Protein 3WGC (pdb70)

CATH classification: 3.40.640.10 (+1 more: 3.90.1150.10)

Sequence (1310 aa):
RYIDLRSDTVTQPTDAMRQCMLHAEVGDDVYGEDPGVNALEAYGADLLGKEAALFVPSGTMSNLLAVMSHCQRGEGAVLGSAAHIYRYEAQGSAVLGSVALQPVPMQADGSLALADVRAAIAPDDVYFTPTRLVCLENTHNGKVLPLPYLREMRELVDEHGLQLHLDGARLFNAVVASGHTVRELVAPFDSVSICCLSKGLGAPVGSLLVGSHAFIARARRLRKMVGGGMRQAGILAQAGLFALQQHVVRLADDHRRARQLAEGLAALLAQVQTNMVFLQAPLLAFMKARGILFSGELRLVTHLQIHDDDIEEVIDAFTEYLRYIDLRSDTVTQPTDAMRQCMLHAEVGDDVYGEDPGVNALEAYGADLLGKEAALFVPSGTMSNLLAVMSHCQRGEGAVLGSAAHIYRYEAQGSAVLGSVALQPVPMQADGSLALADVRAAIAPDDVYFTPTRLVCLENTHNGKVLPLPYLREMRELVDEHGLQLHLDGARLFNAVVASGHTVRELVAPFDSVSICCLSKGLGAPVGSLLVGSHAFIARARRLRKMVGGGMRQAGILAQAGLFALQQHVVRLADDHRRARQLAEGLAALPGIRLDLAQVQTNMVFLQLTSGERAPLLAFMKARGILFSGELRLVTHLQIHDDDIEEVIDAFTEYLRYIDLRSDTVTQPTDAMRQCMLHAEVGDDVYGEDPGVNALEAYGADLLGKEAALFVPSGTMSNLLAVMSHCQRGEGAVLGSAAHIYRYEAQGSAVLGSVALQPVPMQADGSLALADVRAAIAPDDVYFTPTRLVCLENTHNGKVLPLPYLREMRELVDEHGLQLHLDGARLFNAVVASGHTVRELVAPFDSVSICCLSKGLGAPVGSLLVGSHAFIARARRLRKMVGGGMRQAGILAQAGLFALQQHVVRLADDHRRARQLAEGLAGIRLDLAQVQTNMVFLQLRAPLLAFMKARGILFSELRLVTHLQIHDDDIEEVIDAFTEYLRYIDLRSDTVTQPTDAMRQCMLHAEVGDDVYGEDPGVNALEAYGADLLGKEAALFVPSGTMSNLLAVMSHCQRGEGAVLGSAAHIYRYEAQGSAVLGSVALQPVPMQADGSLALADVRAAIAPDDVYFTPTRLVCLENTHNGKVLPLPYLREMRELVDEHGLQLHLDGARLFNAVVASGHTVRELVAPFDSVSICCLSKGLGAPVGSLLVGSHAFIARARRLRKMVGGGMRQAGILAQAGLFALQQHVVRLADDHRRARQLAEGLAALPGIRLDLAQVQTNMVFLQLTERAPLLAFMKARGILFSGELRLVTHLQIHDDDIEEVIDAFTEYL

Nearest PDB structures (foldseek):
  3wgc-assembly1_D  TM=1.003E+00  e=8.004E-73  Aeromonas jandaei
  3wgc-assembly1_B  TM=1.002E+00  e=1.093E-71  Aeromonas jandaei
  3wgc-assembly1_C  TM=9.998E-01  e=1.261E-68  Aeromonas jandaei
  3wgc-assembly1_A  TM=9.960E-01  e=2.497E-66  Aeromonas jandaei
  4lnj-assembly1_A  TM=9.719E-01  e=1.503E-44  Escherichia coli WV_060327

Solvent-accessible surface area: 43559 Å² total; per-residue (Å²): 149,139,15,20,0,34,4,0,2,19,0,66,9,43,116,56,0,32,82,38,8,32,136,3,57,10,8,3,4,22,90,38,75,0,61,1,1,63,39,0,17,66,71,0,6,95,44,3,43,43,104,17,4,0,5,0,1,9,14,12,0,0,3,2,0,0,0,4,8,14,0,69,15,6,32,3,0,0,0,0,45,20,6,69,3,25,117,103,9,33,13,2,4,2,2,0,0,3,0,9,6,29,24,9,82,37,90,87,54,0,8,0,29,57,74,44,0,111,89,24,20,19,81,104,69,90,50,77,24,16,1,77,0,0,3,4,17,0,6,6,50,0,33,23,2,55,36,107,32,0,52,73,0,43,111,5,0,78,114,69,57,11,61,0,0,0,7,1,23,30,0,12,6,0,21,44,44,46,68,68,78,19,122,79,2,0,70,13,4,40,0,0,3,0,5,0,6,28,4,6,0,0,0,0,1,0,0,0,0,0,46,114,62,6,4,56,109,0,52,47,15,6,34,3,0,0,1,9,6,42,0,2,0,3,0,0,33,0,0,23,38,0,8,93,106,16,29,128,51,1,44,58,0,20,91,33,0,35,77,0,24,123,25,35,96,63,138,119,92,39,30,68,1,1,2,2,54,42,137,99,103,32,80,65,61,0,46,89,41,16,3,38,14,59,130,104,50,54,0,0,0,2,26,67,2,92,74,103,24,5,102,88,0,14,81,6,28,56,128,90,156,152,128,18,18,0,37,3,0,4,17,0,65,10,42,118,56,0,34,87,34,8,31,132,4,125,6,9,4,5,18,90,39,80,0,61,2,0,59,42,0,15,66,74,0,6,92,44,2,39,40,105,16,5,0,1,0,1,11,13,12,0,0,4,5,0,0,0,3,7,18,1,59,16,5,24,2,0,0,0,1,46,30,5,70,4,27,119,96,8,30,13,2,3,1,1,0,0,4,0,8,6,28,26,8,87,30,79,60,46,0,5,0,31,35,67,50,0,125,92,24,26,20,78,95,58,96,56,73,23,7,2,84,0,0,2,4,17,4,7,7,63,1,21,26,4,51,12,86,24,3,129,88,0,50,128,8,0,87,82,79,62,11,68,0,0,0,6,0,21,34,0,10,5,0,20,43,46,47,68,65,87,16,120,73,3,0,70,18,5,41,0,0,2,0,9,0,8,28,4,6,0,0,0,0,1,0,0,0,0,0,46,112,64,6,5,60,102,0,51,44,14,4,34,3,0,0,0,6,4,48,0,0,0,3,0,0,42,0,0,18,34,0,8,94,102,16,29,129,52,1,45,51,0,21,96,31,0,124,42,0,0,83,18,0,40,82,30,112,24,20,47,31,79,86,68,53,19,74,2,1,2,0,55,4,50,24,74,108,44,66,40,70,69,0,50,65,43,0,121,86,100,18,2,26,12,61,131,64,7,56,0,0,0,3,21,69,2,96,80,99,23,3,95,87,0,23,90,6,0,73,112,65,90,147,132,24,22,0,31,4,0,3,14,0,64,10,45,101,57,0,39,65,40,9,32,141,2,58,9,9,3,3,21,91,37,72,0,66,1,0,63,41,0,16,67,73,0,6,96,46,2,41,44,102,19,5,0,1,0,1,10,13,13,0,0,4,4,0,0,0,4,6,16,0,58,19,5,27,3,0,0,0,1,46,22,6,70,2,28,103,97,8,25,15,2,4,1,1,0,0,4,0,8,6,29,25,8,83,32,86,61,51,0,11,0,34,47,70,48,0,112,88,25,20,21,81,110,70,89,53,72,24,14,1,79,0,0,3,5,17,2,6,5,44,0,19,27,7,45,30,101,26,4,135,88,0,49,122,6,0,81,118,69,54,10,60,0,0,0,6,1,21,34,0,12,5,0,21,44,44,47,67,85,86,18,123,35,4,0,60,8,4,42,0,0,0,0,5,0,7,28,4,6,0,0,0,0,1,0,0,0,0,0,46,112,58,7,6,59,101,0,56,45,16,4,32,2,0,0,0,8,2,40,1,1,0,5,0,0,39,0,0,19,34,0,9,98,104,14,27,128,54,1,46,67,0,21,56,43,0,146,76,0,0,74,40,12,80,84,23,65,33,77,87,71,66,19,72,1,0,2,0,58,4,118,110,87,72,90,0,65,63,59,0,113,89,115,12,5,24,14,72,102,18,55,0,0,0,3,24,63,2,102,85,118,31,0,46,36,0,36,86,0,11,97,107,68,125,147,134,16,20,1,40,4,0,1,13,0,64,11,49,76,56,0,39,82,38,8,34,134,4,128,8,8,2,4,18,90,38,76,0,64,2,1,60,40,0,14,68,72,0,7,92,44,2,37,40,105,18,4,0,1,0,1,11,13,12,0,0,3,4,0,0,0,4,7,20,0,78,13,4,22,2,0,0,0,0,48,28,5,68,3,30,128,103,10,30,14,2,5,2,2,1,0,3,0,8,6,29,25,9,75,27,86,59,48,0,14,0,38,45,69,50,0,123,91,28,24,20,81,93,42,73,55,83,24,7,3,86,0,0,3,3,17,2,8,6,56,0,26,28,5,48,41,102,25,2,60,91,0,51,125,7,0,90,83,75,60,10,70,0,0,0,7,1,20,35,0,10,5,0,23,43,44,44,68,70,87,15,115,77,6,0,70,19,5,42,0,0,1,0,7,0,10,30,4,5,0,0,0,0,1,0,0,0,0,0,47,115,63,7,5,58,96,0,50,48,16,3,33,1,0,0,0,7,4,46,0,1,0,3,0,0,45,0,0,16,36,0,8,98,106,16,28,127,50,1,46,53,1,19,77,28,0,113,77,0,0,80,19,0,38,80,27,114,30,23,51,31,73,88,70,54,16,79,1,0,2,0,52,4,50,43,142,96,43,72,71,0,54,65,43,0,128,87,103,14,2,25,13,61,132,60,7,53,0,0,0,2,25,64,1,107,90,77,28,10,52,91,0,40,92,6,0,70,106,65,90

Secondary structure (DSSP, 8-state):
--EE-S-GGGPPPPHHHHHHHHT-----GGGT--HHHHHHHHHHHHHTT-SEEEEES-HHHHHHHHHHHH--TT-EEEEETTSHHHHSSTTHHHHTT--EEEEE-B-TTSPBPHHHHHHHPPPS-SS-PPEEEEEEESSBTTBPPPHHHHHHHHHHHHHTT-EEEEEETTHHHHHHHHT--HHHHHTT-SEEEEESSSTT--SS-EEEEE-HHHHHHHHHHHHHHT---SSTHHHHHHHHHHHHHSSTTHHHHHHHHHHHHHH-----TT-SSSEEEE--HHHHHHHHTTEE----EEEE--TT--HHHHHHHHHHHHHH-/--EE-S-GGGPPPPHHHHHHHHT-----GGGT--HHHHHHHHHHHHHTT-SEEEEES-HHHHHHHHHHHH--TT-EEEEETTSHHHHSSTTHHHHTT--EEEEE-B-TTS-B-HHHHHHHPPPS-SSSPPEEEEEEESSBTTBPPPHHHHHHHHHHHHHTT-EEEEEETTHHHHHHHH---HHHHHTT-SEEEEESSSTT--SS-EEEEE-HHHHHHHHHHHHHHT---SSTHHHHHHHHHHHHHSSTTHHHHHHHHHHHHHHHTTSTTEEE-GGG-SSSEEEEEESSS-HHHHHHHHHTTTEE----EEEE--TT--HHHHHHHHHHHHHH-/--EE-S-GGGPPPPHHHHHHHHT-----GGGT--HHHHHHHHHHHHHTT-SEEEEES-HHHHHHHHHHHH--TT-EEEEETTSHHHHSSTTHHHHTT--EEEEE-B-TTS-B-HHHHHHHPPPS-SS-PPEEEEEEESSBTTBPPPHHHHHHHHHHHHHTT-EEEEEETTHHHHHHHH---HHHHHTT-SEEEEESSSTT--SS-EEEEE-HHHHHHHHHHHHHHT---SSTHHHHHHHHHHHHHSSTTHHHHHHHHHHHHHHT---B--GGG-SSSEEEEB--HHHHHHHHHTTEE---EEEE--TT--HHHHHHHHHHHHHH-/--EE-S-GGGPPPPHHHHHHHHT-----GGGT--HHHHHHHHHHHHHTT-SEEEEES-HHHHHHHHHHHH--TT-EEEEETTSHHHHSSTTHHHHTT--EEEEE-B-TTS-B-HHHHHHHPPPS-SS-PPEEEEEEESSBTTBPPPHHHHHHHHHHHHHTT-EEEEEETTHHHHHHHH---HHHHHTT-SEEEEESSSTT--SS-EEEEE-HHHHHHHHHHHHHHT---SSTHHHHHHHHHHHHHSSTTHHHHHHHHHHHHHHHTTSTTEEE-GGG-SSSEEEEEE--HHHHHHHHHTTTEE----EEEE--TT--HHHHHHHHHHHHHH-

Foldseek 3Di:
DFQAQAFLLPFAQDPVLLVLLVPFAWWFCVVPPGPLQVVLFVCVQVQQVAATKDWFFDLLLLVLLQVLLQAAAQAEEEEACLDCCNPPNPVCNCVVRNYHYQHAHADPLQDGDLVRVLVRFDAVDPPHRTHAYYEGEAPRLQHGDDLVSLLVVLVSCVVRPHFYEYAPCPVLQNCLLVVHRSNSNCVSHQKYKYHLSGQLRQNGTIMIYHYPSSVVSSVVVCVVVPRRGTTCSSSSSSSVCSVVPRSNCQVVLLVLQQVLQVLLPPPHNRSRGNKDKDCVVLQVLQVVLSYHHAPITIGGGHPPRDNVNSVSVSVSSVVVD/DFAAQAFLLPFAFDPVLVVLLVPFAWWFCLVPPGPLQVVLFVVVQVQQVAATKDWFFFLLLLVLLLLLLQAAALAEEEEACLDCCNPPSPVCCCVVRNYHYFHFHADLQFDGDLVRVVVRFDAVDPPHRGHAYYETEARRLLHGRDLVSLVVVLVSCVVRVHAYEYAPCPVLQNCQLVVHGSNSRCVSHQKYKYHLSGQLRQNGTIMIYHYPSSVVSSVVVCVVVPRRGTTCSSSSSSSVCSVVPRSNCQVVLLVLQLVLQVLQVVDAQKDFDSVSSRGNKTWIAGVDDDDVVLQVQQVVVSYHHANITMGGGHPPQDNVNSVVVSVSSVVVD/DFAAQAFLLPFAFDPVLLVLLVPQAWWFCVVPPGPLQVVLFVCVQVQQVAATKDWFFDLLLLVLLLLLLQDAAQAEEEEACLDCCNPPNPVCCCVVRNYHYQHAHADLLFDGPLVRVLVRFDAVDPPHRGHAYYETEARRLLHGRDLVRLVVVLVSCVVRPHFYEYAPCVVLQNCQLVVHGSNSVCVSHQKYKYHLSGQLRQNGTIMIYHHPSSVVSSVVVCVVVPGRGTTCSSSSSSSSCSVVPRSNCQVVLLVLQLVLQVLQVVKDFDSVRSRGNKTQIDNVVVLQVLCVVVSYDHEVGMGGGHPPRDPVNSVVVSVSSVVVD/DFAAQAFLLPFAFDPVLLVLLVPFAWWFCVVPPGPLQVVLFVVVQVQQVAAT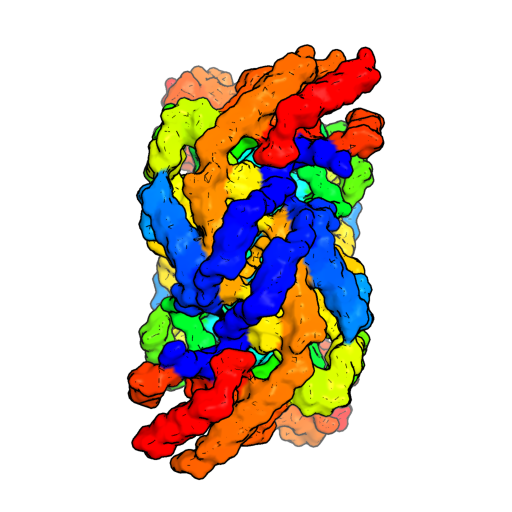KDWFQALLLLVLLQVLLQDAAQAEEEAACLDCCNPPNPVCCCVVRNYHYFHFHADLLFDGPLVRVVVRFWAVDPPHRGHAEYETEARRLLHGRDLVSLVVVLVSCVVRVHAYEYAPQPVLQNCLLVVHGSNSVCVSHQKYKYHLSGQLRQNGTIMIYHYPSSVVSSVVVCVVVPGRGTTCSSSSSSSVCSVVPRRNCQVVLLVLQLVLQVLQVVDPQKDFDSVSRRGNKTWIDGCDDVVLQVQQVVVSYHHAVITMGGGHPPQDNVNSVVVSVSSVVVD

Structure (mmCIF, N/CA/C/O backbone):
data_3WGC
#
_entry.id   3WGC
#
_cell.length_a   78.780
_cell.length_b   93.360
_cell.length_c   94.020
_cell.angle_alpha   90.00
_cell.angle_beta   113.92
_cell.angle_gamma   90.00
#
_symmetry.space_group_name_H-M   'P 1 21 1'
#
loop_
_entity.id
_entity.type
_entity.pdbx_description
1 polymer 'L-allo-threonine aldolase'
2 non-polymer N-GLYCINE-[3-HYDROXY-2-METHYL-5-PHOSPHONOOXYMETHYL-PYRIDIN-4-YL-METHANE]
3 water water
#
loop_
_atom_site.group_PDB
_atom_site.id
_atom_site.type_symbol
_atom_site.label_atom_id
_atom_site.label_alt_id
_atom_site.label_comp_id
_atom_site.label_asym_id
_atom_site.label_entity_id
_atom_site.label_seq_id
_atom_site.pdbx_PDB_ins_code
_atom_site.Cartn_x
_atom_site.Cartn_y
_atom_site.Cartn_z
_atom_site.occupancy
_atom_site.B_iso_or_equiv
_atom_site.auth_seq_id
_atom_site.auth_comp_id
_atom_site.auth_asym_id
_atom_site.auth_atom_id
_atom_site.pdbx_PDB_model_num
ATOM 1 N N . ARG A 1 5 ? 19.627 18.864 -6.284 1.00 46.00 2 ARG A N 1
ATOM 2 C CA . ARG A 1 5 ? 20.227 20.182 -6.112 1.00 52.13 2 ARG A CA 1
ATOM 3 C C . ARG A 1 5 ? 20.984 20.280 -4.789 1.00 50.43 2 ARG A C 1
ATOM 4 O O . ARG A 1 5 ? 21.805 21.176 -4.597 1.00 58.81 2 ARG A O 1
ATOM 6 N N . TYR A 1 6 ? 20.700 19.354 -3.879 1.00 44.53 3 TYR A N 1
ATOM 7 C CA . TYR A 1 6 ? 21.420 19.260 -2.614 1.00 42.42 3 TYR A CA 1
ATOM 8 C C . TYR A 1 6 ? 22.096 17.902 -2.475 1.00 37.75 3 TYR A C 1
ATOM 9 O O . TYR A 1 6 ? 21.567 16.887 -2.928 1.00 33.54 3 TYR A O 1
ATOM 18 N N . ILE A 1 7 ? 23.273 17.890 -1.863 1.00 32.97 4 ILE A N 1
ATOM 19 C CA . ILE A 1 7 ? 23.915 16.643 -1.472 1.00 33.50 4 ILE A CA 1
ATOM 20 C C . ILE A 1 7 ? 23.539 16.341 -0.022 1.00 36.67 4 ILE A C 1
ATOM 21 O O . ILE A 1 7 ? 24.116 16.909 0.908 1.00 36.25 4 ILE A O 1
ATOM 26 N N . ASP A 1 8 ? 22.572 15.446 0.166 1.00 31.19 5 ASP A N 1
ATOM 27 C CA . ASP A 1 8 ? 21.967 15.228 1.481 1.00 28.53 5 ASP A CA 1
ATOM 28 C C . ASP A 1 8 ? 22.580 14.033 2.211 1.00 27.82 5 ASP A C 1
ATOM 29 O O . ASP A 1 8 ? 22.219 12.883 1.957 1.00 25.37 5 ASP A O 1
ATOM 34 N N . LEU A 1 9 ? 23.496 14.316 3.130 1.00 26.22 6 LEU A N 1
ATOM 35 C CA . LEU A 1 9 ? 24.157 13.274 3.906 1.00 25.43 6 LEU A CA 1
ATOM 36 C C . LEU A 1 9 ? 23.631 13.248 5.342 1.00 31.04 6 LEU A C 1
ATOM 37 O O . LEU A 1 9 ? 24.264 12.685 6.238 1.00 30.78 6 LEU A O 1
ATOM 42 N N . ARG A 1 10 ? 22.473 13.866 5.554 1.00 25.14 7 ARG A N 1
ATOM 43 C CA . ARG A 1 10 ? 21.874 13.944 6.880 1.00 29.72 7 ARG A CA 1
ATOM 44 C C . ARG A 1 10 ? 21.478 12.565 7.394 1.00 27.67 7 ARG A C 1
ATOM 45 O O . ARG A 1 10 ? 21.725 12.229 8.552 1.00 28.94 7 ARG A O 1
ATOM 53 N N . SER A 1 11 ? 20.871 11.769 6.521 1.00 30.31 8 SER A N 1
ATOM 54 C CA . SER A 1 11 ? 20.398 10.442 6.892 1.00 28.76 8 SER A CA 1
ATOM 55 C C . SER A 1 11 ? 20.044 9.649 5.639 1.00 23.87 8 SER A C 1
ATOM 56 O O . SER A 1 11 ? 19.830 10.227 4.575 1.00 21.95 8 SER A O 1
ATOM 59 N N . ASP A 1 12 ? 19.969 8.329 5.765 1.00 23.98 9 ASP A N 1
ATOM 60 C CA . ASP A 1 12 ? 19.535 7.500 4.647 1.00 22.31 9 ASP A CA 1
ATOM 61 C C . ASP A 1 12 ? 18.011 7.460 4.572 1.00 24.75 9 ASP A C 1
ATOM 62 O O . ASP A 1 12 ? 17.441 6.761 3.738 1.00 21.05 9 ASP A O 1
ATOM 67 N N . THR A 1 13 ? 17.358 8.229 5.440 1.00 24.59 10 THR A N 1
ATOM 68 C CA . THR A 1 13 ? 15.902 8.326 5.444 1.00 28.94 10 THR A CA 1
ATOM 69 C C . THR A 1 13 ? 15.386 9.239 4.333 1.00 23.70 10 THR A C 1
ATOM 70 O O . THR A 1 13 ? 14.197 9.228 4.019 1.00 29.97 10 THR A O 1
ATOM 74 N N . VAL A 1 14 ? 16.275 10.036 3.748 1.00 19.89 11 VAL A N 1
ATOM 75 C CA . VAL A 1 14 ? 15.874 10.987 2.714 1.00 24.14 11 VAL A CA 1
ATOM 76 C C . VAL A 1 14 ? 15.821 10.324 1.343 1.00 26.00 11 VAL A C 1
ATOM 77 O O . VAL A 1 14 ? 15.603 10.991 0.331 1.00 27.41 11 VAL A O 1
ATOM 81 N N . THR A 1 15 ? 16.028 9.011 1.321 1.00 19.20 12 THR A N 1
ATOM 82 C CA . THR A 1 15 ? 15.960 8.241 0.090 1.00 19.95 12 THR A CA 1
ATOM 83 C C . THR A 1 15 ? 14.600 8.420 -0.567 1.00 28.47 12 THR A C 1
ATOM 84 O O . THR A 1 15 ? 13.566 8.381 0.102 1.00 23.06 12 THR A O 1
ATOM 88 N N . GLN A 1 16 ? 14.611 8.652 -1.877 1.00 25.46 13 GLN A N 1
ATOM 89 C CA . GLN A 1 16 ? 13.375 8.816 -2.625 1.00 22.74 13 GLN A CA 1
ATOM 90 C C . GLN A 1 16 ? 13.024 7.509 -3.321 1.00 22.80 13 GLN A C 1
ATOM 91 O O . GLN A 1 16 ? 13.903 6.691 -3.595 1.00 22.21 13 GLN A O 1
ATOM 97 N N . PRO A 1 17 ? 11.728 7.285 -3.574 1.00 20.87 14 PRO A N 1
ATOM 98 C CA . PRO A 1 17 ? 11.343 6.077 -4.307 1.00 20.24 14 PRO A CA 1
ATOM 99 C C . PRO A 1 17 ? 11.790 6.161 -5.762 1.00 27.35 14 PRO A C 1
ATOM 100 O O . PRO A 1 17 ? 11.540 7.175 -6.419 1.00 23.90 14 PRO A O 1
ATOM 104 N N . THR A 1 18 ? 12.431 5.111 -6.265 1.00 24.91 15 THR A N 1
ATOM 105 C CA . THR A 1 18 ? 12.843 5.093 -7.659 1.00 22.84 15 THR A CA 1
ATOM 106 C C . THR A 1 18 ? 11.619 5.032 -8.560 1.00 22.55 15 THR A C 1
ATOM 107 O O . THR A 1 18 ? 10.527 4.671 -8.115 1.00 24.10 15 THR A O 1
ATOM 111 N N . ASP A 1 19 ? 11.803 5.396 -9.824 1.00 23.80 16 ASP A N 1
ATOM 112 C CA . ASP A 1 19 ? 10.722 5.344 -10.798 1.00 21.66 16 ASP A CA 1
ATOM 113 C C . ASP A 1 19 ? 10.203 3.919 -10.936 1.00 20.44 16 ASP A C 1
ATOM 114 O O . ASP A 1 19 ? 9.000 3.695 -11.043 1.00 26.33 16 ASP A O 1
ATOM 119 N N . ALA A 1 20 ? 11.118 2.958 -10.923 1.00 20.79 17 ALA A N 1
ATOM 120 C CA . ALA A 1 20 ? 10.738 1.552 -10.975 1.00 25.94 17 ALA A CA 1
ATOM 121 C C . ALA A 1 20 ? 9.876 1.193 -9.764 1.00 29.58 17 ALA A C 1
ATOM 122 O O . ALA A 1 20 ? 8.860 0.508 -9.898 1.00 28.93 17 ALA A O 1
ATOM 124 N N . MET A 1 21 ? 10.270 1.694 -8.594 1.00 24.05 18 MET A N 1
ATOM 125 C CA . MET A 1 21 ? 9.516 1.478 -7.359 1.00 24.02 18 MET A CA 1
ATOM 126 C C . MET A 1 21 ? 8.139 2.136 -7.443 1.00 24.38 18 MET A C 1
ATOM 127 O O . MET A 1 21 ? 7.144 1.567 -6.989 1.00 21.92 18 MET A O 1
ATOM 132 N N . ARG A 1 22 ? 8.088 3.339 -8.010 1.00 20.42 19 ARG A N 1
ATOM 133 C CA . ARG A 1 22 ? 6.817 4.027 -8.221 1.00 23.31 19 ARG A CA 1
ATOM 134 C C . ARG A 1 22 ? 5.891 3.201 -9.114 1.00 29.08 19 ARG A C 1
ATOM 135 O O . ARG A 1 22 ? 4.688 3.130 -8.866 1.00 32.27 19 ARG A O 1
ATOM 143 N N . GLN A 1 23 ? 6.452 2.584 -10.153 1.00 23.23 20 GLN A N 1
ATOM 144 C CA . GLN A 1 23 ? 5.670 1.717 -11.033 1.00 25.91 20 GLN A CA 1
ATOM 145 C C . GLN A 1 23 ? 5.084 0.542 -10.267 1.00 26.55 20 GLN A C 1
ATOM 146 O O . GLN A 1 23 ? 3.924 0.174 -10.464 1.00 27.46 20 GLN A O 1
ATOM 152 N N . CYS A 1 24 ? 5.889 -0.028 -9.377 1.00 25.70 21 CYS A N 1
ATOM 153 C CA . CYS A 1 24 ? 5.453 -1.145 -8.548 1.00 25.15 21 CYS A CA 1
ATOM 154 C C . CYS A 1 24 ? 4.303 -0.708 -7.637 1.00 30.90 21 CYS A C 1
ATOM 155 O O . CYS A 1 24 ? 3.362 -1.466 -7.402 1.00 29.18 21 CYS A O 1
ATOM 158 N N . MET A 1 25 ? 4.384 0.523 -7.136 1.00 26.30 22 MET A N 1
ATOM 159 C CA . MET A 1 25 ? 3.328 1.088 -6.301 1.00 27.99 22 MET A CA 1
ATOM 160 C C . MET A 1 25 ? 2.055 1.332 -7.105 1.00 25.08 22 MET A C 1
ATOM 161 O O . MET A 1 25 ? 0.945 1.095 -6.624 1.00 27.72 22 MET A O 1
ATOM 166 N N . LEU A 1 26 ? 2.228 1.816 -8.329 1.00 26.77 23 LEU A N 1
ATOM 167 C CA . LEU A 1 26 ? 1.110 2.106 -9.217 1.00 26.68 23 LEU A CA 1
ATOM 168 C C . LEU A 1 26 ? 0.231 0.879 -9.456 1.00 24.97 23 LEU A C 1
ATOM 169 O O . LEU A 1 26 ? -0.995 0.981 -9.499 1.00 20.37 23 LEU A O 1
ATOM 174 N N . HIS A 1 27 ? 0.869 -0.280 -9.592 1.00 28.56 24 HIS A N 1
ATOM 175 C CA . HIS A 1 27 ? 0.173 -1.515 -9.948 1.00 27.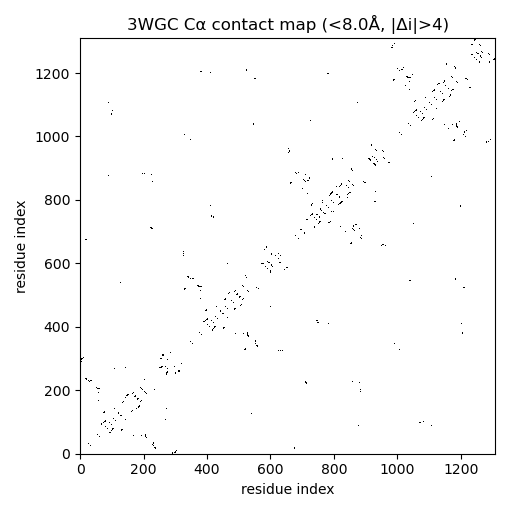78 24 HIS A CA 1
ATOM 176 C C . HIS A 1 27 ? -0.086 -2.424 -8.753 1.00 31.41 24 HIS A C 1
ATOM 177 O O . HIS A 1 27 ? -0.476 -3.579 -8.922 1.00 29.80 24 HIS A O 1
ATOM 184 N N . ALA A 1 28 ? 0.144 -1.906 -7.550 1.00 29.51 25 ALA A N 1
ATOM 185 C CA . ALA A 1 28 ? -0.056 -2.677 -6.330 1.00 23.84 25 ALA A CA 1
ATOM 186 C C . ALA A 1 28 ? -1.529 -2.980 -6.077 1.00 25.73 25 ALA A C 1
ATOM 187 O O . ALA A 1 28 ? -2.375 -2.089 -6.137 1.00 27.81 25 ALA A O 1
ATOM 189 N N . GLU A 1 29 ? -1.831 -4.246 -5.807 1.00 27.03 26 GLU A N 1
ATOM 190 C CA . GLU A 1 29 ? -3.177 -4.640 -5.412 1.00 28.73 26 GLU A CA 1
ATOM 191 C C . GLU A 1 29 ? -3.364 -4.381 -3.920 1.00 30.50 26 GLU A C 1
ATOM 192 O O . GLU A 1 29 ? -2.502 -4.724 -3.109 1.00 25.48 26 GLU A O 1
ATOM 194 N N . VAL A 1 30 ? -4.491 -3.775 -3.561 1.00 31.43 27 VAL A N 1
ATOM 195 C CA . VAL A 1 30 ? -4.733 -3.383 -2.176 1.00 29.69 27 VAL A CA 1
ATOM 196 C C . VAL A 1 30 ? -6.075 -3.876 -1.649 1.00 28.40 27 VAL A C 1
ATOM 197 O O . VAL A 1 30 ? -6.910 -4.384 -2.400 1.00 28.77 27 VAL A O 1
ATOM 201 N N . GLY A 1 31 ? -6.256 -3.732 -0.341 1.00 26.81 28 GLY A N 1
ATOM 202 C CA . GLY A 1 31 ? -7.494 -4.080 0.328 1.00 25.03 28 GLY A CA 1
ATOM 203 C C . GLY A 1 31 ? -7.480 -3.454 1.706 1.00 29.85 28 GLY A C 1
ATOM 204 O O . GLY A 1 31 ? -6.597 -2.649 2.012 1.00 26.89 28 GLY A O 1
ATOM 205 N N . ASP A 1 32 ? -8.449 -3.813 2.541 1.00 28.28 29 ASP A N 1
ATOM 206 C CA . ASP A 1 32 ? -8.489 -3.307 3.909 1.00 27.66 29 ASP A CA 1
ATOM 207 C C . ASP A 1 32 ? -7.620 -4.181 4.814 1.00 26.46 29 ASP A C 1
ATOM 208 O O . ASP A 1 32 ? -7.995 -5.304 5.160 1.00 24.65 29 ASP A O 1
ATOM 213 N N . ASP A 1 33 ? -6.468 -3.649 5.208 1.00 24.11 30 ASP A N 1
ATOM 214 C CA . ASP A 1 33 ? -5.508 -4.400 6.009 1.00 27.86 30 ASP A CA 1
ATOM 215 C C . ASP A 1 33 ? -6.038 -4.763 7.397 1.00 27.18 30 ASP A C 1
ATOM 216 O O . ASP A 1 33 ? -5.639 -5.774 7.974 1.00 32.18 30 ASP A O 1
ATOM 221 N N . VAL A 1 34 ? -6.929 -3.938 7.934 1.00 23.68 31 VAL A N 1
ATOM 222 C CA . VAL A 1 34 ? -7.563 -4.241 9.214 1.00 34.72 31 VAL A CA 1
ATOM 223 C C . VAL A 1 34 ? -8.351 -5.547 9.131 1.00 28.54 31 VAL A C 1
ATOM 224 O O . VAL A 1 34 ? -8.392 -6.320 10.087 1.00 24.42 31 VAL A O 1
ATOM 228 N N . TYR A 1 35 ? -8.962 -5.802 7.979 1.00 34.77 32 TYR A N 1
ATOM 229 C CA . TYR A 1 35 ? -9.634 -7.077 7.759 1.00 29.68 32 TYR A CA 1
ATOM 230 C C . TYR A 1 35 ? -8.638 -8.121 7.256 1.00 31.48 32 TYR A C 1
ATOM 231 O O . TYR A 1 35 ? -9.001 -9.271 7.013 1.00 33.17 32 TYR A O 1
ATOM 240 N N . GLY A 1 36 ? -7.379 -7.713 7.115 1.00 29.98 33 GLY A N 1
ATOM 241 C CA . GLY A 1 36 ? -6.332 -8.595 6.630 1.00 25.63 33 GLY A CA 1
ATOM 242 C C . GLY A 1 36 ? -6.491 -8.951 5.163 1.00 30.91 33 GLY A C 1
ATOM 243 O O . GLY A 1 36 ? -6.036 -10.004 4.714 1.00 33.38 33 GLY A O 1
ATOM 244 N N . GLU A 1 37 ? -7.119 -8.058 4.408 1.00 28.40 34 GLU A N 1
ATOM 245 C CA . GLU A 1 37 ? -7.497 -8.350 3.031 1.00 20.25 34 GLU A CA 1
ATOM 246 C C . GLU A 1 37 ? -6.676 -7.562 2.019 1.00 25.28 34 GLU A C 1
ATOM 247 O O . GLU A 1 37 ? -7.042 -7.475 0.844 1.00 30.28 34 GLU A O 1
ATOM 253 N N . ASP A 1 38 ? -5.563 -6.995 2.472 1.00 21.41 35 ASP A N 1
ATOM 254 C CA . ASP A 1 38 ? -4.664 -6.293 1.570 1.00 24.48 35 ASP A CA 1
ATOM 255 C C . ASP A 1 38 ? -3.576 -7.253 1.100 1.00 23.30 35 ASP A C 1
ATOM 256 O O . ASP A 1 38 ? -2.694 -7.623 1.872 1.00 24.84 35 ASP A O 1
ATOM 261 N N . PRO A 1 39 ? -3.635 -7.650 -0.180 1.00 23.35 36 PRO A N 1
ATOM 262 C CA . PRO A 1 39 ? -2.703 -8.629 -0.756 1.00 21.33 36 PRO A CA 1
ATOM 263 C C . PRO A 1 39 ? -1.268 -8.117 -0.777 1.00 21.45 36 PRO A C 1
ATOM 264 O O . PRO A 1 39 ? -0.331 -8.912 -0.703 1.00 20.88 36 PRO A O 1
ATOM 268 N N . GLY A 1 40 ? -1.104 -6.802 -0.880 1.00 20.76 37 GLY A N 1
ATOM 269 C CA . GLY A 1 40 ? 0.215 -6.199 -0.886 1.00 21.64 37 GLY A CA 1
ATOM 270 C C . GLY A 1 40 ? 0.888 -6.303 0.471 1.00 25.78 37 GLY A C 1
ATOM 271 O O . GLY A 1 40 ? 2.069 -6.638 0.560 1.00 26.46 37 GLY A O 1
ATOM 272 N N . VAL A 1 41 ? 0.134 -6.019 1.531 1.00 22.09 38 VAL A N 1
ATOM 273 C CA . VAL A 1 41 ? 0.659 -6.124 2.888 1.00 21.33 38 VAL A CA 1
ATOM 274 C C . VAL A 1 41 ? 0.925 -7.580 3.246 1.00 22.82 38 VAL A C 1
ATOM 275 O O . VAL A 1 41 ? 1.971 -7.908 3.810 1.00 21.53 38 VAL A O 1
ATOM 279 N N . ASN A 1 42 ? -0.025 -8.449 2.915 1.00 19.74 39 ASN A N 1
ATOM 280 C CA . ASN A 1 42 ? 0.123 -9.872 3.187 1.00 20.00 39 ASN A CA 1
ATOM 281 C C . ASN A 1 42 ? 1.357 -10.457 2.512 1.00 23.39 39 ASN A C 1
ATOM 282 O O . ASN A 1 42 ? 2.065 -11.276 3.099 1.00 25.36 39 ASN A O 1
ATOM 287 N N . ALA A 1 43 ? 1.616 -10.025 1.282 1.00 20.68 40 ALA A N 1
ATOM 288 C CA . ALA A 1 43 ? 2.771 -10.509 0.534 1.00 24.83 40 ALA A CA 1
ATOM 289 C C . ALA A 1 43 ? 4.066 -10.070 1.202 1.00 24.76 40 ALA A C 1
ATOM 290 O O . ALA A 1 43 ? 4.974 -10.877 1.405 1.00 26.35 40 ALA A O 1
ATOM 292 N N . LEU A 1 44 ? 4.142 -8.790 1.547 1.00 21.51 41 LEU A N 1
ATOM 293 C CA . LEU A 1 44 ? 5.317 -8.257 2.222 1.00 24.64 41 LEU A CA 1
ATOM 294 C C . LEU A 1 44 ? 5.566 -8.989 3.538 1.00 22.21 41 LEU A C 1
ATOM 295 O O . LEU A 1 44 ? 6.693 -9.387 3.834 1.00 24.35 41 LEU A O 1
ATOM 300 N N . GLU A 1 45 ? 4.506 -9.185 4.315 1.00 18.16 42 GLU A N 1
ATOM 301 C CA . GLU A 1 45 ? 4.625 -9.851 5.607 1.00 24.49 42 GLU A CA 1
ATOM 302 C C . GLU A 1 45 ? 5.033 -11.312 5.455 1.00 23.67 42 GLU A C 1
ATOM 303 O O . GLU A 1 45 ? 5.868 -11.807 6.211 1.00 27.82 42 GLU A O 1
ATOM 309 N N . ALA A 1 46 ? 4.450 -11.996 4.477 1.00 20.46 43 ALA A N 1
ATOM 310 C CA . ALA A 1 46 ? 4.801 -13.387 4.212 1.00 20.40 43 ALA A CA 1
ATOM 311 C C . ALA A 1 46 ? 6.258 -13.517 3.774 1.00 26.51 43 ALA A C 1
ATOM 312 O O . ALA A 1 46 ? 7.001 -14.346 4.301 1.00 29.26 43 ALA A O 1
ATOM 314 N N . TYR A 1 47 ? 6.670 -12.669 2.835 1.00 27.20 44 TYR A N 1
ATOM 315 C CA . TYR A 1 47 ? 8.040 -12.683 2.327 1.00 24.57 44 TYR A CA 1
ATOM 316 C C . TYR A 1 47 ? 9.045 -12.326 3.421 1.00 28.28 44 TYR A C 1
ATOM 317 O O . TYR A 1 47 ? 10.106 -12.945 3.527 1.00 26.51 44 TYR A O 1
ATOM 326 N N . GLY A 1 48 ? 8.706 -11.324 4.228 1.00 27.97 45 GLY A N 1
ATOM 327 C CA . GLY A 1 48 ? 9.583 -10.857 5.287 1.00 26.07 45 GLY A CA 1
ATOM 328 C C . GLY A 1 48 ? 9.810 -11.897 6.368 1.00 25.05 45 GLY A C 1
ATOM 329 O O . GLY A 1 48 ? 10.941 -12.116 6.803 1.00 25.75 45 GLY A O 1
ATOM 330 N N . ALA A 1 49 ? 8.730 -12.537 6.804 1.00 26.64 46 ALA A N 1
ATOM 331 C CA . ALA A 1 49 ? 8.823 -13.586 7.810 1.00 24.71 46 ALA A CA 1
ATOM 332 C C . ALA A 1 49 ? 9.694 -14.731 7.309 1.00 27.61 46 ALA A C 1
ATOM 333 O O . ALA A 1 49 ? 10.550 -15.238 8.035 1.00 28.18 46 ALA A O 1
ATOM 335 N N . ASP A 1 50 ? 9.489 -15.113 6.053 1.00 27.87 47 ASP A N 1
ATOM 336 C CA . ASP A 1 50 ? 10.235 -16.214 5.458 1.00 28.46 47 ASP A CA 1
ATOM 337 C C . ASP A 1 50 ? 11.693 -15.846 5.242 1.00 30.94 47 ASP A C 1
ATOM 338 O O . ASP A 1 50 ? 12.587 -16.667 5.448 1.00 38.37 47 ASP A O 1
ATOM 343 N N . LEU A 1 51 ? 11.923 -14.608 4.824 1.00 24.31 48 LEU A N 1
ATOM 344 C CA . LEU A 1 51 ? 13.270 -14.113 4.597 1.00 24.92 48 LEU A CA 1
ATOM 345 C C . LEU A 1 51 ? 14.121 -14.201 5.861 1.00 24.82 48 LEU A C 1
ATOM 346 O O . LEU A 1 51 ? 15.308 -14.513 5.800 1.00 31.87 48 LEU A O 1
ATOM 351 N N . LEU A 1 52 ? 13.503 -13.940 7.008 1.00 26.31 49 LEU A N 1
ATOM 352 C CA . LEU A 1 52 ? 14.218 -13.941 8.281 1.00 27.04 49 LEU A CA 1
ATOM 353 C C . LEU A 1 52 ? 14.046 -15.254 9.031 1.00 31.86 49 LEU A C 1
ATOM 354 O O . LEU A 1 52 ? 14.593 -15.430 10.119 1.00 29.52 49 LEU A O 1
ATOM 359 N N . GLY A 1 53 ? 13.291 -16.175 8.442 1.00 31.31 50 GLY A N 1
ATOM 360 C CA . GLY A 1 53 ? 13.080 -17.477 9.042 1.00 25.59 50 GLY A CA 1
ATOM 361 C C . GLY A 1 53 ? 12.252 -17.419 10.315 1.00 26.28 50 GLY A C 1
ATOM 362 O O . GLY A 1 53 ? 12.500 -18.165 11.260 1.00 28.62 50 GLY A O 1
ATOM 363 N N . LYS A 1 54 ? 11.273 -16.521 10.349 1.00 28.35 51 LYS A N 1
ATOM 364 C CA . LYS A 1 54 ? 10.364 -16.432 11.485 1.00 26.40 51 LYS A CA 1
ATOM 365 C C . LYS A 1 54 ? 8.945 -16.778 11.042 1.00 21.61 51 LYS A C 1
ATOM 366 O O . LYS A 1 54 ? 8.686 -16.961 9.855 1.00 27.56 51 LYS A O 1
ATOM 372 N N . GLU A 1 55 ? 8.032 -16.865 12.003 1.00 24.82 52 GLU A N 1
ATOM 373 C CA . GLU A 1 55 ? 6.673 -17.318 11.733 1.00 24.06 52 GLU A CA 1
ATOM 374 C C . GLU A 1 55 ? 5.774 -16.246 11.117 1.00 25.53 52 GLU A C 1
ATOM 375 O O . GLU A 1 55 ? 4.980 -16.538 10.223 1.00 29.53 52 GLU A O 1
ATOM 381 N N . ALA A 1 56 ? 5.897 -15.008 11.585 1.00 24.64 53 ALA A N 1
ATOM 382 C CA . ALA A 1 56 ? 4.965 -13.962 11.173 1.00 23.67 53 ALA A CA 1
ATOM 383 C C . ALA A 1 56 ? 5.606 -12.581 11.090 1.00 27.13 53 ALA A C 1
ATOM 384 O O . ALA A 1 56 ? 6.670 -12.337 11.661 1.00 24.80 53 ALA A O 1
ATOM 386 N N . ALA A 1 57 ? 4.943 -11.676 10.378 1.00 25.26 54 ALA A N 1
ATOM 387 C CA . ALA A 1 57 ? 5.441 -10.314 10.234 1.00 24.84 54 ALA A CA 1
ATOM 388 C C . ALA A 1 57 ? 4.307 -9.299 10.280 1.00 18.50 54 ALA A C 1
ATOM 389 O O . ALA A 1 57 ? 3.153 -9.623 10.007 1.00 23.60 54 ALA A O 1
ATOM 391 N N . LEU A 1 58 ? 4.649 -8.066 10.632 1.00 22.57 55 LEU A N 1
ATOM 392 C CA . LEU A 1 58 ? 3.660 -7.008 10.782 1.00 20.42 55 LEU A CA 1
ATOM 393 C C . LEU A 1 58 ? 4.190 -5.705 10.208 1.00 15.00 55 LEU A C 1
ATOM 394 O O . LEU A 1 58 ? 5.245 -5.226 10.617 1.00 17.48 55 LEU A O 1
ATOM 399 N N . PHE A 1 59 ? 3.450 -5.133 9.264 1.00 16.28 56 PHE A N 1
ATOM 400 C CA . PHE A 1 59 ? 3.847 -3.886 8.620 1.00 17.41 56 PHE A CA 1
ATOM 401 C C . PHE A 1 59 ? 3.371 -2.673 9.416 1.00 17.43 56 PHE A C 1
ATOM 402 O O . PHE A 1 59 ? 2.199 -2.583 9.785 1.00 20.47 56 PHE A O 1
ATOM 410 N N . VAL A 1 60 ? 4.288 -1.747 9.679 1.00 15.91 57 VAL A N 1
ATOM 411 C CA . VAL A 1 60 ? 3.993 -0.557 10.472 1.00 19.77 57 VAL A CA 1
ATOM 412 C C . VAL A 1 60 ? 4.527 0.694 9.771 1.00 18.91 57 VAL A C 1
ATOM 413 O O . VAL A 1 60 ? 5.478 0.606 9.002 1.00 15.73 57 VAL A O 1
ATOM 417 N N . PRO A 1 61 ? 3.914 1.863 10.036 1.00 18.67 58 PRO A N 1
ATOM 418 C CA . PRO A 1 61 ? 4.309 3.131 9.402 1.00 18.78 58 PRO A CA 1
ATOM 419 C C . PRO A 1 61 ? 5.720 3.642 9.738 1.00 21.89 58 PRO A C 1
ATOM 420 O O . PRO A 1 61 ? 6.236 4.468 8.984 1.00 22.78 58 PRO A O 1
ATOM 424 N N . SER A 1 62 ? 6.329 3.190 10.832 1.00 20.53 59 SER A N 1
ATOM 425 C CA . SER A 1 62 ? 7.669 3.664 11.184 1.00 15.14 59 SER A CA 1
ATOM 426 C C . SER A 1 62 ? 8.452 2.642 12.002 1.00 19.22 59 SER A C 1
ATOM 427 O O . SER A 1 62 ? 7.875 1.733 12.596 1.00 19.13 59 SER A O 1
ATOM 430 N N . GLY A 1 63 ? 9.770 2.815 12.039 1.00 22.68 60 GLY A N 1
ATOM 431 C CA . GLY A 1 63 ? 10.644 1.968 12.831 1.00 16.35 60 GLY A CA 1
ATOM 432 C C . GLY A 1 63 ? 10.452 2.204 14.315 1.00 23.57 60 GLY A C 1
ATOM 433 O O . GLY A 1 63 ? 10.651 1.309 15.139 1.00 23.68 60 GLY A O 1
ATOM 434 N N . THR A 1 64 ? 10.081 3.431 14.656 1.00 20.50 61 THR A N 1
ATOM 435 C CA . THR A 1 64 ? 9.782 3.779 16.030 1.00 26.80 61 THR A CA 1
ATOM 436 C C . THR A 1 64 ? 8.623 2.937 16.541 1.00 22.46 61 THR A C 1
ATOM 437 O O . THR A 1 64 ? 8.690 2.382 17.634 1.00 23.62 61 THR A O 1
ATOM 441 N N . MET A 1 65 ? 7.573 2.820 15.733 1.00 25.38 62 MET A N 1
ATOM 442 C CA . MET A 1 65 ? 6.412 2.030 16.125 1.00 25.61 62 MET A CA 1
ATOM 443 C C . MET A 1 65 ? 6.726 0.539 16.157 1.00 24.87 62 MET A C 1
ATOM 444 O O . MET A 1 65 ? 6.223 -0.185 17.012 1.00 23.87 62 MET A O 1
ATOM 449 N N . SER A 1 66 ? 7.558 0.085 15.227 1.00 22.69 63 SER A N 1
ATOM 450 C CA . SER A 1 66 ? 7.962 -1.313 15.195 1.00 20.46 63 SER A CA 1
ATOM 451 C C . SER A 1 66 ? 8.627 -1.719 16.507 1.00 21.07 63 SER A C 1
ATOM 452 O O . SER A 1 66 ? 8.276 -2.739 17.096 1.00 20.04 63 SER A O 1
ATOM 455 N N . ASN A 1 67 ? 9.574 -0.905 16.967 1.00 22.20 64 ASN A N 1
ATOM 456 C CA . ASN A 1 67 ? 10.248 -1.162 18.235 1.00 22.04 64 ASN A CA 1
ATOM 457 C C . ASN A 1 67 ? 9.310 -0.959 19.413 1.00 20.22 64 ASN A C 1
ATOM 458 O O . ASN A 1 67 ? 9.272 -1.779 20.322 1.00 22.95 64 ASN A O 1
ATOM 463 N N . LEU A 1 68 ? 8.542 0.124 19.372 1.00 19.95 65 LEU A N 1
ATOM 464 C CA . LEU A 1 68 ? 7.568 0.436 20.412 1.00 21.80 65 LEU A CA 1
ATOM 465 C C . LEU A 1 68 ? 6.628 -0.742 20.634 1.00 22.88 65 LEU A C 1
ATOM 466 O O . LEU A 1 68 ? 6.390 -1.158 21.771 1.00 19.34 65 LEU A O 1
ATOM 471 N N . LEU A 1 69 ? 6.102 -1.278 19.537 1.00 19.76 66 LEU A N 1
ATOM 472 C CA . LEU A 1 69 ? 5.230 -2.443 19.594 1.00 22.96 66 LEU A CA 1
ATOM 473 C C . LEU A 1 69 ? 5.984 -3.681 20.080 1.00 23.66 66 LEU A C 1
ATOM 474 O O . LEU A 1 69 ? 5.425 -4.520 20.784 1.00 20.81 66 LEU A O 1
ATOM 479 N N . ALA A 1 70 ? 7.254 -3.788 19.701 1.00 19.00 67 ALA A N 1
ATOM 480 C CA . ALA A 1 70 ? 8.057 -4.955 20.045 1.00 16.59 67 ALA A CA 1
ATOM 481 C C . ALA A 1 70 ? 8.273 -5.109 21.553 1.00 23.70 67 ALA A C 1
ATOM 482 O O . ALA A 1 70 ? 8.031 -6.182 22.110 1.00 19.58 67 ALA A O 1
ATOM 484 N N . VAL A 1 71 ? 8.734 -4.052 22.216 1.00 17.71 68 VAL A N 1
ATOM 485 C CA . VAL A 1 71 ? 9.024 -4.168 23.640 1.00 26.41 68 VAL A CA 1
ATOM 486 C C . VAL A 1 71 ? 7.721 -4.295 24.432 1.00 23.73 68 VAL A C 1
ATOM 487 O O . VAL A 1 71 ? 7.685 -4.987 25.445 1.00 21.50 68 VAL A O 1
ATOM 491 N N . MET A 1 72 ? 6.653 -3.651 23.965 1.00 23.49 69 MET A N 1
ATOM 492 C CA . MET A 1 72 ? 5.369 -3.737 24.655 1.00 19.92 69 MET A CA 1
ATOM 493 C C . MET A 1 72 ? 4.755 -5.123 24.500 1.00 21.88 69 MET A C 1
ATOM 494 O O . MET A 1 72 ? 3.966 -5.554 25.337 1.00 22.98 69 MET A O 1
ATOM 499 N N . SER A 1 73 ? 5.123 -5.820 23.429 1.00 20.25 70 SER A N 1
ATOM 500 C CA . SER A 1 73 ? 4.653 -7.181 23.218 1.00 19.51 70 SER A CA 1
ATOM 501 C C . SER A 1 73 ? 5.503 -8.162 24.020 1.00 22.19 70 SER A C 1
ATOM 502 O O . SER A 1 73 ? 5.060 -9.265 24.335 1.00 25.04 70 SER A O 1
ATOM 505 N N . HIS A 1 74 ? 6.729 -7.755 24.337 1.00 19.76 71 HIS A N 1
ATOM 506 C CA . HIS A 1 74 ? 7.617 -8.548 25.179 1.00 20.60 71 HIS A CA 1
ATOM 507 C C . HIS A 1 74 ? 7.477 -8.208 26.659 1.00 23.74 71 HIS A C 1
ATOM 508 O O . HIS A 1 74 ? 7.563 -9.083 27.517 1.00 18.41 71 HIS A O 1
ATOM 515 N N . CYS A 1 75 ? 7.273 -6.927 26.947 1.00 22.46 72 CYS A N 1
ATOM 516 C CA . CYS A 1 75 ? 7.268 -6.434 28.317 1.00 21.69 72 CYS A CA 1
ATOM 517 C C . CYS A 1 75 ? 5.932 -5.823 28.674 1.00 26.22 72 CYS A C 1
ATOM 518 O O . CYS A 1 75 ? 5.460 -4.890 28.023 1.00 24.23 72 CYS A O 1
ATOM 521 N N . GLN A 1 76 ? 5.317 -6.367 29.711 1.00 20.12 73 GLN A N 1
ATOM 522 C CA . GLN A 1 76 ? 4.061 -5.837 30.186 1.00 24.50 73 GLN A CA 1
ATOM 523 C C . GLN A 1 76 ? 4.313 -4.731 31.215 1.00 21.14 73 GLN A C 1
ATOM 524 O O . GLN A 1 76 ? 5.466 -4.392 31.492 1.00 22.25 73 GLN A O 1
ATOM 530 N N . ARG A 1 77 ? 3.242 -4.162 31.762 1.00 15.84 74 ARG A N 1
ATOM 531 C CA . ARG A 1 77 ? 3.359 -3.089 32.750 1.00 21.19 74 ARG A CA 1
ATOM 532 C C . ARG A 1 77 ? 4.319 -3.436 33.890 1.00 22.64 74 ARG A C 1
ATOM 533 O O . ARG A 1 77 ? 4.175 -4.459 34.557 1.00 23.94 74 ARG A O 1
ATOM 541 N N . GLY A 1 78 ? 5.307 -2.571 34.093 1.00 21.76 75 GLY A N 1
ATOM 542 C CA . GLY A 1 78 ? 6.261 -2.726 35.174 1.00 24.31 75 GLY A CA 1
ATOM 543 C C . GLY A 1 78 ? 7.415 -3.656 34.847 1.00 24.86 75 GLY A C 1
ATOM 544 O O . GLY A 1 78 ? 8.414 -3.689 35.564 1.00 27.07 75 GLY A O 1
ATOM 545 N N . GLU A 1 79 ? 7.286 -4.419 33.767 1.00 22.69 76 GLU A N 1
ATOM 546 C CA . GLU A 1 79 ? 8.332 -5.360 33.388 1.00 19.84 76 GLU A CA 1
ATOM 547 C C . GLU A 1 79 ? 9.486 -4.657 32.677 1.00 21.11 76 GLU A C 1
ATOM 548 O O . GLU A 1 79 ? 9.315 -3.579 32.107 1.00 20.91 76 GLU A O 1
ATOM 554 N N . GLY A 1 80 ? 10.662 -5.274 32.723 1.00 19.68 77 GLY A N 1
ATOM 555 C CA . GLY A 1 80 ? 11.883 -4.620 32.299 1.00 22.83 77 GLY A CA 1
ATOM 556 C C . GLY A 1 80 ? 12.439 -5.025 30.950 1.00 26.05 77 GLY A C 1
ATOM 557 O O . GLY A 1 80 ? 12.344 -6.182 30.535 1.00 25.20 77 GLY A O 1
ATOM 558 N N . ALA A 1 81 ? 13.019 -4.047 30.261 1.00 18.26 78 ALA A N 1
ATOM 559 C CA . ALA A 1 81 ? 13.711 -4.284 29.004 1.00 22.17 78 ALA A CA 1
ATOM 560 C C . ALA A 1 81 ? 15.114 -3.689 29.062 1.00 27.85 78 ALA A C 1
ATOM 561 O O . ALA A 1 81 ? 15.275 -2.477 29.212 1.00 25.55 78 ALA A O 1
ATOM 563 N N . VAL A 1 82 ? 16.127 -4.543 28.966 1.00 25.13 79 VAL A N 1
ATOM 564 C CA . VAL A 1 82 ? 17.509 -4.077 28.983 1.00 19.70 79 VAL A CA 1
ATOM 565 C C . VAL A 1 82 ? 18.000 -3.746 27.577 1.00 21.70 79 VAL A C 1
ATOM 566 O O . VAL A 1 82 ? 17.825 -4.530 26.650 1.00 26.18 79 VAL A O 1
ATOM 570 N N . LEU A 1 83 ? 18.588 -2.564 27.421 1.00 25.49 80 LEU A N 1
ATOM 571 C CA . LEU A 1 83 ? 19.092 -2.102 26.126 1.00 25.63 80 LEU A CA 1
ATOM 572 C C . LEU A 1 83 ? 20.280 -1.163 26.315 1.00 26.25 80 LEU A C 1
ATOM 573 O O . LEU A 1 83 ? 20.634 -0.817 27.442 1.00 24.94 80 LEU A O 1
ATOM 578 N N . GLY A 1 84 ? 20.895 -0.755 25.211 1.00 18.69 81 GLY A N 1
ATOM 579 C CA . GLY A 1 84 ? 21.983 0.202 25.267 1.00 20.19 81 GLY A CA 1
ATOM 580 C C . GLY A 1 84 ? 21.529 1.626 25.528 1.00 21.78 81 GLY A C 1
ATOM 581 O O . GLY A 1 84 ? 20.452 2.034 25.101 1.00 19.37 81 GLY A O 1
ATOM 582 N N . SER A 1 85 ? 22.352 2.381 26.250 1.00 26.10 82 SER A N 1
ATOM 583 C CA . SER A 1 85 ? 22.044 3.774 26.562 1.00 31.01 82 SER A CA 1
ATOM 584 C C . SER A 1 85 ? 22.094 4.637 25.307 1.00 24.38 82 SER A C 1
ATOM 585 O O . SER A 1 85 ? 21.503 5.713 25.257 1.00 29.31 82 SER A O 1
ATOM 588 N N . ALA A 1 86 ? 22.805 4.157 24.295 1.00 30.40 83 ALA A N 1
ATOM 589 C CA . ALA A 1 86 ? 22.891 4.853 23.020 1.00 28.55 83 ALA A CA 1
ATOM 590 C C . ALA A 1 86 ? 21.961 4.216 21.991 1.00 23.37 83 ALA A C 1
ATOM 591 O O . ALA A 1 86 ? 21.960 4.601 20.822 1.00 28.80 83 ALA A O 1
ATOM 593 N N . ALA A 1 87 ? 21.171 3.240 22.427 1.00 21.37 84 ALA A N 1
ATOM 594 C CA . ALA A 1 87 ? 20.237 2.571 21.526 1.00 24.33 84 ALA A CA 1
ATOM 595 C C . ALA A 1 87 ? 19.119 3.525 21.142 1.00 25.07 84 ALA A C 1
ATOM 596 O O . ALA A 1 87 ? 18.722 4.380 21.935 1.00 24.47 84 ALA A O 1
ATOM 598 N N . HIS A 1 88 ? 18.603 3.364 19.928 1.00 22.36 85 HIS A N 1
ATOM 599 C CA . HIS A 1 88 ? 17.583 4.268 19.411 1.00 26.65 85 HIS A CA 1
ATOM 600 C C . HIS A 1 88 ? 16.297 4.229 20.238 1.00 25.31 85 HIS A C 1
ATOM 601 O O . HIS A 1 88 ? 15.672 5.267 20.481 1.00 19.30 85 HIS A O 1
ATOM 608 N N . ILE A 1 89 ? 15.924 3.029 20.676 1.00 16.95 86 ILE A N 1
ATOM 609 C CA . ILE A 1 89 ? 14.722 2.820 21.477 1.00 22.93 86 ILE A CA 1
ATOM 610 C C . ILE A 1 89 ? 14.769 3.639 22.761 1.00 23.90 86 ILE A C 1
ATOM 611 O O . ILE A 1 89 ? 13.746 4.129 23.241 1.00 23.09 86 ILE A O 1
ATOM 616 N N . TYR A 1 90 ? 15.969 3.799 23.305 1.00 22.95 87 TYR A N 1
ATOM 617 C CA . TYR A 1 90 ? 16.138 4.560 24.531 1.00 25.56 87 TYR A CA 1
ATOM 618 C C . TYR A 1 90 ? 16.317 6.054 24.297 1.00 24.30 87 TYR A C 1
ATOM 619 O O . TYR A 1 90 ? 15.648 6.869 24.927 1.00 32.53 87 TYR A O 1
ATOM 628 N N . ARG A 1 91 ? 17.220 6.411 23.393 1.00 25.81 88 ARG A N 1
ATOM 629 C CA . ARG A 1 91 ? 17.633 7.802 23.262 1.00 26.92 88 ARG A CA 1
ATOM 630 C C . ARG A 1 91 ? 16.783 8.607 22.273 1.00 25.74 88 ARG A C 1
ATOM 631 O O . ARG A 1 91 ? 16.630 9.819 22.433 1.00 26.95 88 ARG A O 1
ATOM 639 N N . TYR A 1 92 ? 16.239 7.953 21.251 1.00 25.22 89 TYR A N 1
ATOM 640 C CA . TYR A 1 92 ? 15.608 8.694 20.160 1.00 21.84 89 TYR A CA 1
ATOM 641 C C . TYR A 1 92 ? 14.164 8.299 19.840 1.00 20.42 89 TYR A C 1
ATOM 642 O O . TYR A 1 92 ? 13.673 8.578 18.748 1.00 22.95 89 TYR A O 1
ATOM 651 N N . GLU A 1 93 ? 13.478 7.664 20.783 1.00 25.80 90 GLU A N 1
ATOM 652 C CA . GLU A 1 93 ? 12.070 7.328 20.576 1.00 23.26 90 GLU A CA 1
ATOM 653 C C . GLU A 1 93 ? 11.198 7.843 21.722 1.00 18.90 90 GLU A C 1
ATOM 654 O O . GLU A 1 93 ? 10.160 7.260 22.043 1.00 23.83 90 GLU A O 1
ATOM 660 N N . ALA A 1 94 ? 11.641 8.942 22.329 1.00 17.92 91 ALA A N 1
ATOM 661 C CA . ALA A 1 94 ? 10.894 9.638 23.379 1.00 20.36 91 ALA A CA 1
ATOM 662 C C . ALA A 1 94 ? 10.524 8.739 24.559 1.00 15.36 91 ALA A C 1
ATOM 663 O O . ALA A 1 94 ? 9.598 9.051 25.308 1.00 21.90 91 ALA A O 1
ATOM 665 N N . GLN A 1 95 ? 11.251 7.634 24.717 1.00 15.32 92 GLN A N 1
ATOM 666 C CA . GLN A 1 95 ? 10.964 6.627 25.744 1.00 16.23 92 GLN A CA 1
ATOM 667 C C . GLN A 1 95 ? 9.500 6.204 25.756 1.00 18.05 92 GLN A C 1
ATOM 668 O O . GLN A 1 95 ? 8.910 6.011 26.821 1.00 19.35 92 GLN A O 1
ATOM 674 N N . GLY A 1 96 ? 8.926 6.049 24.566 1.00 17.15 93 GLY A N 1
ATOM 675 C CA . GLY A 1 96 ? 7.534 5.664 24.421 1.00 17.35 93 GLY A CA 1
ATOM 676 C C . GLY A 1 96 ? 7.212 4.351 25.103 1.00 21.02 93 GLY A C 1
ATOM 677 O O . GLY A 1 96 ? 6.101 4.148 25.590 1.00 23.61 93 GLY A O 1
ATOM 678 N N . SER A 1 97 ? 8.192 3.456 25.136 1.00 19.18 94 SER A N 1
ATOM 679 C CA . SER A 1 97 ? 8.029 2.172 25.799 1.00 22.51 94 SER A CA 1
ATOM 680 C C . SER A 1 97 ? 7.648 2.343 27.265 1.00 25.05 94 SER A C 1
ATOM 681 O O . SER A 1 97 ? 6.851 1.573 27.797 1.00 22.84 94 SER A O 1
ATOM 684 N N . ALA A 1 98 ? 8.202 3.370 27.902 1.00 21.88 95 ALA A N 1
ATOM 685 C CA . ALA A 1 98 ? 7.929 3.642 29.309 1.00 20.68 95 ALA A CA 1
ATOM 686 C C . ALA A 1 98 ? 6.697 4.522 29.481 1.00 23.57 95 ALA A C 1
ATOM 687 O O . ALA A 1 98 ? 5.777 4.180 30.221 1.00 23.09 95 ALA A O 1
ATOM 689 N N . VAL A 1 99 ? 6.693 5.656 28.788 1.00 23.85 96 VAL A N 1
ATOM 690 C CA . VAL A 1 99 ? 5.615 6.633 28.887 1.00 19.83 96 VAL A CA 1
ATOM 691 C C . VAL A 1 99 ? 4.271 6.034 28.468 1.00 21.04 96 VAL A C 1
ATOM 692 O O . VAL A 1 99 ? 3.280 6.156 29.184 1.00 18.64 96 VAL A O 1
ATOM 696 N N . LEU A 1 100 ? 4.247 5.370 27.316 1.00 23.06 97 LEU A N 1
ATOM 697 C CA . LEU A 1 100 ? 3.011 4.790 26.800 1.00 23.16 97 LEU A CA 1
ATOM 698 C C . LEU A 1 100 ? 2.774 3.357 27.287 1.00 19.27 97 LEU A C 1
ATOM 699 O O . LEU A 1 100 ? 1.648 2.993 27.625 1.00 16.50 97 LEU A O 1
ATOM 704 N N . GLY A 1 101 ? 3.832 2.552 27.325 1.00 19.15 98 GLY A N 1
ATOM 705 C CA . GLY A 1 101 ? 3.696 1.129 27.595 1.00 17.76 98 GLY A CA 1
ATOM 706 C C . GLY A 1 101 ? 3.959 0.692 29.028 1.00 20.67 98 GLY A C 1
ATOM 707 O O . GLY A 1 101 ? 3.805 -0.485 29.355 1.00 23.23 98 GLY A O 1
ATOM 708 N N . SER A 1 102 ? 4.360 1.637 29.876 1.00 16.04 99 SER A N 1
ATOM 709 C CA . SER A 1 102 ? 4.670 1.378 31.284 1.00 19.98 99 SER A CA 1
ATOM 710 C C . SER A 1 102 ? 5.762 0.322 31.448 1.00 20.67 99 SER A C 1
ATOM 711 O O . SER A 1 102 ? 5.829 -0.371 32.468 1.00 18.22 99 SER A O 1
ATOM 714 N N . VAL A 1 103 ? 6.628 0.228 30.445 1.00 15.90 100 VAL A N 1
ATOM 715 C CA . VAL A 1 103 ? 7.754 -0.692 30.478 1.00 17.90 100 VAL A CA 1
ATOM 716 C C . VAL A 1 103 ? 8.961 -0.022 31.123 1.00 19.43 100 VAL A C 1
ATOM 717 O O . VAL A 1 103 ? 9.276 1.128 30.829 1.00 22.97 100 VAL A O 1
ATOM 721 N N . ALA A 1 104 ? 9.629 -0.748 32.010 1.00 17.67 101 ALA A N 1
ATOM 722 C CA . ALA A 1 104 ? 10.826 -0.240 32.661 1.00 25.00 101 ALA A CA 1
ATOM 723 C C . ALA A 1 104 ? 12.048 -0.408 31.767 1.00 21.96 101 ALA A C 1
ATOM 724 O O . ALA A 1 104 ? 12.583 -1.508 31.631 1.00 21.76 101 ALA A O 1
ATOM 726 N N . LEU A 1 105 ? 12.482 0.687 31.157 1.00 19.36 102 LEU A N 1
ATOM 727 C CA . LEU A 1 105 ? 13.685 0.673 30.342 1.00 18.44 102 LEU A CA 1
ATOM 728 C C . LEU A 1 105 ? 14.912 0.583 31.235 1.00 20.18 102 LEU A C 1
ATOM 729 O O . LEU A 1 105 ? 15.037 1.332 32.204 1.00 22.28 102 LEU A O 1
ATOM 734 N N . GLN A 1 106 ? 15.813 -0.338 30.905 1.00 20.11 103 GLN A N 1
ATOM 735 C CA . GLN A 1 106 ? 17.013 -0.569 31.704 1.00 20.54 103 GLN A CA 1
ATOM 736 C C . GLN A 1 106 ? 18.275 -0.398 30.866 1.00 18.18 103 GLN A C 1
ATOM 737 O O . GLN A 1 106 ? 18.877 -1.380 30.438 1.00 22.61 103 GLN A O 1
ATOM 743 N N . PRO A 1 107 ? 18.678 0.856 30.628 1.00 17.59 104 PRO A N 1
ATOM 744 C CA . PRO A 1 107 ? 19.859 1.143 29.808 1.00 26.49 104 PRO A CA 1
ATOM 745 C C . PRO A 1 107 ? 21.160 0.664 30.441 1.00 22.37 104 PRO A C 1
ATOM 746 O O . PRO A 1 107 ? 21.358 0.814 31.644 1.00 30.91 104 PRO A O 1
ATOM 750 N N . VAL A 1 108 ? 22.044 0.112 29.619 1.00 24.59 105 VAL A N 1
ATOM 751 C CA . VAL A 1 108 ? 23.369 -0.288 30.067 1.00 26.59 105 VAL A CA 1
ATOM 752 C C . VAL A 1 108 ? 24.414 0.350 29.152 1.00 29.65 105 VAL A C 1
ATOM 753 O O . VAL A 1 108 ? 24.090 0.751 28.031 1.00 28.22 105 VAL A O 1
ATOM 757 N N . PRO A 1 109 ? 25.661 0.482 29.638 1.00 32.51 106 PRO A N 1
ATOM 758 C CA . PRO A 1 109 ? 26.737 1.079 28.837 1.00 31.53 106 PRO A CA 1
ATOM 759 C C . PRO A 1 109 ? 26.977 0.331 27.531 1.00 29.82 106 PRO A C 1
ATOM 760 O O . PRO A 1 109 ? 26.960 -0.898 27.497 1.00 29.84 106 PRO A O 1
ATOM 764 N N . MET A 1 110 ? 27.184 1.088 26.462 1.00 27.12 107 MET A N 1
ATOM 765 C CA . MET A 1 110 ? 27.414 0.523 25.141 1.00 38.57 107 MET A CA 1
ATOM 766 C C . MET A 1 110 ? 28.900 0.544 24.801 1.00 38.61 107 MET A C 1
ATOM 767 O O . MET A 1 110 ? 29.584 1.543 25.024 1.00 44.90 107 MET A O 1
ATOM 772 N N . GLN A 1 111 ? 29.396 -0.569 24.268 1.00 35.38 108 GLN A N 1
ATOM 773 C CA . GLN A 1 111 ? 30.807 -0.700 23.930 1.00 36.43 108 GLN A CA 1
ATOM 774 C C . GLN A 1 111 ? 31.098 -0.048 22.585 1.00 38.49 108 GLN A C 1
ATOM 775 O O . GLN A 1 111 ? 30.194 0.483 21.935 1.00 37.76 108 GLN A O 1
ATOM 781 N N . ALA A 1 112 ? 32.361 -0.102 22.173 1.00 38.35 109 ALA A N 1
ATOM 782 C CA . ALA A 1 112 ? 32.805 0.545 20.944 1.00 38.67 109 ALA A CA 1
ATOM 783 C C . ALA A 1 112 ? 32.110 -0.044 19.718 1.00 38.46 109 ALA A C 1
ATOM 784 O O . ALA A 1 112 ? 31.592 0.694 18.884 1.00 42.04 109 ALA A O 1
ATOM 786 N N . ASP A 1 113 ? 32.085 -1.371 19.621 1.00 28.53 110 ASP A N 1
ATOM 787 C CA . ASP A 1 113 ? 31.487 -2.045 18.470 1.00 30.55 110 ASP A CA 1
ATOM 788 C C . ASP A 1 113 ? 29.958 -2.038 18.488 1.00 34.80 110 ASP A C 1
ATOM 789 O O . ASP A 1 113 ? 29.324 -2.663 17.639 1.00 37.93 110 ASP A O 1
ATOM 794 N N . GLY A 1 114 ? 29.371 -1.335 19.451 1.00 36.62 111 GLY A N 1
ATOM 795 C CA . GLY A 1 114 ? 27.925 -1.224 19.545 1.00 31.05 111 GLY A CA 1
ATOM 796 C C . GLY A 1 114 ? 27.292 -2.323 20.382 1.00 34.94 111 GLY A C 1
ATOM 797 O O . GLY A 1 114 ? 26.071 -2.388 20.525 1.00 39.48 111 GLY A O 1
ATOM 798 N N . SER A 1 115 ? 28.134 -3.187 20.939 1.00 36.56 112 SER A N 1
ATOM 799 C CA . SER A 1 115 ? 27.689 -4.319 21.748 1.00 34.72 112 SER A CA 1
ATOM 800 C C . SER A 1 115 ? 27.430 -3.917 23.198 1.00 33.28 112 SER A C 1
ATOM 801 O O . SER A 1 115 ? 27.927 -2.893 23.667 1.00 27.41 112 SER A O 1
ATOM 804 N N . LEU A 1 116 ? 26.631 -4.718 23.897 1.00 31.38 113 LEU A N 1
ATOM 805 C CA . LEU A 1 116 ? 26.417 -4.514 25.325 1.00 32.76 113 LEU A CA 1
ATOM 806 C C . LEU A 1 116 ? 27.216 -5.550 26.105 1.00 31.14 113 LEU A C 1
ATOM 807 O O . LEU A 1 116 ? 27.086 -6.751 25.868 1.00 32.52 113 LEU A O 1
ATOM 812 N N . ALA A 1 117 ? 28.034 -5.075 27.040 1.00 34.46 114 ALA A N 1
ATOM 813 C CA . ALA A 1 117 ? 28.875 -5.947 27.852 1.00 31.70 114 ALA A CA 1
ATOM 814 C C . ALA A 1 117 ? 28.033 -6.975 28.602 1.00 33.26 114 ALA A C 1
ATOM 815 O O . ALA A 1 117 ? 27.077 -6.625 29.293 1.00 38.84 114 ALA A O 1
ATOM 817 N N . LEU A 1 118 ? 28.397 -8.243 28.440 1.00 28.62 115 LEU A N 1
ATOM 818 C CA . LEU A 1 118 ? 27.662 -9.364 29.016 1.00 29.37 115 LEU A CA 1
ATOM 819 C C . LEU A 1 118 ? 27.486 -9.231 30.527 1.00 36.88 115 LEU A C 1
ATOM 820 O O . LEU A 1 118 ? 26.444 -9.588 31.078 1.00 36.09 115 LEU A O 1
ATOM 825 N N . ALA A 1 119 ? 28.515 -8.715 31.190 1.00 33.30 116 ALA A N 1
ATOM 826 C CA . ALA A 1 119 ? 28.468 -8.492 32.629 1.00 33.03 116 ALA A CA 1
ATOM 827 C C . ALA A 1 119 ? 27.435 -7.427 32.988 1.00 40.49 116 ALA A C 1
ATOM 828 O O . ALA A 1 119 ? 26.732 -7.547 33.994 1.00 44.11 116 ALA A O 1
ATOM 830 N N . ASP A 1 120 ? 27.350 -6.386 32.163 1.00 40.93 117 ASP A N 1
ATOM 831 C CA . ASP A 1 120 ? 26.395 -5.303 32.390 1.00 36.35 117 ASP A CA 1
ATOM 832 C C . ASP A 1 120 ? 24.958 -5.785 32.254 1.00 32.66 117 ASP A C 1
ATOM 833 O O . ASP A 1 120 ? 24.098 -5.431 33.059 1.00 30.83 117 ASP A O 1
ATOM 838 N N . VAL A 1 121 ? 24.706 -6.596 31.234 1.00 33.08 118 VAL A N 1
ATOM 839 C CA . VAL A 1 121 ? 23.371 -7.124 30.999 1.00 30.03 118 VAL A CA 1
ATOM 840 C C . VAL A 1 121 ? 22.979 -8.091 32.111 1.00 33.23 118 VAL A C 1
ATOM 841 O O . VAL A 1 121 ? 21.856 -8.038 32.608 1.00 34.09 118 VAL A O 1
ATOM 845 N N . ARG A 1 122 ? 23.906 -8.958 32.513 1.00 32.85 119 ARG A N 1
ATOM 846 C CA . ARG A 1 122 ? 23.646 -9.905 33.596 1.00 33.34 119 ARG A CA 1
ATOM 847 C C . ARG A 1 122 ? 23.334 -9.174 34.902 1.00 38.52 119 ARG A C 1
ATOM 848 O O . ARG A 1 122 ? 22.451 -9.575 35.661 1.00 33.94 119 ARG A O 1
ATOM 856 N N . ALA A 1 123 ? 24.061 -8.089 35.148 1.00 38.40 120 ALA A N 1
ATOM 857 C CA . ALA A 1 123 ? 23.880 -7.300 36.359 1.00 28.14 120 ALA A CA 1
ATOM 858 C C . ALA A 1 123 ? 22.586 -6.490 36.331 1.00 32.87 120 ALA A C 1
ATOM 859 O O . ALA A 1 123 ? 22.033 -6.153 37.379 1.00 27.70 120 ALA A O 1
ATOM 861 N N . ALA A 1 124 ? 22.115 -6.168 35.130 1.00 31.74 121 ALA A N 1
ATOM 862 C CA . ALA A 1 124 ? 20.924 -5.339 34.971 1.00 31.62 121 ALA A CA 1
ATOM 863 C C . ALA A 1 124 ? 19.640 -6.144 35.121 1.00 31.75 121 ALA A C 1
ATOM 864 O O . ALA A 1 124 ? 18.613 -5.611 35.536 1.00 32.09 121 ALA A O 1
ATOM 866 N N . ILE A 1 125 ? 19.698 -7.424 34.767 1.00 32.42 122 ILE A N 1
ATOM 867 C CA . ILE A 1 125 ? 18.506 -8.262 34.771 1.00 31.59 122 ILE A CA 1
ATOM 868 C C . ILE A 1 125 ? 17.962 -8.438 36.187 1.00 31.48 122 ILE A C 1
ATOM 869 O O . ILE A 1 125 ? 18.645 -8.952 37.072 1.00 33.27 122 ILE A O 1
ATOM 874 N N . ALA A 1 126 ? 16.726 -7.994 36.388 1.00 31.21 123 ALA A N 1
ATOM 875 C CA . ALA A 1 126 ? 16.039 -8.168 37.659 1.00 39.10 123 ALA A CA 1
ATOM 876 C C . ALA A 1 126 ? 15.178 -9.420 37.613 1.00 37.23 123 ALA A C 1
ATOM 877 O O . ALA A 1 126 ? 14.439 -9.633 36.654 1.00 31.49 123 ALA A O 1
ATOM 879 N N . PRO A 1 127 ? 15.277 -10.257 38.655 1.00 41.84 124 PRO A N 1
ATOM 880 C CA . PRO A 1 127 ? 14.525 -11.513 38.716 1.00 41.11 124 PRO A CA 1
ATOM 881 C C . PRO A 1 127 ? 13.052 -11.302 39.051 1.00 42.03 124 PRO A C 1
ATOM 882 O O . PRO A 1 127 ? 12.663 -10.220 39.494 1.00 42.92 124 PRO A O 1
ATOM 886 N N . ASP A 1 128 ? 12.242 -12.330 38.824 1.00 49.02 125 ASP A N 1
ATOM 887 C CA . ASP A 1 128 ? 10.851 -12.311 39.251 1.00 46.44 125 ASP A CA 1
ATOM 888 C C . ASP A 1 128 ? 10.814 -12.575 40.751 1.00 51.13 125 ASP A C 1
ATOM 889 O O . ASP A 1 128 ? 10.868 -13.725 41.188 1.00 60.02 125 ASP A O 1
ATOM 894 N N . ASP A 1 129 ? 10.722 -11.511 41.538 1.00 48.63 126 ASP A N 1
ATOM 895 C CA . ASP A 1 129 ? 10.883 -11.632 42.979 1.00 48.08 126 ASP A CA 1
ATOM 896 C C . ASP A 1 129 ? 9.703 -11.017 43.725 1.00 46.52 126 ASP A C 1
ATOM 897 O O . ASP A 1 129 ? 8.732 -10.571 43.111 1.00 38.39 126 ASP A O 1
ATOM 902 N N . VAL A 1 130 ? 9.795 -10.999 45.051 1.00 48.93 127 VAL A N 1
ATOM 903 C CA . VAL A 1 130 ? 8.719 -10.495 45.898 1.00 47.03 127 VAL A CA 1
ATOM 904 C C . VAL A 1 130 ? 8.455 -9.005 45.673 1.00 44.71 127 VAL A C 1
ATOM 905 O O . VAL A 1 130 ? 7.303 -8.565 45.672 1.00 41.14 127 VAL A O 1
ATOM 909 N N . TYR A 1 131 ? 9.515 -8.237 45.445 1.00 46.03 128 TYR A N 1
ATOM 910 C CA . TYR A 1 131 ? 9.374 -6.800 45.227 1.00 47.30 128 TYR A CA 1
ATOM 911 C C . TYR A 1 131 ? 9.906 -6.374 43.858 1.00 46.24 128 TYR A C 1
ATOM 912 O O . TYR A 1 131 ? 9.808 -5.204 43.486 1.00 46.36 128 TYR A O 1
ATOM 921 N N . PHE A 1 132 ? 10.455 -7.326 43.109 1.00 45.81 129 PHE A N 1
ATOM 922 C CA . PHE A 1 132 ? 10.982 -7.042 41.774 1.00 45.97 129 PHE A CA 1
ATOM 923 C C . PHE A 1 132 ? 10.146 -7.621 40.643 1.00 40.87 129 PHE A C 1
ATOM 924 O O . PHE A 1 132 ? 9.965 -8.834 40.539 1.00 41.84 129 PHE A O 1
ATOM 932 N N . THR A 1 133 ? 9.641 -6.735 39.794 1.00 44.16 130 THR A N 1
ATOM 933 C CA . THR A 1 133 ? 8.996 -7.150 38.561 1.00 38.89 130 THR A CA 1
ATOM 934 C C . THR A 1 133 ? 10.116 -7.491 37.584 1.00 33.50 130 THR A C 1
ATOM 935 O O . THR A 1 133 ? 10.999 -6.670 37.336 1.00 29.58 130 THR A O 1
ATOM 939 N N . PRO A 1 134 ? 10.099 -8.718 37.047 1.00 31.97 131 PRO A N 1
ATOM 940 C CA . PRO A 1 134 ? 11.257 -9.248 36.319 1.00 30.35 131 PRO A CA 1
ATOM 941 C C . PRO A 1 134 ? 11.592 -8.496 35.034 1.00 31.46 131 PRO A C 1
ATOM 942 O O . PRO A 1 134 ? 10.711 -7.923 34.389 1.00 25.33 131 PRO A O 1
ATOM 946 N N . THR A 1 135 ? 12.877 -8.473 34.697 1.00 29.01 132 THR A N 1
ATOM 947 C CA . THR A 1 135 ? 13.300 -8.107 33.356 1.00 25.13 132 THR A CA 1
ATOM 948 C C . THR A 1 135 ? 12.744 -9.173 32.423 1.00 27.06 132 THR A C 1
ATOM 949 O O . THR A 1 135 ? 12.715 -10.349 32.779 1.00 29.00 132 THR A O 1
ATOM 953 N N . ARG A 1 136 ? 12.288 -8.776 31.241 1.00 27.85 133 ARG A N 1
ATOM 954 C CA . ARG A 1 136 ? 11.681 -9.737 30.333 1.00 27.57 133 ARG A CA 1
ATOM 955 C C . ARG A 1 136 ? 12.385 -9.729 28.983 1.00 25.13 133 ARG A C 1
ATOM 956 O O . ARG A 1 136 ? 12.285 -10.683 28.213 1.00 33.00 133 ARG A O 1
ATOM 964 N N . LEU A 1 137 ? 13.099 -8.645 28.701 1.00 25.62 134 LEU A N 1
ATOM 965 C CA . LEU A 1 137 ? 13.641 -8.416 27.368 1.00 21.82 134 LEU A CA 1
ATOM 966 C C . LEU A 1 137 ? 15.046 -7.823 27.366 1.00 24.16 134 LEU A C 1
ATOM 967 O O . LEU A 1 137 ? 15.394 -7.012 28.227 1.00 23.06 134 LEU A O 1
ATOM 972 N N . VAL A 1 138 ? 15.844 -8.238 26.386 1.00 28.04 135 VAL A N 1
ATOM 973 C CA . VAL A 1 138 ? 17.108 -7.581 26.072 1.00 23.69 135 VAL A CA 1
ATOM 974 C C . VAL A 1 138 ? 17.091 -7.115 24.612 1.00 22.57 135 VAL A C 1
ATOM 975 O O . VAL A 1 138 ? 16.731 -7.873 23.715 1.00 23.18 135 VAL A O 1
ATOM 979 N N . CYS A 1 139 ? 17.470 -5.863 24.379 1.00 22.60 136 CYS A N 1
ATOM 980 C CA . CYS A 1 139 ? 17.459 -5.298 23.035 1.00 17.52 136 CYS A CA 1
ATOM 981 C C . CYS A 1 139 ? 18.862 -5.028 22.511 1.00 23.76 136 CYS A C 1
ATOM 982 O O . CYS A 1 139 ? 19.720 -4.520 23.231 1.00 22.04 136 CYS A O 1
ATOM 985 N N . LEU A 1 140 ? 19.087 -5.375 21.249 1.00 23.44 137 LEU A N 1
ATOM 986 C CA . LEU A 1 140 ? 20.348 -5.067 20.588 1.00 23.50 137 LEU A CA 1
ATOM 987 C C . LEU A 1 140 ? 20.083 -4.253 19.331 1.00 22.21 137 LEU A C 1
ATOM 988 O O . LEU A 1 140 ? 18.938 -4.108 18.901 1.00 21.68 137 LEU A O 1
ATOM 993 N N . GLU A 1 141 ? 21.149 -3.729 18.738 1.00 24.04 138 GLU A N 1
ATOM 994 C CA . GLU A 1 141 ? 21.012 -2.839 17.594 1.00 25.78 138 GLU A CA 1
ATOM 995 C C . GLU A 1 141 ? 22.068 -3.176 16.547 1.00 23.96 138 GLU A C 1
ATOM 996 O O . GLU A 1 141 ? 23.268 -3.113 16.815 1.00 29.43 138 GLU A O 1
ATOM 1002 N N . ASN A 1 142 ? 21.614 -3.536 15.352 1.00 26.94 139 ASN A N 1
ATOM 1003 C CA . ASN A 1 142 ? 22.521 -3.914 14.276 1.00 26.12 139 ASN A CA 1
ATOM 1004 C C . ASN A 1 142 ? 21.956 -3.442 12.944 1.00 19.47 139 ASN A C 1
ATOM 1005 O O . ASN A 1 142 ? 20.951 -3.970 12.472 1.00 22.70 139 ASN A O 1
ATOM 1010 N N . THR A 1 143 ? 22.588 -2.441 12.341 1.00 21.46 140 THR A N 1
ATOM 1011 C CA . THR A 1 143 ? 23.799 -1.833 12.876 1.00 24.00 140 THR A CA 1
ATOM 1012 C C . THR A 1 143 ? 23.508 -0.782 13.943 1.00 27.26 140 THR A C 1
ATOM 1013 O O . THR A 1 143 ? 22.370 -0.339 14.109 1.00 25.64 140 THR A O 1
ATOM 1017 N N . HIS A 1 144 ? 24.555 -0.396 14.662 1.00 23.09 141 HIS A N 1
ATOM 1018 C CA . HIS A 1 144 ? 24.483 0.691 15.624 1.00 20.82 141 HIS A CA 1
ATOM 1019 C C . HIS A 1 144 ? 25.450 1.789 15.217 1.00 23.99 141 HIS A C 1
ATOM 1020 O O . HIS A 1 144 ? 26.664 1.597 15.286 1.00 28.71 141 HIS A O 1
ATOM 1027 N N . ASN A 1 145 ? 24.913 2.933 14.800 1.00 22.26 142 ASN A N 1
ATOM 1028 C CA . ASN A 1 145 ? 25.726 4.010 14.238 1.00 23.80 142 ASN A CA 1
ATOM 1029 C C . ASN A 1 145 ? 26.641 3.505 13.124 1.00 25.99 142 ASN A C 1
ATOM 1030 O O . ASN A 1 145 ? 27.801 3.899 13.031 1.00 25.99 142 ASN A O 1
ATOM 1035 N N . GLY A 1 146 ? 26.107 2.615 12.294 1.00 24.90 143 GLY A N 1
ATOM 1036 C CA . GLY A 1 146 ? 26.834 2.087 11.159 1.00 28.91 143 GLY A CA 1
ATOM 1037 C C . GLY A 1 146 ? 27.828 0.986 11.481 1.00 35.53 143 GLY A C 1
ATOM 1038 O O . GLY A 1 146 ? 28.480 0.460 10.577 1.00 28.61 143 GLY A O 1
ATOM 1039 N N . LYS A 1 147 ? 27.943 0.617 12.754 1.00 25.63 144 LYS A N 1
ATOM 1040 C CA . LYS A 1 147 ? 28.892 -0.425 13.134 1.00 22.86 144 LYS A CA 1
ATOM 1041 C C . LYS A 1 147 ? 28.214 -1.787 13.190 1.00 25.52 144 LYS A C 1
ATOM 1042 O O . LYS A 1 147 ? 27.071 -1.909 13.626 1.00 27.03 144 LYS A O 1
ATOM 1048 N N . VAL A 1 148 ? 28.930 -2.811 12.744 1.00 28.59 145 VAL A N 1
ATOM 1049 C CA . VAL A 1 148 ? 28.374 -4.152 12.673 1.00 27.04 145 VAL A CA 1
ATOM 1050 C C . VAL A 1 148 ? 28.648 -4.934 13.948 1.00 24.85 145 VAL A C 1
ATOM 1051 O O . VAL A 1 148 ? 29.783 -4.991 14.420 1.00 24.71 145 VAL A O 1
ATOM 1055 N N . LEU A 1 149 ? 27.595 -5.512 14.515 1.00 27.09 146 LEU A N 1
ATOM 1056 C CA . LEU A 1 149 ? 27.725 -6.391 15.671 1.00 29.67 146 LEU A CA 1
ATOM 1057 C C . LEU A 1 149 ? 28.307 -7.742 15.273 1.00 28.00 146 LEU A C 1
ATOM 1058 O O . LEU A 1 149 ? 27.801 -8.388 14.354 1.00 36.34 146 LEU A O 1
ATOM 1063 N N . PRO A 1 150 ? 29.388 -8.161 15.945 1.00 27.57 147 PRO A N 1
ATOM 1064 C CA . PRO A 1 150 ? 30.015 -9.460 15.672 1.00 31.31 147 PRO A CA 1
ATOM 1065 C C . PRO A 1 150 ? 29.072 -10.615 16.006 1.00 28.38 147 PRO A C 1
ATOM 1066 O O . PRO A 1 150 ? 28.487 -10.638 17.086 1.00 32.41 147 PRO A O 1
ATOM 1070 N N . LEU A 1 151 ? 28.932 -11.559 15.082 1.00 34.45 148 LEU A N 1
ATOM 1071 C CA . LEU A 1 151 ? 28.000 -12.676 15.244 1.00 34.39 148 LEU A CA 1
ATOM 1072 C C . LEU A 1 151 ? 28.275 -13.602 16.445 1.00 33.40 148 LEU A C 1
ATOM 1073 O O . LEU A 1 151 ? 27.323 -14.053 17.090 1.00 29.47 148 LEU A O 1
ATOM 1078 N N . PRO A 1 152 ? 29.557 -13.906 16.748 1.00 33.90 149 PRO A N 1
ATOM 1079 C CA . PRO A 1 152 ? 29.759 -14.718 17.957 1.00 33.27 149 PRO A CA 1
ATOM 1080 C C . PRO A 1 152 ? 29.195 -14.042 19.203 1.00 30.69 149 PRO A C 1
ATOM 1081 O O . PRO A 1 152 ? 28.674 -14.721 20.088 1.00 28.84 149 PRO A O 1
ATOM 1085 N N . TYR A 1 153 ? 29.299 -12.719 19.263 1.00 29.92 150 TYR A N 1
ATOM 1086 C CA . TYR A 1 153 ? 28.698 -11.963 20.352 1.00 28.84 150 TYR A CA 1
ATOM 1087 C C . TYR A 1 153 ? 27.177 -12.153 20.364 1.00 30.22 150 TYR A C 1
ATOM 1088 O O . TYR A 1 153 ? 26.575 -12.325 21.422 1.00 29.49 150 TYR A O 1
ATOM 1097 N N . LEU A 1 154 ? 26.563 -12.109 19.183 1.00 31.92 151 LEU A N 1
ATOM 1098 C CA . LEU A 1 154 ? 25.114 -12.267 19.052 1.00 31.89 151 LEU A CA 1
ATOM 1099 C C . LEU A 1 154 ? 24.626 -13.610 19.589 1.00 34.87 151 LEU A C 1
ATOM 1100 O O . LEU A 1 154 ? 23.680 -13.667 20.376 1.00 36.41 151 LEU A O 1
ATOM 1105 N N . ARG A 1 155 ? 25.280 -14.686 19.158 1.00 30.62 152 ARG A N 1
ATOM 1106 C CA . ARG A 1 155 ? 24.970 -16.030 19.638 1.00 35.86 152 ARG A CA 1
ATOM 1107 C C . ARG A 1 155 ? 25.171 -16.109 21.148 1.00 30.90 152 ARG A C 1
ATOM 1108 O O . ARG A 1 155 ? 24.419 -16.773 21.859 1.00 30.63 152 ARG A O 1
ATOM 1110 N N . GLU A 1 156 ? 26.196 -15.413 21.622 1.00 29.64 153 GLU A N 1
ATOM 1111 C CA . GLU A 1 156 ? 26.537 -15.388 23.036 1.00 31.42 153 GLU A CA 1
ATOM 1112 C C . GLU A 1 156 ? 25.491 -14.649 23.870 1.00 35.75 153 GLU A C 1
ATOM 1113 O O . GLU A 1 156 ? 25.172 -15.061 24.988 1.00 31.28 153 GLU A O 1
ATOM 1119 N N . MET A 1 157 ? 24.962 -13.554 23.329 1.00 33.85 154 MET A N 1
ATOM 1120 C CA . MET A 1 157 ? 23.922 -12.801 24.019 1.00 30.19 154 MET A CA 1
ATOM 1121 C C . MET A 1 157 ? 22.652 -13.647 24.102 1.00 27.45 154 MET A C 1
ATOM 1122 O O . MET A 1 157 ? 21.922 -13.583 25.089 1.00 27.79 154 MET A O 1
ATOM 1127 N N . ARG A 1 158 ? 22.397 -14.433 23.057 1.00 29.75 155 ARG A N 1
ATOM 1128 C CA . ARG A 1 158 ? 21.279 -15.376 23.049 1.00 28.04 155 ARG A CA 1
ATOM 1129 C C . ARG A 1 158 ? 21.377 -16.356 24.207 1.00 29.89 155 ARG A C 1
ATOM 1130 O O . ARG A 1 158 ? 20.385 -16.666 24.864 1.00 31.07 155 ARG A O 1
ATOM 1138 N N . GLU A 1 159 ? 22.589 -16.837 24.446 1.00 26.82 156 GLU A N 1
ATOM 1139 C CA . GLU A 1 159 ? 22.861 -17.741 25.549 1.00 28.66 156 GLU A CA 1
ATOM 1140 C C . GLU A 1 159 ? 22.543 -17.085 26.887 1.00 30.91 156 GLU A C 1
ATOM 1141 O O . GLU A 1 159 ? 21.979 -17.718 27.779 1.00 27.94 156 GLU A O 1
ATOM 1147 N N . LEU A 1 160 ? 22.908 -15.815 27.023 1.00 28.26 157 LEU A N 1
ATOM 1148 C CA . LEU A 1 160 ? 22.662 -15.083 28.258 1.00 26.92 157 LEU A CA 1
ATOM 1149 C C . LEU A 1 160 ? 21.173 -14.879 28.532 1.00 29.72 157 LEU A C 1
ATOM 1150 O O . LEU A 1 160 ? 20.724 -15.029 29.668 1.00 28.78 157 LEU A O 1
ATOM 1155 N N . VAL A 1 161 ? 20.407 -14.545 27.498 1.00 31.53 158 VAL A N 1
ATOM 1156 C CA . VAL A 1 161 ? 18.986 -14.273 27.689 1.00 33.90 158 VAL A CA 1
ATOM 1157 C C . VAL A 1 161 ? 18.233 -15.579 27.941 1.00 27.66 158 VAL A C 1
ATOM 1158 O O . VAL A 1 161 ? 17.259 -15.604 28.694 1.00 25.76 158 VAL A O 1
ATOM 1162 N N . ASP A 1 162 ? 18.702 -16.661 27.325 1.00 26.35 159 ASP A N 1
ATOM 1163 C CA . ASP A 1 162 ? 18.126 -17.985 27.537 1.00 27.99 159 ASP A CA 1
ATOM 1164 C C . ASP A 1 162 ? 18.366 -18.446 28.967 1.00 30.15 159 ASP A C 1
ATOM 1165 O O . ASP A 1 162 ? 17.527 -19.115 29.568 1.00 28.74 159 ASP A O 1
ATOM 1170 N N . GLU A 1 163 ? 19.524 -18.078 29.501 1.00 28.92 160 GLU A N 1
ATOM 1171 C CA . GLU A 1 163 ? 19.911 -18.438 30.855 1.00 30.35 160 GLU A CA 1
ATOM 1172 C C . GLU A 1 163 ? 18.903 -17.910 31.870 1.00 33.28 160 GLU A C 1
ATOM 1173 O O . GLU A 1 163 ? 18.708 -18.501 32.932 1.00 35.15 160 GLU A O 1
ATOM 1179 N N . HIS A 1 164 ? 18.263 -16.795 31.533 1.00 32.67 161 HIS A N 1
ATOM 1180 C CA . HIS A 1 164 ? 17.296 -16.165 32.422 1.00 32.36 161 HIS A CA 1
ATOM 1181 C C . HIS A 1 164 ? 15.878 -16.295 31.872 1.00 28.53 161 HIS A C 1
ATOM 1182 O O . HIS A 1 164 ? 14.943 -15.693 32.396 1.00 32.09 161 HIS A O 1
ATOM 1189 N N . GLY A 1 165 ? 15.731 -17.082 30.811 1.00 26.00 162 GLY A N 1
ATOM 1190 C CA . GLY A 1 165 ? 14.438 -17.335 30.200 1.00 28.31 162 GLY A CA 1
ATOM 1191 C C . GLY A 1 165 ? 13.812 -16.092 29.593 1.00 31.38 162 GLY A C 1
ATOM 1192 O O . GLY A 1 165 ? 12.591 -15.988 29.489 1.00 35.57 162 GLY A O 1
ATOM 1193 N N . LEU A 1 166 ? 14.655 -15.164 29.156 1.00 28.76 163 LEU A N 1
ATOM 1194 C CA . LEU A 1 166 ? 14.185 -13.895 28.610 1.00 26.77 163 LEU A CA 1
ATOM 1195 C C . LEU A 1 166 ? 14.008 -13.950 27.100 1.00 31.16 163 LEU A C 1
ATOM 1196 O O . LEU A 1 166 ? 14.284 -14.969 26.466 1.00 34.25 163 LEU A O 1
ATOM 1201 N N . GLN A 1 167 ? 13.548 -12.840 26.530 1.00 34.35 164 GLN A N 1
ATOM 1202 C CA . GLN A 1 167 ? 13.429 -12.703 25.084 1.00 23.79 164 GLN A CA 1
ATOM 1203 C C . GLN A 1 167 ? 14.549 -11.817 24.550 1.00 24.62 164 GLN A C 1
ATOM 1204 O O . GLN A 1 167 ? 15.161 -11.055 25.298 1.00 24.02 164 GLN A O 1
ATOM 1210 N N . LEU A 1 168 ? 14.804 -11.907 23.251 1.00 23.08 165 LEU A N 1
ATOM 1211 C CA . LEU A 1 168 ? 15.845 -11.106 22.622 1.00 22.97 165 LEU A CA 1
ATOM 1212 C C . LEU A 1 168 ? 15.297 -10.409 21.385 1.00 25.58 165 LEU A C 1
ATOM 1213 O O . LEU A 1 168 ? 14.808 -11.059 20.457 1.00 26.03 165 LEU A O 1
ATOM 1218 N N . HIS A 1 169 ? 15.378 -9.083 21.376 1.00 21.11 166 HIS A N 1
ATOM 1219 C CA . HIS A 1 169 ? 14.863 -8.301 20.257 1.00 22.08 166 HIS A CA 1
ATOM 1220 C C . HIS A 1 169 ? 15.968 -7.548 19.529 1.00 20.43 166 HIS A C 1
ATOM 1221 O O . HIS A 1 169 ? 16.857 -6.961 20.152 1.00 19.23 166 HIS A O 1
ATOM 1228 N N . LEU A 1 170 ? 15.900 -7.559 18.203 1.00 22.93 167 LEU A N 1
ATOM 1229 C CA . LEU A 1 170 ? 16.871 -6.847 17.384 1.00 22.55 167 LEU A CA 1
ATOM 1230 C C . LEU A 1 170 ? 16.271 -5.615 16.726 1.00 19.46 167 LEU A C 1
ATOM 1231 O O . LEU A 1 170 ? 15.287 -5.709 15.991 1.00 20.18 167 LEU A O 1
ATOM 1236 N N . ASP A 1 171 ? 16.863 -4.459 17.000 1.00 20.62 168 ASP A N 1
ATOM 1237 C CA . ASP A 1 171 ? 16.576 -3.272 16.208 1.00 23.94 168 ASP A CA 1
ATOM 1238 C C . ASP A 1 171 ? 17.433 -3.345 14.947 1.00 20.77 168 ASP A C 1
ATOM 1239 O O . ASP A 1 171 ? 18.569 -2.870 14.930 1.00 20.51 168 ASP A O 1
ATOM 1244 N N . GLY A 1 172 ? 16.896 -3.963 13.901 1.00 22.61 169 GLY A N 1
ATOM 1245 C CA . GLY A 1 172 ? 17.639 -4.123 12.665 1.00 25.85 169 GLY A CA 1
ATOM 1246 C C . GLY A 1 172 ? 17.206 -3.123 11.610 1.00 20.87 169 GLY A C 1
ATOM 1247 O O . GLY A 1 172 ? 17.041 -3.470 10.441 1.00 23.31 169 GLY A O 1
ATOM 1248 N N . ALA A 1 173 ? 17.030 -1.876 12.035 1.00 23.90 170 ALA A N 1
ATOM 1249 C CA . ALA A 1 173 ? 16.688 -0.781 11.136 1.00 26.64 170 ALA A CA 1
ATOM 1250 C C . ALA A 1 173 ? 17.664 -0.735 9.968 1.00 22.89 170 ALA A C 1
ATOM 1251 O O . ALA A 1 173 ? 17.298 -0.387 8.847 1.00 21.88 170 ALA A O 1
ATOM 1253 N N . ARG A 1 174 ? 18.912 -1.089 10.255 1.00 22.09 171 ARG A N 1
ATOM 1254 C CA . ARG A 1 174 ? 19.954 -1.168 9.246 1.00 20.33 171 ARG A CA 1
ATOM 1255 C C . ARG A 1 174 ? 20.590 -2.557 9.241 1.00 21.31 171 ARG A C 1
ATOM 1256 O O . ARG A 1 174 ? 21.811 -2.698 9.164 1.00 25.65 171 ARG A O 1
ATOM 1264 N N . LEU A 1 175 ? 19.746 -3.580 9.345 1.00 16.12 172 LEU A N 1
ATOM 1265 C CA . LEU A 1 175 ? 20.199 -4.966 9.361 1.00 18.01 172 LEU A CA 1
ATOM 1266 C C . LEU A 1 175 ? 20.900 -5.382 8.066 1.00 27.04 172 LEU A C 1
ATOM 1267 O O . LEU A 1 175 ? 21.937 -6.048 8.091 1.00 25.82 172 LEU A O 1
ATOM 1272 N N . PHE A 1 176 ? 20.338 -4.973 6.934 1.00 19.06 173 PHE A N 1
ATOM 1273 C CA . PHE A 1 176 ? 20.841 -5.413 5.638 1.00 22.23 173 PHE A CA 1
ATOM 1274 C C . PHE A 1 176 ? 22.163 -4.741 5.293 1.00 26.31 173 PHE A C 1
ATOM 1275 O O . PHE A 1 176 ? 22.941 -5.267 4.495 1.00 25.31 173 PHE A O 1
ATOM 1283 N N . ASN A 1 177 ? 22.430 -3.597 5.916 1.00 24.65 174 ASN A N 1
ATOM 1284 C CA . ASN A 1 177 ? 23.750 -2.992 5.821 1.00 22.93 174 ASN A CA 1
ATOM 1285 C C . ASN A 1 177 ? 24.776 -3.894 6.501 1.00 30.11 174 ASN A C 1
ATOM 1286 O O . ASN A 1 177 ? 25.883 -4.075 5.999 1.00 27.14 174 ASN A O 1
ATOM 1291 N N . ALA A 1 178 ? 24.394 -4.462 7.644 1.00 27.10 175 ALA A N 1
ATOM 1292 C CA . ALA A 1 178 ? 25.260 -5.378 8.379 1.00 26.19 175 ALA A CA 1
ATOM 1293 C C . ALA A 1 178 ? 25.419 -6.693 7.626 1.00 25.57 175 ALA A C 1
ATOM 1294 O O . ALA A 1 178 ? 26.480 -7.311 7.659 1.00 29.72 175 ALA A O 1
ATOM 1296 N N . VAL A 1 179 ? 24.357 -7.113 6.949 1.00 21.94 176 VAL A N 1
ATOM 1297 C CA . VAL A 1 179 ? 24.390 -8.327 6.146 1.00 26.07 176 VAL A CA 1
ATOM 1298 C C . VAL A 1 179 ? 25.414 -8.199 5.025 1.00 29.41 176 VAL A C 1
ATOM 1299 O O . VAL A 1 179 ? 26.327 -9.017 4.912 1.00 31.36 176 VAL A O 1
ATOM 1303 N N . VAL A 1 180 ? 25.258 -7.159 4.209 1.00 28.70 177 VAL A N 1
ATOM 1304 C CA . VAL A 1 180 ? 26.140 -6.917 3.071 1.00 26.93 177 VAL A CA 1
ATOM 1305 C C . VAL A 1 180 ? 27.587 -6.702 3.504 1.00 28.51 177 VAL A C 1
ATOM 1306 O O . VAL A 1 180 ? 28.512 -7.228 2.885 1.00 33.14 177 VAL A O 1
ATOM 1310 N N . ALA A 1 181 ? 27.780 -5.950 4.582 1.00 29.02 178 ALA A N 1
ATOM 1311 C CA . ALA A 1 181 ? 29.124 -5.595 5.026 1.00 30.61 178 ALA A CA 1
ATOM 1312 C C . ALA A 1 181 ? 29.869 -6.777 5.655 1.00 34.94 178 ALA A C 1
ATOM 1313 O O . ALA A 1 181 ? 31.072 -6.940 5.440 1.00 35.66 178 ALA A O 1
ATOM 1315 N N . SER A 1 182 ? 29.160 -7.599 6.424 1.00 28.43 179 SER A N 1
ATOM 1316 C CA . SER A 1 182 ? 29.804 -8.680 7.171 1.00 30.23 179 SER A CA 1
ATOM 1317 C C . SER A 1 182 ? 29.994 -9.948 6.343 1.00 31.11 179 SER A C 1
ATOM 1318 O O . SER A 1 182 ? 30.932 -10.708 6.575 1.00 39.33 179 SER A O 1
ATOM 1321 N N . GLY A 1 183 ? 29.106 -10.181 5.385 1.00 32.65 180 GLY A N 1
ATOM 1322 C CA . GLY A 1 183 ? 29.197 -11.371 4.560 1.00 28.51 180 GLY A CA 1
ATOM 1323 C C . GLY A 1 183 ? 28.433 -12.556 5.119 1.00 32.46 180 GLY A C 1
ATOM 1324 O O . GLY A 1 183 ? 28.566 -13.677 4.627 1.00 36.16 180 GLY A O 1
ATOM 1325 N N . HIS A 1 184 ? 27.632 -12.308 6.151 1.00 35.04 181 HIS A N 1
ATOM 1326 C CA . HIS A 1 184 ? 26.758 -13.335 6.709 1.00 33.53 181 HIS A CA 1
ATOM 1327 C C . HIS A 1 184 ? 25.359 -13.176 6.139 1.00 28.06 181 HIS A C 1
ATOM 1328 O O . HIS A 1 184 ? 24.938 -12.068 5.825 1.00 31.83 181 HIS A O 1
ATOM 1335 N N . THR A 1 185 ? 24.647 -14.285 5.981 1.00 30.80 182 THR A N 1
ATOM 1336 C CA . THR A 1 185 ? 23.284 -14.231 5.475 1.00 31.75 182 THR A CA 1
ATOM 1337 C C . THR A 1 185 ? 22.381 -13.545 6.496 1.00 33.87 182 THR A C 1
ATOM 1338 O O . THR A 1 185 ? 22.753 -13.389 7.659 1.00 32.08 182 THR A O 1
ATOM 1342 N N . VAL A 1 186 ? 21.194 -13.139 6.061 1.00 31.67 183 VAL A N 1
ATOM 1343 C CA . VAL A 1 186 ? 20.248 -12.501 6.962 1.00 31.80 183 VAL A CA 1
ATOM 1344 C C . VAL A 1 186 ? 19.787 -13.510 8.011 1.00 34.83 183 VAL A C 1
ATOM 1345 O O . VAL A 1 186 ? 19.528 -13.152 9.157 1.00 35.00 183 VAL A O 1
ATOM 1349 N N . ARG A 1 187 ? 19.727 -14.779 7.617 1.00 34.46 184 ARG A N 1
ATOM 1350 C CA . ARG A 1 187 ? 19.298 -15.851 8.505 1.00 29.53 184 ARG A CA 1
ATOM 1351 C C . ARG A 1 187 ? 20.245 -16.008 9.688 1.00 33.25 184 ARG A C 1
ATOM 1352 O O . ARG A 1 187 ? 19.805 -16.162 10.826 1.00 32.33 184 ARG A O 1
ATOM 1360 N N . GLU A 1 188 ? 21.545 -15.963 9.413 1.00 33.51 185 GLU A N 1
ATOM 1361 C CA . GLU A 1 188 ? 22.554 -16.143 10.451 1.00 27.83 185 GLU A CA 1
ATOM 1362 C C . GLU A 1 188 ? 22.549 -15.001 11.466 1.00 31.26 185 GLU A C 1
ATOM 1363 O O . GLU A 1 188 ? 22.817 -15.213 12.650 1.00 32.04 185 GLU A O 1
ATOM 1369 N N . LEU A 1 189 ? 22.240 -13.794 11.005 1.00 27.74 186 LEU A N 1
ATOM 1370 C CA . LEU A 1 189 ? 22.269 -12.623 11.876 1.00 30.16 186 LEU A CA 1
ATOM 1371 C C . LEU A 1 189 ? 20.982 -12.418 12.666 1.00 28.48 186 LEU A C 1
ATOM 1372 O O . LEU A 1 189 ? 20.975 -11.679 13.649 1.00 30.94 186 LEU A O 1
ATOM 1377 N N . VAL A 1 190 ? 19.900 -13.069 12.254 1.00 27.05 187 VAL A N 1
ATOM 1378 C CA . VAL A 1 190 ? 18.638 -12.920 12.971 1.00 28.03 187 VAL A CA 1
ATOM 1379 C C . VAL A 1 190 ? 18.259 -14.196 13.711 1.00 25.71 187 VAL A C 1
ATOM 1380 O O . VAL A 1 190 ? 17.273 -14.220 14.446 1.00 29.18 187 VAL A O 1
ATOM 1384 N N . ALA A 1 191 ? 19.046 -15.251 13.517 1.00 21.78 188 ALA A N 1
ATOM 1385 C CA . ALA A 1 191 ? 18.821 -16.523 14.205 1.00 25.50 188 ALA A CA 1
ATOM 1386 C C . ALA A 1 191 ? 18.846 -16.397 15.739 1.00 23.56 188 ALA A C 1
ATOM 1387 O O . ALA A 1 191 ? 18.015 -17.000 16.414 1.00 19.52 188 ALA A O 1
ATOM 1389 N N . PRO A 1 192 ? 19.801 -15.630 16.303 1.00 22.86 189 PRO A N 1
ATOM 1390 C CA . PRO A 1 192 ? 19.768 -15.533 17.768 1.00 28.02 189 PRO A CA 1
ATOM 1391 C C . PRO A 1 192 ? 18.619 -14.682 18.309 1.00 28.04 189 PRO A C 1
ATOM 1392 O O . PRO A 1 192 ? 18.429 -14.628 19.517 1.00 26.33 189 PRO A O 1
ATOM 1396 N N . PHE A 1 193 ? 17.879 -14.006 17.440 1.00 27.32 190 PHE A N 1
ATOM 1397 C CA . PHE A 1 193 ? 16.843 -13.098 17.916 1.00 24.47 190 PHE A CA 1
ATOM 1398 C C . PHE A 1 193 ? 15.446 -13.718 17.930 1.00 21.72 190 PHE A C 1
ATOM 1399 O O . PHE A 1 193 ? 15.105 -14.529 17.071 1.00 23.82 190 PHE A O 1
ATOM 1407 N N . ASP A 1 194 ? 14.652 -13.343 18.929 1.00 22.23 191 ASP A N 1
ATOM 1408 C CA . ASP A 1 194 ? 13.261 -13.776 19.014 1.00 26.59 191 ASP A CA 1
ATOM 1409 C C . ASP A 1 194 ? 12.374 -12.906 18.135 1.00 26.24 191 ASP A C 1
ATOM 1410 O O . ASP A 1 194 ? 11.375 -13.373 17.586 1.00 24.68 191 ASP A O 1
ATOM 1415 N N . SER A 1 195 ? 12.742 -11.635 18.016 1.00 20.89 192 SER A N 1
ATOM 1416 C CA . SER A 1 195 ? 11.985 -10.694 17.207 1.00 22.95 192 SER A CA 1
ATOM 1417 C C . SER A 1 195 ? 12.912 -9.689 16.535 1.00 20.95 192 SER A C 1
ATOM 1418 O O . SER A 1 195 ? 13.948 -9.318 17.090 1.00 21.89 192 SER A O 1
ATOM 1421 N N . VAL A 1 196 ? 12.535 -9.252 15.337 1.00 18.38 193 VAL A N 1
ATOM 1422 C CA . VAL A 1 196 ? 13.356 -8.325 14.563 1.00 21.65 193 VAL A CA 1
ATOM 1423 C C . VAL A 1 196 ? 12.534 -7.205 13.935 1.00 17.52 193 VAL A C 1
ATOM 1424 O O . VAL A 1 196 ? 11.508 -7.452 13.306 1.00 19.24 193 VAL A O 1
ATOM 1428 N N . SER A 1 197 ? 12.995 -5.973 14.123 1.00 19.88 194 SER A N 1
ATOM 1429 C CA . SER A 1 197 ? 12.463 -4.819 13.409 1.00 20.30 194 SER A CA 1
ATOM 1430 C C . SER A 1 197 ? 13.402 -4.443 12.275 1.00 23.97 194 SER A C 1
ATOM 1431 O O . SER A 1 197 ? 14.571 -4.155 12.513 1.00 23.86 194 SER A O 1
ATOM 1434 N N . ILE A 1 198 ? 12.906 -4.454 11.044 1.00 21.83 195 ILE A N 1
ATOM 1435 C CA . ILE A 1 198 ? 13.706 -3.980 9.922 1.00 23.74 195 ILE A CA 1
ATOM 1436 C C . ILE A 1 198 ? 13.052 -2.771 9.263 1.00 22.53 195 ILE A C 1
ATOM 1437 O O . ILE A 1 198 ? 11.860 -2.777 8.964 1.00 23.02 195 ILE A O 1
ATOM 1442 N N . CYS A 1 199 ? 13.844 -1.733 9.032 1.00 21.99 196 CYS A N 1
ATOM 1443 C CA A CYS A 1 199 ? 13.330 -0.526 8.406 0.53 26.04 196 CYS A CA 1
ATOM 1444 C CA C CYS A 1 199 ? 13.342 -0.516 8.409 0.47 26.04 196 CYS A CA 1
ATOM 1445 C C . CYS A 1 199 ? 13.426 -0.604 6.889 1.00 26.52 196 CYS A C 1
ATOM 1446 O O . CYS A 1 199 ? 14.462 -0.970 6.335 1.00 26.15 196 CYS A O 1
ATOM 1451 N N . LEU A 1 200 ? 12.328 -0.266 6.223 1.00 24.88 197 LEU A N 1
ATOM 1452 C CA . LEU A 1 200 ? 12.278 -0.279 4.770 1.00 24.34 197 LEU A CA 1
ATOM 1453 C C . LEU A 1 200 ? 12.475 1.131 4.228 1.00 25.90 197 LEU A C 1
ATOM 1454 O O . LEU A 1 200 ? 12.700 1.324 3.032 1.00 24.94 197 LEU A O 1
ATOM 1459 N N . SER A 1 201 ? 12.400 2.111 5.124 1.00 27.78 198 SER A N 1
ATOM 1460 C CA . SER A 1 201 ? 12.377 3.517 4.739 1.00 18.94 198 SER A CA 1
ATOM 1461 C C . SER A 1 201 ? 13.726 4.198 4.906 1.00 19.45 198 SER A C 1
ATOM 1462 O O . SER A 1 201 ? 13.801 5.418 5.050 1.00 26.64 198 SER A O 1
ATOM 1465 N N . LYS A 1 202 ? 14.795 3.416 4.915 1.00 19.89 199 LYS A N 1
ATOM 1466 C CA . LYS A 1 202 ? 16.122 4.008 4.927 1.00 24.39 199 LYS A CA 1
ATOM 1467 C C . LYS A 1 202 ? 16.885 3.639 3.668 1.00 22.93 199 LYS A C 1
ATOM 1468 O O . LYS A 1 202 ? 16.460 3.972 2.562 1.00 23.47 199 LYS A O 1
ATOM 1474 N N . GLY A 1 203 ? 18.005 2.946 3.843 1.00 24.42 200 GLY A N 1
ATOM 1475 C CA . GLY A 1 203 ? 18.844 2.536 2.733 1.00 24.98 200 GLY A CA 1
ATOM 1476 C C . GLY A 1 203 ? 18.125 1.774 1.638 1.00 21.59 200 GLY A C 1
ATOM 1477 O O . GLY A 1 203 ? 18.476 1.900 0.469 1.00 20.52 200 GLY A O 1
ATOM 1478 N N . LEU A 1 204 ? 17.108 1.002 2.015 1.00 25.24 201 LEU A N 1
ATOM 1479 C CA . LEU A 1 204 ? 16.361 0.185 1.063 1.00 20.55 201 LEU A CA 1
ATOM 1480 C C . LEU A 1 204 ? 15.487 1.049 0.158 1.00 20.29 201 LEU A C 1
ATOM 1481 O O . LEU A 1 204 ? 15.062 0.611 -0.908 1.00 29.43 201 LEU A O 1
ATOM 1486 N N . GLY A 1 205 ? 15.211 2.275 0.589 1.00 21.25 202 GLY A N 1
ATOM 1487 C CA . GLY A 1 205 ? 14.605 3.264 -0.287 1.00 24.22 202 GLY A CA 1
ATOM 1488 C C . GLY A 1 205 ? 13.092 3.309 -0.407 1.00 21.79 202 GLY A C 1
ATOM 1489 O O . GLY A 1 205 ? 12.561 4.149 -1.131 1.00 23.33 202 GLY A O 1
ATOM 1490 N N . ALA A 1 206 ? 12.389 2.420 0.286 1.00 20.02 203 ALA A N 1
ATOM 1491 C CA . ALA A 1 206 ? 10.934 2.503 0.320 1.00 16.55 203 ALA A CA 1
ATOM 1492 C C . ALA A 1 206 ? 10.535 3.786 1.053 1.00 23.21 203 ALA A C 1
ATOM 1493 O O . ALA A 1 206 ? 11.252 4.248 1.940 1.00 22.22 203 ALA A O 1
ATOM 1495 N N . PRO A 1 207 ? 9.397 4.381 0.673 1.00 22.82 204 PRO A N 1
ATOM 1496 C CA . PRO A 1 207 ? 9.036 5.690 1.233 1.00 23.05 204 PRO A CA 1
ATOM 1497 C C . PRO A 1 207 ? 8.526 5.651 2.676 1.00 27.46 204 PRO A C 1
ATOM 1498 O O . PRO A 1 207 ? 8.755 6.603 3.424 1.00 24.27 204 PRO A O 1
ATOM 1502 N N . VAL A 1 208 ? 7.845 4.577 3.064 1.00 26.16 205 VAL A N 1
ATOM 1503 C CA . VAL A 1 208 ? 7.226 4.522 4.383 1.00 19.35 205 VAL A CA 1
ATOM 1504 C C . VAL A 1 208 ? 7.304 3.135 5.010 1.00 23.85 205 VAL A C 1
ATOM 1505 O O . VAL A 1 208 ? 7.007 2.132 4.360 1.00 22.76 205 VAL A O 1
ATOM 1509 N N . GLY A 1 209 ? 7.721 3.083 6.272 1.00 21.09 206 GLY A N 1
ATOM 1510 C CA . GLY A 1 209 ? 7.450 1.919 7.095 1.00 20.20 206 GLY A CA 1
ATOM 1511 C C . GLY A 1 209 ? 8.536 0.918 7.440 1.00 19.82 206 GLY A C 1
ATOM 1512 O O . GLY A 1 209 ? 9.659 0.966 6.940 1.00 20.19 206 GLY A O 1
ATOM 1513 N N . SER A 1 210 ? 8.171 0.002 8.330 1.00 23.11 207 SER A N 1
ATOM 1514 C CA . SER A 1 210 ? 9.062 -1.048 8.793 1.00 21.31 207 SER A CA 1
ATOM 1515 C C . SER A 1 210 ? 8.312 -2.364 8.922 1.00 20.27 207 SER A C 1
ATOM 1516 O O . SER A 1 210 ? 7.086 -2.410 8.802 1.00 13.22 207 SER A O 1
ATOM 1519 N N . LEU A 1 211 ? 9.058 -3.429 9.190 1.00 20.72 208 LEU A N 1
ATOM 1520 C CA . LEU A 1 211 ? 8.467 -4.736 9.420 1.00 20.00 208 LEU A CA 1
ATOM 1521 C C . LEU A 1 211 ? 8.908 -5.285 10.763 1.00 24.05 208 LEU A C 1
ATOM 1522 O O . LEU A 1 211 ? 10.102 -5.349 11.055 1.00 23.32 208 LEU A O 1
ATOM 1527 N N . LEU A 1 212 ? 7.940 -5.697 11.572 1.00 27.06 209 LEU A N 1
ATOM 1528 C CA . LEU A 1 212 ? 8.236 -6.359 12.832 1.00 21.78 209 LEU A CA 1
ATOM 1529 C C . LEU A 1 212 ? 8.043 -7.851 12.618 1.00 24.96 209 LEU A C 1
ATOM 1530 O O . LEU A 1 212 ? 6.981 -8.292 12.178 1.00 21.30 209 LEU A O 1
ATOM 1535 N N . VAL A 1 213 ? 9.084 -8.626 12.893 1.00 26.88 210 VAL A N 1
ATOM 1536 C CA . VAL A 1 213 ? 9.058 -10.050 12.594 1.00 23.35 210 VAL A CA 1
ATOM 1537 C C . VAL A 1 213 ? 9.293 -10.869 13.854 1.00 22.45 210 VAL A C 1
ATOM 1538 O O . VAL A 1 213 ? 10.131 -10.519 14.680 1.00 20.83 210 VAL A O 1
ATOM 1542 N N . GLY A 1 214 ? 8.552 -11.963 13.991 1.00 26.63 211 GLY A N 1
ATOM 1543 C CA . GLY A 1 214 ? 8.693 -12.845 15.132 1.00 24.18 211 GLY A CA 1
ATOM 1544 C C . GLY A 1 214 ? 7.721 -14.007 15.087 1.00 23.87 211 GLY A C 1
ATOM 1545 O O . GLY A 1 214 ? 7.232 -14.381 14.020 1.00 25.17 211 GLY A O 1
ATOM 1546 N N . SER A 1 215 ? 7.429 -14.575 16.252 1.00 21.69 212 SER A N 1
ATOM 1547 C CA . SER A 1 215 ? 6.522 -15.713 16.330 1.00 26.00 212 SER A CA 1
ATOM 1548 C C . SER A 1 215 ? 5.086 -15.279 16.064 1.00 23.92 212 SER A C 1
ATOM 1549 O O . SER A 1 215 ? 4.776 -14.087 16.093 1.00 26.66 212 SER A O 1
ATOM 1552 N N . HIS A 1 216 ? 4.215 -16.246 15.793 1.00 24.51 213 HIS A N 1
ATOM 1553 C CA . HIS A 1 216 ? 2.804 -15.954 15.566 1.00 25.46 213 HIS A CA 1
ATOM 1554 C C . HIS A 1 216 ? 2.186 -15.261 16.772 1.00 25.55 213 HIS A C 1
ATOM 1555 O O . HIS A 1 216 ? 1.512 -14.241 16.632 1.00 23.76 213 HIS A O 1
ATOM 1562 N N . ALA A 1 217 ? 2.434 -15.821 17.954 1.00 24.77 214 ALA A N 1
ATOM 1563 C CA . ALA A 1 217 ? 1.885 -15.296 19.200 1.00 25.53 214 ALA A CA 1
ATOM 1564 C C . ALA A 1 217 ? 2.381 -13.883 19.488 1.00 20.90 214 ALA A C 1
ATOM 1565 O O . ALA A 1 217 ? 1.604 -13.022 19.902 1.00 18.39 214 ALA A O 1
ATOM 1567 N N . PHE A 1 218 ? 3.677 -13.661 19.287 1.00 20.51 215 PHE A N 1
ATOM 1568 C CA . PHE A 1 218 ? 4.282 -12.349 19.504 1.00 24.06 215 PHE A CA 1
ATOM 1569 C C . PHE A 1 218 ? 3.675 -11.297 18.581 1.00 26.03 215 PHE A C 1
ATOM 1570 O O . PHE A 1 218 ? 3.329 -10.195 19.014 1.00 24.57 215 PHE A O 1
ATOM 1578 N N . ILE A 1 219 ? 3.555 -11.645 17.304 1.00 22.13 216 ILE A N 1
ATOM 1579 C CA . ILE A 1 219 ? 3.021 -10.728 16.309 1.00 24.55 216 ILE A CA 1
ATOM 1580 C C . ILE A 1 219 ? 1.538 -10.494 16.568 1.00 22.94 216 ILE A C 1
ATOM 1581 O O . ILE A 1 219 ? 1.028 -9.392 16.359 1.00 22.76 216 ILE A O 1
ATOM 1586 N N . ALA A 1 220 ? 0.858 -11.530 17.049 1.00 18.21 217 ALA A N 1
ATOM 1587 C CA . ALA A 1 220 ? -0.552 -11.418 17.406 1.00 23.60 217 ALA A CA 1
ATOM 1588 C C . ALA A 1 220 ? -0.746 -10.344 18.470 1.00 23.62 217 ALA A C 1
ATOM 1589 O O . ALA A 1 220 ? -1.696 -9.564 18.405 1.00 23.15 217 ALA A O 1
ATOM 1591 N N . ARG A 1 221 ? 0.160 -10.305 19.444 1.00 17.40 218 ARG A N 1
ATOM 1592 C CA . ARG A 1 221 ? 0.119 -9.271 20.474 1.00 25.75 218 ARG A CA 1
ATOM 1593 C C . ARG A 1 221 ? 0.463 -7.912 19.874 1.00 24.51 218 ARG A C 1
ATOM 1594 O O . ARG A 1 221 ? -0.184 -6.906 20.178 1.00 22.24 218 ARG A O 1
ATOM 1602 N N . ALA A 1 222 ? 1.478 -7.895 19.014 1.00 27.60 219 ALA A N 1
ATOM 1603 C CA . ALA A 1 222 ? 1.924 -6.666 18.360 1.00 24.49 219 ALA A CA 1
ATOM 1604 C C . ALA A 1 222 ? 0.841 -6.090 17.450 1.00 23.25 219 ALA A C 1
ATOM 1605 O O . ALA A 1 222 ? 0.675 -4.874 17.363 1.00 23.82 219 ALA A O 1
ATOM 1607 N N . ARG A 1 223 ? 0.100 -6.971 16.786 1.00 17.08 220 ARG A N 1
ATOM 1608 C CA . ARG A 1 223 ? -0.967 -6.554 15.886 1.00 18.89 220 ARG A CA 1
ATOM 1609 C C . ARG A 1 223 ? -2.107 -5.909 16.671 1.00 22.71 220 ARG A C 1
ATOM 1610 O O . ARG A 1 223 ? -2.730 -4.955 16.206 1.00 28.94 220 ARG A O 1
ATOM 1618 N N . ARG A 1 224 ? -2.363 -6.421 17.871 1.00 23.22 221 ARG A N 1
ATOM 1619 C CA . ARG A 1 224 ? -3.406 -5.863 18.723 1.00 25.04 221 ARG A CA 1
ATOM 1620 C C . ARG A 1 224 ? -3.013 -4.480 19.229 1.00 22.79 221 ARG A C 1
ATOM 1621 O O . ARG A 1 224 ? -3.823 -3.556 19.246 1.00 23.87 221 ARG A O 1
ATOM 1629 N N . LEU A 1 225 ? -1.753 -4.345 19.625 1.00 24.78 222 LEU A N 1
ATOM 1630 C CA . LEU A 1 225 ? -1.242 -3.079 20.129 1.00 21.48 222 LEU A CA 1
ATOM 1631 C C . LEU A 1 225 ? -1.099 -2.046 19.009 1.00 26.44 222 LEU A C 1
ATOM 1632 O O . LEU A 1 225 ? -1.196 -0.840 19.256 1.00 19.48 222 LEU A O 1
ATOM 1637 N N . ARG A 1 226 ? -0.881 -2.519 17.781 1.00 25.40 223 ARG A N 1
ATOM 1638 C CA . ARG A 1 226 ? -0.760 -1.624 16.632 1.00 22.42 223 ARG A CA 1
ATOM 1639 C C . ARG A 1 226 ? -2.054 -0.850 16.430 1.00 24.97 223 ARG A C 1
ATOM 1640 O O . ARG A 1 226 ? -2.035 0.340 16.110 1.00 25.85 223 ARG A O 1
ATOM 1648 N N . LYS A 1 227 ? -3.174 -1.535 16.636 1.00 22.23 224 LYS A N 1
ATOM 1649 C CA . LYS A 1 227 ? -4.487 -0.921 16.518 1.00 19.97 224 LYS A CA 1
ATOM 1650 C C . LYS A 1 227 ? -4.646 0.203 17.540 1.00 26.97 224 LYS A C 1
ATOM 1651 O O . LYS A 1 227 ? -5.156 1.276 17.217 1.00 26.64 224 LYS A O 1
ATOM 1657 N N . MET A 1 228 ? -4.193 -0.052 18.767 1.00 27.00 225 MET A N 1
ATOM 1658 C CA . MET A 1 228 ? -4.317 0.902 19.869 1.00 20.57 225 MET A CA 1
ATOM 1659 C C . MET A 1 228 ? -3.464 2.157 19.675 1.00 18.46 225 MET A C 1
ATOM 1660 O O . MET A 1 228 ? -3.906 3.264 19.977 1.00 19.98 225 MET A O 1
ATOM 1665 N N . VAL A 1 229 ? -2.244 1.984 19.176 1.00 20.12 226 VAL A N 1
ATOM 1666 C CA . VAL A 1 229 ? -1.331 3.112 18.996 1.00 16.07 226 VAL A CA 1
ATOM 1667 C C . VAL A 1 229 ? -1.654 3.914 17.740 1.00 19.72 226 VAL A C 1
ATOM 1668 O O . VAL A 1 229 ? -1.144 5.015 17.557 1.00 19.47 226 VAL A O 1
ATOM 1672 N N . GLY A 1 230 ? -2.497 3.358 16.874 1.00 22.22 227 GLY A N 1
ATOM 1673 C CA . GLY A 1 230 ? -2.946 4.068 15.690 1.00 20.93 227 GLY A CA 1
ATOM 1674 C C . GLY A 1 230 ? -2.250 3.644 14.409 1.00 25.25 227 GLY A C 1
ATOM 1675 O O . GLY A 1 230 ? -2.289 4.364 13.409 1.00 17.76 227 GLY A O 1
ATOM 1676 N N . GLY A 1 231 ? -1.615 2.475 14.437 1.00 20.67 228 GLY A N 1
ATOM 1677 C CA . GLY A 1 231 ? -0.887 1.969 13.288 1.00 17.83 228 GLY A CA 1
ATOM 1678 C C . GLY A 1 231 ? -1.717 1.143 12.320 1.00 23.16 228 GLY A C 1
ATOM 1679 O O . GLY A 1 231 ? -1.197 0.647 11.321 1.00 24.65 228 GLY A O 1
ATOM 1680 N N . GLY A 1 232 ? -3.008 0.998 12.605 1.00 23.85 229 GLY A N 1
ATOM 1681 C CA . GLY A 1 232 ? -3.886 0.181 11.784 1.00 22.24 229 GLY A CA 1
ATOM 1682 C C . GLY A 1 232 ? -4.383 0.888 10.535 1.00 25.37 229 GLY A C 1
ATOM 1683 O O . GLY A 1 232 ? -5.372 1.623 10.575 1.00 25.08 229 GLY A O 1
ATOM 1684 N N . MET A 1 233 ? -3.696 0.647 9.422 1.00 24.24 230 MET A N 1
ATOM 1685 C CA . MET A 1 233 ? -4.000 1.295 8.150 1.00 22.59 230 MET A CA 1
ATOM 1686 C C . MET A 1 233 ? -4.964 0.482 7.288 1.00 24.19 230 MET A C 1
ATOM 1687 O O . MET A 1 233 ? -5.239 -0.683 7.568 1.00 22.95 230 MET A O 1
ATOM 1692 N N . ARG A 1 234 ? -5.455 1.106 6.224 1.00 20.46 231 ARG A N 1
ATOM 1693 C CA . ARG A 1 234 ? -6.400 0.467 5.313 1.00 24.90 231 ARG A CA 1
ATOM 1694 C C . ARG A 1 234 ? -5.694 -0.145 4.103 1.00 28.16 231 ARG A C 1
ATOM 1695 O O . ARG A 1 234 ? -5.193 -1.268 4.170 1.00 26.05 231 ARG A O 1
ATOM 1703 N N . GLN A 1 235 ? -5.660 0.591 2.995 1.00 25.92 232 GLN A N 1
ATOM 1704 C CA . GLN A 1 235 ? -5.036 0.092 1.773 1.00 22.16 232 GLN A CA 1
ATOM 1705 C C . GLN A 1 235 ? -3.550 0.425 1.739 1.00 19.48 232 GLN A C 1
ATOM 1706 O O . GLN A 1 235 ? -3.096 1.224 0.922 1.00 23.72 232 GLN A O 1
ATOM 1712 N N . ALA A 1 236 ? -2.793 -0.196 2.637 1.00 25.34 233 ALA A N 1
ATOM 1713 C CA . ALA A 1 236 ? -1.367 0.084 2.761 1.00 24.09 233 ALA A CA 1
ATOM 1714 C C . ALA A 1 236 ? -0.534 -0.754 1.797 1.00 20.57 233 ALA A C 1
ATOM 1715 O O . ALA A 1 236 ? 0.696 -0.687 1.805 1.00 20.77 233 ALA A O 1
ATOM 1717 N N . GLY A 1 237 ? -1.206 -1.550 0.972 1.00 20.37 234 GLY A N 1
ATOM 1718 C CA . GLY A 1 237 ? -0.521 -2.402 0.017 1.00 26.26 234 GLY A CA 1
ATOM 1719 C C . GLY A 1 237 ? 0.359 -1.643 -0.955 1.00 21.21 234 GLY A C 1
ATOM 1720 O O . GLY A 1 237 ? 1.352 -2.171 -1.448 1.00 22.42 234 GLY A O 1
ATOM 1721 N N . ILE A 1 238 ? -0.005 -0.396 -1.227 1.00 18.47 235 ILE A N 1
ATOM 1722 C CA . ILE A 1 238 ? 0.802 0.458 -2.082 1.00 23.10 235 ILE A CA 1
ATOM 1723 C C . ILE A 1 238 ? 2.141 0.728 -1.408 1.00 23.74 235 ILE A C 1
ATOM 1724 O O . ILE A 1 238 ? 3.197 0.659 -2.040 1.00 30.74 235 ILE A O 1
ATOM 1729 N N . LEU A 1 239 ? 2.093 1.007 -0.112 1.00 22.34 236 LEU A N 1
ATOM 1730 C CA . LEU A 1 239 ? 3.309 1.181 0.667 1.00 20.23 236 LEU A CA 1
ATOM 1731 C C . LEU A 1 239 ? 4.065 -0.134 0.804 1.00 23.02 236 LEU A C 1
ATOM 1732 O O . LEU A 1 239 ? 5.276 -0.193 0.591 1.00 22.74 236 LEU A O 1
ATOM 1737 N N . ALA A 1 240 ? 3.328 -1.191 1.135 1.00 19.97 237 ALA A N 1
ATOM 1738 C CA . ALA A 1 240 ? 3.912 -2.504 1.390 1.00 24.77 237 ALA A CA 1
ATOM 1739 C C . ALA A 1 240 ? 4.625 -3.072 0.172 1.00 27.57 237 ALA A C 1
ATOM 1740 O O . ALA A 1 240 ? 5.681 -3.701 0.293 1.00 21.99 237 ALA A O 1
ATOM 1742 N N . GLN A 1 241 ? 4.041 -2.851 -1.000 1.00 24.91 238 GLN A N 1
ATOM 1743 C CA . GLN A 1 241 ? 4.603 -3.374 -2.233 1.00 27.99 238 GLN A CA 1
ATOM 1744 C C . GLN A 1 241 ? 5.946 -2.703 -2.512 1.00 24.40 238 GLN A C 1
ATOM 1745 O O . GLN A 1 241 ? 6.880 -3.341 -2.993 1.00 23.05 238 GLN A O 1
ATOM 1751 N N . ALA A 1 242 ? 6.043 -1.422 -2.171 1.00 22.72 239 ALA A N 1
ATOM 1752 C CA . ALA A 1 242 ? 7.301 -0.689 -2.277 1.00 21.65 239 ALA A CA 1
ATOM 1753 C C . ALA A 1 242 ? 8.341 -1.295 -1.345 1.00 26.22 239 ALA A C 1
ATOM 1754 O O . ALA A 1 242 ? 9.520 -1.368 -1.684 1.00 28.97 239 ALA A O 1
ATOM 1756 N N . GLY A 1 243 ? 7.902 -1.707 -0.159 1.00 22.23 240 GLY A N 1
ATOM 1757 C CA . GLY A 1 243 ? 8.785 -2.357 0.790 1.00 26.00 240 GLY A CA 1
ATOM 1758 C C . GLY A 1 243 ? 9.252 -3.704 0.266 1.00 28.45 240 GLY A C 1
ATOM 1759 O O . GLY A 1 243 ? 10.402 -4.102 0.468 1.00 23.16 240 GLY A O 1
ATOM 1760 N N . LEU A 1 244 ? 8.351 -4.408 -0.411 1.00 25.78 241 LEU A N 1
ATOM 1761 C CA . LEU A 1 244 ? 8.679 -5.684 -1.032 1.00 23.75 241 LEU A CA 1
ATOM 1762 C C . LEU A 1 244 ? 9.694 -5.501 -2.154 1.00 31.29 241 LEU A C 1
ATOM 1763 O O . LEU A 1 244 ? 10.649 -6.272 -2.270 1.00 32.27 241 LEU A O 1
ATOM 1768 N N . PHE A 1 245 ? 9.480 -4.475 -2.976 1.00 27.15 242 PHE A N 1
ATOM 1769 C CA . PHE A 1 245 ? 10.405 -4.137 -4.054 1.00 26.33 242 PHE A CA 1
ATOM 1770 C C . PHE A 1 245 ? 11.796 -3.849 -3.499 1.00 26.94 242 PHE A C 1
ATOM 1771 O O . PHE A 1 245 ? 12.798 -4.348 -4.013 1.00 29.73 242 PHE A O 1
ATOM 1779 N N . ALA A 1 246 ? 11.840 -3.052 -2.436 1.00 21.81 243 ALA A N 1
ATOM 1780 C CA . ALA A 1 246 ? 13.093 -2.639 -1.816 1.00 20.79 243 ALA A CA 1
ATOM 1781 C C . ALA A 1 246 ? 13.897 -3.833 -1.312 1.00 25.01 243 ALA A C 1
ATOM 1782 O O . ALA A 1 246 ? 15.113 -3.896 -1.488 1.00 24.90 243 ALA A O 1
ATOM 1784 N N . LEU A 1 247 ? 13.211 -4.774 -0.675 1.00 27.37 244 LEU A N 1
ATOM 1785 C CA . LEU A 1 247 ? 13.860 -5.961 -0.134 1.00 29.46 244 LEU A CA 1
ATOM 1786 C C . LEU A 1 247 ? 14.407 -6.854 -1.248 1.00 33.08 244 LEU A C 1
ATOM 1787 O O . LEU A 1 247 ? 15.452 -7.487 -1.092 1.00 31.89 244 LEU A O 1
ATOM 1792 N N . GLN A 1 248 ? 13.700 -6.890 -2.375 1.00 37.13 245 GLN A N 1
ATOM 1793 C CA . GLN A 1 248 ? 14.071 -7.755 -3.493 1.00 30.39 245 GLN A CA 1
ATOM 1794 C C . GLN A 1 248 ? 15.094 -7.134 -4.445 1.00 33.38 245 GLN A C 1
ATOM 1795 O O . GLN A 1 248 ? 15.812 -7.853 -5.138 1.00 40.20 245 GLN A O 1
ATOM 1801 N N . GLN A 1 249 ? 15.155 -5.807 -4.496 1.00 30.62 246 GLN A N 1
ATOM 1802 C CA . GLN A 1 249 ? 15.965 -5.146 -5.517 1.00 28.85 246 GLN A CA 1
ATOM 1803 C C . GLN A 1 249 ? 17.049 -4.208 -4.977 1.00 25.87 246 GLN A C 1
ATOM 1804 O O . GLN A 1 249 ? 17.973 -3.849 -5.706 1.00 34.19 246 GLN A O 1
ATOM 1810 N N . HIS A 1 250 ? 16.952 -3.808 -3.714 1.00 27.95 247 HIS A N 1
ATOM 1811 C CA . HIS A 1 250 ? 17.819 -2.741 -3.213 1.00 27.06 247 HIS A CA 1
ATOM 1812 C C . HIS A 1 250 ? 18.788 -3.167 -2.113 1.00 23.69 247 HIS A C 1
ATOM 1813 O O . HIS A 1 250 ? 19.454 -2.324 -1.518 1.00 22.56 247 HIS A O 1
ATOM 1820 N N . VAL A 1 251 ? 18.909 -4.468 -1.876 1.00 23.69 248 VAL A N 1
ATOM 1821 C CA . VAL A 1 251 ? 19.805 -4.954 -0.831 1.00 25.04 248 VAL A CA 1
ATOM 1822 C C . VAL A 1 251 ? 21.250 -5.011 -1.310 1.00 26.61 248 VAL A C 1
ATOM 1823 O O . VAL A 1 251 ? 22.153 -4.517 -0.636 1.00 25.45 248 VAL A O 1
ATOM 1827 N N . VAL A 1 252 ? 21.464 -5.606 -2.477 1.00 30.56 249 VAL A N 1
ATOM 1828 C CA . VAL A 1 252 ? 22.812 -5.788 -2.998 1.00 25.90 249 VAL A CA 1
ATOM 1829 C C . VAL A 1 252 ? 23.539 -4.458 -3.183 1.00 26.79 249 VAL A C 1
ATOM 1830 O O . VAL A 1 252 ? 24.702 -4.318 -2.798 1.00 23.96 249 VAL A O 1
ATOM 1834 N N . ARG A 1 253 ? 22.836 -3.465 -3.718 1.00 24.91 250 ARG A N 1
ATOM 1835 C CA . ARG A 1 253 ? 23.457 -2.184 -4.039 1.00 25.50 250 ARG A CA 1
ATOM 1836 C C . ARG A 1 253 ? 23.853 -1.364 -2.806 1.00 27.90 250 ARG A C 1
ATOM 1837 O O . ARG A 1 253 ? 24.468 -0.304 -2.939 1.00 29.55 250 ARG A O 1
ATOM 1845 N N . LEU A 1 254 ? 23.517 -1.852 -1.614 1.00 29.64 251 LEU A N 1
ATOM 1846 C CA . LEU A 1 254 ? 23.915 -1.178 -0.379 1.00 23.01 251 LEU A CA 1
ATOM 1847 C C . LEU A 1 254 ? 25.438 -1.148 -0.224 1.00 25.40 251 LEU A C 1
ATOM 1848 O O . LEU A 1 254 ? 25.985 -0.266 0.439 1.00 28.53 251 LEU A O 1
ATOM 1853 N N . ALA A 1 255 ? 26.115 -2.106 -0.851 1.00 25.58 252 ALA A N 1
ATOM 1854 C CA . ALA A 1 255 ? 27.575 -2.154 -0.856 1.00 22.90 252 ALA A CA 1
ATOM 1855 C C . ALA A 1 255 ? 28.177 -0.879 -1.450 1.00 30.23 252 ALA A C 1
ATOM 1856 O O . ALA A 1 255 ? 29.263 -0.453 -1.053 1.00 31.14 252 ALA A O 1
ATOM 1858 N N . ASP A 1 256 ? 27.476 -0.278 -2.409 1.00 24.64 253 ASP A N 1
ATOM 1859 C CA . ASP A 1 256 ? 27.941 0.965 -3.012 1.00 28.98 253 ASP A CA 1
ATOM 1860 C C . ASP A 1 256 ? 27.905 2.105 -1.995 1.00 27.16 253 ASP A C 1
ATOM 1861 O O . ASP A 1 256 ? 28.830 2.916 -1.929 1.00 26.46 253 ASP A O 1
ATOM 1866 N N . ASP A 1 257 ? 26.843 2.155 -1.196 1.00 25.74 254 ASP A N 1
ATOM 1867 C CA . ASP A 1 257 ? 26.748 3.144 -0.129 1.00 25.68 254 ASP A CA 1
ATOM 1868 C C . ASP A 1 257 ? 27.928 2.985 0.826 1.00 25.32 254 ASP A C 1
ATOM 1869 O O . ASP A 1 257 ? 28.498 3.972 1.287 1.00 21.13 254 ASP A O 1
ATOM 1874 N N . HIS A 1 258 ? 28.308 1.737 1.084 1.00 23.88 255 HIS A N 1
ATOM 1875 C CA . HIS A 1 258 ? 29.448 1.440 1.945 1.00 27.84 255 HIS A CA 1
ATOM 1876 C C . HIS A 1 258 ? 30.744 1.863 1.268 1.00 30.03 255 HIS A C 1
ATOM 1877 O O . HIS A 1 258 ? 31.648 2.400 1.907 1.00 26.58 255 HIS A O 1
ATOM 1884 N N . ARG A 1 259 ? 30.824 1.620 -0.034 1.00 30.92 256 ARG A N 1
ATOM 1885 C CA . ARG A 1 259 ? 31.996 2.009 -0.803 1.00 33.37 256 ARG A CA 1
ATOM 1886 C C . ARG A 1 259 ? 32.147 3.527 -0.832 1.00 32.33 256 ARG A C 1
ATOM 1887 O O . ARG A 1 259 ? 33.238 4.048 -0.606 1.00 35.17 256 ARG A O 1
ATOM 1895 N N . ARG A 1 260 ? 31.053 4.238 -1.078 1.00 25.38 257 ARG A N 1
ATOM 1896 C CA . ARG A 1 260 ? 31.106 5.694 -1.131 1.00 31.04 257 ARG A CA 1
ATOM 1897 C C . ARG A 1 260 ? 31.356 6.290 0.256 1.00 32.17 257 ARG A C 1
ATOM 1898 O O . ARG A 1 260 ? 32.007 7.326 0.385 1.00 32.02 257 ARG A O 1
ATOM 1906 N N . ALA A 1 261 ? 30.846 5.627 1.290 1.00 30.75 258 ALA A N 1
ATOM 1907 C CA . ALA A 1 261 ? 31.074 6.070 2.662 1.00 28.37 258 ALA A CA 1
ATOM 1908 C C . ALA A 1 261 ? 32.529 5.877 3.072 1.00 31.41 258 ALA A C 1
ATOM 1909 O O . ALA A 1 261 ? 33.127 6.754 3.695 1.00 29.71 258 ALA A O 1
ATOM 1911 N N . ARG A 1 262 ? 33.098 4.732 2.707 1.00 35.11 259 ARG A N 1
ATOM 1912 C CA . ARG A 1 262 ? 34.493 4.439 3.021 1.00 40.30 259 ARG A CA 1
ATOM 1913 C C . ARG A 1 262 ? 35.434 5.371 2.257 1.00 33.04 259 ARG A C 1
ATOM 1914 O O . ARG A 1 262 ? 36.418 5.859 2.807 1.00 31.71 259 ARG A O 1
ATOM 1916 N N . GLN A 1 263 ? 35.120 5.626 0.993 1.00 35.15 260 GLN A N 1
ATOM 1917 C CA . GLN A 1 263 ? 35.923 6.527 0.170 1.00 40.75 260 GLN A CA 1
ATOM 1918 C C . GLN A 1 263 ? 35.813 7.973 0.656 1.00 40.46 260 GLN A C 1
ATOM 1919 O O . GLN A 1 263 ? 36.736 8.772 0.478 1.00 39.15 260 GLN A O 1
ATOM 1925 N N . LEU A 1 264 ? 34.679 8.310 1.261 1.00 38.00 261 LEU A N 1
ATOM 1926 C CA . LEU A 1 264 ? 34.501 9.633 1.850 1.00 34.20 261 LEU A CA 1
ATOM 1927 C C . LEU A 1 264 ? 35.421 9.810 3.057 1.00 31.50 261 LEU A C 1
ATOM 1928 O O . LEU A 1 264 ? 36.080 10.840 3.197 1.00 36.51 261 LEU A O 1
ATOM 1933 N N . ALA A 1 265 ? 35.461 8.802 3.924 1.00 28.02 262 ALA A N 1
ATOM 1934 C CA . ALA A 1 265 ? 36.287 8.849 5.126 1.00 29.41 262 ALA A CA 1
ATOM 1935 C C . ALA A 1 265 ? 37.763 8.871 4.755 1.00 36.43 262 ALA A C 1
ATOM 1936 O O . ALA A 1 265 ? 38.564 9.575 5.373 1.00 33.02 262 ALA A O 1
ATOM 1938 N N . GLU A 1 266 ? 38.099 8.086 3.736 1.00 38.20 263 GLU A N 1
ATOM 1939 C CA . GLU A 1 266 ? 39.449 8.010 3.188 1.00 42.30 263 GLU A CA 1
ATOM 1940 C C . GLU A 1 266 ? 39.872 9.376 2.664 1.00 44.18 263 GLU A C 1
ATOM 1941 O O . GLU A 1 266 ? 41.005 9.813 2.869 1.00 46.15 263 GLU A O 1
ATOM 1947 N N . GLY A 1 267 ? 38.938 10.049 2.000 1.00 34.81 264 GLY A N 1
ATOM 1948 C CA . GLY A 1 267 ? 39.186 11.354 1.421 1.00 40.41 264 GLY A CA 1
ATOM 1949 C C . GLY A 1 267 ? 39.495 12.394 2.476 1.00 39.64 264 GLY A C 1
ATOM 1950 O O . GLY A 1 267 ? 40.298 13.300 2.255 1.00 44.32 264 GLY A O 1
ATOM 1951 N N . LEU A 1 268 ? 38.869 12.257 3.638 1.00 42.23 265 LEU A N 1
ATOM 1952 C CA . LEU A 1 268 ? 39.058 13.219 4.715 1.00 46.60 265 LEU A CA 1
ATOM 1953 C C . LEU A 1 268 ? 40.367 12.951 5.453 1.00 54.14 265 LEU A C 1
ATOM 1954 O O . LEU A 1 268 ? 40.398 12.832 6.678 1.00 48.79 265 LEU A O 1
ATOM 1959 N N . ALA A 1 269 ? 41.445 12.853 4.677 1.00 60.05 266 ALA A N 1
ATOM 1960 C CA . ALA A 1 269 ? 42.789 12.614 5.190 1.00 61.75 266 ALA A CA 1
ATOM 1961 C C . ALA A 1 269 ? 43.467 13.927 5.577 1.00 66.65 266 ALA A C 1
ATOM 1962 O O . ALA A 1 269 ? 44.629 13.942 5.984 1.00 70.66 266 ALA A O 1
ATOM 1964 N N . ALA A 1 270 ? 42.732 15.027 5.441 1.00 64.67 267 ALA A N 1
ATOM 1965 C CA . ALA A 1 270 ? 43.247 16.349 5.779 1.00 55.99 267 ALA A CA 1
ATOM 1966 C C . ALA A 1 270 ? 42.963 16.747 7.226 1.00 59.53 267 ALA A C 1
ATOM 1967 O O . ALA A 1 270 ? 42.069 16.193 7.865 1.00 66.46 267 ALA A O 1
ATOM 1969 N N . LEU A 1 271 ? 43.742 17.713 7.717 1.00 58.54 268 LEU A N 1
ATOM 1970 C CA . LEU A 1 271 ? 43.614 18.279 9.064 1.00 51.82 268 LEU A CA 1
ATOM 1971 C C . LEU A 1 271 ? 43.299 17.250 10.147 1.00 49.73 268 LEU A C 1
ATOM 1972 O O . LEU A 1 271 ? 43.515 17.501 11.333 1.00 54.77 268 LEU A O 1
ATOM 1974 N N . LEU A 1 278 ? 38.226 5.650 11.887 1.00 53.22 275 LEU A N 1
ATOM 1975 C CA . LEU A 1 278 ? 37.920 5.066 10.584 1.00 56.96 275 LEU A CA 1
ATOM 1976 C C . LEU A 1 278 ? 37.527 3.601 10.726 1.00 62.58 275 LEU A C 1
ATOM 1977 O O . LEU A 1 278 ? 37.016 2.987 9.789 1.00 58.53 275 LEU A O 1
ATOM 1979 N N . ALA A 1 279 ? 37.763 3.051 11.912 1.00 62.18 276 ALA A N 1
ATOM 1980 C CA . ALA A 1 279 ? 37.418 1.665 12.202 1.00 60.94 276 ALA A CA 1
ATOM 1981 C C . ALA A 1 279 ? 35.918 1.524 12.432 1.00 63.05 276 ALA A C 1
ATOM 1982 O O . ALA A 1 279 ? 35.384 0.414 12.455 1.00 64.67 276 ALA A O 1
ATOM 1984 N N . GLN A 1 280 ? 35.243 2.656 12.603 1.00 62.81 277 GLN A N 1
ATOM 1985 C CA . GLN A 1 280 ? 33.801 2.663 12.814 1.00 62.07 277 GLN A CA 1
ATOM 1986 C C . GLN A 1 280 ? 33.067 2.904 11.498 1.00 53.54 277 GLN A C 1
ATOM 1987 O O . GLN A 1 280 ? 31.836 2.975 11.465 1.00 51.95 277 GLN A O 1
ATOM 1989 N N . VAL A 1 281 ? 33.830 3.022 10.414 1.00 50.36 278 VAL A N 1
ATOM 1990 C CA . VAL A 1 281 ? 33.251 3.093 9.078 1.00 47.28 278 VAL A CA 1
ATOM 1991 C C . VAL A 1 281 ? 33.192 1.695 8.480 1.00 44.35 278 VAL A C 1
ATOM 1992 O O . VAL A 1 281 ? 34.111 1.257 7.789 1.00 42.93 278 VAL A O 1
ATOM 1996 N N . GLN A 1 282 ? 32.098 0.999 8.757 1.00 40.98 279 GLN A N 1
ATOM 1997 C CA . GLN A 1 282 ? 31.933 -0.375 8.314 1.00 35.68 279 GLN A CA 1
ATOM 1998 C C . GLN A 1 282 ? 30.775 -0.465 7.332 1.00 33.94 279 GLN A C 1
ATOM 1999 O O . GLN A 1 282 ? 30.669 -1.420 6.564 1.00 35.63 279 GLN A O 1
ATOM 2005 N N . THR A 1 283 ? 29.904 0.540 7.362 1.00 24.33 280 THR A N 1
ATOM 2006 C CA . THR A 1 283 ? 28.788 0.598 6.429 1.00 29.86 280 THR A CA 1
ATOM 2007 C C . THR A 1 283 ? 28.665 1.975 5.772 1.00 32.09 280 THR A C 1
ATOM 2008 O O . THR A 1 283 ? 29.613 2.462 5.151 1.00 28.06 280 THR A O 1
ATOM 2012 N N . ASN A 1 284 ? 27.499 2.599 5.911 1.00 24.94 281 ASN A N 1
ATOM 2013 C CA . ASN A 1 284 ? 27.221 3.851 5.216 1.00 26.58 281 ASN A CA 1
ATOM 2014 C C . ASN A 1 284 ? 27.275 5.094 6.102 1.00 31.22 281 ASN A C 1
ATOM 2015 O O . ASN A 1 284 ? 26.583 6.075 5.834 1.00 28.09 281 ASN A O 1
ATOM 2020 N N . MET A 1 285 ? 28.091 5.065 7.152 1.00 29.29 282 MET A N 1
ATOM 2021 C CA . MET A 1 285 ? 28.188 6.223 8.035 1.00 26.64 282 MET A CA 1
ATOM 2022 C C . MET A 1 285 ? 29.623 6.686 8.263 1.00 28.54 282 MET A C 1
ATOM 2023 O O . MET A 1 285 ? 30.543 5.875 8.370 1.00 24.58 282 MET A O 1
ATOM 2028 N N . VAL A 1 286 ? 29.796 8.004 8.337 1.00 28.08 283 VAL A N 1
ATOM 2029 C CA . VAL A 1 286 ? 31.086 8.607 8.649 1.00 27.38 283 VAL A CA 1
ATOM 2030 C C . VAL A 1 286 ? 30.931 9.603 9.797 1.00 35.99 283 VAL A C 1
ATOM 2031 O O . VAL A 1 286 ? 30.236 10.611 9.664 1.00 38.18 283 VAL A O 1
ATOM 2035 N N . PHE A 1 287 ? 31.563 9.302 10.928 1.00 30.64 284 PHE A N 1
ATOM 2036 C CA . PHE A 1 287 ? 31.527 10.170 12.103 1.00 35.64 284 PHE A CA 1
ATOM 2037 C C . PHE A 1 287 ? 32.800 10.995 12.275 1.00 40.05 284 PHE A C 1
ATOM 2038 O O . PHE A 1 287 ? 33.909 10.488 12.114 1.00 37.92 284 PHE A O 1
ATOM 2046 N N . LEU A 1 288 ? 32.627 12.270 12.612 1.00 41.82 285 LEU A N 1
ATOM 2047 C CA . LEU A 1 288 ? 33.730 13.224 12.652 1.00 37.23 285 LEU A CA 1
ATOM 2048 C C . LEU A 1 288 ? 33.608 14.121 13.876 1.00 43.37 285 LEU A C 1
ATOM 2049 O O . LEU A 1 288 ? 32.504 14.386 14.350 1.00 49.16 285 LEU A O 1
ATOM 2054 N N . GLN A 1 289 ? 34.744 14.596 14.376 1.00 43.61 286 GLN A N 1
ATOM 2055 C CA . GLN A 1 289 ? 34.754 15.527 15.501 1.00 42.66 286 GLN A CA 1
ATOM 2056 C C . GLN A 1 289 ? 35.744 16.667 15.283 1.00 46.53 286 GLN A C 1
ATOM 2057 O O . GLN A 1 289 ? 36.540 16.642 14.344 1.00 48.87 286 GLN A O 1
ATOM 2059 N N . ALA A 1 296 ? 28.820 24.614 13.948 1.00 70.81 293 ALA A N 1
ATOM 2060 C CA . ALA A 1 296 ? 27.853 25.509 13.317 1.00 65.37 293 ALA A CA 1
ATOM 2061 C C . ALA A 1 296 ? 28.447 26.357 12.180 1.00 62.61 293 ALA A C 1
ATOM 2062 O O . ALA A 1 296 ? 27.806 26.506 11.139 1.00 61.37 293 ALA A O 1
ATOM 2064 N N . PRO A 1 297 ? 29.656 26.932 12.368 1.00 66.69 294 PRO A N 1
ATOM 2065 C CA . PRO A 1 297 ? 30.231 27.649 11.220 1.00 62.75 294 PRO A CA 1
ATOM 2066 C C . PRO A 1 297 ? 30.537 26.707 10.059 1.00 61.82 294 PRO A C 1
ATOM 2067 O O . PRO A 1 297 ? 30.466 27.103 8.895 1.00 63.34 294 PRO A O 1
ATOM 2071 N N . LEU A 1 298 ? 30.868 25.463 10.391 1.00 58.92 295 LEU A N 1
ATOM 2072 C CA . LEU A 1 298 ? 31.146 24.439 9.395 1.00 60.77 295 LEU A CA 1
ATOM 2073 C C . LEU A 1 298 ? 29.895 24.146 8.575 1.00 56.76 295 LEU A C 1
ATOM 2074 O O . LEU A 1 298 ? 29.951 24.050 7.349 1.00 59.84 295 LEU A O 1
ATOM 2079 N N . LEU A 1 299 ? 28.768 24.008 9.267 1.00 56.30 296 LEU A N 1
ATOM 2080 C CA . LEU A 1 299 ? 27.491 23.717 8.626 1.00 55.71 296 LEU A CA 1
ATOM 2081 C C . LEU A 1 299 ? 27.102 24.811 7.635 1.00 53.30 296 LEU A C 1
ATOM 2082 O O . LEU A 1 299 ? 26.561 24.524 6.567 1.00 54.00 296 LEU A O 1
ATOM 2087 N N . ALA A 1 300 ? 27.380 26.061 7.993 1.00 53.91 297 ALA A N 1
ATOM 2088 C CA . ALA A 1 300 ? 27.048 27.192 7.132 1.00 56.74 297 ALA A CA 1
ATOM 2089 C C . ALA A 1 300 ? 27.792 27.145 5.799 1.00 49.79 297 ALA A C 1
ATOM 2090 O O . ALA A 1 300 ? 27.191 27.361 4.748 1.00 45.22 297 ALA A O 1
ATOM 2092 N N . PHE A 1 301 ? 29.093 26.871 5.844 1.00 55.94 298 PHE A N 1
ATOM 2093 C CA . PHE A 1 301 ? 29.884 26.726 4.623 1.00 58.71 298 PHE A CA 1
ATOM 2094 C C . PHE A 1 301 ? 29.387 25.572 3.760 1.00 52.05 298 PHE A C 1
ATOM 2095 O O . PHE A 1 301 ? 29.240 25.706 2.544 1.00 52.79 298 PHE A O 1
ATOM 2103 N N . MET A 1 302 ? 29.145 24.436 4.401 1.00 47.20 299 MET A N 1
ATOM 2104 C CA . MET A 1 302 ? 28.724 23.239 3.692 1.00 51.90 299 MET A CA 1
ATOM 2105 C C . MET A 1 302 ? 27.354 23.436 3.054 1.00 48.47 299 MET A C 1
ATOM 2106 O O . MET A 1 302 ? 27.156 23.093 1.889 1.00 45.75 299 MET A O 1
ATOM 2111 N N . LYS A 1 303 ? 26.419 24.000 3.815 1.00 49.48 300 LYS A N 1
ATOM 2112 C CA . LYS A 1 303 ? 25.088 24.308 3.298 1.00 47.56 300 LYS A CA 1
ATOM 2113 C C . LYS A 1 303 ? 25.195 25.217 2.081 1.00 50.55 300 LYS A C 1
ATOM 2114 O O . LYS A 1 303 ? 24.470 25.054 1.098 1.00 46.88 300 LYS A O 1
ATOM 2116 N N . ALA A 1 304 ? 26.123 26.166 2.156 1.00 47.49 301 ALA A N 1
ATOM 2117 C CA . ALA A 1 304 ? 26.356 27.112 1.075 1.00 49.07 301 ALA A CA 1
ATOM 2118 C C . ALA A 1 304 ? 26.886 26.412 -0.170 1.00 53.13 301 ALA A C 1
ATOM 2119 O O . ALA A 1 304 ? 26.782 26.935 -1.280 1.00 42.31 301 ALA A O 1
ATOM 2121 N N . ARG A 1 305 ? 27.437 25.218 0.018 1.00 50.01 302 ARG A N 1
ATOM 2122 C CA . ARG A 1 305 ? 27.963 24.441 -1.095 1.00 50.70 302 ARG A CA 1
ATOM 2123 C C . ARG A 1 305 ? 27.013 23.302 -1.449 1.00 50.01 302 ARG A C 1
ATOM 2124 O O . ARG A 1 305 ? 27.403 22.341 -2.111 1.00 52.39 302 ARG A O 1
ATOM 2126 N N . GLY A 1 306 ? 25.763 23.421 -1.008 1.00 49.69 303 GLY A N 1
ATOM 2127 C CA . GLY A 1 306 ? 24.753 22.420 -1.303 1.00 50.80 303 GLY A CA 1
ATOM 2128 C C . GLY A 1 306 ? 25.031 21.107 -0.600 1.00 44.10 303 GLY A C 1
ATOM 2129 O O . GLY A 1 306 ? 24.692 20.036 -1.102 1.00 44.90 303 GLY A O 1
ATOM 2130 N N . ILE A 1 307 ? 25.658 21.193 0.568 1.00 43.34 304 ILE A N 1
ATOM 2131 C CA . ILE A 1 307 ? 26.012 20.008 1.336 1.00 38.13 304 ILE A CA 1
ATOM 2132 C C . ILE A 1 307 ? 25.319 19.981 2.692 1.00 45.28 304 ILE A C 1
ATOM 2133 O O . ILE A 1 307 ? 25.479 20.893 3.505 1.00 43.70 304 ILE A O 1
ATOM 2138 N N . LEU A 1 308 ? 24.559 18.919 2.932 1.00 41.35 305 LEU A N 1
ATOM 2139 C CA . LEU A 1 308 ? 23.747 18.806 4.135 1.00 29.54 305 LEU A CA 1
ATOM 2140 C C . LEU A 1 308 ? 24.145 17.583 4.944 1.00 34.85 305 LEU A C 1
ATOM 2141 O O . LEU A 1 308 ? 24.196 16.475 4.411 1.00 33.00 305 LEU A O 1
ATOM 2146 N N . PHE A 1 309 ? 24.430 17.785 6.227 1.00 38.71 306 PHE A N 1
ATOM 2147 C CA . PHE A 1 309 ? 24.583 16.669 7.154 1.00 36.76 306 PHE A CA 1
ATOM 2148 C C . PHE A 1 309 ? 24.258 17.067 8.593 1.00 38.36 306 PHE A C 1
ATOM 2149 O O . PHE A 1 309 ? 23.823 18.188 8.856 1.00 37.59 306 PHE A O 1
ATOM 2157 N N . SER A 1 310 ? 24.482 16.138 9.518 1.00 38.65 307 SER A N 1
ATOM 2158 C CA . SER A 1 310 ? 24.111 16.326 10.916 1.00 43.04 307 SER A CA 1
ATOM 2159 C C . SER A 1 310 ? 25.288 16.079 11.856 1.00 42.48 307 SER A C 1
ATOM 2160 O O . SER A 1 310 ? 26.202 15.318 11.538 1.00 38.86 307 SER A O 1
ATOM 2163 N N . GLY A 1 313 ? 26.336 16.515 18.757 1.00 60.21 310 GLY A N 1
ATOM 2164 C CA . GLY A 1 313 ? 27.675 16.573 19.314 1.00 53.96 310 GLY A CA 1
ATOM 2165 C C . GLY A 1 313 ? 28.724 16.089 18.335 1.00 58.65 310 GLY A C 1
ATOM 2166 O O . GLY A 1 313 ? 29.692 16.794 18.048 1.00 56.51 310 GLY A O 1
ATOM 2167 N N . GLU A 1 314 ? 28.534 14.878 17.821 1.00 61.77 311 GLU A N 1
ATOM 2168 C CA . GLU A 1 314 ? 29.430 14.338 16.808 1.00 56.02 311 GLU A CA 1
ATOM 2169 C C . GLU A 1 314 ? 28.766 14.372 15.431 1.00 57.90 311 GLU A C 1
ATOM 2170 O O . GLU A 1 314 ? 27.611 13.973 15.273 1.00 54.51 311 GLU A O 1
ATOM 2176 N N . LEU A 1 315 ? 29.508 14.859 14.441 1.00 53.79 312 LEU A N 1
ATOM 2177 C CA . LEU A 1 315 ? 29.007 14.987 13.074 1.00 51.43 312 LEU A CA 1
ATOM 2178 C C . LEU A 1 315 ? 28.831 13.643 12.377 1.00 46.67 312 LEU A C 1
ATOM 2179 O O . LEU A 1 315 ? 29.739 12.813 12.366 1.00 44.83 312 LEU A O 1
ATOM 2184 N N . ARG A 1 316 ? 27.656 13.441 11.791 1.00 38.47 313 ARG A N 1
ATOM 2185 C CA . ARG A 1 316 ? 27.340 12.188 11.124 1.00 34.31 313 ARG A CA 1
ATOM 2186 C C . ARG A 1 316 ? 27.034 12.410 9.648 1.00 34.73 313 ARG A C 1
ATOM 2187 O O . ARG A 1 316 ? 26.166 13.207 9.291 1.00 36.95 313 ARG A O 1
ATOM 2195 N N . LEU A 1 317 ? 27.756 11.690 8.798 1.00 32.84 314 LEU A N 1
ATOM 2196 C CA . LEU A 1 317 ? 27.558 11.764 7.358 1.00 27.89 314 LEU A CA 1
ATOM 2197 C C . LEU A 1 317 ? 27.094 10.400 6.870 1.00 22.26 314 LEU A C 1
ATOM 2198 O O . LEU A 1 317 ? 27.748 9.390 7.118 1.00 27.20 314 LEU A O 1
ATOM 2203 N N . VAL A 1 318 ? 25.959 10.378 6.179 1.00 24.90 315 VAL A N 1
ATOM 2204 C CA . VAL A 1 318 ? 25.324 9.130 5.774 1.00 23.87 315 VAL A CA 1
ATOM 2205 C C . VAL A 1 318 ? 25.137 9.047 4.264 1.00 28.28 315 VAL A C 1
ATOM 2206 O O . VAL A 1 318 ? 24.571 9.952 3.651 1.00 26.84 315 VAL A O 1
ATOM 2210 N N . THR A 1 319 ? 25.608 7.956 3.669 1.00 27.13 316 THR A N 1
ATOM 2211 C CA . THR A 1 319 ? 25.490 7.756 2.229 1.00 25.82 316 THR A CA 1
ATOM 2212 C C . THR A 1 319 ? 24.272 6.891 1.904 1.00 32.29 316 THR A C 1
ATOM 2213 O O . THR A 1 319 ? 23.825 6.101 2.738 1.00 28.36 316 THR A O 1
ATOM 2217 N N . HIS A 1 320 ? 23.737 7.052 0.695 1.00 28.18 317 HIS A N 1
ATOM 2218 C CA . HIS A 1 320 ? 22.553 6.314 0.256 1.00 24.69 317 HIS A CA 1
ATOM 2219 C C . HIS A 1 320 ? 22.464 6.336 -1.273 1.00 28.65 317 HIS A C 1
ATOM 2220 O O . HIS A 1 320 ? 23.341 6.889 -1.931 1.00 32.76 317 HIS A O 1
ATOM 2227 N N . LEU A 1 321 ? 21.411 5.750 -1.839 1.00 24.33 318 LEU A N 1
ATOM 2228 C CA . LEU A 1 321 ? 21.359 5.547 -3.290 1.00 30.48 318 LEU A CA 1
ATOM 2229 C C . LEU A 1 321 ? 21.268 6.840 -4.099 1.00 34.23 318 LEU A C 1
ATOM 2230 O O . LEU A 1 321 ? 21.467 6.829 -5.314 1.00 33.17 318 LEU A O 1
ATOM 2235 N N . GLN A 1 322 ? 20.976 7.951 -3.434 1.00 32.21 319 GLN A N 1
ATOM 2236 C CA . GLN A 1 322 ? 20.944 9.234 -4.124 1.00 32.86 319 GLN A CA 1
ATOM 2237 C C . GLN A 1 322 ? 22.178 10.070 -3.816 1.00 34.30 319 GLN A C 1
ATOM 2238 O O . GLN A 1 322 ? 22.195 11.283 -4.026 1.00 38.13 319 GLN A O 1
ATOM 2244 N N . ILE A 1 323 ? 23.212 9.398 -3.322 1.00 32.39 320 ILE A N 1
ATOM 2245 C CA . ILE A 1 323 ? 24.546 9.971 -3.217 1.00 31.60 320 ILE A CA 1
ATOM 2246 C C . ILE A 1 323 ? 25.447 9.287 -4.245 1.00 32.90 320 ILE A C 1
ATOM 2247 O O . ILE A 1 323 ? 25.554 8.061 -4.257 1.00 36.86 320 ILE A O 1
ATOM 2252 N N . HIS A 1 324 ? 26.086 10.066 -5.111 1.00 31.66 321 HIS A N 1
ATOM 2253 C CA . HIS A 1 324 ? 26.929 9.490 -6.158 1.00 34.44 321 HIS A CA 1
ATOM 2254 C C . HIS A 1 324 ? 28.401 9.848 -5.981 1.00 29.77 321 HIS A C 1
ATOM 2255 O O . HIS A 1 324 ? 28.758 10.639 -5.109 1.00 33.03 321 HIS A O 1
ATOM 2262 N N . ASP A 1 325 ? 29.249 9.249 -6.813 1.00 26.12 322 ASP A N 1
ATOM 2263 C CA . ASP A 1 325 ? 30.696 9.409 -6.705 1.00 25.12 322 ASP A CA 1
ATOM 2264 C C . ASP A 1 325 ? 31.144 10.860 -6.791 1.00 31.08 322 ASP A C 1
ATOM 2265 O O . ASP A 1 325 ? 32.029 11.283 -6.046 1.00 34.86 322 ASP A O 1
ATOM 2270 N N . ASP A 1 326 ? 30.539 11.618 -7.700 1.00 27.28 323 ASP A N 1
ATOM 2271 C CA . ASP A 1 326 ? 30.904 13.016 -7.872 1.00 27.67 323 ASP A CA 1
ATOM 2272 C C . ASP A 1 326 ? 30.508 13.830 -6.642 1.00 31.64 323 ASP A C 1
ATOM 2273 O O . ASP A 1 326 ? 31.214 14.760 -6.254 1.00 31.47 323 ASP A O 1
ATOM 2278 N N . ASP A 1 327 ? 29.388 13.466 -6.023 1.00 33.89 324 ASP A N 1
ATOM 2279 C CA . ASP A 1 327 ? 28.971 14.097 -4.775 1.00 36.56 324 ASP A CA 1
ATOM 2280 C C . ASP A 1 327 ? 30.039 13.926 -3.703 1.00 38.19 324 ASP A C 1
ATOM 2281 O O . ASP A 1 327 ? 30.398 14.881 -3.017 1.00 35.00 324 ASP A O 1
ATOM 2286 N N . ILE A 1 328 ? 30.556 12.707 -3.576 1.00 32.92 325 ILE A N 1
ATOM 2287 C CA . ILE A 1 328 ? 31.570 12.414 -2.568 1.00 33.21 325 ILE A CA 1
ATOM 2288 C C . ILE A 1 328 ? 32.827 13.266 -2.698 1.00 35.42 325 ILE A C 1
ATOM 2289 O O . ILE A 1 328 ? 33.289 13.851 -1.720 1.00 38.00 325 ILE A O 1
ATOM 2294 N N . GLU A 1 329 ? 33.363 13.363 -3.906 1.00 38.56 326 GLU A N 1
ATOM 2295 C CA . GLU A 1 329 ? 34.568 14.148 -4.121 1.00 43.71 326 GLU A CA 1
ATOM 2296 C C . GLU A 1 329 ? 34.255 15.643 -3.986 1.00 41.81 326 GLU A C 1
ATOM 2297 O O . GLU A 1 329 ? 35.132 16.442 -3.656 1.00 39.70 326 GLU A O 1
ATOM 2303 N N . GLU A 1 330 ? 33.002 16.016 -4.239 1.00 36.98 327 GLU A N 1
ATOM 2304 C CA . GLU A 1 330 ? 32.582 17.406 -4.090 1.00 36.40 327 GLU A CA 1
ATOM 2305 C C . GLU A 1 330 ? 32.569 17.822 -2.617 1.00 39.57 327 GLU A C 1
ATOM 2306 O O . GLU A 1 330 ? 32.940 18.949 -2.280 1.00 45.56 327 GLU A O 1
ATOM 2312 N N . VAL A 1 331 ? 32.149 16.919 -1.735 1.00 41.51 328 VAL A N 1
ATOM 2313 C CA . VAL A 1 331 ? 32.109 17.252 -0.315 1.00 39.79 328 VAL A CA 1
ATOM 2314 C C . VAL A 1 331 ? 33.503 17.125 0.294 1.00 42.66 328 VAL A C 1
ATOM 2315 O O . VAL A 1 331 ? 33.809 17.771 1.296 1.00 42.33 328 VAL A O 1
ATOM 2319 N N . ILE A 1 332 ? 34.346 16.301 -0.322 1.00 40.19 329 ILE A N 1
ATOM 2320 C CA . ILE A 1 332 ? 35.749 16.206 0.065 1.00 39.81 329 ILE A CA 1
ATOM 2321 C C . ILE A 1 332 ? 36.455 17.512 -0.278 1.00 43.29 329 ILE A C 1
ATOM 2322 O O . ILE A 1 332 ? 37.259 18.021 0.502 1.00 45.25 329 ILE A O 1
ATOM 2327 N N . ASP A 1 333 ? 36.134 18.055 -1.449 1.00 45.06 330 ASP A N 1
ATOM 2328 C CA . ASP A 1 333 ? 36.682 19.333 -1.880 1.00 42.14 330 ASP A CA 1
ATOM 2329 C C . ASP A 1 333 ? 36.295 20.438 -0.910 1.00 43.15 330 ASP A C 1
ATOM 2330 O O . ASP A 1 333 ? 37.115 21.291 -0.574 1.00 49.68 330 ASP A O 1
ATOM 2335 N N . ALA A 1 334 ? 35.044 20.418 -0.462 1.00 44.89 331 ALA A N 1
ATOM 2336 C CA . ALA A 1 334 ? 34.550 21.423 0.473 1.00 43.11 331 ALA A CA 1
ATOM 2337 C C . ALA A 1 334 ? 35.303 21.357 1.795 1.00 46.91 331 ALA A C 1
ATOM 2338 O O . ALA A 1 334 ? 35.657 22.385 2.367 1.00 48.23 331 ALA A O 1
ATOM 2340 N N . PHE A 1 335 ? 35.545 20.143 2.278 1.00 44.09 332 PHE A N 1
ATOM 2341 C CA . PHE A 1 335 ? 36.292 19.962 3.516 1.00 44.79 332 PHE A CA 1
ATOM 2342 C C . PHE A 1 335 ? 37.738 20.438 3.388 1.00 46.76 332 PHE A C 1
ATOM 2343 O O . PHE A 1 335 ? 38.238 21.152 4.255 1.00 48.37 332 PHE A O 1
ATOM 2351 N N . THR A 1 336 ? 38.404 20.044 2.307 1.00 50.92 333 THR A N 1
ATOM 2352 C CA . THR A 1 336 ? 39.770 20.489 2.048 1.00 51.14 333 THR A CA 1
ATOM 2353 C C . THR A 1 336 ? 39.863 22.008 1.939 1.00 49.32 333 THR A C 1
ATOM 2354 O O . THR A 1 336 ? 40.704 22.640 2.577 1.00 51.07 333 THR A O 1
ATOM 2358 N N . GLU A 1 337 ? 38.977 22.580 1.129 1.00 51.77 334 GLU A N 1
ATOM 2359 C CA . GLU A 1 337 ? 38.916 24.021 0.905 1.00 54.59 334 GLU A CA 1
ATOM 2360 C C . GLU A 1 337 ? 38.638 24.763 2.215 1.00 52.30 334 GLU A C 1
ATOM 2361 O O . GLU A 1 337 ? 39.088 25.889 2.414 1.00 52.62 334 GLU A O 1
ATOM 2367 N N . TYR A 1 338 ? 37.866 24.130 3.091 1.00 49.55 335 TYR A N 1
ATOM 2368 C CA . TYR A 1 338 ? 37.549 24.685 4.402 1.00 53.29 335 TYR A CA 1
ATOM 2369 C C . TYR A 1 338 ? 38.748 24.597 5.348 1.00 51.20 335 TYR A C 1
ATOM 2370 O O . TYR A 1 338 ? 38.808 25.312 6.350 1.00 51.34 335 TYR A O 1
ATOM 2379 N N . LEU A 1 339 ? 39.685 23.708 5.019 1.00 55.82 336 LEU A N 1
ATOM 2380 C CA . LEU A 1 339 ? 40.841 23.394 5.863 1.00 53.20 336 LEU A CA 1
ATOM 2381 C C . LEU A 1 339 ? 40.364 22.828 7.196 1.00 51.94 336 LEU A C 1
ATOM 2382 O O . LEU A 1 339 ? 39.368 22.105 7.249 1.00 45.41 336 LEU A O 1
ATOM 2387 N N . ARG B 1 5 ? -16.014 21.150 71.095 1.00 48.26 2 ARG B N 1
ATOM 2388 C CA . ARG B 1 5 ? -16.405 19.939 70.383 1.00 40.91 2 ARG B CA 1
ATOM 2389 C C . ARG B 1 5 ? -17.426 20.225 69.283 1.00 39.65 2 ARG B C 1
ATOM 2390 O O . ARG B 1 5 ? -18.278 21.101 69.423 1.00 40.87 2 ARG B O 1
ATOM 2392 N N . TYR B 1 6 ? -17.337 19.461 68.198 1.00 36.23 3 TYR B N 1
ATOM 2393 C CA . TYR B 1 6 ? -18.265 19.567 67.074 1.00 32.10 3 TYR B CA 1
ATOM 2394 C C . TYR B 1 6 ? -19.071 18.279 66.913 1.00 27.39 3 TYR B C 1
ATOM 2395 O O . TYR B 1 6 ? -18.566 17.187 67.169 1.00 27.64 3 TYR B O 1
ATOM 2404 N N . ILE B 1 7 ? -20.321 18.409 66.482 1.00 24.16 4 ILE B N 1
ATOM 2405 C CA . ILE B 1 7 ? -21.113 17.243 66.117 1.00 20.51 4 ILE B CA 1
ATOM 2406 C C . ILE B 1 7 ? -20.879 16.985 64.634 1.00 27.87 4 ILE B C 1
ATOM 2407 O O . ILE B 1 7 ? -21.449 17.652 63.770 1.00 27.00 4 ILE B O 1
ATOM 2412 N N . ASP B 1 8 ? -20.007 16.020 64.358 1.00 25.46 5 ASP B N 1
ATOM 2413 C CA . ASP B 1 8 ? -19.500 15.791 63.013 1.00 21.04 5 ASP B CA 1
ATOM 2414 C C . ASP B 1 8 ? -20.216 14.643 62.306 1.00 26.87 5 ASP B C 1
ATOM 2415 O O . ASP B 1 8 ? -19.916 13.469 62.536 1.00 25.91 5 ASP B O 1
ATOM 2420 N N . LEU B 1 9 ? -21.161 14.996 61.440 1.00 22.15 6 LEU B N 1
ATOM 2421 C CA . LEU B 1 9 ? -21.909 14.015 60.670 1.00 23.58 6 LEU B CA 1
ATOM 2422 C C . LEU B 1 9 ? -21.460 14.007 59.207 1.00 29.05 6 LEU B C 1
ATOM 2423 O O . LEU B 1 9 ? -22.155 13.472 58.342 1.00 24.29 6 LEU B O 1
ATOM 2428 N N . ARG B 1 10 ? -20.292 14.589 58.944 1.00 23.42 7 ARG B N 1
ATOM 2429 C CA . ARG B 1 10 ? -19.748 14.668 57.589 1.00 23.44 7 ARG B CA 1
ATOM 2430 C C . ARG B 1 10 ? -19.415 13.291 57.024 1.00 26.56 7 ARG B C 1
ATOM 2431 O O . ARG B 1 10 ? -19.698 12.998 55.858 1.00 26.10 7 ARG B O 1
ATOM 2439 N N . SER B 1 11 ? -18.803 12.459 57.859 1.00 24.06 8 SER B N 1
ATOM 2440 C CA . SER B 1 11 ? -18.360 11.129 57.456 1.00 25.29 8 SER B CA 1
ATOM 2441 C C . SER B 1 11 ? -17.998 10.283 58.668 1.00 23.79 8 SER B C 1
ATOM 2442 O O . SER B 1 11 ? -17.738 10.812 59.749 1.00 22.82 8 SER B O 1
ATOM 2445 N N . ASP B 1 12 ? -17.968 8.968 58.484 1.00 18.28 9 ASP B N 1
ATOM 2446 C CA . ASP B 1 12 ? -17.526 8.079 59.549 1.00 19.64 9 ASP B CA 1
ATOM 2447 C C . ASP B 1 12 ? -16.000 7.952 59.552 1.00 25.36 9 ASP B C 1
ATOM 2448 O O . ASP B 1 12 ? -15.438 7.184 60.330 1.00 20.94 9 ASP B O 1
ATOM 2453 N N . THR B 1 13 ? -15.336 8.713 58.685 1.00 20.77 10 THR B N 1
ATOM 2454 C CA . THR B 1 13 ? -13.877 8.717 58.634 1.00 19.39 10 THR B CA 1
ATOM 2455 C C . THR B 1 13 ? -13.279 9.554 59.760 1.00 19.71 10 THR B C 1
ATOM 2456 O O . THR B 1 13 ? -12.092 9.438 60.065 1.00 21.74 10 THR B O 1
ATOM 2460 N N . VAL B 1 14 ? -14.102 10.391 60.385 1.00 19.43 11 VAL B N 1
ATOM 2461 C CA . VAL B 1 14 ? -13.622 11.277 61.443 1.00 18.45 11 VAL B CA 1
ATOM 2462 C C . VAL B 1 14 ? -13.605 10.558 62.782 1.00 21.81 11 VAL B C 1
ATOM 2463 O O . VAL B 1 14 ? -13.324 11.166 63.815 1.00 20.25 11 VAL B O 1
ATOM 2467 N N . THR B 1 15 ? -13.908 9.263 62.757 1.00 17.56 12 THR B N 1
ATOM 2468 C CA . THR B 1 15 ? -13.884 8.457 63.965 1.00 19.26 12 THR B CA 1
ATOM 2469 C C . THR B 1 15 ? -12.509 8.524 64.608 1.00 21.89 12 THR B C 1
ATOM 2470 O O . THR B 1 15 ? -11.489 8.382 63.938 1.00 21.83 12 THR B O 1
ATOM 2474 N N . GLN B 1 16 ? -12.497 8.752 65.916 1.00 23.20 13 GLN B N 1
ATOM 2475 C CA . GLN B 1 16 ? -11.262 8.845 66.677 1.00 20.80 13 GLN B CA 1
ATOM 2476 C C . GLN B 1 16 ? -10.971 7.537 67.401 1.00 20.57 13 GLN B C 1
ATOM 2477 O O . GLN B 1 16 ? -11.886 6.766 67.687 1.00 23.41 13 GLN B O 1
ATOM 2483 N N . PRO B 1 17 ? -9.688 7.267 67.678 1.00 18.91 14 PRO B N 1
ATOM 2484 C CA . PRO B 1 17 ? -9.360 6.050 68.424 1.00 19.17 14 PRO B CA 1
ATOM 2485 C C . PRO B 1 17 ? -9.842 6.129 69.870 1.00 20.77 14 PRO B C 1
ATOM 2486 O O . PRO B 1 17 ? -9.612 7.138 70.543 1.00 22.63 14 PRO B O 1
ATOM 2490 N N . THR B 1 18 ? -10.514 5.084 70.337 1.00 18.40 15 THR B N 1
ATOM 2491 C CA . THR B 1 18 ? -10.932 5.016 71.732 1.00 20.96 15 THR B CA 1
ATOM 2492 C C . THR B 1 18 ? -9.707 4.856 72.629 1.00 23.36 15 THR B C 1
ATOM 2493 O O . THR B 1 18 ? -8.625 4.502 72.152 1.00 23.44 15 THR B O 1
ATOM 2497 N N . ASP B 1 19 ? -9.870 5.141 73.919 1.00 22.00 16 ASP B N 1
ATOM 2498 C CA . ASP B 1 19 ? -8.778 4.965 74.874 1.00 27.85 16 ASP B CA 1
ATOM 2499 C C . ASP B 1 19 ? -8.332 3.509 74.888 1.00 22.77 16 ASP B C 1
ATOM 2500 O O . ASP B 1 19 ? -7.139 3.215 74.969 1.00 25.22 16 ASP B O 1
ATOM 2505 N N . ALA B 1 20 ? -9.300 2.602 74.800 1.00 17.91 17 ALA B N 1
ATOM 2506 C CA . ALA B 1 20 ? -9.005 1.176 74.757 1.00 24.70 17 ALA B CA 1
ATOM 2507 C C . ALA B 1 20 ? -8.141 0.842 73.547 1.00 25.89 17 ALA B C 1
ATOM 2508 O O . ALA B 1 20 ? -7.196 0.063 73.645 1.00 28.05 17 ALA B O 1
ATOM 2510 N N . MET B 1 21 ? -8.467 1.448 72.411 1.00 25.68 18 MET B N 1
ATOM 2511 C CA . MET B 1 21 ? -7.688 1.260 71.197 1.00 26.03 18 MET B CA 1
ATOM 2512 C C . MET B 1 21 ? -6.285 1.849 71.338 1.00 23.56 18 MET B C 1
ATOM 2513 O O . MET B 1 21 ? -5.302 1.214 70.956 1.00 22.19 18 MET B O 1
ATOM 2518 N N . ARG B 1 22 ? -6.197 3.049 71.908 1.00 24.72 19 ARG B N 1
ATOM 2519 C CA . ARG B 1 22 ? -4.904 3.691 72.151 1.00 29.44 19 ARG B CA 1
ATOM 2520 C C . ARG B 1 22 ? -4.025 2.840 73.070 1.00 31.89 19 ARG B C 1
ATOM 2521 O O . ARG B 1 22 ? -2.818 2.735 72.856 1.00 34.92 19 ARG B O 1
ATOM 2529 N N . GLN B 1 23 ? -4.631 2.249 74.097 1.00 25.00 20 GLN B N 1
ATOM 2530 C CA . GLN B 1 23 ? -3.914 1.338 74.987 1.00 24.97 20 GLN B CA 1
ATOM 2531 C C . GLN B 1 23 ? -3.382 0.135 74.219 1.00 25.56 20 GLN B C 1
ATOM 2532 O O . GLN B 1 23 ? -2.266 -0.330 74.458 1.00 27.81 20 GLN B O 1
ATOM 2538 N N . CYS B 1 24 ? -4.195 -0.369 73.300 1.00 27.22 21 CYS B N 1
ATOM 2539 C CA . CYS B 1 24 ? -3.808 -1.495 72.463 1.00 23.64 21 CYS B CA 1
ATOM 2540 C C . CYS B 1 24 ? -2.622 -1.125 71.568 1.00 28.26 21 CYS B C 1
ATOM 2541 O O . CYS B 1 24 ? -1.710 -1.926 71.372 1.00 27.17 21 CYS B O 1
ATOM 2544 N N . MET B 1 25 ? -2.626 0.104 71.055 1.00 28.28 22 MET B N 1
ATOM 2545 C CA . MET B 1 25 ? -1.537 0.592 70.209 1.00 30.30 22 MET B CA 1
ATOM 2546 C C . MET B 1 25 ? -0.232 0.753 70.983 1.00 29.88 22 MET B C 1
ATOM 2547 O O . MET B 1 25 ? 0.845 0.441 70.469 1.00 28.19 22 MET B O 1
ATOM 2552 N N . LEU B 1 26 ? -0.335 1.245 72.214 1.00 28.42 23 LEU B N 1
ATOM 2553 C CA . LEU B 1 26 ? 0.833 1.459 73.062 1.00 28.69 23 LEU B CA 1
ATOM 2554 C C . LEU B 1 26 ? 1.638 0.175 73.264 1.00 30.31 23 LEU B C 1
ATOM 2555 O O . LEU B 1 26 ? 2.869 0.199 73.242 1.00 29.84 23 LEU B O 1
ATOM 2560 N N . HIS B 1 27 ? 0.938 -0.946 73.424 1.00 26.96 24 HIS B N 1
ATOM 2561 C CA . HIS B 1 27 ? 1.588 -2.217 73.733 1.00 30.53 24 HIS B CA 1
ATOM 2562 C C . HIS B 1 27 ? 1.750 -3.106 72.507 1.00 32.91 24 HIS B C 1
ATOM 2563 O O . HIS B 1 27 ? 2.082 -4.284 72.629 1.00 35.03 24 HIS B O 1
ATOM 2570 N N . ALA B 1 28 ? 1.504 -2.543 71.329 1.00 30.14 25 ALA B N 1
ATOM 2571 C CA . ALA B 1 28 ? 1.640 -3.293 70.090 1.00 29.67 25 ALA B CA 1
ATOM 2572 C C . ALA B 1 28 ? 3.104 -3.635 69.831 1.00 28.91 25 ALA B C 1
ATOM 2573 O O . ALA B 1 28 ? 3.975 -2.766 69.904 1.00 31.17 25 ALA B O 1
ATOM 2575 N N . GLU B 1 29 ? 3.373 -4.906 69.551 1.00 29.83 26 GLU B N 1
ATOM 2576 C CA . GLU B 1 29 ? 4.712 -5.333 69.159 1.00 32.12 26 GLU B CA 1
ATOM 2577 C C . GLU B 1 29 ? 4.900 -5.080 67.668 1.00 27.17 26 GLU B C 1
ATOM 2578 O O . GLU B 1 29 ? 4.026 -5.408 66.865 1.00 24.49 26 GLU B O 1
ATOM 2584 N N . VAL B 1 30 ? 6.035 -4.499 67.295 1.00 26.59 27 VAL B N 1
ATOM 2585 C CA . VAL B 1 30 ? 6.253 -4.117 65.904 1.00 28.01 27 VAL B CA 1
ATOM 2586 C C . VAL B 1 30 ? 7.579 -4.623 65.344 1.00 25.56 27 VAL B C 1
ATOM 2587 O O . VAL B 1 30 ? 8.442 -5.099 66.081 1.00 21.40 27 VAL B O 1
ATOM 2591 N N . GLY B 1 31 ? 7.724 -4.500 64.028 1.00 26.13 28 GLY B N 1
ATOM 2592 C CA . GLY B 1 31 ? 8.939 -4.870 63.325 1.00 20.06 28 GLY B CA 1
ATOM 2593 C C . GLY B 1 31 ? 8.905 -4.261 61.938 1.00 23.29 28 GLY B C 1
ATOM 2594 O O . GLY B 1 31 ? 8.030 -3.451 61.644 1.00 24.95 28 GLY B O 1
ATOM 2595 N N . ASP B 1 32 ? 9.844 -4.652 61.081 1.00 26.55 29 ASP B N 1
ATOM 2596 C CA . ASP B 1 32 ? 9.885 -4.147 59.708 1.00 22.42 29 ASP B CA 1
ATOM 2597 C C . ASP B 1 32 ? 8.969 -4.961 58.797 1.00 19.89 29 ASP B C 1
ATOM 2598 O O . ASP B 1 32 ? 9.305 -6.080 58.409 1.00 21.31 29 ASP B O 1
ATOM 2603 N N . ASP B 1 33 ? 7.834 -4.373 58.425 1.00 18.66 30 ASP B N 1
ATOM 2604 C CA . ASP B 1 33 ? 6.825 -5.077 57.635 1.00 24.35 30 ASP B CA 1
ATOM 2605 C C . ASP B 1 33 ? 7.315 -5.448 56.236 1.00 23.95 30 ASP B C 1
ATOM 2606 O O . ASP B 1 33 ? 6.851 -6.423 55.644 1.00 24.49 30 ASP B O 1
ATOM 2611 N N . VAL B 1 34 ? 8.238 -4.654 55.707 1.00 17.33 31 VAL B N 1
ATOM 2612 C CA . VAL B 1 34 ? 8.861 -4.947 54.422 1.00 29.43 31 VAL B CA 1
ATOM 2613 C C . VAL B 1 34 ? 9.597 -6.283 54.450 1.00 24.34 31 VAL B C 1
ATOM 2614 O O . VAL B 1 34 ? 9.640 -7.002 53.453 1.00 23.41 31 VAL B O 1
ATOM 2618 N N . TYR B 1 35 ? 10.170 -6.609 55.603 1.00 24.65 32 TYR B N 1
ATOM 2619 C CA . TYR B 1 35 ? 10.809 -7.901 55.797 1.00 22.67 32 TYR B CA 1
ATOM 2620 C C . TYR B 1 35 ? 9.775 -8.939 56.223 1.00 24.28 32 TYR B C 1
ATOM 2621 O O . TYR B 1 35 ? 10.098 -10.107 56.425 1.00 22.08 32 TYR B O 1
ATOM 2630 N N . GLY B 1 36 ? 8.525 -8.502 56.342 1.00 25.78 33 GLY B N 1
ATOM 2631 C CA . GLY B 1 36 ? 7.440 -9.363 56.779 1.00 24.06 33 GLY B CA 1
ATOM 2632 C C . GLY B 1 36 ? 7.597 -9.740 58.241 1.00 21.62 33 GLY B C 1
ATOM 2633 O O . GLY B 1 36 ? 7.106 -10.781 58.682 1.00 20.89 33 GLY B O 1
ATOM 2634 N N . GLU B 1 37 ? 8.272 -8.878 58.998 1.00 20.78 34 GLU B N 1
ATOM 2635 C CA . GLU B 1 37 ? 8.654 -9.194 60.372 1.00 24.23 34 GLU B CA 1
ATOM 2636 C C . GLU B 1 37 ? 7.928 -8.352 61.422 1.00 24.69 34 GLU B C 1
ATOM 2637 O O . GLU B 1 37 ? 8.361 -8.274 62.574 1.00 25.57 34 GLU B O 1
ATOM 2643 N N . ASP B 1 38 ? 6.837 -7.709 61.025 1.00 26.80 35 ASP B N 1
ATOM 2644 C CA . ASP B 1 38 ? 6.020 -6.969 61.978 1.00 24.07 35 ASP B CA 1
ATOM 2645 C C . ASP B 1 38 ? 4.893 -7.868 62.482 1.00 24.27 35 ASP B C 1
ATOM 2646 O O . ASP B 1 38 ? 3.982 -8.217 61.732 1.00 23.44 35 ASP B O 1
ATOM 2651 N N . PRO B 1 39 ? 4.963 -8.257 63.761 1.00 24.04 36 PRO B N 1
ATOM 2652 C CA . PRO B 1 39 ? 3.975 -9.171 64.343 1.00 25.30 36 PRO B CA 1
ATOM 2653 C C . PRO B 1 39 ? 2.575 -8.563 64.374 1.00 20.34 36 PRO B C 1
ATOM 2654 O O . PRO B 1 39 ? 1.588 -9.289 64.292 1.00 20.39 36 PRO B O 1
ATOM 2658 N N . GLY B 1 40 ? 2.498 -7.243 64.483 1.00 22.96 37 GLY B N 1
ATOM 2659 C CA . GLY B 1 40 ? 1.220 -6.559 64.512 1.00 22.02 37 GLY B CA 1
ATOM 2660 C C . GLY B 1 40 ? 0.505 -6.590 63.178 1.00 24.41 37 GLY B C 1
ATOM 2661 O O . GLY B 1 40 ? -0.699 -6.834 63.116 1.00 29.64 37 GLY B O 1
ATOM 2662 N N . VAL B 1 41 ? 1.244 -6.331 62.104 1.00 22.87 38 VAL B N 1
ATOM 2663 C CA . VAL B 1 41 ? 0.668 -6.373 60.766 1.00 21.91 38 VAL B CA 1
ATOM 2664 C C . VAL B 1 41 ? 0.314 -7.801 60.361 1.00 22.35 38 VAL B C 1
ATOM 2665 O O . VAL B 1 41 ? -0.782 -8.061 59.858 1.00 21.72 38 VAL B O 1
ATOM 2669 N N . ASN B 1 42 ? 1.239 -8.724 60.601 1.00 18.30 39 ASN B N 1
ATOM 2670 C CA . ASN B 1 42 ? 1.027 -10.126 60.269 1.00 18.88 39 ASN B CA 1
ATOM 2671 C C . ASN B 1 42 ? -0.190 -10.708 60.974 1.00 22.22 39 ASN B C 1
ATOM 2672 O O . ASN B 1 42 ? -0.942 -11.484 60.383 1.00 16.81 39 ASN B O 1
ATOM 2677 N N . ALA B 1 43 ? -0.383 -10.323 62.233 1.00 22.93 40 ALA B N 1
ATOM 2678 C CA . ALA B 1 43 ? -1.525 -10.793 63.007 1.00 21.98 40 ALA B CA 1
ATOM 2679 C C . ALA B 1 43 ? -2.827 -10.270 62.407 1.00 23.07 40 ALA B C 1
ATOM 2680 O O . ALA B 1 43 ? -3.778 -11.032 62.223 1.00 23.60 40 ALA B O 1
ATOM 2682 N N . LEU B 1 44 ? -2.867 -8.974 62.106 1.00 19.25 41 LEU B N 1
ATOM 2683 C CA . LEU B 1 44 ? -4.042 -8.370 61.481 1.00 23.55 41 LEU B CA 1
ATOM 2684 C C . LEU B 1 44 ? -4.372 -9.036 60.148 1.00 21.67 41 LEU B C 1
ATOM 2685 O O . LEU B 1 44 ? -5.531 -9.355 59.874 1.00 24.49 41 LEU B O 1
ATOM 2690 N N . GLU B 1 45 ? -3.350 -9.247 59.325 1.00 18.27 42 GLU B N 1
ATOM 2691 C CA . GLU B 1 45 ? -3.540 -9.857 58.014 1.00 22.49 42 GLU B CA 1
ATOM 2692 C C . GLU B 1 45 ? -3.999 -11.309 58.130 1.00 22.31 42 GLU B C 1
ATOM 2693 O O . GLU B 1 45 ? -4.872 -11.751 57.384 1.00 21.25 42 GLU B O 1
ATOM 2699 N N . ALA B 1 46 ? -3.411 -12.048 59.065 1.00 19.74 43 ALA B N 1
ATOM 2700 C CA . ALA B 1 46 ? -3.810 -13.431 59.291 1.00 19.73 43 ALA B CA 1
ATOM 2701 C C . ALA B 1 46 ? -5.256 -13.501 59.772 1.00 23.33 43 ALA B C 1
ATOM 2702 O O . ALA B 1 46 ? -6.052 -14.288 59.258 1.00 20.31 43 ALA B O 1
ATOM 2704 N N . TYR B 1 47 ? -5.593 -12.659 60.744 1.00 21.41 44 TYR B N 1
ATOM 2705 C CA . TYR B 1 47 ? -6.944 -12.626 61.295 1.00 23.23 44 TYR B CA 1
ATOM 2706 C C . TYR B 1 47 ? -7.953 -12.185 60.243 1.00 25.12 44 TYR B C 1
ATOM 2707 O O . TYR B 1 47 ? -9.043 -12.745 60.142 1.00 24.96 44 TYR B O 1
ATOM 2716 N N . GLY B 1 48 ? -7.582 -11.172 59.467 1.00 20.82 45 GLY B N 1
ATOM 2717 C CA . GLY B 1 48 ? -8.465 -10.632 58.454 1.00 21.96 45 GLY B CA 1
ATOM 2718 C C . GLY B 1 48 ? -8.763 -11.611 57.336 1.00 22.58 45 GLY B C 1
ATOM 2719 O O . GLY B 1 48 ? -9.918 -11.782 56.945 1.00 24.68 45 GLY B O 1
ATOM 2720 N N . ALA B 1 49 ? -7.721 -12.267 56.834 1.00 21.96 46 ALA B N 1
ATOM 2721 C CA . ALA B 1 49 ? -7.875 -13.242 55.759 1.00 21.64 46 ALA B CA 1
ATOM 2722 C C . ALA B 1 49 ? -8.813 -14.362 56.181 1.00 19.71 46 ALA B C 1
ATOM 2723 O O . ALA B 1 49 ? -9.678 -14.786 55.415 1.00 25.38 46 ALA B O 1
ATOM 2725 N N . ASP B 1 50 ? -8.642 -14.830 57.410 1.00 20.09 47 ASP B N 1
ATOM 2726 C CA . ASP B 1 50 ? -9.475 -15.898 57.932 1.00 23.72 47 ASP B CA 1
ATOM 2727 C C . ASP B 1 50 ? -10.901 -15.413 58.181 1.00 25.97 47 ASP B C 1
ATOM 2728 O O . ASP B 1 50 ? -11.865 -16.136 57.921 1.00 24.21 47 ASP B O 1
ATOM 2733 N N . LEU B 1 51 ? -11.021 -14.185 58.680 1.00 19.38 48 LEU B N 1
ATOM 2734 C CA . LEU B 1 51 ? -12.320 -13.576 58.956 1.00 19.93 48 LEU B CA 1
ATOM 2735 C C . LEU B 1 51 ? -13.181 -13.520 57.695 1.00 22.65 48 LEU B C 1
ATOM 2736 O O . LEU B 1 51 ? -14.397 -13.685 57.756 1.00 22.95 48 LEU B O 1
ATOM 2741 N N . LEU B 1 52 ? -12.542 -13.275 56.555 1.00 24.80 49 LEU B N 1
ATOM 2742 C CA . LEU B 1 52 ? -13.251 -13.196 55.281 1.00 23.27 49 LEU B CA 1
ATOM 2743 C C . LEU B 1 52 ? -13.139 -14.519 54.528 1.00 24.25 49 LEU B C 1
ATOM 2744 O O . LEU B 1 52 ? -13.681 -14.674 53.434 1.00 25.58 49 LEU B O 1
ATOM 2749 N N . GLY B 1 53 ? -12.431 -15.471 55.125 1.00 22.53 50 GLY B N 1
ATOM 2750 C CA . GLY B 1 53 ? -12.298 -16.798 54.557 1.00 20.65 50 GLY B CA 1
ATOM 2751 C C . GLY B 1 53 ? -11.506 -16.858 53.267 1.00 19.08 50 GLY B C 1
ATOM 2752 O O . GLY B 1 53 ? -11.828 -17.644 52.375 1.00 14.89 50 GLY B O 1
ATOM 2753 N N . LYS B 1 54 ? -10.476 -16.024 53.159 1.00 20.10 51 LYS B N 1
ATOM 2754 C CA . LYS B 1 54 ? -9.600 -16.052 51.991 1.00 18.03 51 LYS B CA 1
ATOM 2755 C C . LYS B 1 54 ? -8.192 -16.455 52.410 1.00 18.23 51 LYS B C 1
ATOM 2756 O O . LYS B 1 54 ? -7.894 -16.554 53.601 1.00 19.90 51 LYS B O 1
ATOM 2762 N N . GLU B 1 55 ? -7.320 -16.647 51.427 1.00 21.80 52 GLU B N 1
ATOM 2763 C CA . GLU B 1 55 ? -5.991 -17.198 51.673 1.00 27.25 52 GLU B CA 1
ATOM 2764 C C . GLU B 1 55 ? -5.023 -16.191 52.281 1.00 22.50 52 GLU B C 1
ATOM 2765 O O . GLU B 1 55 ? -4.214 -16.546 53.136 1.00 24.38 52 GLU B O 1
ATOM 2771 N N . ALA B 1 56 ? -5.097 -14.940 51.840 1.00 22.87 53 ALA B N 1
ATOM 2772 C CA . ALA B 1 56 ? -4.114 -13.950 52.262 1.00 22.76 53 ALA B CA 1
ATOM 2773 C C . ALA B 1 56 ? -4.715 -12.562 52.391 1.00 24.79 53 ALA B C 1
ATOM 2774 O O . ALA B 1 56 ? -5.784 -12.283 51.844 1.00 22.20 53 ALA B O 1
ATOM 2776 N N . ALA B 1 57 ? -4.013 -11.697 53.120 1.00 26.38 54 ALA B N 1
ATOM 2777 C CA . ALA B 1 57 ? -4.448 -10.321 53.327 1.00 19.43 54 ALA B CA 1
ATOM 2778 C C . ALA B 1 57 ? -3.266 -9.352 53.298 1.00 20.94 54 ALA B C 1
ATOM 2779 O O . ALA B 1 57 ? -2.128 -9.734 53.575 1.00 17.69 54 ALA B O 1
ATOM 2781 N N . LEU B 1 58 ? -3.555 -8.091 52.991 1.00 20.44 55 LEU B N 1
ATOM 2782 C CA . LEU B 1 58 ? -2.521 -7.076 52.835 1.00 18.10 55 LEU B CA 1
ATOM 2783 C C . LEU B 1 58 ? -2.934 -5.754 53.471 1.00 19.58 55 LEU B C 1
ATOM 2784 O O . LEU B 1 58 ? -3.976 -5.193 53.131 1.00 22.52 55 LEU B O 1
ATOM 2789 N N . PHE B 1 59 ? -2.115 -5.251 54.387 1.00 16.05 56 PHE B N 1
ATOM 2790 C CA . PHE B 1 59 ? -2.424 -3.994 55.060 1.00 19.02 56 PHE B CA 1
ATOM 2791 C C . PHE B 1 59 ? -1.920 -2.793 54.265 1.00 17.37 56 PHE B C 1
ATOM 2792 O O . PHE B 1 59 ? -0.747 -2.726 53.896 1.00 15.25 56 PHE B O 1
ATOM 2800 N N . VAL B 1 60 ? -2.808 -1.833 54.035 1.00 13.88 57 VAL B N 1
ATOM 2801 C CA . VAL B 1 60 ? -2.485 -0.652 53.248 1.00 14.58 57 VAL B CA 1
ATOM 2802 C C . VAL B 1 60 ? -2.942 0.606 53.982 1.00 16.69 57 VAL B C 1
ATOM 2803 O O . VAL B 1 60 ? -3.868 0.548 54.789 1.00 14.38 57 VAL B O 1
ATOM 2807 N N . PRO B 1 61 ? -2.288 1.749 53.707 1.00 17.13 58 PRO B N 1
ATOM 2808 C CA . PRO B 1 61 ? -2.606 3.022 54.373 1.00 14.46 58 PRO B CA 1
ATOM 2809 C C . PRO B 1 61 ? -4.009 3.566 54.101 1.00 18.74 58 PRO B C 1
ATOM 2810 O O . PRO B 1 61 ? -4.474 4.408 54.863 1.00 24.64 58 PRO B O 1
ATOM 2814 N N . SER B 1 62 ? -4.656 3.134 53.024 1.00 19.30 59 SER B N 1
ATOM 2815 C CA . SER B 1 62 ? -5.991 3.635 52.713 1.00 19.05 59 SER B CA 1
ATOM 2816 C C . SER B 1 62 ? -6.800 2.650 51.878 1.00 21.40 59 SER B C 1
ATOM 2817 O O . SER B 1 62 ? -6.251 1.721 51.288 1.00 22.01 59 SER B O 1
ATOM 2820 N N . GLY B 1 63 ? -8.112 2.863 51.838 1.00 22.58 60 GLY B N 1
ATOM 2821 C CA . GLY B 1 63 ? -8.998 2.063 51.014 1.00 22.18 60 GLY B CA 1
ATOM 2822 C C . GLY B 1 63 ? -8.786 2.325 49.536 1.00 21.27 60 GLY B C 1
ATOM 2823 O O . GLY B 1 63 ? -9.003 1.446 48.706 1.00 20.33 60 GLY B O 1
ATOM 2824 N N . THR B 1 64 ? -8.381 3.548 49.209 1.00 16.86 61 THR B N 1
ATOM 2825 C CA . THR B 1 64 ? -8.059 3.902 47.837 1.00 19.32 61 THR B CA 1
ATOM 2826 C C . THR B 1 64 ? -6.913 3.043 47.319 1.00 24.10 61 THR B C 1
ATOM 2827 O O . THR B 1 64 ? -6.972 2.544 46.196 1.00 24.39 61 THR B O 1
ATOM 2831 N N . MET B 1 65 ? -5.874 2.866 48.133 1.00 21.45 62 MET B N 1
ATOM 2832 C CA . MET B 1 65 ? -4.744 2.043 47.717 1.00 20.52 62 MET B CA 1
ATOM 2833 C C . MET B 1 65 ? -5.163 0.582 47.651 1.00 20.42 62 MET B C 1
ATOM 2834 O O . MET B 1 65 ? -4.704 -0.164 46.790 1.00 18.98 62 MET B O 1
ATOM 2839 N N . SER B 1 66 ? -6.035 0.180 48.570 1.00 24.90 63 SER B N 1
ATOM 2840 C CA . SER B 1 66 ? -6.557 -1.182 48.591 1.00 24.76 63 SER B CA 1
ATOM 2841 C C . SER B 1 66 ? -7.241 -1.522 47.275 1.00 21.21 63 SER B C 1
ATOM 2842 O O . SER B 1 66 ? -6.990 -2.572 46.688 1.00 21.71 63 SER B O 1
ATOM 2845 N N . ASN B 1 67 ? -8.107 -0.624 46.820 1.00 18.69 64 ASN B N 1
ATOM 2846 C CA . ASN B 1 67 ? -8.794 -0.796 45.548 1.00 24.50 6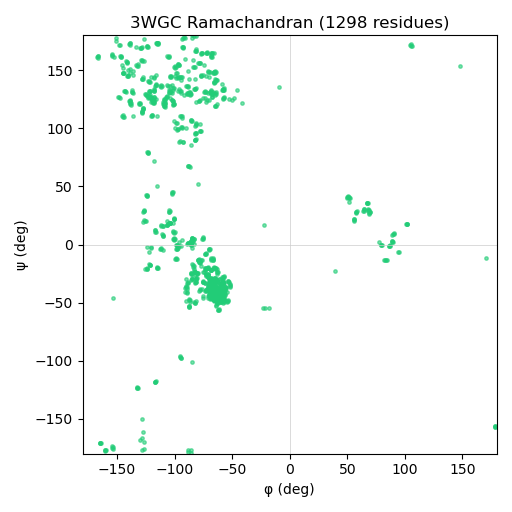4 ASN B CA 1
ATOM 2847 C C . ASN B 1 67 ? -7.843 -0.637 44.370 1.00 20.84 64 ASN B C 1
ATOM 2848 O O . ASN B 1 67 ? -7.904 -1.403 43.412 1.00 25.17 64 ASN B O 1
ATOM 2853 N N . LEU B 1 68 ? -6.980 0.374 44.449 1.00 22.16 65 LEU B N 1
ATOM 2854 C CA . LEU B 1 68 ? -5.986 0.647 43.415 1.00 23.87 65 LEU B CA 1
ATOM 2855 C C . LEU B 1 68 ? -5.129 -0.584 43.141 1.00 20.05 65 LEU B C 1
ATOM 2856 O O . LEU B 1 68 ? -4.963 -0.991 41.991 1.00 19.89 65 LEU B O 1
ATOM 2861 N N . LEU B 1 69 ? -4.613 -1.183 44.210 1.00 21.14 66 LEU B N 1
ATOM 2862 C CA . LEU B 1 69 ? -3.810 -2.398 44.121 1.00 18.04 66 LEU B CA 1
ATOM 2863 C C . LEU B 1 69 ? -4.647 -3.567 43.618 1.00 22.15 66 LEU B C 1
ATOM 2864 O O . LEU B 1 69 ? -4.149 -4.440 42.908 1.00 20.71 66 LEU B O 1
ATOM 2869 N N . ALA B 1 70 ? -5.919 -3.582 44.006 1.00 20.44 67 ALA B N 1
ATOM 2870 C CA . ALA B 1 70 ? -6.829 -4.664 43.647 1.00 20.94 67 ALA B CA 1
ATOM 2871 C C . ALA B 1 70 ? -7.045 -4.743 42.143 1.00 23.74 67 ALA B C 1
ATOM 2872 O O . ALA B 1 70 ? -6.919 -5.812 41.541 1.00 22.59 67 ALA B O 1
ATOM 2874 N N . VAL B 1 71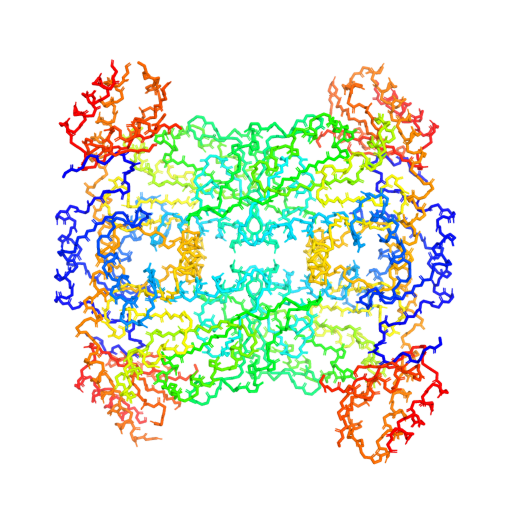 ? -7.368 -3.603 41.542 1.00 19.31 68 VAL B N 1
ATOM 2875 C CA . VAL B 1 71 ? -7.689 -3.557 40.123 1.00 24.17 68 VAL B CA 1
ATOM 2876 C C . VAL B 1 71 ? -6.451 -3.838 39.277 1.00 24.89 68 VAL B C 1
ATOM 2877 O O . VAL B 1 71 ? -6.523 -4.534 38.267 1.00 22.80 68 VAL B O 1
ATOM 2881 N N . MET B 1 72 ? -5.306 -3.337 39.722 1.00 23.71 69 MET B N 1
ATOM 2882 C CA . MET B 1 72 ? -4.057 -3.544 39.003 1.00 19.70 69 MET B CA 1
ATOM 2883 C C . MET B 1 72 ? -3.550 -4.977 39.140 1.00 23.32 69 MET B C 1
ATOM 2884 O O . MET B 1 72 ? -2.810 -5.458 38.289 1.00 22.22 69 MET B O 1
ATOM 2889 N N . SER B 1 73 ? -3.941 -5.653 40.216 1.00 22.02 70 SER B N 1
ATOM 2890 C CA . SER B 1 73 ? -3.556 -7.047 40.415 1.00 19.81 70 SER B CA 1
ATOM 2891 C C . SER B 1 73 ? -4.474 -7.998 39.650 1.00 22.27 70 SER B C 1
ATOM 2892 O O . SER B 1 73 ? -4.093 -9.125 39.340 1.00 23.10 70 SER B O 1
ATOM 2895 N N . HIS B 1 74 ? -5.685 -7.538 39.356 1.00 23.17 71 HIS B N 1
ATOM 2896 C CA . HIS B 1 74 ? -6.624 -8.302 38.544 1.00 21.79 71 HIS B CA 1
ATOM 2897 C C . HIS B 1 74 ? -6.449 -7.975 37.070 1.00 23.69 71 HIS B C 1
ATOM 2898 O O . HIS B 1 74 ? -6.600 -8.840 36.209 1.00 27.00 71 HIS B O 1
ATOM 2905 N N . CYS B 1 75 ? -6.137 -6.715 36.788 1.00 21.68 72 CYS B N 1
ATOM 2906 C CA . CYS B 1 75 ? -6.107 -6.218 35.418 1.00 24.15 72 CYS B CA 1
ATOM 2907 C C . CYS B 1 75 ? -4.729 -5.747 35.009 1.00 23.88 72 CYS B C 1
ATOM 2908 O O . CYS B 1 75 ? -4.134 -4.877 35.643 1.00 23.49 72 CYS B O 1
ATOM 2911 N N . GLN B 1 76 ? -4.231 -6.334 33.932 1.00 21.93 73 GLN B N 1
ATOM 2912 C CA . GLN B 1 76 ? -2.953 -5.944 33.380 0.73 25.95 73 GLN B CA 1
ATOM 2913 C C . GLN B 1 76 ? -3.143 -4.748 32.450 1.00 24.17 73 GLN B C 1
ATOM 2914 O O . GLN B 1 76 ? -4.270 -4.285 32.256 1.00 25.30 73 GLN B O 1
ATOM 2920 N N . ARG B 1 77 ? -2.048 -4.242 31.891 1.00 19.72 74 ARG B N 1
ATOM 2921 C CA . ARG B 1 77 ? -2.107 -3.109 30.969 1.00 22.01 74 ARG B CA 1
ATOM 2922 C C . ARG B 1 77 ? -3.088 -3.338 29.821 1.00 22.25 74 ARG B C 1
ATOM 2923 O O . ARG B 1 77 ? -3.002 -4.331 29.105 1.00 26.79 74 ARG B O 1
ATOM 2931 N N . GLY B 1 78 ? -4.019 -2.407 29.656 1.00 20.02 75 GLY B N 1
ATOM 2932 C CA . GLY B 1 78 ? -4.970 -2.464 28.565 1.00 22.71 75 GLY B CA 1
ATOM 2933 C C . GLY B 1 78 ? -6.175 -3.332 28.859 1.00 24.02 75 GLY B C 1
ATOM 2934 O O . GLY B 1 78 ? -7.171 -3.279 28.139 1.00 31.49 75 GLY B O 1
ATOM 2935 N N . GLU B 1 79 ? -6.096 -4.129 29.919 1.00 24.82 76 GLU B N 1
ATOM 2936 C CA . GLU B 1 79 ? -7.194 -5.022 30.268 1.00 24.66 76 GLU B CA 1
ATOM 2937 C C . GLU B 1 79 ? -8.306 -4.257 30.971 1.00 23.41 76 GLU B C 1
ATOM 2938 O O . GLU B 1 79 ? -8.074 -3.192 31.542 1.00 20.19 76 GLU B O 1
ATOM 2944 N N . GLY B 1 80 ? -9.517 -4.799 30.910 1.00 19.88 77 GLY B N 1
ATOM 2945 C CA . GLY B 1 80 ? -10.689 -4.063 31.336 1.00 16.59 77 GLY B CA 1
ATOM 2946 C C . GLY B 1 80 ? -11.255 -4.453 32.684 1.00 29.59 77 GLY B C 1
ATOM 2947 O O . GLY B 1 80 ? -11.259 -5.626 33.067 1.00 27.77 77 GLY B O 1
ATOM 2948 N N . ALA B 1 81 ? -11.746 -3.450 33.402 1.00 21.22 78 ALA B N 1
ATOM 2949 C CA . ALA B 1 81 ? -12.427 -3.669 34.663 1.00 16.46 78 ALA B CA 1
ATOM 2950 C C . ALA B 1 81 ? -13.782 -2.983 34.622 1.00 21.57 78 ALA B C 1
ATOM 2951 O O . ALA B 1 81 ? -13.864 -1.761 34.497 1.00 18.66 78 ALA B O 1
ATOM 2953 N N . VAL B 1 82 ? -14.844 -3.778 34.716 1.00 20.55 79 VAL B N 1
ATOM 2954 C CA . VAL B 1 82 ? -16.200 -3.247 34.700 1.00 19.71 79 VAL B CA 1
ATOM 2955 C C . VAL B 1 82 ? -16.638 -2.868 36.109 1.00 24.27 79 VAL B C 1
ATOM 2956 O O . VAL B 1 82 ? -16.480 -3.644 37.053 1.00 24.18 79 VAL B O 1
ATOM 2960 N N . LEU B 1 83 ? -17.175 -1.660 36.246 1.00 28.67 80 LEU B N 1
ATOM 2961 C CA . LEU B 1 83 ? -17.604 -1.141 37.542 1.00 26.16 80 LEU B CA 1
ATOM 2962 C C . LEU B 1 83 ? -18.797 -0.201 37.400 1.00 23.67 80 LEU B C 1
ATOM 2963 O O . LEU B 1 83 ? -19.182 0.158 36.288 1.00 23.09 80 LEU B O 1
ATOM 2968 N N . GLY B 1 84 ? -19.375 0.195 38.530 1.00 21.55 81 GLY B N 1
ATOM 2969 C CA . GLY B 1 84 ? -20.461 1.158 38.530 1.00 21.02 81 GLY B CA 1
ATOM 2970 C C . GLY B 1 84 ? -19.963 2.572 38.312 1.00 21.21 81 GLY B C 1
ATOM 2971 O O . GLY B 1 84 ? -18.881 2.933 38.770 1.00 21.88 81 GLY B O 1
ATOM 2972 N N . SER B 1 85 ? -20.754 3.376 37.609 1.00 24.80 82 SER B N 1
ATOM 2973 C CA . SER B 1 85 ? -20.391 4.763 37.344 1.00 22.79 82 SER B CA 1
ATOM 2974 C C . SER B 1 85 ? -20.431 5.589 38.626 1.00 27.47 82 SER B C 1
ATOM 2975 O O . SER B 1 85 ? -19.804 6.643 38.718 1.00 31.65 82 SER B O 1
ATOM 2978 N N . ALA B 1 86 ? -21.174 5.100 39.614 1.00 27.28 83 ALA B N 1
ATOM 2979 C CA . ALA B 1 86 ? -21.267 5.762 40.909 1.00 34.46 83 ALA B CA 1
ATOM 2980 C C . ALA B 1 86 ? -20.363 5.089 41.939 1.00 26.14 83 ALA B C 1
ATOM 2981 O O . ALA B 1 86 ? -20.388 5.437 43.117 1.00 30.48 83 ALA B O 1
ATOM 2983 N N . ALA B 1 87 ? -19.577 4.115 41.490 1.00 22.44 84 ALA B N 1
ATOM 2984 C CA . ALA B 1 87 ? -18.652 3.413 42.373 1.00 25.46 84 ALA B CA 1
ATOM 2985 C C . ALA B 1 87 ? -17.501 4.321 42.777 1.00 21.04 84 ALA B C 1
ATOM 2986 O O . ALA B 1 87 ? -17.087 5.195 42.016 1.00 24.09 84 ALA B O 1
ATOM 2988 N N . HIS B 1 88 ? -16.988 4.107 43.981 1.00 24.91 85 HIS B N 1
ATOM 2989 C CA . HIS B 1 88 ? -15.915 4.935 44.514 1.00 23.00 85 HIS B CA 1
ATOM 2990 C C . HIS B 1 88 ? -14.644 4.813 43.669 1.00 23.75 85 HIS B C 1
ATOM 2991 O O . HIS B 1 88 ? -13.950 5.802 43.428 1.00 21.59 85 HIS B O 1
ATOM 2998 N N . ILE B 1 89 ? -14.364 3.595 43.208 1.00 19.74 86 ILE B N 1
ATOM 2999 C CA . ILE B 1 89 ? -13.186 3.303 42.397 1.00 20.48 86 ILE B CA 1
ATOM 3000 C C . ILE B 1 89 ? -13.158 4.145 41.130 1.00 19.98 86 ILE B C 1
ATOM 3001 O O . ILE B 1 89 ? -12.098 4.558 40.660 1.00 18.80 86 ILE B O 1
ATOM 3006 N N . TYR B 1 90 ? -14.340 4.417 40.596 1.00 19.22 87 TYR B N 1
ATOM 3007 C CA . TYR B 1 90 ? -14.457 5.197 39.379 1.00 18.86 87 TYR B CA 1
ATOM 3008 C C . TYR B 1 90 ? -14.498 6.702 39.665 1.00 22.99 87 TYR B C 1
ATOM 3009 O O . TYR B 1 90 ? -13.791 7.479 39.027 1.00 25.06 87 TYR B O 1
ATOM 3018 N N . ARG B 1 91 ? -15.324 7.108 40.624 1.00 25.00 88 ARG B N 1
ATOM 3019 C CA . ARG B 1 91 ? -15.605 8.526 40.831 1.00 26.14 88 ARG B CA 1
ATOM 3020 C C . ARG B 1 91 ? -14.662 9.254 41.781 1.00 24.47 88 ARG B C 1
ATOM 3021 O O . ARG B 1 91 ? -14.385 10.437 41.586 1.00 26.38 88 ARG B O 1
ATOM 3029 N N . TYR B 1 92 ? -14.155 8.558 42.795 1.00 23.51 89 TYR B N 1
ATOM 3030 C CA . TYR B 1 92 ? -13.456 9.244 43.879 1.00 20.27 89 TYR B CA 1
ATOM 3031 C C . TYR B 1 92 ? -12.043 8.747 44.143 1.00 18.59 89 TYR B C 1
ATOM 3032 O O . TYR B 1 92 ? -11.500 8.958 45.224 1.00 21.67 89 TYR B O 1
ATOM 3041 N N . GLU B 1 93 ? -11.442 8.089 43.162 1.00 25.52 90 GLU B N 1
ATOM 3042 C CA . GLU B 1 93 ? -10.062 7.653 43.310 1.00 19.26 90 GLU B CA 1
ATOM 3043 C C . GLU B 1 93 ? -9.229 8.140 42.130 1.00 16.00 90 GLU B C 1
ATOM 3044 O O . GLU B 1 93 ? -8.230 7.523 41.761 1.00 22.85 90 GLU B O 1
ATOM 3050 N N . ALA B 1 94 ? -9.657 9.261 41.551 1.00 18.42 91 ALA B N 1
ATOM 3051 C CA . ALA B 1 94 ? -8.930 9.946 40.478 1.00 17.63 91 ALA B CA 1
ATOM 3052 C C . ALA B 1 94 ? -8.631 9.050 39.278 1.00 16.51 91 ALA B C 1
ATOM 3053 O O . ALA B 1 94 ? -7.720 9.344 38.502 1.00 19.54 91 ALA B O 1
ATOM 3055 N N . GLN B 1 95 ? -9.401 7.973 39.132 1.00 12.71 92 GLN B N 1
ATOM 3056 C CA . GLN B 1 95 ? -9.158 6.958 38.106 1.00 20.58 92 GLN B CA 1
ATOM 3057 C C . GLN B 1 95 ? -7.704 6.495 38.117 1.00 16.32 92 GLN B C 1
ATOM 3058 O O . GLN B 1 95 ? -7.108 6.301 37.061 1.00 18.84 92 GLN B O 1
ATOM 3064 N N . GLY B 1 96 ? -7.139 6.324 39.308 1.00 15.03 93 GLY B N 1
ATOM 3065 C CA . GLY B 1 96 ? -5.753 5.907 39.432 1.00 17.85 93 GLY B CA 1
ATOM 3066 C C . GLY B 1 96 ? -5.450 4.585 38.752 1.00 19.52 93 GLY B C 1
ATOM 3067 O O . GLY B 1 96 ? -4.369 4.403 38.191 1.00 22.38 93 GLY B O 1
ATOM 3068 N N . SER B 1 97 ? -6.415 3.672 38.774 1.00 19.53 94 SER B N 1
ATOM 3069 C CA . SER B 1 97 ? -6.263 2.380 38.110 1.00 22.35 94 SER B CA 1
ATOM 3070 C C . SER B 1 97 ? -5.992 2.568 36.617 1.00 22.03 94 SER B C 1
ATOM 3071 O O . SER B 1 97 ? -5.284 1.773 36.004 1.00 19.87 94 SER B O 1
ATOM 3074 N N . ALA B 1 98 ? -6.565 3.616 36.035 1.00 19.29 95 ALA B N 1
ATOM 3075 C CA . ALA B 1 98 ? -6.355 3.905 34.619 1.00 17.22 95 ALA B CA 1
ATOM 3076 C C . ALA B 1 98 ? -5.107 4.763 34.407 1.00 23.68 95 ALA B C 1
ATOM 3077 O O . ALA B 1 98 ? -4.231 4.414 33.613 1.00 24.08 95 ALA B O 1
ATOM 3079 N N . VAL B 1 99 ? -5.041 5.888 35.115 1.00 20.89 96 VAL B N 1
ATOM 3080 C CA . VAL B 1 99 ? -3.933 6.831 34.993 1.00 18.80 96 VAL B CA 1
ATOM 3081 C C . VAL B 1 99 ? -2.587 6.214 35.379 1.00 17.71 96 VAL B C 1
ATOM 3082 O O . VAL B 1 99 ? -1.609 6.341 34.650 1.00 21.52 96 VAL B O 1
ATOM 3086 N N . LEU B 1 100 ? -2.545 5.547 36.528 1.00 25.51 97 LEU B N 1
ATOM 3087 C CA . LEU B 1 100 ? -1.316 4.931 37.025 1.00 19.56 97 LEU B CA 1
ATOM 3088 C C . LEU B 1 100 ? -1.145 3.494 36.534 1.00 19.02 97 LEU B C 1
ATOM 3089 O O . LEU B 1 100 ? -0.029 3.051 36.263 1.00 16.47 97 LEU B O 1
ATOM 3094 N N . GLY B 1 101 ? -2.249 2.753 36.471 1.00 20.88 98 GLY B N 1
ATOM 3095 C CA . GLY B 1 101 ? -2.187 1.328 36.194 1.00 21.20 98 GLY B CA 1
ATOM 3096 C C . GLY B 1 101 ? -2.450 0.905 34.762 1.00 16.93 98 GLY B C 1
ATOM 3097 O O . GLY B 1 101 ? -2.331 -0.276 34.442 1.00 17.01 98 GLY B O 1
ATOM 3098 N N . SER B 1 102 ? -2.797 1.866 33.908 1.00 18.74 99 SER B N 1
ATOM 3099 C CA . SER B 1 102 ? -3.092 1.616 32.492 1.00 20.63 99 SER B CA 1
ATOM 3100 C C . SER B 1 102 ? -4.225 0.613 32.306 1.00 22.77 99 SER B C 1
ATOM 3101 O O . SER B 1 102 ? -4.287 -0.092 31.295 1.00 25.28 99 SER B O 1
ATOM 3104 N N . VAL B 1 103 ? -5.122 0.562 33.285 1.00 18.11 100 VAL B N 1
ATOM 3105 C CA . VAL B 1 103 ? -6.285 -0.313 33.231 1.00 20.99 100 VAL B CA 1
ATOM 3106 C C . VAL B 1 103 ? -7.457 0.398 32.562 1.00 23.00 100 VAL B C 1
ATOM 3107 O O . VAL B 1 103 ? -7.709 1.573 32.826 1.00 25.10 100 VAL B O 1
ATOM 3111 N N . ALA B 1 104 ? -8.159 -0.311 31.684 1.00 18.60 101 ALA B N 1
ATOM 3112 C CA . ALA B 1 104 ? -9.337 0.239 31.024 1.00 17.55 101 ALA B CA 1
ATOM 3113 C C . ALA B 1 104 ? -10.571 0.142 31.918 1.00 21.99 101 ALA B C 1
ATOM 3114 O O . ALA B 1 104 ? -11.157 -0.930 32.066 1.00 21.62 101 ALA B O 1
ATOM 3116 N N . LEU B 1 105 ? -10.957 1.264 32.516 1.00 22.30 102 LEU B N 1
ATOM 3117 C CA . LEU B 1 105 ? -12.159 1.319 33.340 1.00 18.22 102 LEU B CA 1
ATOM 3118 C C . LEU B 1 105 ? -13.417 1.297 32.479 1.00 22.41 102 LEU B C 1
ATOM 3119 O O . LEU B 1 105 ? -13.530 2.048 31.509 1.00 27.34 102 LEU B O 1
ATOM 3124 N N . GLN B 1 106 ? -14.360 0.432 32.839 1.00 20.12 103 GLN B N 1
ATOM 3125 C CA . GLN B 1 106 ? -15.587 0.269 32.063 1.00 18.60 103 GLN B CA 1
ATOM 3126 C C . GLN B 1 106 ? -16.844 0.502 32.895 1.00 21.54 103 GLN B C 1
ATOM 3127 O O . GLN B 1 106 ? -17.494 -0.453 33.327 1.00 19.76 103 GLN B O 1
ATOM 3133 N N . PRO B 1 107 ? -17.192 1.777 33.120 1.00 19.08 104 PRO B N 1
ATOM 3134 C CA . PRO B 1 107 ? -18.382 2.115 33.900 1.00 20.51 104 PRO B CA 1
ATOM 3135 C C . PRO B 1 107 ? -19.682 1.681 33.232 1.00 23.13 104 PRO B C 1
ATOM 3136 O O . PRO B 1 107 ? -19.838 1.770 32.013 1.00 24.62 104 PRO B O 1
ATOM 3140 N N . VAL B 1 108 ? -20.594 1.177 34.053 1.00 23.58 105 VAL B N 1
ATOM 3141 C CA . VAL B 1 108 ? -21.942 0.830 33.636 1.00 24.12 105 VAL B CA 1
ATOM 3142 C C . VAL B 1 108 ? -22.880 1.509 34.626 1.00 23.80 105 VAL B C 1
ATOM 3143 O O . VAL B 1 108 ? -22.446 1.877 35.717 1.00 21.93 105 VAL B O 1
ATOM 3147 N N . PRO B 1 109 ? -24.152 1.717 34.246 1.00 24.73 106 PRO B N 1
ATOM 3148 C CA . PRO B 1 109 ? -25.069 2.374 35.186 1.00 26.02 106 PRO B CA 1
ATOM 3149 C C . PRO B 1 109 ? -25.213 1.616 36.507 1.00 26.11 106 PRO B C 1
ATOM 3150 O O . PRO B 1 109 ? -25.390 0.399 36.510 1.00 31.19 106 PRO B O 1
ATOM 3154 N N . MET B 1 110 ? -25.123 2.343 37.614 1.00 21.94 107 MET B N 1
ATOM 3155 C CA . MET B 1 110 ? -25.239 1.757 38.943 1.00 23.66 107 MET B CA 1
ATOM 3156 C C . MET B 1 110 ? -26.594 2.086 39.559 1.00 30.51 107 MET B C 1
ATOM 3157 O O . MET B 1 110 ? -27.017 3.242 39.559 1.00 42.63 107 MET B O 1
ATOM 3162 N N . GLN B 1 111 ? -27.268 1.073 40.091 1.00 35.61 108 GLN B N 1
ATOM 3163 C CA . GLN B 1 111 ? -28.594 1.263 40.674 1.00 36.38 108 GLN B CA 1
ATOM 3164 C C . GLN B 1 111 ? -28.526 1.718 42.128 1.00 31.65 108 GLN B C 1
ATOM 3165 O O . GLN B 1 111 ? -27.444 1.877 42.690 1.00 27.54 108 GLN B O 1
ATOM 3171 N N . ALA B 1 112 ? -29.695 1.914 42.730 1.00 40.63 109 ALA B N 1
ATOM 3172 C CA . ALA B 1 112 ? -29.792 2.437 44.090 1.00 38.28 109 ALA B CA 1
ATOM 3173 C C . ALA B 1 112 ? -29.128 1.519 45.107 1.00 35.94 109 ALA B C 1
ATOM 3174 O O . ALA B 1 112 ? -28.340 1.973 45.938 1.00 37.65 109 ALA B O 1
ATOM 3176 N N . ASP B 1 113 ? -29.441 0.228 45.039 1.00 31.10 110 ASP B N 1
ATOM 3177 C CA . ASP B 1 113 ? -28.896 -0.731 45.996 1.00 34.35 110 ASP B CA 1
ATOM 3178 C C . ASP B 1 113 ? -27.433 -1.070 45.705 1.00 36.48 110 ASP B C 1
ATOM 3179 O O . ASP B 1 113 ? -26.846 -1.933 46.359 1.00 42.77 110 ASP B O 1
ATOM 3184 N N . GLY B 1 114 ? -26.850 -0.388 44.725 1.00 31.04 111 GLY B N 1
ATOM 3185 C CA . GLY B 1 114 ? -25.450 -0.580 44.399 1.00 35.63 111 GLY B CA 1
ATOM 3186 C C . GLY B 1 114 ? -25.200 -1.676 43.382 1.00 34.12 111 GLY B C 1
ATOM 3187 O O . GLY B 1 114 ? -24.053 -1.993 43.070 1.00 38.27 111 GLY B O 1
ATOM 3188 N N . SER B 1 115 ? -26.273 -2.274 42.877 1.00 26.86 112 SER B N 1
ATOM 3189 C CA . SER B 1 115 ? -26.141 -3.363 41.923 1.00 28.65 112 SER B CA 1
ATOM 3190 C C . SER B 1 115 ? -25.965 -2.864 40.491 1.00 31.36 112 SER B C 1
ATOM 3191 O O . SER B 1 115 ? -26.406 -1.768 40.136 1.00 25.70 112 SER B O 1
ATOM 3194 N N . LEU B 1 116 ? -25.307 -3.682 39.679 1.00 27.59 113 LEU B N 1
ATOM 3195 C CA . LEU B 1 116 ? -25.163 -3.416 38.255 1.00 29.88 113 LEU B CA 1
ATOM 3196 C C . LEU B 1 116 ? -26.049 -4.366 37.466 1.00 26.16 113 LEU B C 1
ATOM 3197 O O . LEU B 1 116 ? -25.974 -5.582 37.652 1.00 28.22 113 LEU B O 1
ATOM 3202 N N . ALA B 1 117 ? -26.889 -3.819 36.596 1.00 27.94 114 ALA B N 1
ATOM 3203 C CA . ALA B 1 117 ? -27.765 -4.648 35.779 1.00 28.53 114 ALA B CA 1
ATOM 3204 C C . ALA B 1 117 ? -26.928 -5.619 34.954 1.00 30.59 114 ALA B C 1
ATOM 3205 O O . ALA B 1 117 ? -26.004 -5.206 34.250 1.00 29.29 114 ALA B O 1
ATOM 3207 N N . LEU B 1 118 ? -27.236 -6.909 35.068 1.00 33.17 115 LEU B N 1
ATOM 3208 C CA . LEU B 1 118 ? -26.471 -7.951 34.382 1.00 31.84 115 LEU B CA 1
ATOM 3209 C C . LEU B 1 118 ? -26.397 -7.740 32.876 1.00 31.89 115 LEU B C 1
ATOM 3210 O O . LEU B 1 118 ? -25.370 -8.018 32.259 1.00 36.86 115 LEU B O 1
ATOM 3215 N N . ALA B 1 119 ? -27.478 -7.238 32.291 1.00 30.94 116 ALA B N 1
ATOM 3216 C CA . ALA B 1 119 ? -27.509 -6.974 30.859 1.00 32.82 116 ALA B CA 1
ATOM 3217 C C . ALA B 1 119 ? -26.486 -5.905 30.495 1.00 31.52 116 ALA B C 1
ATOM 3218 O O . ALA B 1 119 ? -25.821 -5.997 29.464 1.00 35.18 116 ALA B O 1
ATOM 3220 N N . ASP B 1 120 ? -26.361 -4.897 31.354 1.00 31.83 117 ASP B N 1
ATOM 3221 C CA . ASP B 1 120 ? -25.394 -3.825 31.149 1.00 28.65 117 ASP B CA 1
ATOM 3222 C C . ASP B 1 120 ? -23.973 -4.366 31.240 1.00 31.14 117 ASP B C 1
ATOM 3223 O O . ASP B 1 120 ? -23.097 -3.969 30.471 1.00 29.67 117 ASP B O 1
ATOM 3228 N N . VAL B 1 121 ? -23.749 -5.265 32.193 1.00 32.63 118 VAL B N 1
ATOM 3229 C CA . VAL B 1 121 ? -22.438 -5.875 32.383 1.00 29.85 118 VAL B CA 1
ATOM 3230 C C . VAL B 1 121 ? -22.072 -6.755 31.190 1.00 33.76 118 VAL B C 1
ATOM 3231 O O . VAL B 1 121 ? -20.938 -6.719 30.710 1.00 36.13 118 VAL B O 1
ATOM 3235 N N . ARG B 1 122 ? -23.035 -7.540 30.712 1.00 31.29 119 ARG B N 1
ATOM 3236 C CA . ARG B 1 122 ? -22.805 -8.416 29.566 1.00 33.56 119 ARG B CA 1
ATOM 3237 C C . ARG B 1 122 ? -22.445 -7.614 28.324 1.00 32.53 119 ARG B C 1
ATOM 3238 O O . ARG B 1 122 ? -21.590 -8.022 27.538 1.00 33.65 119 ARG B O 1
ATOM 3246 N N . ALA B 1 123 ? -23.088 -6.463 28.162 1.00 27.58 120 ALA B N 1
ATOM 3247 C CA . ALA B 1 123 ? -22.843 -5.613 27.005 1.00 29.77 120 ALA B CA 1
ATOM 3248 C C . ALA B 1 123 ? -21.475 -4.948 27.084 1.00 32.79 120 ALA B C 1
ATOM 3249 O O . ALA B 1 123 ? -20.885 -4.604 26.062 1.00 36.69 120 ALA B O 1
ATOM 3251 N N . ALA B 1 124 ? -20.974 -4.772 28.303 1.00 33.62 121 ALA B N 1
ATOM 3252 C CA . ALA B 1 124 ? -19.705 -4.086 28.513 1.00 28.43 121 ALA B CA 1
ATOM 3253 C C . ALA B 1 124 ? -18.509 -5.004 28.284 1.00 29.19 121 ALA B C 1
ATOM 3254 O O . ALA B 1 124 ? -17.441 -4.554 27.870 1.00 29.96 121 ALA B O 1
ATOM 3256 N N . ILE B 1 125 ? -18.698 -6.292 28.546 1.00 32.55 122 ILE B N 1
ATOM 3257 C CA . ILE B 1 125 ? -17.606 -7.255 28.486 1.00 28.56 122 ILE B CA 1
ATOM 3258 C C . ILE B 1 125 ? -17.019 -7.438 27.094 1.00 39.23 122 ILE B C 1
ATOM 3259 O O . ILE B 1 125 ? -17.712 -7.836 26.153 1.00 39.44 122 ILE B O 1
ATOM 3264 N N . ALA B 1 126 ? -15.733 -7.126 26.976 1.00 39.17 123 ALA B N 1
ATOM 3265 C CA . ALA B 1 126 ? -14.987 -7.368 25.752 1.00 36.65 123 ALA B CA 1
ATOM 3266 C C . ALA B 1 126 ? -14.226 -8.683 25.871 1.00 38.69 123 ALA B C 1
ATOM 3267 O O . ALA B 1 126 ? -13.570 -8.934 26.885 1.00 31.19 123 ALA B O 1
ATOM 3269 N N . PRO B 1 127 ? -14.324 -9.535 24.841 1.00 40.65 124 PRO B N 1
ATOM 3270 C CA . PRO B 1 127 ? -13.641 -10.833 24.827 1.00 38.63 124 PRO B CA 1
ATOM 3271 C C . PRO B 1 127 ? -12.146 -10.711 24.516 1.00 44.76 124 PRO B C 1
ATOM 3272 O O . PRO B 1 127 ? -11.706 -9.661 24.043 1.00 41.36 124 PRO B O 1
ATOM 3276 N N . ASP B 1 128 ? -11.388 -11.772 24.790 1.00 46.75 125 ASP B N 1
ATOM 3277 C CA . ASP B 1 128 ? -9.986 -11.867 24.396 1.00 48.59 125 ASP B CA 1
ATOM 3278 C C . ASP B 1 128 ? -9.848 -12.215 22.907 1.00 53.25 125 ASP B C 1
ATOM 3279 O O . ASP B 1 128 ? -9.947 -13.389 22.526 1.00 55.13 125 ASP B O 1
ATOM 3284 N N . ASP B 1 129 ? -9.507 -11.203 22.128 1.00 51.81 126 ASP B N 1
ATOM 3285 C CA . ASP B 1 129 ? -9.675 -11.059 20.700 1.00 57.35 126 ASP B CA 1
ATOM 3286 C C . ASP B 1 129 ? -8.404 -10.553 20.002 1.00 51.73 126 ASP B C 1
ATOM 3287 O O . ASP B 1 129 ? -7.480 -10.087 20.647 1.00 49.70 126 ASP B O 1
ATOM 3292 N N . VAL B 1 130 ? -8.423 -10.587 18.675 1.00 45.66 127 VAL B N 1
ATOM 3293 C CA . VAL B 1 130 ? -7.426 -9.973 17.834 1.00 48.15 127 VAL B CA 1
ATOM 3294 C C . VAL B 1 130 ? -7.325 -8.454 18.081 1.00 48.75 127 VAL B C 1
ATOM 3295 O O . VAL B 1 130 ? -6.220 -7.921 18.088 1.00 46.24 127 VAL B O 1
ATOM 3299 N N . TYR B 1 131 ? -8.447 -7.752 18.297 1.00 51.49 128 TYR B N 1
ATOM 3300 C CA . TYR B 1 131 ? -8.356 -6.288 18.519 1.00 46.77 128 TYR B CA 1
ATOM 3301 C C . TYR B 1 131 ? -8.920 -5.665 19.825 1.00 49.22 128 TYR B C 1
ATOM 3302 O O . TYR B 1 131 ? -8.733 -4.476 20.056 1.00 46.34 128 TYR B O 1
ATOM 3311 N N . PHE B 1 132 ? -9.598 -6.440 20.665 1.00 47.69 129 PHE B N 1
ATOM 3312 C CA . PHE B 1 132 ? -10.149 -5.954 21.946 1.00 54.86 129 PHE B CA 1
ATOM 3313 C C . PHE B 1 132 ? -9.328 -6.609 23.057 1.00 41.31 129 PHE B C 1
ATOM 3314 O O . PHE B 1 132 ? -9.335 -7.836 23.156 1.00 35.38 129 PHE B O 1
ATOM 3322 N N . THR B 1 133 ? -8.670 -5.837 23.916 1.00 47.98 130 THR B N 1
ATOM 3323 C CA . THR B 1 133 ? -8.019 -6.431 25.079 1.00 39.70 130 THR B CA 1
ATOM 3324 C C . THR B 1 133 ? -9.128 -6.776 26.097 1.00 35.89 130 THR B C 1
ATOM 3325 O O . THR B 1 133 ? -9.968 -5.932 26.444 1.00 36.63 130 THR B O 1
ATOM 3329 N N . PRO B 1 134 ? -9.158 -8.040 26.542 1.00 29.50 131 PRO B N 1
ATOM 3330 C CA . PRO B 1 134 ? -10.322 -8.568 27.260 1.00 32.31 131 PRO B CA 1
ATOM 3331 C C . PRO B 1 134 ? -10.605 -7.891 28.598 1.00 32.63 131 PRO B C 1
ATOM 3332 O O . PRO B 1 134 ? -9.701 -7.406 29.288 1.00 24.25 131 PRO B O 1
ATOM 3336 N N . THR B 1 135 ? -11.885 -7.841 28.943 1.00 29.03 132 THR B N 1
ATOM 3337 C CA . THR B 1 135 ? -12.286 -7.520 30.300 1.00 27.94 132 THR B CA 1
ATOM 3338 C C . THR B 1 135 ? -11.781 -8.630 31.228 1.00 29.58 132 THR B C 1
ATOM 3339 O O . THR B 1 135 ? -11.787 -9.805 30.861 1.00 29.08 132 THR B O 1
ATOM 3343 N N . ARG B 1 136 ? -11.326 -8.246 32.416 1.00 23.06 133 ARG B N 1
ATOM 3344 C CA . ARG B 1 136 ? -10.782 -9.183 33.393 1.00 22.76 133 ARG B CA 1
ATOM 3345 C C . ARG B 1 136 ? -11.489 -9.128 34.734 1.00 25.30 133 ARG B C 1
ATOM 3346 O O . ARG B 1 136 ? -11.439 -10.087 35.505 1.00 25.29 133 ARG B O 1
ATOM 3354 N N . LEU B 1 137 ? -12.156 -8.016 35.011 1.00 19.79 134 LEU B N 1
ATOM 3355 C CA . LEU B 1 137 ? -12.661 -7.787 36.350 1.00 23.33 134 LEU B CA 1
ATOM 3356 C C . LEU B 1 137 ? -14.037 -7.137 36.368 1.00 23.12 134 LEU B C 1
ATOM 3357 O O . LEU B 1 137 ? -14.369 -6.329 35.503 1.00 19.76 134 LEU B O 1
ATOM 3362 N N . VAL B 1 138 ? -14.837 -7.522 37.356 1.00 24.02 135 VAL B N 1
ATOM 3363 C CA . VAL B 1 138 ? -16.066 -6.816 37.675 1.00 24.91 135 VAL B CA 1
ATOM 3364 C C . VAL B 1 138 ? -15.988 -6.360 39.131 1.00 24.86 135 VAL B C 1
ATOM 3365 O O . VAL B 1 138 ? -15.613 -7.136 40.009 1.00 25.99 135 VAL B O 1
ATOM 3369 N N . CYS B 1 139 ? -16.310 -5.095 39.379 1.00 24.72 136 CYS B N 1
ATOM 3370 C CA . CYS B 1 139 ? -16.246 -4.537 40.724 1.00 17.90 136 CYS B CA 1
ATOM 3371 C C . CYS B 1 139 ? -17.622 -4.192 41.276 1.00 18.32 136 CYS B C 1
ATOM 3372 O O . CYS B 1 139 ? -18.455 -3.620 40.579 1.00 23.05 136 CYS B O 1
ATOM 3375 N N . LEU B 1 140 ? -17.850 -4.535 42.538 1.00 26.37 137 LEU B N 1
ATOM 3376 C CA . LEU B 1 140 ? -19.091 -4.183 43.216 1.00 21.33 137 LEU B CA 1
ATOM 3377 C C . LEU B 1 140 ? -18.793 -3.400 44.492 1.00 24.12 137 LEU B C 1
ATOM 3378 O O . LEU B 1 140 ? -17.640 -3.299 44.917 1.00 22.13 137 LEU B O 1
ATOM 3383 N N . GLU B 1 141 ? -19.841 -2.858 45.103 1.00 27.10 138 GLU B N 1
ATOM 3384 C CA . GLU B 1 141 ? -19.692 -1.977 46.253 1.00 24.53 138 GLU B CA 1
ATOM 3385 C C . GLU B 1 141 ? -20.738 -2.268 47.328 1.00 23.42 138 GLU B C 1
ATOM 3386 O O . GLU B 1 141 ? -21.940 -2.199 47.073 1.00 22.63 138 GLU B O 1
ATOM 3392 N N . ASN B 1 142 ? -20.271 -2.608 48.525 1.00 22.47 139 ASN B N 1
ATOM 3393 C CA . ASN B 1 142 ? -21.163 -2.926 49.633 1.00 19.41 139 ASN B CA 1
ATOM 3394 C C . ASN B 1 142 ? -20.559 -2.475 50.957 1.00 20.43 139 ASN B C 1
ATOM 3395 O O . ASN B 1 142 ? -19.577 -3.056 51.414 1.00 20.82 139 ASN B O 1
ATOM 3400 N N . THR B 1 143 ? -21.135 -1.452 51.586 1.00 28.23 140 THR B N 1
ATOM 3401 C CA . THR B 1 143 ? -22.347 -0.781 51.122 1.00 25.10 140 THR B CA 1
ATOM 3402 C C . THR B 1 143 ? -22.087 0.259 50.035 1.00 20.62 140 THR B C 1
ATOM 3403 O O . THR B 1 143 ? -20.947 0.654 49.797 1.00 18.54 140 THR B O 1
ATOM 3407 N N . HIS B 1 144 ? -23.160 0.691 49.380 1.00 24.29 141 HIS B N 1
ATOM 3408 C CA . HIS B 1 144 ? -23.096 1.769 48.400 1.00 24.27 141 HIS B CA 1
ATOM 3409 C C . HIS B 1 144 ? -24.005 2.906 48.844 1.00 24.87 141 HIS B C 1
ATOM 3410 O O . HIS B 1 144 ? -25.227 2.760 48.832 1.00 24.06 141 HIS B O 1
ATOM 3417 N N . ASN B 1 145 ? -23.409 4.031 49.231 1.00 25.47 142 ASN B N 1
ATOM 3418 C CA . ASN B 1 145 ? -24.152 5.143 49.819 1.00 22.28 142 ASN B CA 1
ATOM 3419 C C . ASN B 1 145 ? -25.028 4.669 50.975 1.00 22.83 142 ASN B C 1
ATOM 3420 O O . ASN B 1 145 ? -26.162 5.119 51.135 1.00 19.95 142 ASN B O 1
ATOM 3425 N N . GLY B 1 146 ? -24.503 3.725 51.721 1.00 26.85 143 GLY B N 1
ATOM 3426 C CA . GLY B 1 146 ? -25.163 3.133 52.842 1.00 30.42 143 GLY B CA 1
ATOM 3427 C C . GLY B 1 146 ? -26.233 2.118 52.546 1.00 29.61 143 GLY B C 1
ATOM 3428 O O . GLY B 1 146 ? -26.853 1.628 53.439 1.00 31.17 143 GLY B O 1
ATOM 3429 N N . LYS B 1 147 ? -26.464 1.811 51.290 1.00 25.12 144 LYS B N 1
ATOM 3430 C CA . LYS B 1 147 ? -27.421 0.804 50.927 1.00 22.52 144 LYS B CA 1
ATOM 3431 C C . LYS B 1 147 ? -26.754 -0.546 50.892 1.00 24.55 144 LYS B C 1
ATOM 3432 O O . LYS B 1 147 ? -25.613 -0.664 50.632 1.00 22.70 144 LYS B O 1
ATOM 3438 N N . VAL B 1 148 ? -27.511 -1.561 51.197 1.00 23.13 145 VAL B N 1
ATOM 3439 C CA . VAL B 1 148 ? -27.002 -2.893 51.230 1.00 25.53 145 VAL B CA 1
ATOM 3440 C C . VAL B 1 148 ? -27.246 -3.603 49.922 1.00 29.07 145 VAL B C 1
ATOM 3441 O O . VAL B 1 148 ? -28.336 -3.601 49.406 1.00 25.13 145 VAL B O 1
ATOM 3445 N N . LEU B 1 149 ? -26.188 -4.200 49.412 1.00 24.62 146 LEU B N 1
ATOM 3446 C CA . LEU B 1 149 ? -26.258 -4.993 48.194 1.00 27.47 146 LEU B CA 1
ATOM 3447 C C . LEU B 1 149 ? -27.021 -6.283 48.455 1.00 29.20 146 LEU B C 1
ATOM 3448 O O . LEU B 1 149 ? -26.665 -7.046 49.353 1.00 25.13 146 LEU B O 1
ATOM 3453 N N . PRO B 1 150 ? -28.084 -6.526 47.675 1.00 32.30 147 PRO B N 1
ATOM 3454 C CA . PRO B 1 150 ? -28.878 -7.743 47.862 1.00 30.18 147 PRO B CA 1
ATOM 3455 C C . PRO B 1 150 ? -28.074 -9.001 47.553 1.00 34.56 147 PRO B C 1
ATOM 3456 O O . PRO B 1 150 ? -27.451 -9.104 46.497 1.00 32.73 147 PRO B O 1
ATOM 3460 N N . LEU B 1 151 ? -28.092 -9.947 48.483 1.00 34.56 148 LEU B N 1
ATOM 3461 C CA . LEU B 1 151 ? -27.328 -11.178 48.340 1.00 35.13 148 LEU B CA 1
ATOM 3462 C C . LEU B 1 151 ? -27.766 -12.056 47.154 1.00 32.17 148 LEU B C 1
ATOM 3463 O O . LEU B 1 151 ? -26.911 -12.641 46.491 1.00 34.96 148 LEU B O 1
ATOM 3468 N N . PRO B 1 152 ? -29.085 -12.168 46.883 1.00 32.88 149 PRO B N 1
ATOM 3469 C CA . PRO B 1 152 ? -29.455 -12.949 45.692 1.00 35.48 149 PRO B CA 1
ATOM 3470 C C . PRO B 1 152 ? -28.864 -12.400 44.392 1.00 35.42 149 PRO B C 1
ATOM 3471 O O . PRO B 1 152 ? -28.512 -13.178 43.504 1.00 35.39 149 PRO B O 1
ATOM 3475 N N . TYR B 1 153 ? -28.764 -11.079 44.289 1.00 37.98 150 TYR B N 1
ATOM 3476 C CA . TYR B 1 153 ? -28.125 -10.442 43.143 1.00 32.82 150 TYR B CA 1
ATOM 3477 C C . TYR B 1 153 ? -26.675 -10.883 43.023 1.00 33.31 150 TYR B C 1
ATOM 3478 O O . TYR B 1 153 ? -26.178 -11.157 41.932 1.00 31.11 150 TYR B O 1
ATOM 3487 N N . LEU B 1 154 ? -26.010 -10.939 44.169 1.00 36.21 151 LEU B N 1
ATOM 3488 C CA . LEU B 1 154 ? -24.606 -11.306 44.253 1.00 38.18 151 LEU B CA 1
ATOM 3489 C C . LEU B 1 154 ? -24.359 -12.689 43.662 1.00 37.46 151 LEU B C 1
ATOM 3490 O O . LEU B 1 154 ? -23.404 -12.898 42.912 1.00 36.49 151 LEU B O 1
ATOM 3495 N N . ARG B 1 155 ? -25.225 -13.629 44.019 1.00 40.87 152 ARG B N 1
ATOM 3496 C CA . ARG B 1 155 ? -25.162 -14.992 43.506 1.00 39.28 152 ARG B CA 1
ATOM 3497 C C . ARG B 1 155 ? -25.259 -15.010 41.984 1.00 33.90 152 ARG B C 1
ATOM 3498 O O . ARG B 1 155 ? -24.585 -15.793 41.320 1.00 38.84 152 ARG B O 1
ATOM 3506 N N . GLU B 1 156 ? -26.099 -14.132 41.444 1.00 33.67 153 GLU B N 1
ATOM 3507 C CA . GLU B 1 156 ? -26.303 -14.022 40.001 1.00 35.26 153 GLU B CA 1
ATOM 3508 C C . GLU B 1 156 ? -25.088 -13.450 39.271 1.00 35.96 153 GLU B C 1
ATOM 3509 O O . GLU B 1 156 ? -24.752 -13.888 38.170 1.00 36.82 153 GLU B O 1
ATOM 3515 N N . MET B 1 157 ? -24.447 -12.456 39.876 1.00 34.75 154 MET B N 1
ATOM 3516 C CA . MET B 1 157 ? -23.253 -11.861 39.291 1.00 32.61 154 MET B CA 1
ATOM 3517 C C . MET B 1 157 ? -22.107 -12.868 39.277 1.00 29.04 154 MET B C 1
ATOM 3518 O O . MET B 1 157 ? -21.328 -12.920 38.326 1.00 29.99 154 MET B O 1
ATOM 3523 N N . ARG B 1 158 ? -22.020 -13.672 40.333 1.00 28.92 155 ARG B N 1
ATOM 3524 C CA . ARG B 1 158 ? -21.020 -14.734 40.409 1.00 34.60 155 ARG B CA 1
ATOM 3525 C C . ARG B 1 158 ? -21.190 -15.709 39.249 1.00 30.63 155 ARG B C 1
ATOM 3526 O O . ARG B 1 158 ? -20.219 -16.156 38.644 1.00 29.50 155 ARG B O 1
ATOM 3534 N N . GLU B 1 159 ? -22.441 -16.037 38.953 1.00 31.29 156 GLU B N 1
ATOM 3535 C CA . GLU B 1 159 ? -22.760 -16.903 37.830 1.00 32.32 156 GLU B CA 1
ATOM 3536 C C . GLU B 1 159 ? -22.313 -16.275 36.515 1.00 29.94 156 GLU B C 1
ATOM 3537 O O . GLU B 1 159 ? -21.760 -16.954 35.649 1.00 30.95 156 GLU B O 1
ATOM 3543 N N . LEU B 1 160 ? -22.552 -14.975 36.373 1.00 26.96 157 LEU B N 1
ATOM 3544 C CA . LEU B 1 160 ? -22.196 -14.269 35.151 1.00 26.07 157 LEU B CA 1
ATOM 3545 C C . LEU B 1 160 ? -20.683 -14.207 34.956 1.00 29.26 157 LEU B C 1
ATOM 3546 O O . LEU B 1 160 ? -20.191 -14.405 33.846 1.00 31.21 157 LEU B O 1
ATOM 3551 N N . VAL B 1 161 ? -19.946 -13.940 36.032 1.00 29.26 158 VAL B N 1
ATOM 3552 C CA . VAL B 1 161 ? -18.498 -13.784 35.925 1.00 29.50 158 VAL B CA 1
ATOM 3553 C C . VAL B 1 161 ? -17.802 -15.124 35.703 1.00 27.86 158 VAL B C 1
ATOM 3554 O O . VAL B 1 161 ? -16.775 -15.182 35.022 1.00 23.81 158 VAL B O 1
ATOM 3558 N N . ASP B 1 162 ? -18.350 -16.196 36.273 1.00 24.27 159 ASP B N 1
ATOM 3559 C CA . ASP B 1 162 ? -17.803 -17.528 36.034 1.00 29.92 159 ASP B CA 1
ATOM 3560 C C . ASP B 1 162 ? -18.024 -17.931 34.580 1.00 29.00 159 ASP B C 1
ATOM 3561 O O . ASP B 1 162 ? -17.162 -18.552 33.963 1.00 32.75 159 ASP B O 1
ATOM 3566 N N . GLU B 1 163 ? -19.185 -17.567 34.045 1.00 27.31 160 GLU B N 1
ATOM 3567 C CA . GLU B 1 163 ? -19.535 -17.859 32.659 1.00 27.26 160 GLU B CA 1
ATOM 3568 C C . GLU B 1 163 ? -18.574 -17.194 31.678 1.00 33.97 160 GLU B C 1
ATOM 3569 O O . GLU B 1 163 ? -18.338 -17.704 30.582 1.00 30.24 160 GLU B O 1
ATOM 3571 N N . HIS B 1 164 ? -18.021 -16.052 32.081 1.00 31.11 161 HIS B N 1
ATOM 3572 C CA . HIS B 1 164 ? -17.136 -15.282 31.213 1.00 27.37 161 HIS B CA 1
ATOM 3573 C C . HIS B 1 164 ? -15.683 -15.313 31.681 1.00 28.21 161 HIS B C 1
ATOM 3574 O O . HIS B 1 164 ? -14.834 -14.603 31.142 1.00 26.35 161 HIS B O 1
ATOM 3581 N N . GLY B 1 165 ? -15.408 -16.137 32.687 1.00 28.62 162 GLY B N 1
ATOM 3582 C CA . GLY B 1 165 ? -14.059 -16.324 33.186 1.00 26.11 162 GLY B CA 1
ATOM 3583 C C . GLY B 1 165 ? -13.422 -15.091 33.797 1.00 25.03 162 GLY B C 1
ATOM 3584 O O . GLY B 1 165 ? -12.204 -14.943 33.766 1.00 28.58 162 GLY B O 1
ATOM 3585 N N . LEU B 1 166 ? -14.241 -14.208 34.358 1.00 22.76 163 LEU B N 1
ATOM 3586 C CA . LEU B 1 166 ? -13.739 -12.970 34.947 1.00 23.40 163 LEU B CA 1
ATOM 3587 C C . LEU B 1 166 ? -13.467 -13.113 36.443 1.00 22.11 163 LEU B C 1
ATOM 3588 O O . LEU B 1 166 ? -13.735 -14.156 37.037 1.00 26.64 163 LEU B O 1
ATOM 3593 N N . GLN B 1 167 ? -12.939 -12.052 37.044 1.00 21.66 164 GLN B N 1
ATOM 3594 C CA . GLN B 1 167 ? -12.749 -11.989 38.489 1.00 18.66 164 GLN B CA 1
ATOM 3595 C C . GLN B 1 167 ? -13.795 -11.067 39.099 1.00 20.81 164 GLN B C 1
ATOM 3596 O O . GLN B 1 167 ? -14.403 -10.257 38.399 1.00 21.42 164 GLN B O 1
ATOM 3602 N N . LEU B 1 168 ? -14.003 -11.186 40.406 1.00 20.21 165 LEU B N 1
ATOM 3603 C CA . LEU B 1 168 ? -14.989 -10.361 41.091 1.00 18.51 165 LEU B CA 1
ATOM 3604 C C . LEU B 1 168 ? -14.403 -9.719 42.346 1.00 24.55 165 LEU B C 1
ATOM 3605 O O . LEU B 1 168 ? -13.959 -10.410 43.265 1.00 22.22 165 LEU B O 1
ATOM 3610 N N . HIS B 1 169 ? -14.418 -8.390 42.379 1.00 26.29 166 HIS B N 1
ATOM 3611 C CA . HIS B 1 169 ? -13.858 -7.637 43.497 1.00 20.75 166 HIS B CA 1
ATOM 3612 C C . HIS B 1 169 ? -14.923 -6.833 44.232 1.00 25.44 166 HIS B C 1
ATOM 3613 O O . HIS B 1 169 ? -15.784 -6.205 43.609 1.00 21.47 166 HIS B O 1
ATOM 3620 N N . LEU B 1 170 ? -14.855 -6.858 45.560 1.00 19.48 167 LEU B N 1
ATOM 3621 C CA . LEU B 1 170 ? -15.782 -6.103 46.392 1.00 20.78 167 LEU B CA 1
ATOM 3622 C C . LEU B 1 170 ? -15.098 -4.925 47.066 1.00 24.56 167 LEU B C 1
ATOM 3623 O O . LEU B 1 170 ? -14.131 -5.101 47.810 1.00 22.00 167 LEU B O 1
ATOM 3628 N N . ASP B 1 171 ? -15.601 -3.725 46.802 1.00 26.50 168 ASP B N 1
ATOM 3629 C CA . ASP B 1 171 ? -15.228 -2.564 47.592 1.00 24.21 168 ASP B CA 1
ATOM 3630 C C . ASP B 1 171 ? -16.093 -2.578 48.846 1.00 25.92 168 ASP B C 1
ATOM 3631 O O . ASP B 1 171 ? -17.193 -2.025 48.860 1.00 27.86 168 ASP B O 1
ATOM 3636 N N . GLY B 1 172 ? -15.601 -3.236 49.890 1.00 25.69 169 GLY B N 1
ATOM 3637 C CA . GLY B 1 172 ? -16.349 -3.368 51.125 1.00 20.85 169 GLY B CA 1
ATOM 3638 C C . GLY B 1 172 ? -15.855 -2.405 52.181 1.00 24.27 169 GLY B C 1
ATOM 3639 O O . GLY B 1 172 ? -15.672 -2.778 53.343 1.00 19.70 169 GLY B O 1
ATOM 3640 N N . ALA B 1 173 ? -15.636 -1.160 51.769 1.00 23.14 170 ALA B N 1
ATOM 3641 C CA . ALA B 1 173 ? -15.215 -0.109 52.685 1.00 26.91 170 ALA B CA 1
ATOM 3642 C C . ALA B 1 173 ? -16.139 -0.035 53.895 1.00 21.32 170 ALA B C 1
ATOM 3643 O O . ALA B 1 173 ? -15.690 0.197 55.014 1.00 23.56 170 ALA B O 1
ATOM 3645 N N . ARG B 1 174 ? -17.426 -0.273 53.658 1.00 18.21 171 ARG B N 1
ATOM 3646 C CA . ARG B 1 174 ? -18.426 -0.309 54.714 1.00 19.51 171 ARG B CA 1
ATOM 3647 C C . ARG B 1 174 ? -19.162 -1.645 54.697 1.00 21.70 171 ARG B C 1
ATOM 3648 O O . ARG B 1 174 ? -20.380 -1.705 54.871 1.00 21.10 171 ARG B O 1
ATOM 3656 N N . LEU B 1 175 ? -18.402 -2.715 54.489 1.00 18.44 172 LEU B N 1
ATOM 3657 C CA . LEU B 1 175 ? -18.953 -4.062 54.428 1.00 16.96 172 LEU B CA 1
ATOM 3658 C C . LEU B 1 175 ? -19.628 -4.483 55.734 1.00 23.42 172 LEU B C 1
ATOM 3659 O O . LEU B 1 175 ? -20.686 -5.114 55.724 1.00 23.00 172 LEU B O 1
ATOM 3664 N N . PHE B 1 176 ? -19.015 -4.132 56.858 1.00 22.56 173 PHE B N 1
ATOM 3665 C CA . PHE B 1 176 ? -19.509 -4.591 58.152 1.00 24.45 173 PHE B CA 1
ATOM 3666 C C . PHE B 1 176 ? -20.795 -3.878 58.554 1.00 25.21 173 PHE B C 1
ATOM 3667 O O . PHE B 1 176 ? -21.553 -4.382 59.381 1.00 26.77 173 PHE B O 1
ATOM 3675 N N . ASN B 1 177 ? -21.041 -2.712 57.962 1.00 22.73 174 ASN B N 1
ATOM 3676 C CA . ASN B 1 177 ? -22.336 -2.061 58.090 1.00 19.95 174 ASN B CA 1
ATOM 3677 C C . ASN B 1 177 ? -23.410 -2.903 57.405 1.00 26.77 174 ASN B C 1
ATOM 3678 O O . ASN B 1 177 ? -24.526 -3.036 57.909 1.00 28.08 174 ASN B O 1
ATOM 3683 N N . ALA B 1 178 ? -23.060 -3.473 56.255 1.00 19.28 175 ALA B N 1
ATOM 3684 C CA . ALA B 1 178 ? -23.971 -4.344 55.523 1.00 22.32 175 ALA B CA 1
ATOM 3685 C C . ALA B 1 178 ? -24.193 -5.646 56.289 1.00 27.46 175 ALA B C 1
ATOM 3686 O O . ALA B 1 178 ? -25.283 -6.216 56.266 1.00 24.55 175 ALA B O 1
ATOM 3688 N N . VAL B 1 179 ? -23.150 -6.100 56.977 1.00 24.56 176 VAL B N 1
ATOM 3689 C CA . VAL B 1 179 ? -23.220 -7.307 57.791 1.00 23.71 176 VAL B CA 1
ATOM 3690 C C . VAL B 1 179 ? -24.245 -7.160 58.914 1.00 28.00 176 VAL B C 1
ATOM 3691 O O . VAL B 1 179 ? -25.164 -7.974 59.039 1.00 25.02 176 VAL B O 1
ATOM 3695 N N . VAL B 1 180 ? -24.078 -6.122 59.728 1.00 23.63 177 VAL B N 1
ATOM 3696 C CA . VAL B 1 180 ? -24.967 -5.870 60.855 1.00 19.60 177 VAL B CA 1
ATOM 3697 C C . VAL B 1 180 ? -26.407 -5.625 60.405 1.00 22.72 177 VAL B C 1
ATOM 3698 O O . VAL B 1 180 ? -27.347 -6.150 60.998 1.00 32.35 177 VAL B O 1
ATOM 3702 N N . ALA B 1 181 ? -26.575 -4.853 59.336 1.00 24.07 178 ALA B N 1
ATOM 3703 C CA . ALA B 1 181 ? -27.906 -4.460 58.882 1.00 23.51 178 ALA B CA 1
ATOM 3704 C C . ALA B 1 181 ? -28.682 -5.611 58.234 1.00 23.60 178 ALA B C 1
ATOM 3705 O O . ALA B 1 181 ? -29.890 -5.746 58.438 1.00 24.42 178 ALA B O 1
ATOM 3707 N N . SER B 1 182 ? -27.994 -6.438 57.455 1.00 25.91 179 SER B N 1
ATOM 3708 C CA . SER B 1 182 ? -28.665 -7.497 56.705 1.00 25.41 179 SER B CA 1
ATOM 3709 C C . SER B 1 182 ? -28.865 -8.752 57.541 1.00 29.26 179 SER B C 1
ATOM 3710 O O . SER B 1 182 ? -29.817 -9.500 57.328 1.00 33.50 179 SER B O 1
ATOM 3713 N N . GLY B 1 183 ? -27.962 -8.985 58.486 1.00 26.95 180 GLY B N 1
ATOM 3714 C CA . GLY B 1 183 ? -28.043 -10.163 59.326 1.00 23.63 180 GLY B CA 1
ATOM 3715 C C . GLY B 1 183 ? -27.297 -11.351 58.748 1.00 24.79 180 GLY B C 1
ATOM 3716 O O . GLY B 1 183 ? -27.425 -12.471 59.239 1.00 29.29 180 GLY B O 1
ATOM 3717 N N . HIS B 1 184 ? -26.533 -11.114 57.687 1.00 33.13 181 HIS B N 1
ATOM 3718 C CA . HIS B 1 184 ? -25.668 -12.151 57.137 1.00 27.15 181 HIS B CA 1
ATOM 3719 C C . HIS B 1 184 ? -24.244 -11.937 57.644 1.00 29.43 181 HIS B C 1
ATOM 3720 O O . HIS B 1 184 ? -23.796 -10.799 57.782 1.00 37.06 181 HIS B O 1
ATOM 3727 N N . THR B 1 185 ? -23.532 -13.025 57.913 1.00 25.01 182 THR B N 1
ATOM 3728 C CA . THR B 1 185 ? -22.151 -12.935 58.380 1.00 25.29 182 THR B CA 1
ATOM 3729 C C . THR B 1 185 ? -21.222 -12.408 57.287 1.00 27.91 182 THR B C 1
ATOM 3730 O O . THR B 1 185 ? -21.580 -12.390 56.109 1.00 21.94 182 THR B O 1
ATOM 3734 N N . VAL B 1 186 ? -20.023 -11.991 57.679 1.00 29.10 183 VAL B N 1
ATOM 3735 C CA . VAL B 1 186 ? -19.055 -11.473 56.721 1.00 26.06 183 VAL B CA 1
ATOM 3736 C C . VAL B 1 186 ? -18.580 -12.567 55.755 1.00 30.08 183 VAL B C 1
ATOM 3737 O O . VAL B 1 186 ? -18.305 -12.286 54.591 1.00 28.09 183 VAL B O 1
ATOM 3741 N N . ARG B 1 187 ? -18.510 -13.811 56.224 1.00 30.24 184 ARG B N 1
ATOM 3742 C CA . ARG B 1 187 ? -18.095 -14.922 55.369 1.00 24.66 184 ARG B CA 1
ATOM 3743 C C . ARG B 1 187 ? -19.063 -15.147 54.216 1.00 25.39 184 ARG B C 1
ATOM 3744 O O . ARG B 1 187 ? -18.646 -15.338 53.075 1.00 30.73 184 ARG B O 1
ATOM 3752 N N . GLU B 1 188 ? -20.356 -15.126 54.523 1.00 27.53 185 GLU B N 1
ATOM 3753 C CA . GLU B 1 188 ? -21.392 -15.372 53.524 1.00 28.03 185 GLU B CA 1
ATOM 3754 C C . GLU B 1 188 ? -21.447 -14.263 52.477 1.00 28.16 185 GLU B C 1
ATOM 3755 O O . GLU B 1 188 ? -21.727 -14.514 51.303 1.00 28.21 185 GLU B O 1
ATOM 3761 N N . LEU B 1 189 ? -21.145 -13.043 52.904 1.00 20.90 186 LEU B N 1
ATOM 3762 C CA . LEU B 1 189 ? -21.292 -11.881 52.044 1.00 26.53 186 LEU B CA 1
ATOM 3763 C C . LEU B 1 189 ? -20.084 -11.671 51.127 1.00 25.60 186 LEU B C 1
ATOM 3764 O O . LEU B 1 189 ? -20.179 -10.963 50.128 1.00 24.00 186 LEU B O 1
ATOM 3769 N N . VAL B 1 190 ? -18.956 -12.291 51.464 1.00 21.65 187 VAL B N 1
ATOM 3770 C CA . VAL B 1 190 ? -17.742 -12.165 50.658 1.00 25.69 187 VAL B CA 1
ATOM 3771 C C . VAL B 1 190 ? -17.369 -13.477 49.973 1.00 28.41 187 VAL B C 1
ATOM 3772 O O . VAL B 1 190 ? -16.391 -13.542 49.228 1.00 29.06 187 VAL B O 1
ATOM 3776 N N . ALA B 1 191 ? -18.141 -14.525 50.243 1.00 22.79 188 ALA B N 1
ATOM 3777 C CA . ALA B 1 191 ? -17.899 -15.827 49.629 1.00 24.48 188 ALA B CA 1
ATOM 3778 C C . ALA B 1 191 ? -17.891 -15.783 48.088 1.00 29.71 188 ALA B C 1
ATOM 3779 O O . ALA B 1 191 ? -17.033 -16.414 47.471 1.00 24.50 188 ALA B O 1
ATOM 3781 N N . PRO B 1 192 ? -18.837 -15.051 47.456 1.00 32.23 189 PRO B N 1
ATOM 3782 C CA . PRO B 1 192 ? -18.772 -15.025 45.987 1.00 28.77 189 PRO B CA 1
ATOM 3783 C C . PRO B 1 192 ? -17.636 -14.171 45.415 1.00 27.12 189 PRO B C 1
ATOM 3784 O O . PRO B 1 192 ? -17.413 -14.214 44.209 1.00 34.60 189 PRO B O 1
ATOM 3788 N N . PHE B 1 193 ? -16.929 -13.414 46.248 1.00 27.88 190 PHE B N 1
ATOM 3789 C CA . PHE B 1 193 ? -15.898 -12.509 45.739 1.00 27.05 190 PHE B CA 1
ATOM 3790 C C . PHE B 1 193 ? -14.511 -13.139 45.726 1.00 24.55 190 PHE B C 1
ATOM 3791 O O . PHE B 1 193 ? -14.156 -13.909 46.614 1.00 28.36 190 PHE B O 1
ATOM 3799 N N . ASP B 1 194 ? -13.726 -12.795 44.710 1.00 23.44 191 ASP B N 1
ATOM 3800 C CA . ASP B 1 194 ? -12.350 -13.266 44.616 1.00 25.13 191 ASP B CA 1
ATOM 3801 C C . ASP B 1 194 ? -11.430 -12.416 45.478 1.00 21.50 191 ASP B C 1
ATOM 3802 O O . ASP B 1 194 ? -10.429 -12.905 45.999 1.00 22.82 191 ASP B O 1
ATOM 3807 N N . SER B 1 195 ? -11.770 -11.137 45.606 1.00 19.34 192 SER B N 1
ATOM 3808 C CA . SER B 1 195 ? -10.986 -10.204 46.405 1.00 19.36 192 SER B CA 1
ATOM 3809 C C . SER B 1 195 ? -11.900 -9.195 47.086 1.00 19.74 192 SER B C 1
ATOM 3810 O O . SER B 1 195 ? -12.956 -8.844 46.556 1.00 19.23 192 SER B O 1
ATOM 3813 N N . VAL B 1 196 ? -11.499 -8.750 48.274 1.00 20.18 193 VAL B N 1
ATOM 3814 C CA . VAL B 1 196 ? -12.292 -7.807 49.055 1.00 18.79 193 VAL B CA 1
ATOM 3815 C C . VAL B 1 196 ? -11.417 -6.715 49.672 1.00 18.48 193 VAL B C 1
ATOM 3816 O O . VAL B 1 196 ? -10.356 -7.000 50.225 1.00 19.03 193 VAL B O 1
ATOM 3820 N N . SER B 1 197 ? -11.850 -5.464 49.532 1.00 17.37 194 SER B N 1
ATOM 3821 C CA . SER B 1 197 ? -11.254 -4.343 50.256 1.00 19.84 194 SER B CA 1
ATOM 3822 C C . SER B 1 197 ? -12.140 -3.961 51.438 1.00 24.53 194 SER B C 1
ATOM 3823 O O . SER B 1 197 ? -13.298 -3.607 51.244 1.00 25.20 194 SER B O 1
ATOM 3826 N N . ILE B 1 198 ? -11.613 -4.028 52.657 1.00 18.10 195 ILE B N 1
ATOM 3827 C CA . ILE B 1 198 ? -12.376 -3.568 53.812 1.00 16.35 195 ILE B CA 1
ATOM 3828 C C . ILE B 1 198 ? -11.663 -2.410 54.496 1.00 21.56 195 ILE B C 1
ATOM 3829 O O . ILE B 1 198 ? -10.456 -2.461 54.726 1.00 25.93 195 ILE B O 1
ATOM 3834 N N . CYS B 1 199 ? -12.411 -1.357 54.810 1.00 26.73 196 CYS B N 1
ATOM 3835 C CA A CYS B 1 199 ? -11.834 -0.188 55.462 0.39 22.50 196 CYS B CA 1
ATOM 3836 C CA B CYS B 1 199 ? -11.840 -0.183 55.460 0.61 22.39 196 CYS B CA 1
ATOM 3837 C C . CYS B 1 199 ? -11.920 -0.294 56.979 1.00 23.81 196 CYS B C 1
ATOM 3838 O O . CYS B 1 199 ? -12.967 -0.625 57.534 1.00 23.44 196 CYS B O 1
ATOM 3843 N N . LEU B 1 200 ? -10.804 -0.018 57.640 1.00 20.25 197 LEU B N 1
ATOM 3844 C CA . LEU B 1 200 ? -10.737 -0.073 59.087 1.00 18.18 197 LEU B CA 1
ATOM 3845 C C . LEU B 1 200 ? -10.855 1.323 59.683 1.00 22.00 197 LEU B C 1
ATOM 3846 O O . LEU B 1 200 ? -11.048 1.484 60.890 1.00 21.34 197 LEU B O 1
ATOM 3851 N N . SER B 1 201 ? -10.742 2.331 58.824 1.00 17.99 198 SER B N 1
ATOM 3852 C CA . SER B 1 201 ? -10.627 3.711 59.277 1.00 18.74 198 SER B CA 1
ATOM 3853 C C . SER B 1 201 ? -11.933 4.492 59.189 1.00 20.85 198 SER B C 1
ATOM 3854 O O . SER B 1 201 ? -11.923 5.722 59.140 1.00 23.93 198 SER B O 1
ATOM 3857 N N . LYS B 1 202 ? -13.054 3.780 59.173 1.00 18.25 199 LYS B N 1
ATOM 3858 C CA . LYS B 1 202 ? -14.360 4.426 59.235 1.00 19.99 199 LYS B CA 1
ATOM 3859 C C . LYS B 1 202 ? -15.120 4.025 60.494 1.00 19.01 199 LYS B C 1
ATOM 3860 O O . LYS B 1 202 ? -14.665 4.280 61.610 1.00 21.95 199 LYS B O 1
ATOM 3866 N N . GLY B 1 203 ? -16.271 3.386 60.299 1.00 14.12 200 GLY B N 1
ATOM 3867 C CA . GLY B 1 203 ? -17.110 2.934 61.392 1.00 22.18 200 GLY B CA 1
ATOM 3868 C C . GLY B 1 203 ? -16.387 2.083 62.421 1.00 26.16 200 GLY B C 1
ATOM 3869 O O . GLY B 1 203 ? -16.724 2.117 63.605 1.00 23.04 200 GLY B O 1
ATOM 3870 N N . LEU B 1 204 ? -15.393 1.320 61.977 1.00 21.26 201 LEU B N 1
ATOM 3871 C CA . LEU B 1 204 ? -14.652 0.454 62.883 1.00 16.31 201 LEU B CA 1
ATOM 3872 C C . LEU B 1 204 ? -13.763 1.274 63.806 1.00 15.29 201 LEU B C 1
ATOM 3873 O O . LEU B 1 204 ? -13.332 0.794 64.847 1.00 22.59 201 LEU B O 1
ATOM 3878 N N . GLY B 1 205 ? -13.476 2.509 63.414 1.00 18.22 202 GLY B N 1
ATOM 3879 C CA . GLY B 1 205 ? -12.850 3.454 64.321 1.00 18.08 202 GLY B CA 1
ATOM 3880 C C . GLY B 1 205 ? -11.338 3.432 64.422 1.00 17.19 202 GLY B C 1
ATOM 3881 O O . GLY B 1 205 ? -10.768 4.220 65.174 1.00 20.91 202 GLY B O 1
ATOM 3882 N N . ALA B 1 206 ? -10.682 2.537 63.689 1.00 19.66 203 ALA B N 1
ATOM 3883 C CA . ALA B 1 206 ? -9.223 2.550 63.628 1.00 20.44 203 ALA B CA 1
ATOM 3884 C C . ALA B 1 206 ? -8.772 3.825 62.928 1.00 18.64 203 ALA B C 1
ATOM 3885 O O . ALA B 1 206 ? -9.475 4.334 62.058 1.00 18.86 203 ALA B O 1
ATOM 3887 N N . PRO B 1 207 ? -7.604 4.358 63.313 1.00 17.84 204 PRO B N 1
ATOM 3888 C CA . PRO B 1 207 ? -7.195 5.661 62.774 1.00 20.31 204 PRO B CA 1
ATOM 3889 C C . PRO B 1 207 ? -6.694 5.628 61.332 1.00 24.93 204 PRO B C 1
ATOM 3890 O O . PRO B 1 207 ? -6.887 6.602 60.597 1.00 20.32 204 PRO B O 1
ATOM 3894 N N . VAL B 1 208 ? -6.056 4.534 60.930 1.00 24.08 205 VAL B N 1
ATOM 3895 C CA . VAL B 1 208 ? -5.435 4.479 59.613 1.00 17.23 205 VAL B CA 1
ATOM 3896 C C . VAL B 1 208 ? -5.551 3.108 58.960 1.00 22.58 205 VAL B C 1
ATOM 3897 O O . VAL B 1 208 ? -5.282 2.084 59.590 1.00 18.54 205 VAL B O 1
ATOM 3901 N N . GLY B 1 209 ? -5.964 3.098 57.695 1.00 19.42 206 GLY B N 1
ATOM 3902 C CA . GLY B 1 209 ? -5.736 1.954 56.834 1.00 16.45 206 GLY B CA 1
ATOM 3903 C C . GLY B 1 209 ? -6.877 1.025 56.474 1.00 19.66 206 GLY B C 1
ATOM 3904 O O . GLY B 1 209 ? -7.980 1.093 57.020 1.00 17.81 206 GLY B O 1
ATOM 3905 N N . SER B 1 210 ? -6.582 0.137 55.531 1.00 20.32 207 SER B N 1
ATOM 3906 C CA . SER B 1 210 ? -7.540 -0.843 55.050 1.00 18.75 207 SER B CA 1
ATOM 3907 C C . SER B 1 210 ? -6.855 -2.184 54.856 1.00 16.55 207 SER B C 1
ATOM 3908 O O . SER B 1 210 ? -5.630 -2.292 54.932 1.00 14.57 207 SER B O 1
ATOM 3911 N N . LEU B 1 211 ? -7.652 -3.205 54.577 1.00 15.81 208 LEU B N 1
ATOM 3912 C CA . LEU B 1 211 ? -7.113 -4.526 54.332 1.00 15.59 208 LEU B CA 1
ATOM 3913 C C . LEU B 1 211 ? -7.582 -5.043 52.982 1.00 23.01 208 LEU B C 1
ATOM 3914 O O . LEU B 1 211 ? -8.776 -5.035 52.680 1.00 23.55 208 LEU B O 1
ATOM 3919 N N . LEU B 1 212 ? -6.634 -5.490 52.169 1.00 22.40 209 LEU B N 1
ATOM 3920 C CA . LEU B 1 212 ? -6.958 -6.121 50.903 1.00 21.03 209 LEU B CA 1
ATOM 3921 C C . LEU B 1 212 ? -6.833 -7.627 51.073 1.00 20.93 209 LEU B C 1
ATOM 3922 O O . LEU B 1 212 ? -5.787 -8.129 51.476 1.00 19.71 209 LEU B O 1
ATOM 3927 N N . VAL B 1 213 ? -7.914 -8.340 50.778 1.00 21.23 210 VAL B N 1
ATOM 3928 C CA . VAL B 1 213 ? -7.981 -9.774 51.026 1.00 20.44 210 VAL B CA 1
ATOM 3929 C C . VAL B 1 213 ? -8.262 -10.539 49.734 1.00 20.31 210 VAL B C 1
ATOM 3930 O O . VAL B 1 213 ? -9.060 -10.102 48.905 1.00 21.19 210 VAL B O 1
ATOM 3934 N N . GLY B 1 214 ? -7.598 -11.677 49.566 1.00 17.73 211 GLY B N 1
ATOM 3935 C CA . GLY B 1 214 ? -7.801 -12.515 48.397 1.00 23.03 211 GLY B CA 1
ATOM 3936 C C . GLY B 1 214 ? -6.911 -13.744 48.405 1.00 23.78 211 GLY B C 1
ATOM 3937 O O . GLY B 1 214 ? -6.448 -14.180 49.460 1.00 27.12 211 GLY B O 1
ATOM 3938 N N . SER B 1 215 ? -6.669 -14.309 47.228 1.00 23.84 212 SER B N 1
ATOM 3939 C CA . SER B 1 215 ? -5.827 -15.495 47.126 1.00 27.53 212 SER B CA 1
ATOM 3940 C C . SER B 1 215 ? -4.362 -15.132 47.347 1.00 29.17 212 SER B C 1
ATOM 3941 O O . SER B 1 215 ? -3.996 -13.956 47.312 1.00 26.85 212 SER B O 1
ATOM 3944 N N . HIS B 1 216 ? -3.531 -16.144 47.584 1.00 28.79 213 HIS B N 1
ATOM 3945 C CA . HIS B 1 216 ? -2.095 -15.940 47.755 1.00 25.25 213 HIS B CA 1
ATOM 3946 C C . HIS B 1 216 ? -1.477 -15.284 46.523 1.00 24.45 213 HIS B C 1
ATOM 3947 O O . HIS B 1 216 ? -0.710 -14.330 46.643 1.00 25.66 213 HIS B O 1
ATOM 3954 N N . ALA B 1 217 ? -1.811 -15.805 45.343 1.00 21.29 214 ALA B N 1
ATOM 3955 C CA . ALA B 1 217 ? -1.261 -15.290 44.090 1.00 25.21 214 ALA B CA 1
ATOM 3956 C C . ALA B 1 217 ? -1.660 -13.837 43.862 1.00 21.44 214 ALA B C 1
ATOM 3957 O O . ALA B 1 217 ? -0.831 -13.010 43.484 1.00 29.51 214 ALA B O 1
ATOM 3959 N N . PHE B 1 218 ? -2.932 -13.536 44.097 1.00 22.65 215 PHE B N 1
ATOM 3960 C CA . PHE B 1 218 ? -3.452 -12.182 43.954 1.00 25.36 215 PHE B CA 1
ATOM 3961 C C . PHE B 1 218 ? -2.759 -11.209 44.907 1.00 27.39 215 PHE B C 1
ATOM 3962 O O . PHE B 1 218 ? -2.342 -10.123 44.504 1.00 27.79 215 PHE B O 1
ATOM 3970 N N . ILE B 1 219 ? -2.634 -11.609 46.169 1.00 23.26 216 ILE B N 1
ATOM 3971 C CA . ILE B 1 219 ? -2.021 -10.759 47.185 1.00 29.02 216 ILE B CA 1
ATOM 3972 C C . ILE B 1 219 ? -0.520 -10.585 46.952 1.00 26.16 216 ILE B C 1
ATOM 3973 O O . ILE B 1 219 ? 0.024 -9.502 47.168 1.00 26.13 216 ILE B O 1
ATOM 3978 N N . ALA B 1 220 ? 0.136 -11.639 46.475 1.00 23.99 217 ALA B N 1
ATOM 3979 C CA . ALA B 1 220 ? 1.561 -11.571 46.163 1.00 24.45 217 ALA B CA 1
ATOM 3980 C C . ALA B 1 220 ? 1.830 -10.490 45.118 1.00 22.82 217 ALA B C 1
ATOM 3981 O O . ALA B 1 220 ? 2.818 -9.763 45.211 1.00 21.40 217 ALA B O 1
ATOM 3983 N N . ARG B 1 221 ? 0.947 -10.393 44.127 1.00 21.65 218 ARG B N 1
ATOM 3984 C CA . ARG B 1 221 ? 1.040 -9.339 43.116 1.00 25.08 218 ARG B CA 1
ATOM 3985 C C . ARG B 1 221 ? 0.754 -7.973 43.730 1.00 26.86 218 ARG B C 1
ATOM 3986 O O . ARG B 1 221 ? 1.423 -6.985 43.414 1.00 24.67 218 ARG B O 1
ATOM 3994 N N . ALA B 1 222 ? -0.251 -7.928 44.601 1.00 22.56 219 ALA B N 1
ATOM 3995 C CA . ALA B 1 222 ? -0.646 -6.691 45.260 1.00 22.73 219 ALA B CA 1
ATOM 3996 C C . ALA B 1 222 ? 0.464 -6.171 46.155 1.00 19.26 219 ALA B C 1
ATOM 3997 O O . ALA B 1 222 ? 0.701 -4.967 46.225 1.00 17.89 219 ALA B O 1
ATOM 3999 N N . ARG B 1 223 ? 1.163 -7.092 46.808 1.00 20.05 220 ARG B N 1
ATOM 4000 C CA . ARG B 1 223 ? 2.235 -6.737 47.727 1.00 20.08 220 ARG B CA 1
ATOM 4001 C C . ARG B 1 223 ? 3.408 -6.120 46.970 1.00 23.64 220 ARG B C 1
ATOM 4002 O O . ARG B 1 223 ? 4.078 -5.215 47.469 1.00 25.05 220 ARG B O 1
ATOM 4010 N N . ARG B 1 224 ? 3.639 -6.608 45.757 1.00 22.18 221 ARG B N 1
ATOM 4011 C CA . ARG B 1 224 ? 4.694 -6.081 44.900 1.00 31.01 221 ARG B CA 1
ATOM 4012 C C . ARG B 1 224 ? 4.372 -4.674 44.408 1.00 26.74 221 ARG B C 1
ATOM 4013 O O . ARG B 1 224 ? 5.236 -3.797 44.379 1.00 26.02 221 ARG B O 1
ATOM 4021 N N . LEU B 1 225 ? 3.120 -4.466 44.022 1.00 24.91 222 LEU B N 1
ATOM 4022 C CA . LEU B 1 225 ? 2.676 -3.166 43.542 1.00 23.84 222 LEU B CA 1
ATOM 4023 C C . LEU B 1 225 ? 2.606 -2.166 44.691 1.00 22.85 222 LEU B C 1
ATOM 4024 O O . LEU B 1 225 ? 2.779 -0.963 44.487 1.00 20.61 222 LEU B O 1
ATOM 4029 N N . ARG B 1 226 ? 2.367 -2.674 45.899 1.00 18.88 223 ARG B N 1
ATOM 4030 C CA . ARG B 1 226 ? 2.290 -1.824 47.078 1.00 19.64 223 ARG B CA 1
ATOM 4031 C C . ARG B 1 226 ? 3.624 -1.131 47.295 1.00 19.27 223 ARG B C 1
ATOM 4032 O O . ARG B 1 226 ? 3.674 0.054 47.619 1.00 21.55 223 ARG B O 1
ATOM 4040 N N . LYS B 1 227 ? 4.704 -1.870 47.074 1.00 18.56 224 LYS B N 1
ATOM 4041 C CA . LYS B 1 227 ? 6.043 -1.312 47.187 1.00 20.54 224 LYS B CA 1
ATOM 4042 C C . LYS B 1 227 ? 6.236 -0.187 46.171 1.00 20.43 224 LYS B C 1
ATOM 4043 O O . LYS B 1 227 ? 6.785 0.861 46.498 1.00 24.56 224 LYS B O 1
ATOM 4049 N N . MET B 1 228 ? 5.760 -0.407 44.947 1.00 23.50 225 MET B N 1
ATOM 4050 C CA . MET B 1 228 ? 5.924 0.555 43.858 1.00 18.77 225 MET B CA 1
ATOM 4051 C C . MET B 1 228 ? 5.143 1.853 44.077 1.00 20.34 225 MET B C 1
ATOM 4052 O O . MET B 1 228 ? 5.644 2.938 43.788 1.00 17.45 225 MET B O 1
ATOM 4057 N N . VAL B 1 229 ? 3.915 1.734 44.575 1.00 23.22 226 VAL B N 1
ATOM 4058 C CA . VAL B 1 229 ? 3.053 2.892 44.805 1.00 18.49 226 VAL B CA 1
ATOM 4059 C C . VAL B 1 229 ? 3.405 3.623 46.108 1.00 22.97 226 VAL B C 1
ATOM 4060 O O . VAL B 1 229 ? 2.944 4.740 46.346 1.00 18.50 226 VAL B O 1
ATOM 4064 N N . GLY B 1 230 ? 4.211 2.983 46.953 1.00 19.05 227 GLY B N 1
ATOM 4065 C CA . GLY B 1 230 ? 4.695 3.616 48.166 1.00 19.26 227 GLY B CA 1
ATOM 4066 C C . GLY B 1 230 ? 3.982 3.204 49.441 1.00 25.30 227 GLY B C 1
ATOM 4067 O O . GLY B 1 230 ? 4.084 3.888 50.462 1.00 21.03 227 GLY B O 1
ATOM 4068 N N . GLY B 1 231 ? 3.269 2.083 49.389 1.00 21.97 228 GLY B N 1
ATOM 4069 C CA . GLY B 1 231 ? 2.515 1.602 50.532 1.00 16.92 228 GLY B CA 1
ATOM 4070 C C . GLY B 1 231 ? 3.295 0.705 51.475 1.00 19.33 228 GLY B C 1
ATOM 4071 O O . GLY B 1 231 ? 2.746 0.210 52.458 1.00 20.19 228 GLY B O 1
ATOM 4072 N N . GLY B 1 232 ? 4.571 0.484 51.175 1.00 16.86 229 GLY B N 1
ATOM 4073 C CA . GLY B 1 232 ? 5.403 -0.384 51.988 1.00 17.39 229 GLY B CA 1
ATOM 4074 C C . GLY B 1 232 ? 5.955 0.323 53.213 1.00 21.13 229 GLY B C 1
ATOM 4075 O O . GLY B 1 232 ? 6.981 0.998 53.143 1.00 22.64 229 GLY B O 1
ATOM 4076 N N . MET B 1 233 ? 5.275 0.168 54.343 1.00 22.34 230 MET B N 1
ATOM 4077 C CA . MET B 1 233 ? 5.684 0.837 55.570 1.00 21.06 230 MET B CA 1
ATOM 4078 C C . MET B 1 233 ? 6.589 -0.063 56.401 1.00 28.23 230 MET B C 1
ATOM 4079 O O . MET B 1 233 ? 6.757 -1.244 56.090 1.00 25.56 230 MET B O 1
ATOM 4084 N N . ARG B 1 234 ? 7.189 0.499 57.446 1.00 16.55 231 ARG B N 1
ATOM 4085 C CA . ARG B 1 234 ? 8.073 -0.282 58.298 1.00 21.65 231 ARG B CA 1
ATOM 4086 C C . ARG B 1 234 ? 7.318 -0.821 59.519 1.00 23.69 231 ARG B C 1
ATOM 4087 O O . ARG B 1 234 ? 6.663 -1.859 59.436 1.00 27.97 231 ARG B O 1
ATOM 4095 N N . GLN B 1 235 ? 7.399 -0.119 60.645 1.00 19.86 232 GLN B N 1
ATOM 4096 C CA . GLN B 1 235 ? 6.750 -0.592 61.864 1.00 21.70 232 GLN B CA 1
ATOM 4097 C C . GLN B 1 235 ? 5.294 -0.136 61.950 1.00 25.96 232 GLN B C 1
ATOM 4098 O O . GLN B 1 235 ? 4.926 0.642 62.832 1.00 23.45 232 GLN B O 1
ATOM 4104 N N . ALA B 1 236 ? 4.463 -0.646 61.046 1.00 24.02 233 ALA B N 1
ATOM 4105 C CA . ALA B 1 236 ? 3.061 -0.246 60.984 1.00 24.26 233 ALA B CA 1
ATOM 4106 C C . ALA B 1 236 ? 2.187 -1.063 61.935 1.00 23.02 233 ALA B C 1
ATOM 4107 O O . ALA B 1 236 ? 0.968 -0.886 61.976 1.00 19.06 233 ALA B O 1
ATOM 4109 N N . GLY B 1 237 ? 2.815 -1.943 62.707 1.00 19.29 234 GLY B N 1
ATOM 4110 C CA . GLY B 1 237 ? 2.093 -2.810 63.621 1.00 23.72 234 GLY B CA 1
ATOM 4111 C C . GLY B 1 237 ? 1.237 -2.069 64.627 1.00 23.80 234 GLY B C 1
ATOM 4112 O O . GLY B 1 237 ? 0.227 -2.589 65.097 1.00 27.46 234 GLY B O 1
ATOM 4113 N N . ILE B 1 238 ? 1.637 -0.847 64.953 1.00 20.57 235 ILE B N 1
ATOM 4114 C CA . ILE B 1 238 ? 0.853 -0.008 65.845 1.00 23.61 235 ILE B CA 1
ATOM 4115 C C . ILE B 1 238 ? -0.480 0.339 65.183 1.00 21.92 235 ILE B C 1
ATOM 4116 O O . ILE B 1 238 ? -1.533 0.287 65.817 1.00 24.70 235 ILE B O 1
ATOM 4121 N N . LEU B 1 239 ? -0.435 0.665 63.896 1.00 24.61 236 LEU B N 1
ATOM 4122 C CA . LEU B 1 239 ? -1.656 0.908 63.138 1.00 23.04 236 LEU B CA 1
ATOM 4123 C C . LEU B 1 239 ? -2.461 -0.375 62.981 1.00 22.18 236 LEU B C 1
ATOM 4124 O O . LEU B 1 239 ? -3.679 -0.382 63.159 1.00 21.36 236 LEU B O 1
ATOM 4129 N N . ALA B 1 240 ? -1.770 -1.457 62.638 1.00 17.90 237 ALA B N 1
ATOM 4130 C CA . ALA B 1 240 ? -2.417 -2.738 62.378 1.00 20.09 237 ALA B CA 1
ATOM 4131 C C . ALA B 1 240 ? -3.134 -3.282 63.606 1.00 25.42 237 ALA B C 1
ATOM 4132 O O . ALA B 1 240 ? -4.228 -3.837 63.500 1.00 26.30 237 ALA B O 1
ATOM 4134 N N . GLN B 1 241 ? -2.511 -3.116 64.769 1.00 22.83 238 GLN B N 1
ATOM 4135 C CA . GLN B 1 241 ? -3.078 -3.603 66.019 1.00 25.71 238 GLN B CA 1
ATOM 4136 C C . GLN B 1 241 ? -4.357 -2.841 66.340 1.00 27.09 238 GLN B C 1
ATOM 4137 O O . GLN B 1 241 ? -5.294 -3.396 66.917 1.00 25.22 238 GLN B O 1
ATOM 4143 N N . ALA B 1 242 ? -4.381 -1.562 65.976 1.00 23.68 239 ALA B N 1
ATOM 4144 C CA . ALA B 1 242 ? -5.589 -0.759 66.110 1.00 18.38 239 ALA B CA 1
ATOM 4145 C C . ALA B 1 242 ? -6.679 -1.312 65.203 1.00 19.05 239 ALA B C 1
ATOM 4146 O O . ALA B 1 242 ? -7.840 -1.397 65.597 1.00 22.67 239 ALA B O 1
ATOM 4148 N N . GLY B 1 243 ? -6.291 -1.706 63.994 1.00 20.03 240 GLY B N 1
ATOM 4149 C CA . GLY B 1 243 ? -7.221 -2.290 63.045 1.00 16.91 240 GLY B CA 1
ATOM 4150 C C . GLY B 1 243 ? -7.733 -3.634 63.522 1.00 19.07 240 GLY B C 1
ATOM 4151 O O . GLY B 1 243 ? -8.905 -3.967 63.335 1.00 19.82 240 GLY B O 1
ATOM 4152 N N . LEU B 1 244 ? -6.850 -4.404 64.151 1.00 19.34 241 LEU B N 1
ATOM 4153 C CA . LEU B 1 244 ? -7.220 -5.692 64.729 1.00 21.81 241 LEU B CA 1
ATOM 4154 C C . LEU B 1 244 ? -8.221 -5.499 65.865 1.00 21.25 241 LEU B C 1
ATOM 4155 O O . LEU B 1 244 ? -9.216 -6.220 65.962 1.00 18.70 241 LEU B O 1
ATOM 4160 N N . PHE B 1 245 ? -7.953 -4.510 66.711 1.00 20.04 242 PHE B N 1
ATOM 4161 C CA . PHE B 1 245 ? -8.849 -4.150 67.804 1.00 21.47 242 PHE B CA 1
ATOM 4162 C C . PHE B 1 245 ? -10.236 -3.778 67.274 1.00 25.26 242 PHE B C 1
ATOM 4163 O O . PHE B 1 245 ? -11.255 -4.183 67.836 1.00 25.21 242 PHE B O 1
ATOM 4171 N N . ALA B 1 246 ? -10.260 -2.984 66.207 1.00 22.80 243 ALA B N 1
ATOM 4172 C CA . ALA B 1 246 ? -11.506 -2.519 65.604 1.00 24.74 243 ALA B CA 1
ATOM 4173 C C . ALA B 1 246 ? -12.360 -3.680 65.107 1.00 24.08 243 ALA B C 1
ATOM 4174 O O . ALA B 1 246 ? -13.573 -3.706 65.314 1.00 24.64 243 ALA B O 1
ATOM 4176 N N . LEU B 1 247 ? -11.722 -4.637 64.443 1.00 25.84 244 LEU B N 1
ATOM 4177 C CA . LEU B 1 247 ? -12.431 -5.791 63.906 1.00 22.77 244 LEU B CA 1
ATOM 4178 C C . LEU B 1 247 ? -12.986 -6.669 65.020 1.00 23.43 244 LEU B C 1
ATOM 4179 O O . LEU B 1 247 ? -14.041 -7.280 64.869 1.00 25.80 244 LEU B O 1
ATOM 4184 N N . GLN B 1 248 ? -12.272 -6.731 66.138 1.00 25.68 245 GLN B N 1
ATOM 4185 C CA . GLN B 1 248 ? -12.681 -7.588 67.245 1.00 25.60 245 GLN B CA 1
ATOM 4186 C C . GLN B 1 248 ? -13.683 -6.931 68.193 1.00 26.19 245 GLN B C 1
ATOM 4187 O O . GLN B 1 248 ? -14.454 -7.628 68.849 1.00 27.00 245 GLN B O 1
ATOM 4193 N N . GLN B 1 249 ? -13.689 -5.602 68.265 1.00 28.55 246 GLN B N 1
ATOM 4194 C CA . GLN B 1 249 ? -14.470 -4.928 69.305 1.00 27.55 246 GLN B CA 1
ATOM 4195 C C . GLN B 1 249 ? -15.533 -3.946 68.800 1.00 23.23 246 GLN B C 1
ATOM 4196 O O . GLN B 1 249 ? -16.442 -3.579 69.545 1.00 21.89 246 GLN B O 1
ATOM 4202 N N . HIS B 1 250 ? -15.429 -3.522 67.545 1.00 22.67 247 HIS B N 1
ATOM 4203 C CA . HIS B 1 250 ? -16.248 -2.412 67.064 1.00 19.24 247 HIS B CA 1
ATOM 4204 C C . HIS B 1 250 ? -17.214 -2.779 65.942 1.00 22.30 247 HIS B C 1
ATOM 4205 O O . HIS B 1 250 ? -17.770 -1.899 65.286 1.00 24.19 247 HIS B O 1
ATOM 4212 N N . VAL B 1 251 ? -17.403 -4.070 65.706 1.00 18.06 248 VAL B N 1
ATOM 4213 C CA . VAL B 1 251 ? -18.316 -4.500 64.657 1.00 17.98 248 VAL B CA 1
ATOM 4214 C C . VAL B 1 251 ? -19.762 -4.512 65.147 1.00 20.75 248 VAL B C 1
ATOM 4215 O O . VAL B 1 251 ? -20.651 -3.961 64.503 1.00 21.82 248 VAL B O 1
ATOM 4219 N N . VAL B 1 252 ? -19.994 -5.134 66.297 1.00 25.15 249 VAL B N 1
ATOM 4220 C CA . VAL B 1 252 ? -21.349 -5.287 66.816 1.00 25.07 249 VAL B CA 1
ATOM 4221 C C . VAL B 1 252 ? -22.014 -3.931 67.045 1.00 22.15 249 VAL B C 1
ATOM 4222 O O . VAL B 1 252 ? -23.189 -3.742 66.721 1.00 20.19 249 VAL B O 1
ATOM 4226 N N . ARG B 1 253 ? -21.251 -2.980 67.571 1.00 17.94 250 ARG B N 1
ATOM 4227 C CA . ARG B 1 253 ? -21.795 -1.672 67.925 1.00 24.12 250 ARG B CA 1
ATOM 4228 C C . ARG B 1 253 ? -22.189 -0.813 66.714 1.00 26.81 250 ARG B C 1
ATOM 4229 O O . ARG B 1 253 ? -22.727 0.282 66.883 1.00 28.05 250 ARG B O 1
ATOM 4237 N N . LEU B 1 254 ? -21.924 -1.301 65.503 1.00 17.06 251 LEU B N 1
ATOM 4238 C CA . LEU B 1 254 ? -22.334 -0.593 64.294 1.00 18.94 251 LEU B CA 1
ATOM 4239 C C . LEU B 1 254 ? -23.857 -0.479 64.196 1.00 20.34 251 LEU B C 1
ATOM 4240 O O . LEU B 1 254 ? -24.381 0.399 63.508 1.00 19.52 251 LEU B O 1
ATOM 4245 N N . ALA B 1 255 ? -24.560 -1.386 64.869 1.00 21.88 252 ALA B N 1
ATOM 4246 C CA . ALA B 1 255 ? -26.020 -1.351 64.935 1.00 22.62 252 ALA B CA 1
ATOM 4247 C C . ALA B 1 255 ? -26.536 -0.045 65.542 1.00 22.97 252 ALA B C 1
ATOM 4248 O O . ALA B 1 255 ? -27.601 0.451 65.169 1.00 20.63 252 ALA B O 1
ATOM 4250 N N . ASP B 1 256 ? -25.776 0.506 66.481 1.00 19.41 253 ASP B N 1
ATOM 4251 C CA . ASP B 1 256 ? -26.150 1.757 67.128 1.00 25.29 253 ASP B CA 1
ATOM 4252 C C . ASP B 1 256 ? -26.067 2.911 66.138 1.00 23.83 253 ASP B C 1
ATOM 4253 O O . ASP B 1 256 ? -26.918 3.802 66.135 1.00 28.02 253 ASP B O 1
ATOM 4258 N N . ASP B 1 257 ? -25.031 2.894 65.308 1.00 20.01 254 ASP B N 1
ATOM 4259 C CA . ASP B 1 257 ? -24.888 3.887 64.252 1.00 23.87 254 ASP B CA 1
ATOM 4260 C C . ASP B 1 257 ? -26.106 3.841 63.328 1.00 20.99 254 ASP B C 1
ATOM 4261 O O . ASP B 1 257 ? -26.591 4.876 62.872 1.00 25.12 254 ASP B O 1
ATOM 4266 N N . HIS B 1 258 ? -26.604 2.637 63.071 1.00 19.32 255 HIS B N 1
ATOM 4267 C CA . HIS B 1 258 ? -27.787 2.455 62.234 1.00 24.73 255 HIS B CA 1
ATOM 4268 C C . HIS B 1 258 ? -29.060 2.952 62.918 1.00 22.43 255 HIS B C 1
ATOM 4269 O O . HIS B 1 258 ? -29.928 3.546 62.275 1.00 17.76 255 HIS B O 1
ATOM 4276 N N . ARG B 1 259 ? -29.170 2.706 64.220 1.00 23.75 256 ARG B N 1
ATOM 4277 C CA . ARG B 1 259 ? -30.337 3.141 64.981 1.00 28.77 256 ARG B CA 1
ATOM 4278 C C . ARG B 1 259 ? -30.409 4.663 65.011 1.00 30.52 256 ARG B C 1
ATOM 4279 O O . ARG B 1 259 ? -31.466 5.254 64.789 1.00 31.19 256 ARG B O 1
ATOM 4287 N N . ARG B 1 260 ? -29.266 5.289 65.272 1.00 24.34 257 ARG B N 1
ATOM 4288 C CA . ARG B 1 260 ? -29.183 6.739 65.375 1.00 26.39 257 ARG B CA 1
ATOM 4289 C C . ARG B 1 260 ? -29.406 7.401 64.024 1.00 30.96 257 ARG B C 1
ATOM 4290 O O . ARG B 1 260 ? -29.928 8.516 63.950 1.00 30.76 257 ARG B O 1
ATOM 4298 N N . ALA B 1 261 ? -29.012 6.715 62.957 1.00 27.20 258 ALA B N 1
ATOM 4299 C CA . ALA B 1 261 ? -29.243 7.226 61.618 1.00 25.90 258 ALA B CA 1
ATOM 4300 C C . ALA B 1 261 ? -30.736 7.231 61.312 1.00 29.62 258 ALA B C 1
ATOM 4301 O O . ALA B 1 261 ? -31.254 8.196 60.755 1.00 31.92 258 ALA B O 1
ATOM 4303 N N . ARG B 1 262 ? -31.429 6.162 61.695 1.00 31.57 259 ARG B N 1
ATOM 4304 C CA . ARG B 1 262 ? -32.867 6.059 61.460 1.00 33.84 259 ARG B CA 1
ATOM 4305 C C . ARG B 1 262 ? -33.633 7.075 62.300 1.00 31.56 259 ARG B C 1
ATOM 4306 O O . ARG B 1 262 ? -34.595 7.683 61.831 1.00 36.88 259 ARG B O 1
ATOM 4314 N N . GLN B 1 263 ? -33.205 7.248 63.548 1.00 31.92 260 GLN B N 1
ATOM 4315 C CA . GLN B 1 263 ? -33.842 8.207 64.447 1.00 36.29 260 GLN B CA 1
ATOM 4316 C C . GLN B 1 263 ? -33.607 9.632 63.960 1.00 34.44 260 GLN B C 1
ATOM 4317 O O . GLN B 1 263 ? -34.442 10.516 64.148 1.00 33.55 260 GLN B O 1
ATOM 4319 N N . LEU B 1 264 ? -32.462 9.841 63.323 1.00 30.11 261 LEU B N 1
ATOM 4320 C CA . LEU B 1 264 ? -32.144 11.123 62.725 1.00 30.44 261 LEU B CA 1
ATOM 4321 C C . LEU B 1 264 ? -33.036 11.395 61.521 1.00 34.71 261 LEU B C 1
ATOM 4322 O O . LEU B 1 264 ? -33.601 12.481 61.386 1.00 31.25 261 LEU B O 1
ATOM 4327 N N . ALA B 1 265 ? -33.166 10.391 60.660 1.00 28.40 262 ALA B N 1
ATOM 4328 C CA . ALA B 1 265 ? -33.941 10.521 59.436 1.00 28.96 262 ALA B CA 1
ATOM 4329 C C . ALA B 1 265 ? -35.425 10.713 59.711 1.00 30.83 262 ALA B C 1
ATOM 4330 O O . ALA B 1 265 ? -36.089 11.505 59.043 1.00 32.34 262 ALA B O 1
ATOM 4332 N N . GLU B 1 266 ? -35.944 9.986 60.694 1.00 32.74 263 GLU B N 1
ATOM 4333 C CA . GLU B 1 266 ? -37.344 10.119 61.073 1.00 30.55 263 GLU B CA 1
ATOM 4334 C C . GLU B 1 266 ? -37.672 11.520 61.571 1.00 34.26 263 GLU B C 1
ATOM 4335 O O . GLU B 1 266 ? -38.711 12.083 61.225 1.00 40.24 263 GLU B O 1
ATOM 4341 N N . GLY B 1 267 ? -36.784 12.078 62.385 1.00 31.86 264 GLY B N 1
ATOM 4342 C CA . GLY B 1 267 ? -36.980 13.409 62.924 1.00 28.70 264 GLY B CA 1
ATOM 4343 C C . GLY B 1 267 ? -36.950 14.492 61.860 1.00 37.86 264 GLY B C 1
ATOM 4344 O O . GLY B 1 267 ? -37.695 15.467 61.936 1.00 40.72 264 GLY B O 1
ATOM 4345 N N . LEU B 1 268 ? -36.094 14.320 60.859 1.00 41.29 265 LEU B N 1
ATOM 4346 C CA . LEU B 1 268 ? -35.957 15.323 59.809 1.00 41.90 265 LEU B CA 1
ATOM 4347 C C . LEU B 1 268 ? -37.033 15.197 58.739 1.00 43.66 265 LEU B C 1
ATOM 4348 O O . LEU B 1 268 ? -37.386 16.181 58.093 1.00 43.55 265 LEU B O 1
ATOM 4353 N N . ALA B 1 269 ? -37.576 13.996 58.568 1.00 43.79 266 ALA B N 1
ATOM 4354 C CA . ALA B 1 269 ? -38.590 13.788 57.543 1.00 36.79 266 ALA B CA 1
ATOM 4355 C C . ALA B 1 269 ? -39.970 14.165 58.064 1.00 41.54 266 ALA B C 1
ATOM 4356 O O . ALA B 1 269 ? -40.955 14.127 57.328 1.00 45.87 266 ALA B O 1
ATOM 4358 N N . ALA B 1 270 ? -40.026 14.553 59.334 1.00 41.65 267 ALA B N 1
ATOM 4359 C CA . ALA B 1 270 ? -41.259 15.024 59.950 1.00 45.23 267 ALA B CA 1
ATOM 4360 C C . ALA B 1 270 ? -41.331 16.545 59.853 1.00 55.96 267 ALA B C 1
ATOM 4361 O O . ALA B 1 270 ? -42.254 17.175 60.374 1.00 49.14 267 ALA B O 1
ATOM 4363 N N . LEU B 1 271 ? -40.340 17.122 59.181 1.00 53.71 268 LEU B N 1
ATOM 4364 C CA . LEU B 1 271 ? -40.247 18.564 58.993 1.00 49.48 268 LEU B CA 1
ATOM 4365 C C . LEU B 1 271 ? -40.579 18.976 57.564 1.00 52.27 268 LEU B C 1
ATOM 4366 O O . LEU B 1 271 ? -40.139 18.335 56.610 1.00 52.91 268 LEU B O 1
ATOM 4371 N N . PRO B 1 272 ? -41.361 20.056 57.415 1.00 55.30 269 PRO B N 1
ATOM 4372 C CA . PRO B 1 272 ? -41.640 20.615 56.090 1.00 53.14 269 PRO B CA 1
ATOM 4373 C C . PRO B 1 272 ? -40.401 21.273 55.496 1.00 51.41 269 PRO B C 1
ATOM 4374 O O . PRO B 1 272 ? -39.605 21.861 56.227 1.00 54.63 269 PRO B O 1
ATOM 4378 N N . GLY B 1 273 ? -40.242 21.165 54.181 1.00 47.26 270 GLY B N 1
ATOM 4379 C CA . GLY B 1 273 ? -39.078 21.706 53.508 1.00 49.91 270 GLY B CA 1
ATOM 4380 C C . GLY B 1 273 ? -37.999 20.653 53.351 1.00 50.02 270 GLY B C 1
ATOM 4381 O O . GLY B 1 273 ? -36.974 20.890 52.715 1.00 45.75 270 GLY B O 1
ATOM 4382 N N . ILE B 1 274 ? -38.229 19.489 53.954 1.00 49.77 271 ILE B N 1
ATOM 4383 C CA . ILE B 1 274 ? -37.303 18.363 53.864 1.00 48.49 271 ILE B CA 1
ATOM 4384 C C . ILE B 1 274 ? -37.807 17.265 52.925 1.00 48.00 271 ILE B C 1
ATOM 4385 O O . ILE B 1 274 ? -38.953 16.827 53.034 1.00 52.13 271 ILE B O 1
ATOM 4390 N N . ARG B 1 275 ? -36.952 16.821 52.008 1.00 44.45 272 ARG B N 1
ATOM 4391 C CA . ARG B 1 275 ? -37.241 15.624 51.222 1.00 38.65 272 ARG B CA 1
ATOM 4392 C C . ARG B 1 275 ? -36.324 14.518 51.688 1.00 41.48 272 ARG B C 1
ATOM 4393 O O . ARG B 1 275 ? -35.103 14.652 51.642 1.00 41.63 272 ARG B O 1
ATOM 4395 N N . LEU B 1 276 ? -36.910 13.420 52.139 1.00 42.87 273 LEU B N 1
ATOM 4396 C CA . LEU B 1 276 ? -36.112 12.355 52.709 1.00 40.28 273 LEU B CA 1
ATOM 4397 C C . LEU B 1 276 ? -36.790 11.025 52.434 1.00 40.93 273 LEU B C 1
ATOM 4398 O O . LEU B 1 276 ? -37.971 10.847 52.732 1.00 45.98 273 LEU B O 1
ATOM 4403 N N . ASP B 1 277 ? -36.041 10.098 51.850 1.00 35.45 274 ASP B N 1
ATOM 4404 C CA . ASP B 1 277 ? -36.554 8.763 51.587 1.00 31.49 274 ASP B CA 1
ATOM 4405 C C . ASP B 1 277 ? -36.068 7.810 52.675 1.00 35.00 274 ASP B C 1
ATOM 4406 O O . ASP B 1 277 ? -34.907 7.400 52.678 1.00 37.96 274 ASP B O 1
ATOM 4411 N N . LEU B 1 278 ? -36.967 7.451 53.589 1.00 31.62 275 LEU B N 1
ATOM 4412 C CA . LEU B 1 278 ? -36.613 6.616 54.735 1.00 31.92 275 LEU B CA 1
ATOM 4413 C C . LEU B 1 278 ? -36.253 5.188 54.322 1.00 34.18 275 LEU B C 1
ATOM 4414 O O . LEU B 1 278 ? -35.707 4.426 55.117 1.00 35.24 275 LEU B O 1
ATOM 4419 N N . ALA B 1 279 ? -36.560 4.831 53.079 1.00 33.80 276 ALA B N 1
ATOM 4420 C CA . ALA B 1 279 ? -36.218 3.515 52.553 1.00 33.18 276 ALA B CA 1
ATOM 4421 C C . ALA B 1 279 ? -34.740 3.447 52.178 1.00 38.68 276 ALA B C 1
ATOM 4422 O O . ALA B 1 279 ? -34.190 2.361 51.988 1.00 32.74 276 ALA B O 1
ATOM 4424 N N . GLN B 1 280 ? -34.097 4.610 52.101 1.00 37.43 277 GLN B N 1
ATOM 4425 C CA . GLN B 1 280 ? -32.685 4.677 51.749 1.00 35.34 277 GLN B CA 1
ATOM 4426 C C . GLN B 1 280 ? -31.819 4.720 52.999 1.00 32.61 277 GLN B C 1
ATOM 4427 O O . GLN B 1 280 ? -30.592 4.725 52.912 1.00 36.78 277 GLN B O 1
ATOM 4433 N N . VAL B 1 281 ? -32.466 4.724 54.160 1.00 30.29 278 VAL B N 1
ATOM 4434 C CA . VAL B 1 281 ? -31.767 4.640 55.438 1.00 32.41 278 VAL B CA 1
ATOM 4435 C C . VAL B 1 281 ? -31.698 3.202 55.942 1.00 31.25 278 VAL B C 1
ATOM 4436 O O . VAL B 1 281 ? -32.580 2.746 56.671 1.00 36.57 278 VAL B O 1
ATOM 4440 N N . GLN B 1 282 ? -30.648 2.493 55.544 1.00 25.88 279 GLN B N 1
ATOM 4441 C CA . GLN B 1 282 ? -30.491 1.089 55.899 1.00 22.66 279 GLN B CA 1
ATOM 4442 C C . GLN B 1 282 ? -29.278 0.869 56.792 1.00 23.16 279 GLN B C 1
ATOM 4443 O O . GLN B 1 282 ? -29.179 -0.151 57.474 1.00 24.73 279 GLN B O 1
ATOM 4449 N N . THR B 1 283 ? -28.347 1.819 56.779 1.00 21.10 280 THR B N 1
ATOM 4450 C CA . THR B 1 283 ? -27.184 1.734 57.658 1.00 24.61 280 THR B CA 1
ATOM 4451 C C . THR B 1 283 ? -26.942 3.056 58.382 1.00 28.29 280 THR B C 1
ATOM 4452 O O . THR B 1 283 ? -27.831 3.563 59.069 1.00 30.79 280 THR B O 1
ATOM 4456 N N . ASN B 1 284 ? -25.743 3.614 58.231 1.00 21.62 281 ASN B N 1
ATOM 4457 C CA . ASN B 1 284 ? -25.368 4.798 58.995 1.00 25.08 281 ASN B CA 1
ATOM 4458 C C . ASN B 1 284 ? -25.375 6.087 58.179 1.00 24.44 281 ASN B C 1
ATOM 4459 O O . ASN B 1 284 ? -24.640 7.025 58.491 1.00 22.10 281 ASN B O 1
ATOM 4464 N N . MET B 1 285 ? -26.207 6.139 57.144 1.00 20.77 282 MET B N 1
ATOM 4465 C CA . MET B 1 285 ? -26.283 7.327 56.299 1.00 20.91 282 MET B CA 1
ATOM 4466 C C . MET B 1 285 ? -27.706 7.843 56.116 1.00 24.21 282 MET B C 1
ATOM 4467 O O . MET B 1 285 ? -28.655 7.068 55.974 1.00 19.73 282 MET B O 1
ATOM 4472 N N . VAL B 1 286 ? -27.836 9.164 56.094 1.00 24.67 283 VAL B N 1
ATOM 4473 C CA . VAL B 1 286 ? -29.109 9.810 55.820 1.00 24.18 283 VAL B CA 1
ATOM 4474 C C . VAL B 1 286 ? -28.938 10.831 54.711 1.00 25.44 283 VAL B C 1
ATOM 4475 O O . VAL B 1 286 ? -28.244 11.831 54.887 1.00 25.05 283 VAL B O 1
ATOM 4479 N N . PHE B 1 287 ? -29.562 10.575 53.566 1.00 27.23 284 PHE B N 1
ATOM 4480 C CA . PHE B 1 287 ? -29.491 11.509 52.456 1.00 26.73 284 PHE B CA 1
ATOM 4481 C C . PHE B 1 287 ? -30.775 12.319 52.340 1.00 34.39 284 PHE B C 1
ATOM 4482 O O . PHE B 1 287 ? -31.875 11.767 52.337 1.00 35.75 284 PHE B O 1
ATOM 4490 N N . LEU B 1 288 ? -30.623 13.633 52.239 1.00 36.92 285 LEU B N 1
ATOM 4491 C CA . LEU B 1 288 ? -31.762 14.539 52.254 1.00 37.53 285 LEU B CA 1
ATOM 4492 C C . LEU B 1 288 ? -31.500 15.730 51.340 1.00 41.98 285 LEU B C 1
ATOM 4493 O O . LEU B 1 288 ? -30.352 16.079 51.072 1.00 42.59 285 LEU B O 1
ATOM 4498 N N . GLN B 1 289 ? -32.573 16.330 50.843 1.00 38.39 286 GLN B N 1
ATOM 4499 C CA . GLN B 1 289 ? -32.477 17.547 50.051 1.00 49.18 286 GLN B CA 1
ATOM 4500 C C . GLN B 1 289 ? -33.560 18.504 50.531 1.00 53.46 286 GLN B C 1
ATOM 4501 O O . GLN B 1 289 ? -34.611 18.063 50.994 1.00 52.29 286 GLN B O 1
ATOM 4503 N N . LEU B 1 290 ? -33.314 19.807 50.437 1.00 57.05 287 LEU B N 1
ATOM 4504 C CA . LEU B 1 290 ? -34.312 20.780 50.877 1.00 55.05 287 LEU B CA 1
ATOM 4505 C C . LEU B 1 290 ? -35.362 21.008 49.797 1.00 50.16 287 LEU B C 1
ATOM 4506 O O . LEU B 1 290 ? -35.054 20.989 48.605 1.00 48.55 287 LEU B O 1
ATOM 4511 N N . THR B 1 291 ? -36.613 21.183 50.219 1.00 55.67 288 THR B N 1
ATOM 4512 C CA . THR B 1 291 ? -37.722 21.389 49.282 1.00 61.90 288 THR B CA 1
ATOM 4513 C C . THR B 1 291 ? -38.455 22.735 49.399 1.00 68.85 288 THR B C 1
ATOM 4514 O O . THR B 1 291 ? -39.596 22.775 49.858 1.00 72.72 288 THR B O 1
ATOM 4518 N N . SER B 1 292 ? -37.830 23.832 48.986 1.00 64.23 289 SER B N 1
ATOM 4519 C CA . SER B 1 292 ? -36.451 23.830 48.550 1.00 60.82 289 SER B CA 1
ATOM 4520 C C . SER B 1 292 ? -35.691 24.933 49.270 1.00 62.48 289 SER B C 1
ATOM 4521 O O . SER B 1 292 ? -36.185 25.529 50.230 1.00 67.39 289 SER B O 1
ATOM 4524 N N . GLY B 1 293 ? -34.486 25.198 48.790 1.00 61.77 290 GLY B N 1
ATOM 4525 C CA . GLY B 1 293 ? -33.581 26.126 49.432 1.00 58.73 290 GLY B CA 1
ATOM 4526 C C . GLY B 1 293 ? -32.180 25.619 49.178 1.00 56.75 290 GLY B C 1
ATOM 4527 O O . GLY B 1 293 ? -31.978 24.422 48.970 1.00 58.33 290 GLY B O 1
ATOM 4528 N N . GLU B 1 294 ? -31.208 26.520 49.181 1.00 51.09 291 GLU B N 1
ATOM 4529 C CA . GLU B 1 294 ? -29.844 26.131 48.868 1.00 48.57 291 GLU B CA 1
ATOM 4530 C C . GLU B 1 294 ? -29.209 25.374 50.034 1.00 43.54 291 GLU B C 1
ATOM 4531 O O . GLU B 1 294 ? -29.610 25.533 51.188 1.00 43.21 291 GLU B O 1
ATOM 4533 N N . ARG B 1 295 ? -28.224 24.541 49.715 1.00 37.24 292 ARG B N 1
ATOM 4534 C CA . ARG B 1 295 ? -27.562 23.695 50.703 1.00 41.42 292 ARG B CA 1
ATOM 4535 C C . ARG B 1 295 ? -26.598 24.490 51.584 1.00 39.01 292 ARG B C 1
ATOM 4536 O O . ARG B 1 295 ? -26.573 24.322 52.804 1.00 34.80 292 ARG B O 1
ATOM 4538 N N . ALA B 1 296 ? -25.810 25.355 50.953 1.00 35.59 293 ALA B N 1
ATOM 4539 C CA . ALA B 1 296 ? -24.787 26.132 51.649 1.00 35.05 293 ALA B CA 1
ATOM 4540 C C . ALA B 1 296 ? -25.301 27.001 52.814 1.00 37.55 293 ALA B C 1
ATOM 4541 O O . ALA B 1 296 ? -24.648 27.052 53.858 1.00 33.85 293 ALA B O 1
ATOM 4543 N N . PRO B 1 297 ? -26.454 27.689 52.655 1.00 37.51 294 PRO B N 1
ATOM 4544 C CA . PRO B 1 297 ? -26.928 28.452 53.819 1.00 32.83 294 PRO B CA 1
ATOM 4545 C C . PRO B 1 297 ? -27.258 27.569 55.021 1.00 32.69 294 PRO B C 1
ATOM 4546 O O . PRO B 1 297 ? -27.073 27.992 56.164 1.00 37.09 294 PRO B O 1
ATOM 4550 N N . LEU B 1 298 ? -27.728 26.354 54.765 1.00 30.04 295 LEU B N 1
ATOM 4551 C CA . LEU B 1 298 ? -28.021 25.418 55.841 1.00 30.57 295 LEU B CA 1
ATOM 4552 C C . LEU B 1 298 ? -26.744 25.014 56.569 1.00 31.73 295 LEU B C 1
ATOM 4553 O O . LEU B 1 298 ? -26.685 25.028 57.799 1.00 32.53 295 LEU B O 1
ATOM 4558 N N . LEU B 1 299 ? -25.720 24.670 55.795 1.00 33.29 296 LEU B N 1
ATOM 4559 C CA . LEU B 1 299 ? -24.445 24.224 56.344 1.00 32.25 296 LEU B CA 1
ATOM 4560 C C . LEU B 1 299 ? -23.764 25.291 57.197 1.00 32.74 296 LEU B C 1
ATOM 4561 O O . LEU B 1 299 ? -23.220 24.989 58.263 1.00 33.15 296 LEU B O 1
ATOM 4566 N N . ALA B 1 300 ? -23.803 26.536 56.730 1.00 32.46 297 ALA B N 1
ATOM 4567 C CA . ALA B 1 300 ? -23.208 27.649 57.463 1.00 27.89 297 ALA B CA 1
ATOM 4568 C C . ALA B 1 300 ? -23.928 27.845 58.789 1.00 25.48 297 ALA B C 1
ATOM 4569 O O . ALA B 1 300 ? -23.299 28.057 59.824 1.00 23.58 297 ALA B O 1
ATOM 4571 N N . PHE B 1 301 ? -25.254 27.774 58.734 1.00 31.70 298 PHE B N 1
ATOM 4572 C CA . PHE B 1 301 ? -26.108 27.879 59.911 1.00 29.41 298 PHE B CA 1
ATOM 4573 C C . PHE B 1 301 ? -25.767 26.775 60.910 1.00 35.07 298 PHE B C 1
ATOM 4574 O O . PHE B 1 301 ? -25.591 27.036 62.101 1.00 30.43 298 PHE B O 1
ATOM 4582 N N . MET B 1 302 ? -25.663 25.545 60.411 1.00 30.34 299 MET B N 1
ATOM 4583 C CA . MET B 1 302 ? -25.358 24.390 61.250 1.00 30.65 299 MET B CA 1
ATOM 4584 C C . MET B 1 302 ? -23.957 24.454 61.852 1.00 33.75 299 MET B C 1
ATOM 4585 O O . MET B 1 302 ? -23.773 24.212 63.046 1.00 29.07 299 MET B O 1
ATOM 4590 N N . LYS B 1 303 ? -22.977 24.790 61.018 1.00 35.73 300 LYS B N 1
ATOM 4591 C CA . LYS B 1 303 ? -21.590 24.919 61.455 1.00 28.52 300 LYS B CA 1
ATOM 4592 C C . LYS B 1 303 ? -21.467 25.927 62.596 1.00 36.07 300 LYS B C 1
ATOM 4593 O O . LYS B 1 303 ? -20.704 25.722 63.540 1.00 37.92 300 LYS B O 1
ATOM 4599 N N . ALA B 1 304 ? -22.239 27.008 62.509 1.00 36.50 301 ALA B N 1
ATOM 4600 C CA . ALA B 1 304 ? -22.226 28.052 63.527 1.00 33.33 301 ALA B CA 1
ATOM 4601 C C . ALA B 1 304 ? -22.729 27.525 64.869 1.00 35.71 301 ALA B C 1
ATOM 4602 O O . ALA B 1 304 ? -22.469 28.118 65.916 1.00 37.47 301 ALA B O 1
ATOM 4604 N N . ARG B 1 305 ? -23.460 26.416 64.825 1.00 37.20 302 ARG B N 1
ATOM 4605 C CA . ARG B 1 305 ? -23.968 25.768 66.031 1.00 36.92 302 ARG B CA 1
ATOM 4606 C C . ARG B 1 305 ? -23.206 24.483 66.353 1.00 34.50 302 ARG B C 1
ATOM 4607 O O . ARG B 1 305 ? -23.705 23.622 67.077 1.00 34.16 302 ARG B O 1
ATOM 4615 N N . GLY B 1 306 ? -22.003 24.358 65.802 1.00 27.84 303 GLY B N 1
ATOM 4616 C CA . GLY B 1 306 ? -21.160 23.203 66.054 1.00 30.92 303 GLY B CA 1
ATOM 4617 C C . GLY B 1 306 ? -21.669 21.906 65.453 1.00 30.45 303 GLY B C 1
ATOM 4618 O O . GLY B 1 306 ? -21.427 20.828 65.993 1.00 29.92 303 GLY B O 1
ATOM 4619 N N . ILE B 1 307 ? -22.384 22.016 64.337 1.00 32.04 304 ILE B N 1
ATOM 4620 C CA . ILE B 1 307 ? -22.928 20.856 63.636 1.00 26.73 304 ILE B CA 1
ATOM 4621 C C . ILE B 1 307 ? -22.371 20.770 62.219 1.00 30.44 304 ILE B C 1
ATOM 4622 O O . ILE B 1 307 ? -22.485 21.717 61.441 1.00 31.37 304 ILE B O 1
ATOM 4627 N N . LEU B 1 308 ? -21.752 19.640 61.891 1.00 28.19 305 LEU B N 1
ATOM 4628 C CA . LEU B 1 308 ? -21.073 19.496 60.609 1.00 23.89 305 LEU B CA 1
ATOM 4629 C C . LEU B 1 308 ? -21.602 18.348 59.754 1.00 25.29 305 LEU B C 1
ATOM 4630 O O . LEU B 1 308 ? -21.678 17.205 60.207 1.00 28.34 305 LEU B O 1
ATOM 4635 N N . PHE B 1 309 ? -21.969 18.661 58.515 1.00 19.53 306 PHE B N 1
ATOM 4636 C CA . PHE B 1 309 ? -22.207 17.631 57.509 1.00 29.76 306 PHE B CA 1
ATOM 4637 C C . PHE B 1 309 ? -21.970 18.202 56.110 1.00 29.56 306 PHE B C 1
ATOM 4638 O O . PHE B 1 309 ? -21.538 19.346 55.968 1.00 27.21 306 PHE B O 1
ATOM 4646 N N . SER B 1 310 ? -22.238 17.401 55.083 1.00 24.83 307 SER B N 1
ATOM 4647 C CA . SER B 1 310 ? -21.950 17.799 53.707 1.00 27.96 307 SER B CA 1
ATOM 4648 C C . SER B 1 310 ? -23.163 17.634 52.801 1.00 30.14 307 SER B C 1
ATOM 4649 O O . SER B 1 310 ? -24.183 17.090 53.218 1.00 34.77 307 SER B O 1
ATOM 4652 N N . GLY B 1 313 ? -23.530 17.699 46.408 1.00 41.99 310 GLY B N 1
ATOM 4653 C CA . GLY B 1 313 ? -24.777 17.956 45.710 1.00 41.06 310 GLY B CA 1
ATOM 4654 C C . GLY B 1 313 ? -25.983 17.643 46.572 1.00 54.83 310 GLY B C 1
ATOM 4655 O O . GLY B 1 313 ? -26.855 18.487 46.772 1.00 67.09 310 GLY B O 1
ATOM 4656 N N . GLU B 1 314 ? -26.024 16.421 47.092 1.00 52.44 311 GLU B N 1
ATOM 4657 C CA . GLU B 1 314 ? -27.082 16.009 48.006 1.00 48.55 311 GLU B CA 1
ATOM 4658 C C . GLU B 1 314 ? -26.543 15.986 49.431 1.00 48.07 311 GLU B C 1
ATOM 4659 O O . GLU B 1 314 ? -25.431 15.514 49.675 1.00 45.49 311 GLU B O 1
ATOM 4661 N N . LEU B 1 315 ? -27.327 16.504 50.371 1.00 40.18 312 LEU B N 1
ATOM 4662 C CA . LEU B 1 315 ? -26.885 16.570 51.756 1.00 37.45 312 LEU B CA 1
ATOM 4663 C C . LEU B 1 315 ? -26.773 15.165 52.346 1.00 33.04 312 LEU B C 1
ATOM 4664 O O . LEU B 1 315 ? -27.711 14.370 52.269 1.00 29.28 312 LEU B O 1
ATOM 4669 N N . ARG B 1 316 ? -25.604 14.862 52.906 1.00 29.57 313 ARG B N 1
ATOM 4670 C CA . ARG B 1 316 ? -25.324 13.542 53.463 1.00 25.02 313 ARG B CA 1
ATOM 4671 C C . ARG B 1 316 ? -24.923 13.611 54.934 1.00 29.82 313 ARG B C 1
ATOM 4672 O O . ARG B 1 316 ? -23.997 14.336 55.297 1.00 31.09 313 ARG B O 1
ATOM 4680 N N . LEU B 1 317 ? -25.619 12.852 55.774 1.00 25.44 314 LEU B N 1
ATOM 4681 C CA . LEU B 1 317 ? -25.315 12.806 57.200 1.00 25.98 314 LEU B CA 1
ATOM 4682 C C . LEU B 1 317 ? -24.901 11.390 57.594 1.00 24.56 314 LEU B C 1
ATOM 4683 O O . LEU B 1 317 ? -25.603 10.425 57.294 1.00 17.31 314 LEU B O 1
ATOM 4688 N N . VAL B 1 318 ? -23.744 11.269 58.242 1.00 22.86 315 VAL B N 1
ATOM 4689 C CA . VAL B 1 318 ? -23.183 9.963 58.569 1.00 18.69 315 VAL B CA 1
ATOM 4690 C C . VAL B 1 318 ? -22.958 9.810 60.068 1.00 24.45 315 VAL B C 1
ATOM 4691 O O . VAL B 1 318 ? -22.300 10.643 60.689 1.00 30.33 315 VAL B O 1
ATOM 4695 N N . THR B 1 319 ? -23.492 8.734 60.640 1.00 25.87 316 THR B N 1
ATOM 4696 C CA . THR B 1 319 ? -23.361 8.485 62.074 1.00 25.18 316 THR B CA 1
ATOM 4697 C C . THR B 1 319 ? -22.196 7.542 62.366 1.00 24.79 316 THR B C 1
ATOM 4698 O O . THR B 1 319 ? -21.809 6.737 61.517 1.00 23.12 316 THR B O 1
ATOM 4702 N N . HIS B 1 320 ? -21.644 7.652 63.572 1.00 22.57 317 HIS B N 1
ATOM 4703 C CA . HIS B 1 320 ? -20.493 6.851 63.977 1.00 22.79 317 HIS B CA 1
ATOM 4704 C C . HIS B 1 320 ? -20.367 6.819 65.503 1.00 31.07 317 HIS B C 1
ATOM 4705 O O . HIS B 1 320 ? -21.209 7.378 66.208 1.00 31.59 317 HIS B O 1
ATOM 4712 N N . LEU B 1 321 ? -19.318 6.176 66.013 1.00 24.14 318 LEU B N 1
ATOM 4713 C CA . LEU B 1 321 ? -19.217 5.924 67.452 1.00 28.54 318 LEU B CA 1
ATOM 4714 C C . LEU B 1 321 ? -19.040 7.178 68.315 1.00 27.75 318 LEU B C 1
ATOM 4715 O O . LEU B 1 321 ? -19.177 7.103 69.536 1.00 26.23 318 LEU B O 1
ATOM 4720 N N . GLN B 1 322 ? -18.737 8.319 67.701 1.00 29.96 319 GLN B N 1
ATOM 4721 C CA . GLN B 1 322 ? -18.678 9.574 68.456 1.00 26.25 319 GLN B CA 1
ATOM 4722 C C . GLN B 1 322 ? -19.901 10.440 68.197 1.00 27.93 319 GLN B C 1
ATOM 4723 O O . GLN B 1 322 ? -19.894 11.639 68.468 1.00 32.56 319 GLN B O 1
ATOM 4729 N N . ILE B 1 323 ? -20.955 9.819 67.679 1.00 27.50 320 ILE B N 1
ATOM 4730 C CA . ILE B 1 323 ? -22.261 10.457 67.610 1.00 25.72 320 ILE B CA 1
ATOM 4731 C C . ILE B 1 323 ? -23.178 9.783 68.623 1.00 28.90 320 ILE B C 1
ATOM 4732 O O . ILE B 1 323 ? -23.349 8.565 68.593 1.00 29.67 320 ILE B O 1
ATOM 4737 N N . HIS B 1 324 ? -23.754 10.571 69.527 1.00 25.51 321 HIS B N 1
ATOM 4738 C CA . HIS B 1 324 ? -24.606 10.021 70.576 1.00 23.86 321 HIS B CA 1
ATOM 4739 C C . HIS B 1 324 ? -26.046 10.502 70.415 1.00 26.73 321 HIS B C 1
ATOM 4740 O O . HIS B 1 324 ? -26.321 11.353 69.569 1.00 27.15 321 HIS B O 1
ATOM 4747 N N . ASP B 1 325 ? -26.957 9.952 71.217 1.00 22.53 322 ASP B N 1
ATOM 4748 C CA . ASP B 1 325 ? -28.384 10.264 71.100 1.00 19.09 322 ASP B CA 1
ATOM 4749 C C . ASP B 1 325 ? -28.681 11.749 71.263 1.00 23.49 322 ASP B C 1
ATOM 4750 O O . ASP B 1 325 ? -29.509 12.302 70.540 1.00 32.41 322 ASP B O 1
ATOM 4755 N N . ASP B 1 326 ? -28.018 12.396 72.215 1.00 26.29 323 ASP B N 1
ATOM 4756 C CA . ASP B 1 326 ? -28.253 13.816 72.438 1.00 27.46 323 ASP B CA 1
ATOM 4757 C C . ASP B 1 326 ? -27.758 14.633 71.245 1.00 26.94 323 ASP B C 1
ATOM 4758 O O . ASP B 1 326 ? -28.359 15.648 70.893 1.00 30.26 323 ASP B O 1
ATOM 4763 N N . ASP B 1 327 ? -26.674 14.180 70.618 1.00 25.28 324 ASP B N 1
ATOM 4764 C CA . ASP B 1 327 ? -26.182 14.813 69.396 1.00 26.34 324 ASP B CA 1
ATOM 4765 C C . ASP B 1 327 ? -27.268 14.798 68.327 1.00 24.84 324 ASP B C 1
ATOM 4766 O O . ASP B 1 327 ? -27.520 15.808 67.673 1.00 23.00 324 ASP B O 1
ATOM 4771 N N . ILE B 1 328 ? -27.902 13.639 68.164 1.00 24.56 325 ILE B N 1
ATOM 4772 C CA . ILE B 1 328 ? -28.986 13.458 67.201 1.00 29.35 325 ILE B CA 1
ATOM 4773 C C . ILE B 1 328 ? -30.155 14.398 67.487 1.00 28.66 325 ILE B C 1
ATOM 4774 O O . ILE B 1 328 ? -30.691 15.030 66.577 1.00 30.89 325 ILE B O 1
ATOM 4779 N N . GLU B 1 329 ? -30.538 14.496 68.757 1.00 26.02 326 GLU B N 1
ATOM 4780 C CA . GLU B 1 329 ? -31.658 15.340 69.153 1.00 31.57 326 GLU B CA 1
ATOM 4781 C C . GLU B 1 329 ? -31.326 16.813 68.954 1.00 27.87 326 GLU B C 1
ATOM 4782 O O . GLU B 1 329 ? -32.201 17.630 68.671 1.00 28.75 326 GLU B O 1
ATOM 4788 N N . GLU B 1 330 ? -30.046 17.138 69.077 1.00 23.99 327 GLU B N 1
ATOM 4789 C CA . GLU B 1 330 ? -29.582 18.507 68.913 1.00 32.85 327 GLU B CA 1
ATOM 4790 C C . GLU B 1 330 ? -29.646 18.996 67.459 1.00 34.88 327 GLU B C 1
ATOM 4791 O O . GLU B 1 330 ? -29.978 20.156 67.205 1.00 31.57 327 GLU B O 1
ATOM 4797 N N . VAL B 1 331 ? -29.330 18.124 66.506 1.00 26.39 328 VAL B N 1
ATOM 4798 C CA . VAL B 1 331 ? -29.349 18.534 65.107 1.00 31.00 328 VAL B CA 1
ATOM 4799 C C . VAL B 1 331 ? -30.776 18.521 64.560 1.00 33.14 328 VAL B C 1
ATOM 4800 O O . VAL B 1 331 ? -31.086 19.233 63.607 1.00 31.03 328 VAL B O 1
ATOM 4804 N N . ILE B 1 332 ? -31.644 17.717 65.167 1.00 32.29 329 ILE B N 1
ATOM 4805 C CA . ILE B 1 332 ? -33.063 17.757 64.834 1.00 35.23 329 ILE B CA 1
ATOM 4806 C C . ILE B 1 332 ? -33.643 19.093 65.298 1.00 35.47 329 ILE B C 1
ATOM 4807 O O . ILE B 1 332 ? -34.431 19.725 64.590 1.00 30.88 329 ILE B O 1
ATOM 4812 N N . ASP B 1 333 ? -33.240 19.516 66.493 1.00 31.92 330 ASP B N 1
ATOM 4813 C CA . ASP B 1 333 ? -33.642 20.812 67.024 1.00 33.61 330 ASP B CA 1
ATOM 4814 C C . ASP B 1 333 ? -33.135 21.947 66.137 1.00 30.83 330 ASP B C 1
ATOM 4815 O O . ASP B 1 333 ? -33.860 22.903 65.866 1.00 34.62 330 ASP B O 1
ATOM 4820 N N . ALA B 1 334 ? -31.888 21.832 65.689 1.00 32.45 331 ALA B N 1
ATOM 4821 C CA . ALA B 1 334 ? -31.275 22.840 64.829 1.00 35.62 331 ALA B CA 1
ATOM 4822 C C . ALA B 1 334 ? -32.013 22.945 63.496 1.00 32.71 331 ALA B C 1
ATOM 4823 O O . ALA B 1 334 ? -32.246 24.045 62.996 1.00 35.48 331 ALA B O 1
ATOM 4825 N N . PHE B 1 335 ? -32.377 21.800 62.924 1.00 28.89 332 PHE B N 1
ATOM 4826 C CA . PHE B 1 335 ? -33.158 21.782 61.691 1.00 32.40 332 PHE B CA 1
ATOM 4827 C C . PHE B 1 335 ? -34.520 22.413 61.929 1.00 35.29 332 PHE B C 1
ATOM 4828 O O . PHE B 1 335 ? -34.986 23.225 61.128 1.00 37.74 332 PHE B O 1
ATOM 4836 N N . THR B 1 336 ? -35.150 22.036 63.038 1.00 32.42 333 THR B N 1
ATOM 4837 C CA . THR B 1 336 ? -36.433 22.606 63.424 1.00 40.51 333 THR B CA 1
ATOM 4838 C C . THR B 1 336 ? -36.314 24.122 63.536 1.00 38.53 333 THR B C 1
ATOM 4839 O O . THR B 1 336 ? -37.122 24.858 62.969 1.00 40.65 333 THR B O 1
ATOM 4843 N N . GLU B 1 337 ? -35.288 24.579 64.250 1.00 35.54 334 GLU B N 1
ATOM 4844 C CA . GLU B 1 337 ? -35.036 26.008 64.410 1.00 44.66 334 GLU B CA 1
ATOM 4845 C C . GLU B 1 337 ? -34.775 26.697 63.070 1.00 39.67 334 GLU B C 1
ATOM 4846 O O . GLU B 1 337 ? -35.190 27.836 62.856 1.00 39.85 334 GLU B O 1
ATOM 4852 N N . TYR B 1 338 ? -34.090 25.997 62.169 1.00 44.91 335 TYR B N 1
ATOM 4853 C CA . TYR B 1 338 ? -33.753 26.549 60.860 1.00 39.12 335 TYR B CA 1
ATOM 4854 C C . TYR B 1 338 ? -34.947 26.607 59.911 1.00 42.47 335 TYR B C 1
ATOM 4855 O O . TYR B 1 338 ? -34.972 27.413 58.981 1.00 43.43 335 TYR B O 1
ATOM 4864 N N . LEU B 1 339 ? -35.942 25.761 60.157 1.00 44.28 336 LEU B N 1
ATOM 4865 C CA . LEU B 1 339 ? -37.097 25.670 59.270 1.00 42.55 336 LEU B CA 1
ATOM 4866 C C . LEU B 1 339 ? -38.371 26.132 59.961 1.00 46.25 336 LEU B C 1
ATOM 4867 O O . LEU B 1 339 ? -39.152 26.887 59.384 1.00 49.53 336 LEU B O 1
ATOM 4872 N N . ARG C 1 5 ? -15.903 -11.108 -7.734 1.00 49.16 2 ARG C N 1
ATOM 4873 C CA . ARG C 1 5 ? -16.677 -9.887 -7.528 1.00 59.95 2 ARG C CA 1
ATOM 4874 C C . ARG C 1 5 ? -17.493 -9.946 -6.236 1.00 55.31 2 ARG C C 1
ATOM 4875 O O . ARG C 1 5 ? -18.375 -10.792 -6.086 1.00 55.71 2 ARG C O 1
ATOM 4877 N N . TYR C 1 6 ? -17.190 -9.047 -5.304 1.00 55.14 3 TYR C N 1
ATOM 4878 C CA . TYR C 1 6 ? -17.932 -8.966 -4.048 1.00 52.29 3 TYR C CA 1
ATOM 4879 C C . TYR C 1 6 ? -18.639 -7.622 -3.895 1.00 48.11 3 TYR C C 1
ATOM 4880 O O . TYR C 1 6 ? -18.114 -6.586 -4.301 1.00 46.51 3 TYR C O 1
ATOM 4889 N N . ILE C 1 7 ? -19.833 -7.645 -3.314 1.00 47.35 4 ILE C N 1
ATOM 4890 C CA . ILE C 1 7 ? -20.512 -6.416 -2.919 1.00 43.23 4 ILE C CA 1
ATOM 4891 C C . ILE C 1 7 ? -20.195 -6.137 -1.452 1.00 40.11 4 ILE C C 1
ATOM 4892 O O . ILE C 1 7 ? -20.776 -6.749 -0.554 1.00 41.36 4 ILE C O 1
ATOM 4897 N N . ASP C 1 8 ? -19.263 -5.219 -1.216 1.00 37.21 5 ASP C N 1
ATOM 4898 C CA . ASP C 1 8 ? -18.722 -5.013 0.121 1.00 33.81 5 ASP C CA 1
ATOM 4899 C C . ASP C 1 8 ? -19.401 -3.843 0.831 1.00 32.15 5 ASP C C 1
ATOM 4900 O O . ASP C 1 8 ? -19.047 -2.684 0.617 1.00 31.89 5 ASP C O 1
ATOM 4905 N N . LEU C 1 9 ? -20.369 -4.160 1.687 1.00 29.12 6 LEU C N 1
ATOM 4906 C CA . LEU C 1 9 ? -21.101 -3.150 2.445 1.00 32.01 6 LEU C CA 1
ATOM 4907 C C . LEU C 1 9 ? -20.692 -3.153 3.917 1.00 36.64 6 LEU C C 1
ATOM 4908 O O . LEU C 1 9 ? -21.397 -2.607 4.767 1.00 31.77 6 LEU C O 1
ATOM 4913 N N . ARG C 1 10 ? -19.554 -3.774 4.213 1.00 33.44 7 ARG C N 1
ATOM 4914 C CA . ARG C 1 10 ? -19.067 -3.875 5.585 1.00 30.32 7 ARG C CA 1
ATOM 4915 C C . ARG C 1 10 ? -18.717 -2.508 6.161 1.00 30.62 7 ARG C C 1
ATOM 4916 O O . ARG C 1 10 ? -19.044 -2.209 7.309 1.00 31.26 7 ARG C O 1
ATOM 4924 N N . SER C 1 11 ? -18.058 -1.683 5.355 1.00 32.29 8 SER C N 1
ATOM 4925 C CA . SER C 1 11 ? -17.615 -0.364 5.789 1.00 29.32 8 SER C CA 1
ATOM 4926 C C . SER C 1 11 ? -17.195 0.470 4.588 1.00 25.58 8 SER C C 1
ATOM 4927 O O . SER C 1 11 ? -16.942 -0.071 3.513 1.00 29.61 8 SER C O 1
ATOM 4930 N N . ASP C 1 12 ? -17.125 1.785 4.766 1.00 23.54 9 ASP C N 1
ATOM 4931 C CA . ASP C 1 12 ? -16.629 2.657 3.708 1.00 22.62 9 ASP C CA 1
ATOM 4932 C C . ASP C 1 12 ? -15.101 2.713 3.724 1.00 25.94 9 ASP C C 1
ATOM 4933 O O . ASP C 1 12 ? -14.489 3.454 2.956 1.00 26.81 9 ASP C O 1
ATOM 4938 N N . THR C 1 13 ? -14.491 1.916 4.594 1.00 24.35 10 THR C N 1
ATOM 4939 C CA . THR C 1 13 ? -13.036 1.838 4.665 1.00 30.45 10 THR C CA 1
ATOM 4940 C C . THR C 1 13 ? -12.472 0.967 3.546 1.00 27.65 10 THR C C 1
ATOM 4941 O O . THR C 1 13 ? -11.270 0.995 3.274 1.00 27.76 10 THR C O 1
ATOM 4945 N N . VAL C 1 14 ? -13.339 0.191 2.901 1.00 21.51 11 VAL C N 1
ATOM 4946 C CA . VAL C 1 14 ? -12.897 -0.734 1.862 1.00 27.62 11 VAL C CA 1
ATOM 4947 C C . VAL C 1 14 ? -12.782 -0.045 0.506 1.00 30.26 11 VAL C C 1
ATOM 4948 O O . VAL C 1 14 ? -12.518 -0.699 -0.506 1.00 32.61 11 VAL C O 1
ATOM 4952 N N . THR C 1 15 ? -12.987 1.270 0.492 1.00 26.23 12 THR C N 1
ATOM 4953 C CA . THR C 1 15 ? -12.871 2.051 -0.733 1.00 22.38 12 THR C CA 1
ATOM 4954 C C . THR C 1 15 ? -11.488 1.896 -1.339 1.00 25.18 12 THR C C 1
ATOM 4955 O O . THR C 1 15 ? -10.479 1.978 -0.639 1.00 25.10 12 THR C O 1
ATOM 4959 N N . GLN C 1 16 ? -11.446 1.656 -2.643 1.00 27.09 13 GLN C N 1
ATOM 4960 C CA . GLN C 1 16 ? -10.181 1.509 -3.344 1.00 27.06 13 GLN C CA 1
ATOM 4961 C C . GLN C 1 16 ? -9.848 2.822 -4.045 1.00 25.26 13 GLN C C 1
ATOM 4962 O O . GLN C 1 16 ? -10.748 3.585 -4.399 1.00 26.18 13 GLN C O 1
ATOM 4968 N N . PRO C 1 17 ? -8.552 3.096 -4.243 1.00 20.75 14 PRO C N 1
ATOM 4969 C CA . PRO C 1 17 ? -8.184 4.320 -4.958 1.00 22.90 14 PRO C CA 1
ATOM 4970 C C . PRO C 1 17 ? -8.584 4.239 -6.428 1.00 26.81 14 PRO C C 1
ATOM 4971 O O . PRO C 1 17 ? -8.352 3.221 -7.076 1.00 24.70 14 PRO C O 1
ATOM 4975 N N . THR C 1 18 ? -9.213 5.293 -6.934 1.00 34.19 15 THR C N 1
ATOM 4976 C CA . THR C 1 18 ? -9.569 5.355 -8.340 1.00 24.46 15 THR C CA 1
ATOM 4977 C C . THR C 1 18 ? -8.298 5.472 -9.169 1.00 27.70 15 THR C C 1
ATOM 4978 O O . THR C 1 18 ? -7.244 5.849 -8.647 1.00 21.01 15 THR C O 1
ATOM 4982 N N . ASP C 1 19 ? -8.396 5.155 -10.457 1.00 29.06 16 ASP C N 1
ATOM 4983 C CA . ASP C 1 19 ? -7.243 5.258 -11.341 1.00 29.08 16 ASP C CA 1
ATOM 4984 C C . ASP C 1 19 ? -6.716 6.687 -11.390 1.00 28.38 16 ASP C C 1
ATOM 4985 O O . ASP C 1 19 ? -5.506 6.909 -11.382 1.00 27.90 16 ASP C O 1
ATOM 4990 N N . ALA C 1 20 ? -7.629 7.654 -11.421 1.00 24.76 17 ALA C N 1
ATOM 4991 C CA . ALA C 1 20 ? -7.240 9.059 -11.404 1.00 29.84 17 ALA C CA 1
ATOM 4992 C C . ALA C 1 20 ? -6.462 9.363 -10.125 1.00 30.37 17 ALA C C 1
ATOM 4993 O O . ALA C 1 20 ? -5.456 10.074 -10.155 1.00 28.19 17 ALA C O 1
ATOM 4995 N N . MET C 1 21 ? -6.921 8.809 -9.005 1.00 24.75 18 MET C N 1
ATOM 4996 C CA . MET C 1 21 ? -6.213 8.975 -7.739 1.00 27.19 18 MET C CA 1
ATOM 4997 C C . MET C 1 21 ? -4.841 8.300 -7.785 1.00 25.18 18 MET C C 1
ATOM 4998 O O . MET C 1 21 ? -3.849 8.879 -7.346 1.00 26.87 18 MET C O 1
ATOM 5003 N N . ARG C 1 22 ? -4.781 7.089 -8.339 1.00 22.99 19 ARG C N 1
ATOM 5004 C CA . ARG C 1 22 ? -3.507 6.386 -8.474 1.00 25.83 19 ARG C CA 1
ATOM 5005 C C . ARG C 1 22 ? -2.524 7.183 -9.317 1.00 28.56 19 ARG C C 1
ATOM 5006 O O . ARG C 1 22 ? -1.346 7.294 -8.973 1.00 22.70 19 ARG C O 1
ATOM 5014 N N . GLN C 1 23 ? -3.001 7.784 -10.382 1.00 26.71 20 GLN C N 1
ATOM 5015 C CA . GLN C 1 23 ? -2.195 8.624 -11.227 1.00 30.18 20 GLN C CA 1
ATOM 5016 C C . GLN C 1 23 ? -1.580 9.822 -10.536 1.00 26.76 20 GLN C C 1
ATOM 5017 O O . GLN C 1 23 ? -0.429 10.150 -10.765 1.00 25.16 20 GLN C O 1
ATOM 5023 N N . CYS C 1 24 ? -2.372 10.430 -9.672 1.00 25.50 21 CYS C N 1
ATOM 5024 C CA . CYS C 1 24 ? -1.966 11.506 -8.810 1.00 26.31 21 CYS C CA 1
ATOM 5025 C C . CYS C 1 24 ? -0.882 11.092 -7.860 1.00 27.84 21 CYS C C 1
ATOM 5026 O O . CYS C 1 24 ? 0.021 11.826 -7.636 1.00 30.90 21 CYS C O 1
ATOM 5029 N N . MET C 1 25 ? -0.991 9.896 -7.316 1.00 24.98 22 MET C N 1
ATOM 5030 C CA . MET C 1 25 ? -0.003 9.355 -6.422 1.00 31.33 22 MET C CA 1
ATOM 5031 C C . MET C 1 25 ? 1.307 9.094 -7.120 1.00 26.82 22 MET C C 1
ATOM 5032 O O . MET C 1 25 ? 2.338 9.253 -6.548 1.00 28.79 22 MET C O 1
ATOM 5037 N N . LEU C 1 26 ? 1.237 8.670 -8.358 1.00 24.57 23 LEU C N 1
ATOM 5038 C CA . LEU C 1 26 ? 2.440 8.385 -9.129 1.00 30.52 23 LEU C CA 1
ATOM 5039 C C . LEU C 1 26 ? 3.340 9.611 -9.268 1.00 26.60 23 LEU C C 1
ATOM 5040 O O . LEU C 1 26 ? 4.563 9.497 -9.195 1.00 26.79 23 LEU C O 1
ATOM 5045 N N . HIS C 1 27 ? 2.736 10.782 -9.445 1.00 24.89 24 HIS C N 1
ATOM 5046 C CA . HIS C 1 27 ? 3.506 11.995 -9.715 1.00 35.60 24 HIS C CA 1
ATOM 5047 C C . HIS C 1 27 ? 3.685 12.885 -8.490 1.00 32.53 24 HIS C C 1
ATOM 5048 O O . HIS C 1 27 ? 4.152 14.018 -8.604 1.00 32.94 24 HIS C O 1
ATOM 5055 N N . ALA C 1 28 ? 3.321 12.369 -7.321 1.00 27.86 25 ALA C N 1
ATOM 5056 C CA . ALA C 1 28 ? 3.440 13.132 -6.085 1.00 28.67 25 ALA C CA 1
ATOM 5057 C C . ALA C 1 28 ? 4.900 13.381 -5.725 1.00 27.77 25 ALA C C 1
ATOM 5058 O O . ALA C 1 28 ? 5.713 12.458 -5.712 1.00 27.17 25 ALA C O 1
ATOM 5060 N N . GLU C 1 29 ? 5.226 14.635 -5.438 1.00 33.36 26 GLU C N 1
ATOM 5061 C CA . GLU C 1 29 ? 6.557 14.982 -4.962 1.00 29.76 26 GLU C CA 1
ATOM 5062 C C . GLU C 1 29 ? 6.637 14.706 -3.464 1.00 33.80 26 GLU C C 1
ATOM 5063 O O . GLU C 1 29 ? 5.726 15.052 -2.712 1.00 30.11 26 GLU C O 1
ATOM 5065 N N . VAL C 1 30 ? 7.721 14.069 -3.036 1.00 28.73 27 VAL C N 1
ATOM 5066 C CA . VAL C 1 30 ? 7.855 13.662 -1.645 1.00 23.90 27 VAL C CA 1
ATOM 5067 C C . VAL C 1 30 ? 9.175 14.116 -1.030 1.00 27.37 27 VAL C C 1
ATOM 5068 O O . VAL C 1 30 ? 10.078 14.575 -1.727 1.00 23.06 27 VAL C O 1
ATOM 5072 N N . GLY C 1 31 ? 9.272 13.974 0.288 1.00 31.02 28 GLY C N 1
ATOM 5073 C CA . GLY C 1 31 ? 10.478 14.302 1.023 1.00 20.46 28 GLY C CA 1
ATOM 5074 C C . GLY C 1 31 ? 10.394 13.675 2.399 1.00 28.65 28 GLY C C 1
ATOM 5075 O O . GLY C 1 31 ? 9.497 12.873 2.661 1.00 23.93 28 GLY C O 1
ATOM 5076 N N . ASP C 1 32 ? 11.325 14.030 3.278 1.00 26.30 29 ASP C N 1
ATOM 5077 C CA . ASP C 1 32 ? 11.316 13.510 4.641 1.00 26.38 29 ASP C CA 1
ATOM 5078 C C . ASP C 1 32 ? 10.412 14.362 5.531 1.00 28.25 29 ASP C C 1
ATOM 5079 O O . ASP C 1 32 ? 10.763 15.483 5.904 1.00 23.36 29 ASP C O 1
ATOM 5084 N N . ASP C 1 33 ? 9.248 13.814 5.872 1.00 28.59 30 ASP C N 1
ATOM 5085 C CA . ASP C 1 33 ? 8.247 14.533 6.651 1.00 28.06 30 ASP C CA 1
ATOM 5086 C C . ASP C 1 33 ? 8.714 14.847 8.073 1.00 28.65 30 ASP C C 1
ATOM 5087 O O . ASP C 1 33 ? 8.280 15.834 8.668 1.00 29.11 30 ASP C O 1
ATOM 5092 N N . VAL C 1 34 ? 9.585 14.004 8.619 1.00 24.50 31 VAL C N 1
ATOM 5093 C CA . VAL C 1 34 ? 10.162 14.266 9.936 1.00 31.50 31 VAL C CA 1
ATOM 5094 C C . VAL C 1 34 ? 10.939 15.581 9.923 1.00 29.85 31 VAL C C 1
ATOM 5095 O O . VAL C 1 34 ? 10.927 16.326 10.900 1.00 34.22 31 VAL C O 1
ATOM 5099 N N . TYR C 1 35 ? 11.592 15.874 8.804 1.00 31.71 32 TYR C N 1
ATOM 5100 C CA . TYR C 1 35 ? 12.267 17.155 8.641 1.00 30.36 32 TYR C CA 1
ATOM 5101 C C . TYR C 1 35 ? 11.274 18.200 8.125 1.00 29.46 32 TYR C C 1
ATOM 5102 O O . TYR C 1 35 ? 11.618 19.368 7.945 1.00 27.97 32 TYR C O 1
ATOM 5111 N N . GLY C 1 36 ? 10.030 17.776 7.918 1.00 28.94 33 GLY C N 1
ATOM 5112 C CA . GLY C 1 36 ? 8.999 18.653 7.392 1.00 28.00 33 GLY C CA 1
ATOM 5113 C C . GLY C 1 36 ? 9.235 19.010 5.934 1.00 30.99 33 GLY C C 1
ATOM 5114 O O . GLY C 1 36 ? 8.811 20.069 5.471 1.00 28.63 33 GLY C O 1
ATOM 5115 N N . GLU C 1 37 ? 9.897 18.115 5.205 1.00 28.41 34 GLU C N 1
ATOM 5116 C CA . GLU C 1 37 ? 10.358 18.419 3.852 1.00 28.09 34 GLU C CA 1
ATOM 5117 C C . GLU C 1 37 ? 9.610 17.659 2.757 1.00 23.78 34 GLU C C 1
ATOM 5118 O O . GLU C 1 37 ? 10.068 17.588 1.619 1.00 26.05 34 GLU C O 1
ATOM 5124 N N . ASP C 1 38 ? 8.461 17.093 3.099 1.00 25.40 35 ASP C N 1
ATOM 5125 C CA . ASP C 1 38 ? 7.621 16.443 2.105 1.00 24.24 35 ASP C CA 1
ATOM 5126 C C . ASP C 1 38 ? 6.560 17.422 1.610 1.00 28.46 35 ASP C C 1
ATOM 5127 O O . ASP C 1 38 ? 5.642 17.774 2.353 1.00 23.28 35 ASP C O 1
ATOM 5132 N N . PRO C 1 39 ? 6.678 17.852 0.342 1.00 29.17 36 PRO C N 1
ATOM 5133 C CA . PRO C 1 39 ? 5.777 18.857 -0.236 1.00 24.42 36 PRO C CA 1
ATOM 5134 C C . PRO C 1 39 ? 4.332 18.377 -0.307 1.00 26.04 36 PRO C C 1
ATOM 5135 O O . PRO C 1 39 ? 3.414 19.188 -0.184 1.00 26.64 36 PRO C O 1
ATOM 5139 N N . GLY C 1 40 ? 4.140 17.073 -0.473 1.00 22.25 37 GLY C N 1
ATOM 5140 C CA . GLY C 1 40 ? 2.807 16.503 -0.542 1.00 19.89 37 GLY C CA 1
ATOM 5141 C C . GLY C 1 40 ? 2.100 16.573 0.798 1.00 23.44 37 GLY C C 1
ATOM 5142 O O . GLY C 1 40 ? 0.924 16.932 0.868 1.00 22.63 37 GLY C O 1
ATOM 5143 N N . VAL C 1 41 ? 2.819 16.238 1.866 1.00 22.39 38 VAL C N 1
ATOM 5144 C CA . VAL C 1 41 ? 2.255 16.310 3.213 1.00 28.59 38 VAL C CA 1
ATOM 5145 C C . VAL C 1 41 ? 1.998 17.762 3.595 1.00 24.26 38 VAL C C 1
ATOM 5146 O O . VAL C 1 41 ? 0.942 18.092 4.133 1.00 23.88 38 VAL C O 1
ATOM 5150 N N . ASN C 1 42 ? 2.970 18.625 3.314 1.00 27.14 39 ASN C N 1
ATOM 5151 C CA . ASN C 1 42 ? 2.838 20.047 3.608 1.00 24.44 39 ASN C CA 1
ATOM 5152 C C . ASN C 1 42 ? 1.632 20.662 2.903 1.00 25.18 39 ASN C C 1
ATOM 5153 O O . ASN C 1 42 ? 0.916 21.479 3.485 1.00 21.56 39 ASN C O 1
ATOM 5158 N N . ALA C 1 43 ? 1.408 20.253 1.655 1.00 19.32 40 ALA C N 1
ATOM 5159 C CA . ALA C 1 43 ? 0.285 20.759 0.873 1.00 21.84 40 ALA C CA 1
ATOM 5160 C C . ALA C 1 43 ? -1.060 20.329 1.457 1.00 26.08 40 ALA C C 1
ATOM 5161 O O . ALA C 1 43 ? -1.957 21.156 1.637 1.00 26.00 40 ALA C O 1
ATOM 5163 N N . LEU C 1 44 ? -1.190 19.041 1.758 1.00 21.05 41 LEU C N 1
ATOM 5164 C CA . LEU C 1 44 ? -2.417 18.511 2.344 1.00 26.88 41 LEU C CA 1
ATOM 5165 C C . LEU C 1 44 ? -2.757 19.198 3.662 1.00 25.28 41 LEU C C 1
ATOM 5166 O O . LEU C 1 44 ? -3.901 19.597 3.889 1.00 24.55 41 LEU C O 1
ATOM 5171 N N . GLU C 1 45 ? -1.755 19.348 4.518 1.00 21.21 42 GLU C N 1
ATOM 5172 C CA . GLU C 1 45 ? -1.953 19.961 5.823 1.00 23.99 42 GLU C CA 1
ATOM 5173 C C . GLU C 1 45 ? -2.322 21.439 5.694 1.00 27.62 42 GLU C C 1
ATOM 5174 O O . GLU C 1 45 ? -3.207 21.927 6.395 1.00 29.23 42 GLU C O 1
ATOM 5180 N N . ALA C 1 46 ? -1.648 22.144 4.790 1.00 28.25 43 ALA C N 1
ATOM 5181 C CA . ALA C 1 46 ? -1.944 23.552 4.542 1.00 21.74 43 ALA C CA 1
ATOM 5182 C C . ALA C 1 46 ? -3.361 23.709 4.001 1.00 24.76 43 ALA C C 1
ATOM 5183 O O . ALA C 1 46 ? -4.116 24.572 4.447 1.00 28.27 43 ALA C O 1
ATOM 5185 N N . TYR C 1 47 ? -3.715 22.868 3.036 1.00 25.99 44 TYR C N 1
ATOM 5186 C CA . TYR C 1 47 ? -5.049 22.894 2.450 1.00 26.27 44 TYR C CA 1
ATOM 5187 C C . TYR C 1 47 ? -6.102 22.521 3.488 1.00 27.86 44 TYR C C 1
ATOM 5188 O O . TYR C 1 47 ? -7.170 23.128 3.545 1.00 30.96 44 TYR C O 1
ATOM 5197 N N . GLY C 1 48 ? -5.797 21.514 4.300 1.00 25.85 45 GLY C N 1
ATOM 5198 C CA . GLY C 1 48 ? -6.731 21.035 5.302 1.00 27.53 45 GLY C CA 1
ATOM 5199 C C . GLY C 1 48 ? -7.028 22.062 6.378 1.00 27.00 45 GLY C C 1
ATOM 5200 O O . GLY C 1 48 ? -8.185 22.271 6.746 1.00 22.79 45 GLY C O 1
ATOM 5201 N N . ALA C 1 49 ? -5.979 22.703 6.883 1.00 25.03 46 ALA C N 1
ATOM 5202 C CA . ALA C 1 49 ? -6.132 23.734 7.902 1.00 26.83 46 ALA C CA 1
ATOM 5203 C C . ALA C 1 49 ? -6.985 24.896 7.396 1.00 27.54 46 ALA C C 1
ATOM 5204 O O . ALA C 1 49 ? -7.856 25.390 8.110 1.00 26.77 46 ALA C O 1
ATOM 5206 N N . ASP C 1 50 ? -6.740 25.319 6.158 1.00 30.95 47 ASP C N 1
ATOM 5207 C CA . ASP C 1 50 ? -7.477 26.435 5.574 1.00 28.37 47 ASP C CA 1
ATOM 5208 C C . ASP C 1 50 ? -8.921 26.050 5.279 1.00 29.45 47 ASP C C 1
ATOM 5209 O O . ASP C 1 50 ? -9.839 26.849 5.473 1.00 36.90 47 ASP C O 1
ATOM 5214 N N . LEU C 1 51 ? -9.113 24.823 4.808 1.00 23.08 48 LEU C N 1
ATOM 5215 C CA . LEU C 1 51 ? -10.444 24.306 4.508 1.00 27.68 48 LEU C CA 1
ATOM 5216 C C . LEU C 1 51 ? -11.358 24.327 5.730 1.00 26.73 48 LEU C C 1
ATOM 5217 O O . LEU C 1 51 ? -12.557 24.583 5.620 1.00 28.66 48 LEU C O 1
ATOM 5222 N N . LEU C 1 52 ? -10.781 24.047 6.892 1.00 31.09 49 LEU C N 1
ATOM 5223 C CA . LEU C 1 52 ? -11.536 24.000 8.138 1.00 26.74 49 LEU C CA 1
ATOM 5224 C C . LEU C 1 52 ? -11.389 25.306 8.908 1.00 31.82 49 LEU C C 1
ATOM 5225 O O . LEU C 1 52 ? -11.944 25.468 9.997 1.00 31.32 49 LEU C O 1
ATOM 5230 N N . GLY C 1 53 ? -10.624 26.232 8.342 1.00 31.17 50 GLY C N 1
ATOM 5231 C CA . GLY C 1 53 ? -10.452 27.541 8.940 1.00 30.63 50 GLY C CA 1
ATOM 5232 C C . GLY C 1 53 ? -9.698 27.485 10.251 1.00 26.88 50 GLY C C 1
ATOM 5233 O O . GLY C 1 53 ? -9.990 28.245 11.174 1.00 29.68 50 GLY C O 1
ATOM 5234 N N . LYS C 1 54 ? -8.729 26.581 10.336 1.00 27.39 51 LYS C N 1
ATOM 5235 C CA . LYS C 1 54 ? -7.889 26.474 11.523 1.00 27.98 51 LYS C CA 1
ATOM 5236 C C . LYS C 1 54 ? -6.446 26.821 11.186 1.00 25.32 51 LYS C C 1
ATOM 5237 O O . LYS C 1 54 ? -6.105 27.019 10.024 1.00 34.49 51 LYS C O 1
ATOM 5243 N N . GLU C 1 55 ? -5.604 26.890 12.211 1.00 26.84 52 GLU C N 1
ATOM 5244 C CA . GLU C 1 55 ? -4.234 27.368 12.056 1.00 27.23 52 GLU C CA 1
ATOM 5245 C C . GLU C 1 55 ? -3.282 26.336 11.460 1.00 26.14 52 GLU C C 1
ATOM 5246 O O . GLU C 1 55 ? -2.416 26.679 10.657 1.00 31.95 52 GLU C O 1
ATOM 5252 N N . ALA C 1 56 ? -3.432 25.079 11.863 1.00 27.48 53 ALA C N 1
ATOM 5253 C CA . ALA C 1 56 ? -2.479 24.045 11.472 1.00 24.75 53 ALA C CA 1
ATOM 5254 C C . ALA C 1 56 ? -3.141 22.684 11.311 1.00 23.67 53 ALA C C 1
ATOM 5255 O O . ALA C 1 56 ? -4.248 22.461 11.799 1.00 22.83 53 ALA C O 1
ATOM 5257 N N . ALA C 1 57 ? -2.457 21.779 10.618 1.00 21.97 54 ALA C N 1
ATOM 5258 C CA . ALA C 1 57 ? -2.966 20.428 10.418 1.00 21.13 54 ALA C CA 1
ATOM 5259 C C . ALA C 1 57 ? -1.842 19.403 10.501 1.00 20.58 54 ALA C C 1
ATOM 5260 O O . ALA C 1 57 ? -0.677 19.725 10.277 1.00 20.30 54 ALA C O 1
ATOM 5262 N N . LEU C 1 58 ? -2.204 18.163 10.812 1.00 22.01 55 LEU C N 1
ATOM 5263 C CA . LEU C 1 58 ? -1.221 17.100 10.997 1.00 24.01 55 LEU C CA 1
ATOM 5264 C C . LEU C 1 58 ? -1.698 15.804 10.361 1.00 17.42 55 LEU C C 1
ATOM 5265 O O . LEU C 1 58 ? -2.786 15.323 10.663 1.00 18.03 55 LEU C O 1
ATOM 5270 N N . PHE C 1 59 ? -0.885 15.252 9.467 1.00 20.51 56 PHE C N 1
ATOM 5271 C CA . PHE C 1 59 ? -1.232 14.015 8.777 1.00 23.26 56 PHE C CA 1
ATOM 5272 C C . PHE C 1 59 ? -0.806 12.790 9.579 1.00 21.91 56 PHE C C 1
ATOM 5273 O O . PHE C 1 59 ? 0.339 12.693 10.024 1.00 19.34 56 PHE C O 1
ATOM 5281 N N . VAL C 1 60 ? -1.736 11.855 9.752 1.00 19.95 57 VAL C N 1
ATOM 5282 C CA . VAL C 1 60 ? -1.493 10.648 10.535 1.00 20.41 57 VAL C CA 1
ATOM 5283 C C . 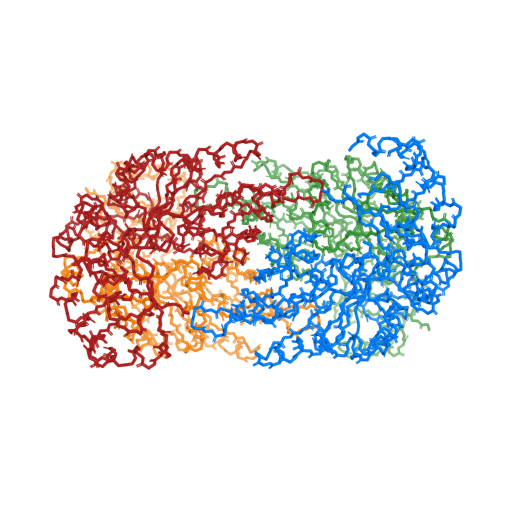VAL C 1 60 ? -1.963 9.408 9.772 1.00 19.48 57 VAL C C 1
ATOM 5284 O O . VAL C 1 60 ? -2.825 9.513 8.900 1.00 19.89 57 VAL C O 1
ATOM 5288 N N . PRO C 1 61 ? -1.376 8.234 10.080 1.00 23.19 58 PRO C N 1
ATOM 5289 C CA . PRO C 1 61 ? -1.692 6.959 9.414 1.00 19.01 58 PRO C CA 1
ATOM 5290 C C . PRO C 1 61 ? -3.115 6.440 9.618 1.00 21.34 58 PRO C C 1
ATOM 5291 O O . PRO C 1 61 ? -3.563 5.622 8.818 1.00 22.70 58 PRO C O 1
ATOM 5295 N N . SER C 1 62 ? -3.803 6.881 10.668 1.00 18.11 59 SER C N 1
ATOM 5296 C CA . SER C 1 62 ? -5.161 6.405 10.926 1.00 16.80 59 SER C CA 1
ATOM 5297 C C . SER C 1 62 ? -5.983 7.409 11.714 1.00 19.31 59 SER C C 1
ATOM 5298 O O . SER C 1 62 ? -5.437 8.309 12.346 1.00 21.23 59 SER C O 1
ATOM 5301 N N . GLY C 1 63 ? -7.300 7.236 11.687 1.00 23.51 60 GLY C N 1
ATOM 5302 C CA . GLY C 1 63 ? -8.188 8.079 12.466 1.00 24.13 60 GLY C CA 1
ATOM 5303 C C . GLY C 1 63 ? -8.040 7.816 13.954 1.00 23.50 60 GLY C C 1
ATOM 5304 O O . GLY C 1 63 ? -8.214 8.719 14.776 1.00 25.70 60 GLY C O 1
ATOM 5305 N N . THR C 1 64 ? -7.709 6.575 14.294 1.00 19.07 61 THR C N 1
ATOM 5306 C CA . THR C 1 64 ? -7.457 6.190 15.674 1.00 21.47 61 THR C CA 1
ATOM 5307 C C . THR C 1 64 ? -6.293 6.987 16.241 1.00 21.73 61 THR C C 1
ATOM 5308 O O . THR C 1 64 ? -6.371 7.499 17.359 1.00 20.18 61 THR C O 1
ATOM 5312 N N . MET C 1 65 ? -5.220 7.106 15.463 1.00 20.13 62 MET C N 1
ATOM 5313 C CA . MET C 1 65 ? -4.064 7.872 15.909 1.00 22.16 62 MET C CA 1
ATOM 5314 C C . MET C 1 65 ? -4.404 9.353 15.967 1.00 19.56 62 MET C C 1
ATOM 5315 O O . MET C 1 65 ? -3.943 10.067 16.853 1.00 23.94 62 MET C O 1
ATOM 5320 N N . SER C 1 66 ? -5.222 9.805 15.022 1.00 22.50 63 SER C N 1
ATOM 5321 C CA . SER C 1 66 ? -5.658 11.194 14.992 1.00 22.33 63 SER C CA 1
ATOM 5322 C C . SER C 1 66 ? -6.365 11.578 16.290 1.00 20.58 63 SER C C 1
ATOM 5323 O O . SER C 1 66 ? -6.070 12.616 16.883 1.00 17.32 63 SER C O 1
ATOM 5326 N N . ASN C 1 67 ? -7.296 10.735 16.724 1.00 19.29 64 ASN C N 1
ATOM 5327 C CA . ASN C 1 67 ? -8.013 10.959 17.974 1.00 21.09 64 ASN C CA 1
ATOM 5328 C C . ASN C 1 67 ? -7.116 10.758 19.188 1.00 21.57 64 ASN C C 1
ATOM 5329 O O . ASN C 1 67 ? -7.172 11.530 20.145 1.00 20.15 64 ASN C O 1
ATOM 5334 N N . LEU C 1 68 ? -6.301 9.708 19.143 1.00 22.83 65 LEU C N 1
ATOM 5335 C CA . LEU C 1 68 ? -5.354 9.408 20.211 1.00 22.12 65 LEU C CA 1
ATOM 5336 C C . LEU C 1 68 ? -4.456 10.616 20.489 1.00 24.57 65 LEU C C 1
ATOM 5337 O O . LEU C 1 68 ? -4.302 11.023 21.643 1.00 25.13 65 LEU C O 1
ATOM 5342 N N . LEU C 1 69 ? -3.882 11.195 19.434 1.00 18.05 66 LEU C N 1
ATOM 5343 C CA . LEU C 1 69 ? -3.067 12.408 19.570 1.00 22.34 66 LEU C CA 1
ATOM 5344 C C . LEU C 1 69 ? -3.880 13.608 20.034 1.00 21.24 66 LEU C C 1
ATOM 5345 O O . LEU C 1 69 ? -3.368 14.467 20.747 1.00 27.28 66 LEU C O 1
ATOM 5350 N N . ALA C 1 70 ? -5.137 13.672 19.614 1.00 18.06 67 ALA C N 1
ATOM 5351 C CA . ALA C 1 70 ? -6.009 14.784 19.966 1.00 18.66 67 ALA C CA 1
ATOM 5352 C C . ALA C 1 70 ? -6.248 14.846 21.477 1.00 23.60 67 ALA C C 1
ATOM 5353 O O . ALA C 1 70 ? -6.091 15.899 22.097 1.00 23.84 67 ALA C O 1
ATOM 5355 N N . VAL C 1 71 ? -6.623 13.712 22.063 1.00 21.30 68 VAL C N 1
ATOM 5356 C CA . VAL C 1 71 ? -6.943 13.656 23.484 1.00 23.25 68 VAL C CA 1
ATOM 5357 C C . VAL C 1 71 ? -5.696 13.859 24.341 1.00 23.20 68 VAL C C 1
ATOM 5358 O O . VAL C 1 71 ? -5.742 14.542 25.361 1.00 19.92 68 VAL C O 1
ATOM 5362 N N . MET C 1 72 ? -4.570 13.307 23.898 1.00 28.82 69 MET C N 1
ATOM 5363 C CA . MET C 1 72 ? -3.319 13.444 24.638 1.00 23.91 69 MET C CA 1
ATOM 5364 C C . MET C 1 72 ? -2.757 14.858 24.529 1.00 24.14 69 MET C C 1
ATOM 5365 O O . MET C 1 72 ? -2.027 15.305 25.408 1.00 28.45 69 MET C O 1
ATOM 5370 N N . SER C 1 73 ? -3.105 15.559 23.453 1.00 23.57 70 SER C N 1
ATOM 5371 C CA . SER C 1 73 ? -2.655 16.935 23.264 1.00 20.46 70 SER C CA 1
ATOM 5372 C C . SER C 1 73 ? -3.525 17.919 24.030 1.00 19.90 70 SER C C 1
ATOM 5373 O O . SER C 1 73 ? -3.092 19.027 24.344 1.00 24.28 70 SER C O 1
ATOM 5376 N N . HIS C 1 74 ? -4.757 17.512 24.320 1.00 23.80 71 HIS C N 1
ATOM 5377 C CA . HIS C 1 74 ? -5.659 18.315 25.141 1.00 22.49 71 HIS C CA 1
ATOM 5378 C C . HIS C 1 74 ? -5.508 17.968 26.617 1.00 24.91 71 HIS C C 1
ATOM 5379 O O . HIS C 1 74 ? -5.616 18.832 27.488 1.00 20.61 71 HIS C O 1
ATOM 5386 N N . CYS C 1 75 ? -5.279 16.716 26.905 1.00 20.45 72 CYS C N 1
ATOM 5387 C CA . CYS C 1 75 ? -5.222 16.287 28.265 1.00 19.98 72 CYS C CA 1
ATOM 5388 C C . CYS C 1 75 ? -3.928 15.662 28.651 1.00 20.22 72 CYS C C 1
ATOM 5389 O O . CYS C 1 75 ? -3.484 14.769 28.023 1.00 24.41 72 CYS C O 1
ATOM 5392 N N . GLN C 1 76 ? -3.352 16.129 29.729 1.00 17.34 73 GLN C N 1
ATOM 5393 C CA . GLN C 1 76 ? -2.230 15.455 30.305 1.00 25.71 73 GLN C CA 1
ATOM 5394 C C . GLN C 1 76 ? -2.558 14.385 31.301 1.00 18.18 73 GLN C C 1
ATOM 5395 O O . GLN C 1 76 ? -3.659 14.071 31.523 1.00 18.01 73 GLN C O 1
ATOM 5401 N N . ARG C 1 77 ? -1.525 13.822 31.873 1.00 21.54 74 ARG C N 1
ATOM 5402 C CA . ARG C 1 77 ? -1.647 12.821 32.910 1.00 18.81 74 ARG C CA 1
ATOM 5403 C C . ARG C 1 77 ? -2.722 13.143 33.914 1.00 20.05 74 ARG C C 1
ATOM 5404 O O . ARG C 1 77 ? -2.749 14.163 34.511 1.00 20.12 74 ARG C O 1
ATOM 5412 N N . GLY C 1 78 ? -3.653 12.248 34.036 1.00 17.20 75 GLY C N 1
ATOM 5413 C CA . GLY C 1 78 ? -4.680 12.356 35.056 1.00 20.07 75 GLY C CA 1
ATOM 5414 C C . GLY C 1 78 ? -5.844 13.264 34.713 1.00 21.33 75 GLY C C 1
ATOM 5415 O O . GLY C 1 78 ? -6.871 13.248 35.389 1.00 27.10 75 GLY C O 1
ATOM 5416 N N . GLU C 1 79 ? -5.689 14.064 33.667 1.00 24.56 76 GLU C N 1
ATOM 5417 C CA . GLU C 1 79 ? -6.735 14.998 33.281 1.00 22.21 76 GLU C CA 1
ATOM 5418 C C . GLU C 1 79 ? -7.850 14.273 32.538 1.00 22.63 76 GLU C C 1
ATOM 5419 O O . GLU C 1 79 ? -7.638 13.204 31.964 1.00 23.19 76 GLU C O 1
ATOM 5425 N N . GLY C 1 80 ? -9.043 14.855 32.565 1.00 18.86 77 GLY C N 1
ATOM 5426 C CA . GLY C 1 80 ? -10.225 14.169 32.091 1.00 20.04 77 GLY C CA 1
ATOM 5427 C C . GLY C 1 80 ? -10.721 14.609 30.731 1.00 23.91 77 GLY C C 1
ATOM 5428 O O . GLY C 1 80 ? -10.633 15.782 30.368 1.00 28.58 77 GLY C O 1
ATOM 5429 N N . ALA C 1 81 ? -11.239 13.649 29.975 1.00 20.09 78 ALA C N 1
ATOM 5430 C CA . ALA C 1 81 ? -11.883 13.922 28.699 1.00 21.80 78 ALA C CA 1
ATOM 5431 C C . ALA C 1 81 ? -13.267 13.287 28.695 1.00 22.40 78 ALA C C 1
ATOM 5432 O O . ALA C 1 81 ? -13.404 12.070 28.823 1.00 20.60 78 ALA C O 1
ATOM 5434 N N . VAL C 1 82 ? -14.294 14.120 28.589 1.00 23.46 79 VAL C N 1
ATOM 5435 C CA . VAL C 1 82 ? -15.664 13.631 28.554 1.00 20.21 79 VAL C CA 1
ATOM 5436 C C . VAL C 1 82 ? -16.092 13.327 27.122 1.00 27.00 79 VAL C C 1
ATOM 5437 O O . VAL C 1 82 ? -15.912 14.148 26.221 1.00 23.12 79 VAL C O 1
ATOM 5441 N N . LEU C 1 83 ? -16.653 12.153 26.883 1.00 24.16 80 LEU C N 1
ATOM 5442 C CA . LEU C 1 83 ? -17.150 11.780 25.582 1.00 20.04 80 LEU C CA 1
ATOM 5443 C C . LEU C 1 83 ? -18.286 10.826 25.686 1.00 25.05 80 LEU C C 1
ATOM 5444 O O . LEU C 1 83 ? -18.604 10.438 26.758 1.00 24.89 80 LEU C O 1
ATOM 5449 N N . GLY C 1 84 ? -18.864 10.440 24.554 1.00 16.33 81 GLY C N 1
ATOM 5450 C CA . GLY C 1 84 ? -19.974 9.509 24.503 1.00 18.30 81 GLY C CA 1
ATOM 5451 C C . GLY C 1 84 ? -19.540 8.072 24.705 1.00 23.19 81 GLY C C 1
ATOM 5452 O O . GLY C 1 84 ? -18.454 7.674 24.289 1.00 21.38 81 GLY C O 1
ATOM 5453 N N . SER C 1 85 ? -20.396 7.295 25.358 1.00 27.06 82 SER C N 1
ATOM 5454 C CA . SER C 1 85 ? -20.124 5.887 25.616 1.00 22.95 82 SER C CA 1
ATOM 5455 C C . SER C 1 85 ? -20.145 5.077 24.327 1.00 22.74 82 SER C C 1
ATOM 5456 O O . SER C 1 85 ? -19.564 3.995 24.251 1.00 23.16 82 SER C O 1
ATOM 5459 N N . ALA C 1 86 ? -20.818 5.608 23.312 1.00 29.03 83 ALA C N 1
ATOM 5460 C CA . ALA C 1 86 ? -20.889 4.943 22.017 1.00 28.46 83 ALA C CA 1
ATOM 5461 C C . ALA C 1 86 ? -19.904 5.556 21.028 1.00 23.02 83 ALA C C 1
ATOM 5462 O O . ALA C 1 86 ? -19.873 5.179 19.859 1.00 23.37 83 ALA C O 1
ATOM 5464 N N . ALA C 1 87 ? -19.100 6.502 21.504 1.00 26.81 84 ALA C N 1
ATOM 5465 C CA . ALA C 1 87 ? -18.107 7.154 20.657 1.00 27.43 84 ALA C CA 1
ATOM 5466 C C . ALA C 1 87 ? -16.976 6.198 20.319 1.00 21.93 84 ALA C C 1
ATOM 5467 O O . ALA C 1 87 ? -16.637 5.317 21.107 1.00 23.88 84 ALA C O 1
ATOM 5469 N N . HIS C 1 88 ? -16.395 6.383 19.139 1.00 25.19 85 HIS C N 1
ATOM 5470 C CA . HIS C 1 88 ? -15.334 5.509 18.659 1.00 21.90 85 HIS C CA 1
ATOM 5471 C C . HIS C 1 88 ? -14.100 5.570 19.552 1.00 20.04 85 HIS C C 1
ATOM 5472 O O . HIS C 1 88 ? -13.446 4.556 19.794 1.00 20.17 85 HIS C O 1
ATOM 5479 N N . ILE C 1 89 ? -13.789 6.771 20.025 1.00 20.47 86 ILE C N 1
ATOM 5480 C CA . ILE C 1 89 ? -12.654 7.001 20.910 1.00 21.77 86 ILE C CA 1
ATOM 5481 C C . ILE C 1 89 ? -12.782 6.180 22.194 1.00 20.07 86 ILE C C 1
ATOM 5482 O O . ILE C 1 89 ? -11.786 5.736 22.769 1.00 15.75 86 ILE C O 1
ATOM 5487 N N . TYR C 1 90 ? -14.014 5.982 22.646 1.00 16.21 87 TYR C N 1
ATOM 5488 C CA . TYR C 1 90 ? -14.240 5.201 23.850 1.00 20.28 87 TYR C CA 1
ATOM 5489 C C . TYR C 1 90 ? -14.368 3.711 23.561 1.00 19.45 87 TYR C C 1
ATOM 5490 O O . TYR C 1 90 ? -13.733 2.886 24.213 1.00 23.96 87 TYR C O 1
ATOM 5499 N N . ARG C 1 91 ? -15.185 3.373 22.573 1.00 22.09 88 ARG C N 1
ATOM 5500 C CA . ARG C 1 91 ? -15.605 1.992 22.375 1.00 24.72 88 ARG C CA 1
ATOM 5501 C C . ARG C 1 91 ? -14.669 1.161 21.491 1.00 24.62 88 ARG C C 1
ATOM 5502 O O . ARG C 1 91 ? -14.515 -0.040 21.713 1.00 28.20 88 ARG C O 1
ATOM 5510 N N . TYR C 1 92 ? -14.030 1.793 20.510 1.00 22.56 89 TYR C N 1
ATOM 5511 C CA . TYR C 1 92 ? -13.311 1.044 19.480 1.00 24.51 89 TYR C CA 1
ATOM 5512 C C . TYR C 1 92 ? -11.848 1.427 19.267 1.00 22.70 89 TYR C C 1
ATOM 5513 O O . TYR C 1 92 ? -11.286 1.153 18.209 1.00 23.09 89 TYR C O 1
ATOM 5522 N N . GLU C 1 93 ? -11.227 2.056 20.256 1.00 24.20 90 GLU C N 1
ATOM 5523 C CA . GLU C 1 93 ? -9.812 2.393 20.138 1.00 25.44 90 GLU C CA 1
ATOM 5524 C C . GLU C 1 93 ? -9.024 1.864 21.331 1.00 22.97 90 GLU C C 1
ATOM 5525 O O . GLU C 1 93 ? -8.004 2.433 21.725 1.00 22.38 90 GLU C O 1
ATOM 5531 N N . ALA C 1 94 ? -9.523 0.768 21.899 1.00 21.46 91 ALA C N 1
ATOM 5532 C CA . ALA C 1 94 ? -8.856 0.055 22.984 1.00 23.03 91 ALA C CA 1
ATOM 5533 C C . ALA C 1 94 ? -8.546 0.948 24.191 1.00 18.48 91 ALA C C 1
ATOM 5534 O O . ALA C 1 94 ? -7.676 0.625 25.001 1.00 15.91 91 ALA C O 1
ATOM 5536 N N . GLN C 1 95 ? -9.275 2.057 24.307 1.00 21.93 92 GLN C N 1
ATOM 5537 C CA . GLN C 1 95 ? -9.040 3.065 25.344 1.00 22.41 92 GLN C CA 1
ATOM 5538 C C . GLN C 1 95 ? -7.578 3.491 25.398 1.00 19.14 92 GLN C C 1
ATOM 5539 O O . GLN C 1 95 ? -7.010 3.639 26.480 1.00 23.60 92 GLN C O 1
ATOM 5545 N N . GLY C 1 96 ? -6.976 3.677 24.226 1.00 16.55 93 GLY C N 1
ATOM 5546 C CA . GLY C 1 96 ? -5.582 4.073 24.121 1.00 18.50 93 GLY C CA 1
ATOM 5547 C C . GLY C 1 96 ? -5.279 5.368 24.850 1.00 22.70 93 GLY C C 1
ATOM 5548 O O . GLY C 1 96 ? -4.181 5.545 25.380 1.00 24.31 93 GLY C O 1
ATOM 5549 N N . SER C 1 97 ? -6.254 6.273 24.879 1.00 23.09 94 SER C N 1
ATOM 5550 C CA . SER C 1 97 ? -6.115 7.537 25.602 1.00 21.52 94 SER C CA 1
ATOM 5551 C C . SER C 1 97 ? -5.827 7.303 27.079 1.00 24.91 94 SER C C 1
ATOM 5552 O O . SER C 1 97 ? -5.085 8.063 27.703 1.00 24.32 94 SER C O 1
ATOM 5555 N N . ALA C 1 98 ? -6.417 6.251 27.636 1.00 20.84 95 ALA C N 1
ATOM 5556 C CA . ALA C 1 98 ? -6.210 5.931 29.045 1.00 19.58 95 ALA C CA 1
ATOM 5557 C C . ALA C 1 98 ? -4.990 5.046 29.226 1.00 19.29 95 ALA C C 1
ATOM 5558 O O . ALA C 1 98 ? -4.087 5.367 29.998 1.00 17.89 95 ALA C O 1
ATOM 5560 N N . VAL C 1 99 ? -4.972 3.938 28.489 1.00 22.76 96 VAL C N 1
ATOM 5561 C CA . VAL C 1 99 ? -3.913 2.940 28.580 1.00 18.64 96 VAL C CA 1
ATOM 5562 C C . VAL C 1 99 ? -2.541 3.513 28.237 1.00 20.11 96 VAL C C 1
ATOM 5563 O O . VAL C 1 99 ? -1.576 3.311 28.971 1.00 18.39 96 VAL C O 1
ATOM 5567 N N . LEU C 1 100 ? -2.452 4.219 27.116 1.00 21.93 97 LEU C N 1
ATOM 5568 C CA . LEU C 1 100 ? -1.178 4.791 26.700 1.00 26.84 97 LEU C CA 1
ATOM 5569 C C . LEU C 1 100 ? -0.965 6.200 27.237 1.00 18.28 97 LEU C C 1
ATOM 5570 O O . LEU C 1 100 ? 0.134 6.542 27.662 1.00 24.08 97 LEU C O 1
ATOM 5575 N N . GLY C 1 101 ? -2.019 7.009 27.226 1.00 18.15 98 GLY C N 1
ATOM 5576 C CA . GLY C 1 101 ? -1.881 8.427 27.504 1.00 18.75 98 GLY C CA 1
ATOM 5577 C C . GLY C 1 101 ? -2.176 8.854 28.928 1.00 25.88 98 GLY C C 1
ATOM 5578 O O . GLY C 1 101 ? -2.039 10.033 29.254 1.00 22.65 98 GLY C O 1
ATOM 5579 N N . SER C 1 102 ? -2.591 7.902 29.763 1.00 21.99 99 SER C N 1
ATOM 5580 C CA . SER C 1 102 ? -2.916 8.159 31.167 1.00 19.37 99 SER C CA 1
ATOM 5581 C C . SER C 1 102 ? -3.998 9.221 31.321 1.00 21.32 99 SER C C 1
ATOM 5582 O O . SER C 1 102 ? -4.055 9.917 32.335 1.00 24.36 99 SER C O 1
ATOM 5585 N N . VAL C 1 103 ? -4.852 9.336 30.311 1.00 20.13 100 VAL C N 1
ATOM 5586 C CA . VAL C 1 103 ? -5.974 10.263 30.341 1.00 17.46 100 VAL C CA 1
ATOM 5587 C C . VAL C 1 103 ? -7.211 9.586 30.929 1.00 19.61 100 VAL C C 1
ATOM 5588 O O . VAL C 1 103 ? -7.507 8.438 30.608 1.00 20.93 100 VAL C O 1
ATOM 5592 N N . ALA C 1 104 ? -7.924 10.292 31.799 1.00 23.65 101 ALA C N 1
ATOM 5593 C CA . ALA C 1 104 ? -9.157 9.766 32.374 1.00 17.65 101 ALA C CA 1
ATOM 5594 C C . ALA C 1 104 ? -10.333 9.944 31.416 1.00 21.21 101 ALA C C 1
ATOM 5595 O O . ALA C 1 104 ? -10.851 11.051 31.252 1.00 22.13 101 ALA C O 1
ATOM 5597 N N . LEU C 1 105 ? -10.741 8.853 30.776 1.00 17.17 102 LEU C N 1
ATOM 5598 C CA . LEU C 1 105 ? -11.905 8.875 29.899 1.00 17.46 102 LEU C CA 1
ATOM 5599 C C . LEU C 1 105 ? -13.176 8.966 30.737 1.00 21.50 102 LEU C C 1
ATOM 5600 O O . LEU C 1 105 ? -13.348 8.220 31.701 1.00 23.66 102 LEU C O 1
ATOM 5605 N N . GLN C 1 106 ? -14.062 9.886 30.378 1.00 23.22 103 GLN C N 1
ATOM 5606 C CA . GLN C 1 106 ? -15.280 10.093 31.153 1.00 20.86 103 GLN C CA 1
ATOM 5607 C C . GLN C 1 106 ? -16.526 9.924 30.288 1.00 19.33 103 GLN C C 1
ATOM 5608 O O . GLN C 1 106 ? -17.135 10.908 29.872 1.00 18.18 103 GLN C O 1
ATOM 5614 N N . PRO C 1 107 ? -16.912 8.667 30.022 1.00 18.53 104 PRO C N 1
ATOM 5615 C CA . PRO C 1 107 ? -18.078 8.386 29.177 1.00 23.36 104 PRO C CA 1
ATOM 5616 C C . PRO C 1 107 ? -19.400 8.850 29.778 1.00 21.52 104 PRO C C 1
ATOM 5617 O O . PRO C 1 107 ? -19.625 8.730 30.980 1.00 28.62 104 PRO C O 1
ATOM 5621 N N . VAL C 1 108 ? -20.255 9.400 28.924 1.00 19.86 105 VAL C N 1
ATOM 5622 C CA . VAL C 1 108 ? -21.609 9.783 29.299 1.00 25.10 105 VAL C CA 1
ATOM 5623 C C . VAL C 1 108 ? -22.574 9.168 28.286 1.00 27.66 105 VAL C C 1
ATOM 5624 O O . VAL C 1 108 ? -22.159 8.822 27.177 1.00 22.90 105 VAL C O 1
ATOM 5628 N N . PRO C 1 109 ? -23.854 9.007 28.664 1.00 26.20 106 PRO C N 1
ATOM 5629 C CA . PRO C 1 109 ? -24.811 8.411 27.723 1.00 30.75 106 PRO C CA 1
ATOM 5630 C C . PRO C 1 109 ? -24.909 9.200 26.421 1.00 31.41 106 PRO C C 1
ATOM 5631 O O . PRO C 1 109 ? -24.997 10.428 26.446 1.00 35.49 106 PRO C O 1
ATOM 5635 N N . MET C 1 110 ? -24.883 8.491 25.297 1.00 31.55 107 MET C N 1
ATOM 5636 C CA . MET C 1 110 ? -24.928 9.122 23.983 1.00 35.98 107 MET C CA 1
ATOM 5637 C C . MET C 1 110 ? -26.308 8.972 23.344 1.00 38.99 107 MET C C 1
ATOM 5638 O O . MET C 1 110 ? -26.871 7.878 23.318 1.00 38.25 107 MET C O 1
ATOM 5643 N N . GLN C 1 111 ? -26.842 10.068 22.814 1.00 41.57 108 GLN C N 1
ATOM 5644 C CA . GLN C 1 111 ? -28.186 10.062 22.243 1.00 40.65 108 GLN C CA 1
ATOM 5645 C C . GLN C 1 111 ? -28.181 9.550 20.808 1.00 42.32 108 GLN C C 1
ATOM 5646 O O . GLN C 1 111 ? -27.131 9.206 20.262 1.00 39.83 108 GLN C O 1
ATOM 5652 N N . ALA C 1 112 ? -29.365 9.499 20.207 1.00 53.52 109 ALA C N 1
ATOM 5653 C CA . ALA C 1 112 ? -29.527 8.964 18.860 1.00 50.66 109 ALA C CA 1
ATOM 5654 C C . ALA C 1 112 ? -28.758 9.790 17.839 1.00 43.54 109 ALA C C 1
ATOM 5655 O O . ALA C 1 112 ? -27.996 9.251 17.042 1.00 49.61 109 ALA C O 1
ATOM 5657 N N . ASP C 1 113 ? -28.941 11.105 17.886 1.00 41.59 110 ASP C N 1
ATOM 5658 C CA . ASP C 1 113 ? -28.301 12.006 16.932 1.00 40.04 110 ASP C CA 1
ATOM 5659 C C . ASP C 1 113 ? -26.814 12.219 17.220 1.00 44.19 110 ASP C C 1
ATOM 5660 O O . ASP C 1 113 ? -26.164 13.046 16.580 1.00 38.94 110 ASP C O 1
ATOM 5665 N N . GLY C 1 114 ? -26.282 11.480 18.189 1.00 40.98 111 GLY C N 1
ATOM 5666 C CA . GLY C 1 114 ? -24.870 11.564 18.509 1.00 34.45 111 GLY C CA 1
ATOM 5667 C C . GLY C 1 114 ? -24.564 12.627 19.543 1.00 39.01 111 GLY C C 1
ATOM 5668 O O . GLY C 1 114 ? -23.402 12.873 19.869 1.00 43.32 111 GLY C O 1
ATOM 5669 N N . SER C 1 115 ? -25.606 13.272 20.055 1.00 39.01 112 SER C N 1
ATOM 5670 C CA . SER C 1 115 ? -25.420 14.337 21.030 1.00 35.91 112 SER C CA 1
ATOM 5671 C C . SER C 1 115 ? -25.256 13.779 22.439 1.00 32.68 112 SER C C 1
ATOM 5672 O O . SER C 1 115 ? -25.743 12.693 22.756 1.00 28.83 112 SER C O 1
ATOM 5675 N N . LEU C 1 116 ? -24.558 14.536 23.276 1.00 29.84 113 LEU C N 1
ATOM 5676 C CA . LEU C 1 116 ? -24.422 14.217 24.688 1.00 24.63 113 LEU C CA 1
ATOM 5677 C C . LEU C 1 116 ? -25.283 15.192 25.475 1.00 28.28 113 LEU C C 1
ATOM 5678 O O . LEU C 1 116 ? -25.170 16.405 25.291 1.00 30.02 113 LEU C O 1
ATOM 5683 N N . ALA C 1 117 ? -26.146 14.668 26.338 1.00 26.59 114 ALA C N 1
ATOM 5684 C CA . ALA C 1 117 ? -27.032 15.509 27.134 1.00 27.53 114 ALA C CA 1
ATOM 5685 C C . ALA C 1 117 ? -26.229 16.506 27.961 1.00 29.54 114 ALA C C 1
ATOM 5686 O O . ALA C 1 117 ? -25.321 16.125 28.701 1.00 35.37 114 ALA C O 1
ATOM 5688 N N . LEU C 1 118 ? -26.573 17.782 27.816 1.00 22.59 115 LEU C N 1
ATOM 5689 C CA . LEU C 1 118 ? -25.861 18.869 28.473 1.00 29.76 115 LEU C CA 1
ATOM 5690 C C . LEU C 1 118 ? -25.796 18.653 29.982 1.00 30.37 115 LEU C C 1
ATOM 5691 O O . LEU C 1 118 ? -24.794 18.969 30.621 1.00 31.47 115 LEU C O 1
ATOM 5696 N N . ALA C 1 119 ? -26.872 18.110 30.541 1.00 27.38 116 ALA C N 1
ATOM 5697 C CA . ALA C 1 119 ? -26.928 17.799 31.964 1.00 32.71 116 ALA C CA 1
ATOM 5698 C C . ALA C 1 119 ? -25.935 16.695 32.338 1.00 36.74 116 ALA C C 1
ATOM 5699 O O . ALA C 1 119 ? -25.300 16.753 33.394 1.00 32.91 116 ALA C O 1
ATOM 5701 N N . ASP C 1 120 ? -25.811 15.690 31.474 1.00 33.26 117 ASP C N 1
ATOM 5702 C CA . ASP C 1 120 ? -24.878 14.590 31.709 1.00 35.36 117 ASP C CA 1
ATOM 5703 C C . ASP C 1 120 ? -23.426 15.050 31.664 1.00 36.00 117 ASP C C 1
ATOM 5704 O O . ASP C 1 120 ? -22.622 14.679 32.521 1.00 36.83 117 ASP C O 1
ATOM 5709 N N . VAL C 1 121 ? -23.104 15.880 30.677 1.00 30.50 118 VAL C N 1
ATOM 5710 C CA . VAL C 1 121 ? -21.748 16.390 30.518 1.00 30.28 118 VAL C CA 1
ATOM 5711 C C . VAL C 1 121 ? -21.378 17.314 31.671 1.00 29.82 118 VAL C C 1
ATOM 5712 O O . VAL C 1 121 ? -20.279 17.230 32.212 1.00 34.08 118 VAL C O 1
ATOM 5716 N N . ARG C 1 122 ? -22.305 18.189 32.045 1.00 28.23 119 ARG C N 1
ATOM 5717 C CA . ARG C 1 122 ? -22.081 19.128 33.139 1.00 32.32 119 ARG C CA 1
ATOM 5718 C C . ARG C 1 122 ? -21.848 18.401 34.461 1.00 32.26 119 ARG C C 1
ATOM 5719 O O . ARG C 1 122 ? -21.014 18.811 35.268 1.00 34.41 119 ARG C O 1
ATOM 5727 N N . ALA C 1 123 ? -22.579 17.313 34.672 1.00 34.17 120 ALA C N 1
ATOM 5728 C CA . ALA C 1 123 ? -22.432 16.524 35.887 1.00 28.46 120 ALA C CA 1
ATOM 5729 C C . ALA C 1 123 ? -21.119 15.743 35.878 1.00 33.17 120 ALA C C 1
ATOM 5730 O O . ALA C 1 123 ? -20.578 15.415 36.931 1.00 33.58 120 ALA C O 1
ATOM 5732 N N . ALA C 1 124 ? -20.613 15.445 34.685 1.00 31.26 121 ALA C N 1
ATOM 5733 C CA . ALA C 1 124 ? -19.395 14.651 34.550 1.00 24.89 121 ALA C CA 1
ATOM 5734 C C . ALA C 1 124 ? -18.142 15.497 34.751 1.00 27.12 121 ALA C C 1
ATOM 5735 O O . ALA C 1 124 ? -17.110 14.989 35.183 1.00 27.85 121 ALA C O 1
ATOM 5737 N N . ILE C 1 125 ? -18.233 16.783 34.425 1.00 24.54 122 ILE C N 1
ATOM 5738 C CA . ILE C 1 125 ? -17.078 17.670 34.493 1.00 26.65 122 ILE C CA 1
ATOM 5739 C C . ILE C 1 125 ? -16.566 17.837 35.923 1.00 29.79 122 ILE C C 1
ATOM 5740 O O . ILE C 1 125 ? -17.286 18.304 36.805 1.00 29.73 122 ILE C O 1
ATOM 5745 N N . ALA C 1 126 ? -15.316 17.439 36.139 1.00 30.61 123 ALA C N 1
ATOM 5746 C CA . ALA C 1 126 ? -14.648 17.616 37.425 1.00 35.21 123 ALA C CA 1
ATOM 5747 C C . ALA C 1 126 ? -13.808 18.890 37.415 1.00 41.68 123 ALA C C 1
ATOM 5748 O O . ALA C 1 126 ? -13.089 19.158 36.449 1.00 31.78 123 ALA C O 1
ATOM 5750 N N . PRO C 1 127 ? -13.914 19.693 38.485 1.00 46.78 124 PRO C N 1
ATOM 5751 C CA . PRO C 1 127 ? -13.181 20.961 38.588 1.00 43.17 124 PRO C CA 1
ATOM 5752 C C . PRO C 1 127 ? -11.699 20.775 38.912 1.00 41.78 124 PRO C C 1
ATOM 5753 O O . PRO C 1 127 ? -11.284 19.684 39.312 1.00 38.51 124 PRO C O 1
ATOM 5757 N N . ASP C 1 128 ? -10.910 21.827 38.713 1.00 38.29 125 ASP C N 1
ATOM 5758 C CA . ASP C 1 128 ? -9.521 21.830 39.156 1.00 40.81 125 ASP C CA 1
ATOM 5759 C C . ASP C 1 128 ? -9.493 22.082 40.662 1.00 47.44 125 ASP C C 1
ATOM 5760 O O . ASP C 1 128 ? -9.569 23.226 41.112 1.00 46.94 125 ASP C O 1
ATOM 5765 N N . ASP C 1 129 ? -9.391 21.007 41.436 1.00 47.76 126 ASP C N 1
ATOM 5766 C CA . ASP C 1 129 ? -9.550 21.101 42.879 1.00 42.48 126 ASP C CA 1
ATOM 5767 C C . ASP C 1 129 ? -8.385 20.463 43.630 1.00 46.39 126 ASP C C 1
ATOM 5768 O O . ASP C 1 129 ? -7.426 19.985 43.022 1.00 43.39 126 ASP C O 1
ATOM 5773 N N . VAL C 1 130 ? -8.490 20.446 44.955 1.00 46.34 127 VAL C N 1
ATOM 5774 C CA . VAL C 1 130 ? -7.448 19.908 45.821 1.00 41.12 127 VAL C CA 1
ATOM 5775 C C . VAL C 1 130 ? -7.245 18.405 45.622 1.00 41.85 127 VAL C C 1
ATOM 5776 O O . VAL C 1 130 ? -6.115 17.919 45.667 1.00 47.59 127 VAL C O 1
ATOM 5780 N N . TYR C 1 131 ? -8.328 17.672 45.385 1.00 41.48 128 TYR C N 1
ATOM 5781 C CA . TYR C 1 131 ? -8.227 16.226 45.192 1.00 39.56 128 TYR C CA 1
ATOM 5782 C C . TYR C 1 131 ? -8.749 15.784 43.825 1.00 47.05 128 TYR C C 1
ATOM 5783 O O . TYR C 1 131 ? -8.701 14.599 43.489 1.00 41.62 128 TYR C O 1
ATOM 5792 N N . PHE C 1 132 ? -9.255 16.734 43.044 1.00 42.82 129 PHE C N 1
ATOM 5793 C CA . PHE C 1 132 ? -9.754 16.431 41.704 1.00 41.32 129 PHE C CA 1
ATOM 5794 C C . PHE C 1 132 ? -8.861 16.995 40.602 1.00 40.19 129 PHE C C 1
ATOM 5795 O O . PHE C 1 132 ? -8.663 18.207 40.510 1.00 41.30 129 PHE C O 1
ATOM 5803 N N . THR C 1 133 ? -8.317 16.108 39.774 1.00 39.54 130 THR C N 1
ATOM 5804 C CA . THR C 1 133 ? -7.609 16.531 38.571 1.00 37.18 130 THR C CA 1
ATOM 5805 C C . THR C 1 133 ? -8.664 16.872 37.516 1.00 31.46 130 THR C C 1
ATOM 5806 O O . THR C 1 133 ? -9.507 16.040 37.182 1.00 33.35 130 THR C O 1
ATOM 5810 N N . PRO C 1 134 ? -8.622 18.106 36.994 1.00 33.46 131 PRO C N 1
ATOM 5811 C CA . PRO C 1 134 ? -9.728 18.666 36.207 1.00 29.94 131 PRO C CA 1
ATOM 5812 C C . PRO C 1 134 ? -10.017 17.972 34.879 1.00 28.14 131 PRO C C 1
ATOM 5813 O O . PRO C 1 134 ? -9.116 17.452 34.219 1.00 26.25 131 PRO C O 1
ATOM 5817 N N . THR C 1 135 ? -11.291 17.975 34.502 1.00 25.79 132 THR C N 1
ATOM 5818 C CA . THR C 1 135 ? -11.693 17.661 33.142 1.00 25.89 132 THR C CA 1
ATOM 5819 C C . THR C 1 135 ? -11.095 18.740 32.246 1.00 26.95 132 THR C C 1
ATOM 5820 O O . THR C 1 135 ? -11.016 19.900 32.649 1.00 23.59 132 THR C O 1
ATOM 5824 N N . ARG C 1 136 ? -10.629 18.366 31.059 1.00 23.55 133 ARG C N 1
ATOM 5825 C CA . ARG C 1 136 ? -10.001 19.351 30.188 1.00 26.08 133 ARG C CA 1
ATOM 5826 C C . ARG C 1 136 ? -10.656 19.376 28.808 1.00 25.78 133 ARG C C 1
ATOM 5827 O O . ARG C 1 136 ? -10.549 20.360 28.079 1.00 28.41 133 ARG C O 1
ATOM 5835 N N . LEU C 1 137 ? -11.337 18.288 28.459 1.00 26.37 134 LEU C N 1
ATOM 5836 C CA . LEU C 1 137 ? -11.818 18.097 27.097 1.00 24.16 134 LEU C CA 1
ATOM 5837 C C . LEU C 1 137 ? -13.209 17.469 27.015 1.00 23.83 134 LEU C C 1
ATOM 5838 O O . LEU C 1 137 ? -13.585 16.640 27.844 1.00 20.63 134 LEU C O 1
ATOM 5843 N N . VAL C 1 138 ? -13.969 17.888 26.007 1.00 23.47 135 VAL C N 1
ATOM 5844 C CA . VAL C 1 138 ? -15.199 17.213 25.614 1.00 24.37 135 VAL C CA 1
ATOM 5845 C C . VAL C 1 138 ? -15.092 16.775 24.149 1.00 21.98 135 VAL C C 1
ATOM 5846 O O . VAL C 1 138 ? -14.670 17.551 23.288 1.00 21.41 135 VAL C O 1
ATOM 5850 N N . CYS C 1 139 ? -15.445 15.521 23.878 1.00 22.00 136 CYS C N 1
ATOM 5851 C CA . CYS C 1 139 ? -15.368 14.974 22.526 1.00 16.81 136 CYS C CA 1
ATOM 5852 C C . CYS C 1 139 ? -16.746 14.696 21.946 1.00 20.63 136 CYS C C 1
ATOM 5853 O O . CYS C 1 139 ? -17.612 14.141 22.621 1.00 24.72 136 CYS C O 1
ATOM 5856 N N . LEU C 1 140 ? -16.933 15.080 20.687 1.00 19.43 137 LEU C N 1
ATOM 5857 C CA . LEU C 1 140 ? -18.165 14.798 19.959 1.00 21.04 137 LEU C CA 1
ATOM 5858 C C . LEU C 1 140 ? -17.861 14.045 18.669 1.00 21.08 137 LEU C C 1
ATOM 5859 O O . LEU C 1 140 ? -16.701 13.919 18.274 1.00 23.64 137 LEU C O 1
ATOM 5864 N N . GLU C 1 141 ? -18.905 13.564 18.003 1.00 25.64 138 GLU C N 1
ATOM 5865 C CA . GLU C 1 141 ? -18.732 12.732 16.814 1.00 28.72 138 GLU C CA 1
ATOM 5866 C C . GLU C 1 141 ? -19.715 13.101 15.707 1.00 22.99 138 GLU C C 1
ATOM 5867 O O . GLU C 1 141 ? -20.930 13.059 15.898 1.00 29.89 138 GLU C O 1
ATOM 5873 N N . ASN C 1 142 ? -19.177 13.466 14.549 1.00 21.41 139 ASN C N 1
ATOM 5874 C CA . ASN C 1 142 ? -19.996 13.869 13.411 1.00 22.68 139 ASN C CA 1
ATOM 5875 C C . ASN C 1 142 ? -19.367 13.404 12.104 1.00 26.10 139 ASN C C 1
ATOM 5876 O O . ASN C 1 142 ? -18.335 13.928 11.690 1.00 26.00 139 ASN C O 1
ATOM 5881 N N . THR C 1 143 ? -19.981 12.426 11.446 1.00 25.53 140 THR C N 1
ATOM 5882 C CA . THR C 1 143 ? -21.241 11.835 11.876 1.00 21.35 140 THR C CA 1
ATOM 5883 C C . THR C 1 143 ? -21.053 10.793 12.969 1.00 25.05 140 THR C C 1
ATOM 5884 O O . THR C 1 143 ? -19.932 10.379 13.266 1.00 19.87 140 THR C O 1
ATOM 5888 N N . HIS C 1 144 ? -22.165 10.397 13.576 1.00 23.42 141 HIS C N 1
ATOM 5889 C CA . HIS C 1 144 ? -22.179 9.302 14.532 1.00 25.54 141 HIS C CA 1
ATOM 5890 C C . HIS C 1 144 ? -23.102 8.205 14.018 1.00 27.35 141 HIS C C 1
ATOM 5891 O O . HIS C 1 144 ? -24.313 8.400 13.945 1.00 27.63 141 HIS C O 1
ATOM 5898 N N . ASN C 1 145 ? -22.521 7.067 13.646 1.00 25.80 142 ASN C N 1
ATOM 5899 C CA . ASN C 1 145 ? -23.265 5.982 13.007 1.00 28.60 142 ASN C CA 1
ATOM 5900 C C . ASN C 1 145 ? -24.081 6.468 11.813 1.00 28.06 142 ASN C C 1
ATOM 5901 O O . ASN C 1 145 ? -25.227 6.066 11.626 1.00 33.50 142 ASN C O 1
ATOM 5906 N N . GLY C 1 146 ? -23.486 7.352 11.020 1.00 27.57 143 GLY C N 1
ATOM 5907 C CA . GLY C 1 146 ? -24.125 7.868 9.825 1.00 31.55 143 GLY C CA 1
ATOM 5908 C C . GLY C 1 146 ? -25.138 8.970 10.086 1.00 37.09 143 GLY C C 1
ATOM 5909 O O . GLY C 1 146 ? -25.745 9.497 9.152 1.00 34.62 143 GLY C O 1
ATOM 5910 N N . LYS C 1 147 ? -25.319 9.323 11.356 1.00 33.50 144 LYS C N 1
ATOM 5911 C CA . LYS C 1 147 ? -26.281 10.353 11.740 1.00 33.43 144 LYS C CA 1
ATOM 5912 C C . LYS C 1 147 ? -25.630 11.724 11.922 1.00 35.17 144 LYS C C 1
ATOM 5913 O O . LYS C 1 147 ? -24.518 11.832 12.437 1.00 35.49 144 LYS C O 1
ATOM 5919 N N . VAL C 1 148 ? -26.347 12.773 11.530 1.00 32.94 145 VAL C N 1
ATOM 5920 C CA . VAL C 1 148 ? -25.799 14.125 11.555 1.00 33.79 145 VAL C CA 1
ATOM 5921 C C . VAL C 1 148 ? -26.031 14.815 12.896 1.00 38.57 145 VAL C C 1
ATOM 5922 O O . VAL C 1 148 ? -27.148 14.830 13.418 1.00 37.22 145 VAL C O 1
ATOM 5926 N N . LEU C 1 149 ? -24.961 15.371 13.456 1.00 30.80 146 LEU C N 1
ATOM 5927 C CA . LEU C 1 149 ? -25.055 16.140 14.686 1.00 29.00 146 LEU C CA 1
ATOM 5928 C C . LEU C 1 149 ? -25.727 17.484 14.422 1.00 31.10 146 LEU C C 1
ATOM 5929 O O . LEU C 1 149 ? -25.248 18.267 13.605 1.00 27.32 146 LEU C O 1
ATOM 5934 N N . PRO C 1 150 ? -26.831 17.763 15.131 1.00 33.56 147 PRO C N 1
ATOM 5935 C CA . PRO C 1 150 ? -27.576 19.015 14.953 1.00 29.72 147 PRO C CA 1
ATOM 5936 C C . PRO C 1 150 ? -26.777 20.248 15.369 1.00 31.41 147 PRO C C 1
ATOM 5937 O O . PRO C 1 150 ? -26.214 20.292 16.461 1.00 30.02 147 PRO C O 1
ATOM 5941 N N . LEU C 1 151 ? -26.738 21.241 14.489 1.00 34.47 148 LEU C N 1
ATOM 5942 C CA . LEU C 1 151 ? -25.969 22.459 14.724 1.00 31.20 148 LEU C CA 1
ATOM 5943 C C . LEU C 1 151 ? -26.420 23.309 15.928 1.00 36.70 148 LEU C C 1
ATOM 5944 O O . LEU C 1 151 ? -25.568 23.846 16.639 1.00 33.84 148 LEU C O 1
ATOM 5949 N N . PRO C 1 152 ? -27.746 23.453 16.158 1.00 36.57 149 PRO C N 1
ATOM 5950 C CA . PRO C 1 152 ? -28.123 24.218 17.356 1.00 35.09 149 PRO C CA 1
ATOM 5951 C C . PRO C 1 152 ? -27.598 23.611 18.656 1.00 35.72 149 PRO C C 1
ATOM 5952 O O . PRO C 1 152 ? -27.213 24.349 19.566 1.00 35.29 149 PRO C O 1
ATOM 5956 N N . TYR C 1 153 ? -27.582 22.284 18.732 1.00 32.91 150 TYR C N 1
ATOM 5957 C CA . TYR C 1 153 ? -27.014 21.584 19.878 1.00 34.07 150 TYR C CA 1
ATOM 5958 C C . TYR C 1 153 ? -25.533 21.889 20.063 1.00 36.18 150 TYR C C 1
ATOM 5959 O O . TYR C 1 153 ? -25.061 22.100 21.183 1.00 32.77 150 TYR C O 1
ATOM 5968 N N . LEU C 1 154 ? -24.813 21.902 18.948 1.00 34.18 151 LEU C N 1
ATOM 5969 C CA . LEU C 1 154 ? -23.377 22.124 18.939 1.00 32.89 151 LEU C CA 1
ATOM 5970 C C . LEU C 1 154 ? -23.007 23.452 19.586 1.00 32.57 151 LEU C C 1
ATOM 5971 O O . LEU C 1 154 ? -22.072 23.526 20.383 1.00 34.60 151 LEU C O 1
ATOM 5976 N N . ARG C 1 155 ? -23.735 24.499 19.221 1.00 32.28 152 ARG C N 1
ATOM 5977 C CA . ARG C 1 155 ? -23.536 25.819 19.804 1.00 35.52 152 ARG C CA 1
ATOM 5978 C C . ARG C 1 155 ? -23.745 25.820 21.317 1.00 31.35 152 ARG C C 1
ATOM 5979 O O . ARG C 1 155 ? -23.024 26.496 22.047 1.00 31.06 152 ARG C O 1
ATOM 5987 N N . GLU C 1 156 ? -24.722 25.052 21.784 1.00 30.78 153 GLU C N 1
ATOM 5988 C CA . GLU C 1 156 ? -25.001 24.971 23.211 1.00 28.45 153 GLU C CA 1
ATOM 5989 C C . GLU C 1 156 ? -23.880 24.255 23.947 1.00 31.02 153 GLU C C 1
ATOM 5990 O O . GLU C 1 156 ? -23.514 24.640 25.058 1.00 28.39 153 GLU C O 1
ATOM 5996 N N . MET C 1 157 ? -23.338 23.213 23.323 1.00 35.60 154 MET C N 1
ATOM 5997 C CA . MET C 1 157 ? -22.225 22.469 23.902 1.00 30.76 154 MET C CA 1
ATOM 5998 C C . MET C 1 157 ? -20.973 23.336 23.986 1.00 26.24 154 MET C C 1
ATOM 5999 O O . MET C 1 157 ? -20.218 23.246 24.953 1.00 25.86 154 MET C O 1
ATOM 6004 N N . ARG C 1 158 ? -20.766 24.179 22.978 1.00 21.72 155 ARG C N 1
ATOM 6005 C CA . ARG C 1 158 ? -19.653 25.124 22.988 1.00 26.87 155 ARG C CA 1
ATOM 6006 C C . ARG C 1 158 ? -19.743 26.047 24.196 1.00 27.06 155 ARG C C 1
ATOM 6007 O O . ARG C 1 158 ? -18.743 26.341 24.854 1.00 25.88 155 ARG C O 1
ATOM 6015 N N . GLU C 1 159 ? -20.960 26.493 24.477 1.00 26.12 156 GLU C N 1
ATOM 6016 C CA . GLU C 1 159 ? -21.239 27.341 25.626 1.00 25.80 156 GLU C CA 1
ATOM 6017 C C . GLU C 1 159 ? -20.900 26.650 26.943 1.00 27.70 156 GLU C C 1
ATOM 6018 O O . GLU C 1 159 ? -20.303 27.255 27.835 1.00 27.82 156 GLU C O 1
ATOM 6024 N N . LEU C 1 160 ? -21.276 25.379 27.055 1.00 22.26 157 LEU C N 1
ATOM 6025 C CA . LEU C 1 160 ? -21.013 24.596 28.259 1.00 25.44 157 LEU C CA 1
ATOM 6026 C C . LEU C 1 160 ? -19.513 24.387 28.441 1.00 28.44 157 LEU C C 1
ATOM 6027 O O . LEU C 1 160 ? -19.001 24.409 29.560 1.00 27.63 157 LEU C O 1
ATOM 6032 N N . VAL C 1 161 ? -18.820 24.174 27.329 1.00 27.69 158 VAL C N 1
ATOM 6033 C CA . VAL C 1 161 ? -17.390 23.900 27.348 1.00 27.07 158 VAL C CA 1
ATOM 6034 C C . VAL C 1 161 ? -16.618 25.160 27.728 1.00 26.87 158 VAL C C 1
ATOM 6035 O O . VAL C 1 161 ? -15.612 25.102 28.439 1.00 26.05 158 VAL C O 1
ATOM 6039 N N . ASP C 1 162 ? -17.124 26.302 27.277 1.00 26.48 159 ASP C N 1
ATOM 6040 C CA . ASP C 1 162 ? -16.554 27.602 27.617 1.00 28.49 159 ASP C CA 1
ATOM 6041 C C . ASP C 1 162 ? -16.752 27.930 29.093 1.00 27.85 159 ASP C C 1
ATOM 6042 O O . ASP C 1 162 ? -15.884 28.523 29.734 1.00 26.04 159 ASP C O 1
ATOM 6047 N N . GLU C 1 163 ? -17.902 27.528 29.622 1.00 26.22 160 GLU C N 1
ATOM 6048 C CA . GLU C 1 163 ? -18.254 27.792 31.011 1.00 29.41 160 GLU C CA 1
ATOM 6049 C C . GLU C 1 163 ? -17.233 27.213 31.973 1.00 27.80 160 GLU C C 1
ATOM 6050 O O . GLU C 1 163 ? -17.005 27.760 33.053 1.00 28.48 160 GLU C O 1
ATOM 6056 N N . HIS C 1 164 ? -16.604 26.116 31.568 1.00 24.97 161 HIS C N 1
ATOM 6057 C CA . HIS C 1 164 ? -15.632 25.446 32.418 1.00 29.96 161 HIS C CA 1
ATOM 6058 C C . HIS C 1 164 ? -14.216 25.584 31.869 1.00 27.36 161 HIS C C 1
ATOM 6059 O O . HIS C 1 164 ? -13.289 24.943 32.360 1.00 29.04 161 HIS C O 1
ATOM 6066 N N . GLY C 1 165 ? -14.062 26.422 30.848 1.00 25.74 162 GLY C N 1
ATOM 6067 C CA . GLY C 1 165 ? -12.759 26.690 30.261 1.00 31.34 162 GLY C CA 1
ATOM 6068 C C . GLY C 1 165 ? -12.131 25.477 29.601 1.00 26.90 162 GLY C C 1
ATOM 6069 O O . GLY C 1 165 ? -10.909 25.354 29.540 1.00 28.91 162 GLY C O 1
ATOM 6070 N N . LEU C 1 166 ? -12.969 24.589 29.082 1.00 25.00 163 LEU C N 1
ATOM 6071 C CA . LEU C 1 166 ? -12.488 23.344 28.495 1.00 25.38 163 LEU C CA 1
ATOM 6072 C C . LEU C 1 166 ? -12.219 23.479 27.002 1.00 25.08 163 LEU C C 1
ATOM 6073 O O . LEU C 1 166 ? -12.433 24.538 26.409 1.00 27.36 163 LEU C O 1
ATOM 6078 N N . GLN C 1 167 ? -11.737 22.395 26.404 1.00 24.91 164 GLN C N 1
ATOM 6079 C CA . GLN C 1 167 ? -11.551 22.324 24.960 1.00 26.25 164 GLN C CA 1
ATOM 6080 C C . GLN C 1 167 ? -12.631 21.457 24.323 1.00 23.37 164 GLN C C 1
ATOM 6081 O O . GLN C 1 167 ? -13.291 20.672 25.003 1.00 20.39 164 GLN C O 1
ATOM 6087 N N . LEU C 1 168 ? -12.804 21.597 23.014 1.00 25.05 165 LEU C N 1
ATOM 6088 C CA . LEU C 1 168 ? -13.807 20.824 22.293 1.00 18.70 165 LEU C CA 1
ATOM 6089 C C . LEU C 1 168 ? -13.207 20.151 21.064 1.00 27.18 165 LEU C C 1
ATOM 6090 O O . LEU C 1 168 ? -12.685 20.816 20.168 1.00 28.24 165 LEU C O 1
ATOM 6095 N N . HIS C 1 169 ? -13.290 18.826 21.026 1.00 26.06 166 HIS C N 1
ATOM 6096 C CA . HIS C 1 169 ? -12.731 18.061 19.920 1.00 24.21 166 HIS C CA 1
ATOM 6097 C C . HIS C 1 169 ? -13.821 17.332 19.155 1.00 23.34 166 HIS C C 1
ATOM 6098 O O . HIS C 1 169 ? -14.746 16.770 19.745 1.00 23.37 166 HIS C O 1
ATOM 6105 N N . LEU C 1 170 ? -13.708 17.358 17.833 1.00 20.70 167 LEU C N 1
ATOM 6106 C CA . LEU C 1 170 ? -14.653 16.671 16.972 1.00 23.26 167 LEU C CA 1
ATOM 6107 C C . LEU C 1 170 ? -14.038 15.450 16.307 1.00 23.40 167 LEU C C 1
ATOM 6108 O O . LEU C 1 170 ? -13.024 15.555 15.612 1.00 19.95 167 LEU C O 1
ATOM 6113 N N . ASP C 1 171 ? -14.646 14.291 16.536 1.00 19.11 168 ASP C N 1
ATOM 6114 C CA . ASP C 1 171 ? -14.351 13.123 15.718 1.00 22.16 168 ASP C CA 1
ATOM 6115 C C . ASP C 1 171 ? -15.174 13.219 14.436 1.00 20.77 168 ASP C C 1
ATOM 6116 O O . ASP C 1 171 ? -16.307 12.741 14.369 1.00 22.88 168 ASP C O 1
ATOM 6121 N N . GLY C 1 172 ? -14.596 13.858 13.427 1.00 19.27 169 GLY C N 1
ATOM 6122 C CA . GLY C 1 172 ? -15.266 14.051 12.156 1.00 21.17 169 GLY C CA 1
ATOM 6123 C C . GLY C 1 172 ? -14.753 13.074 11.119 1.00 20.67 169 GLY C C 1
ATOM 6124 O O . GLY C 1 172 ? -14.449 13.457 9.990 1.00 23.58 169 GLY C O 1
ATOM 6125 N N . ALA C 1 173 ? -14.628 11.812 11.519 1.00 22.35 170 ALA C N 1
ATOM 6126 C CA . ALA C 1 173 ? -14.204 10.745 10.619 1.00 25.72 170 ALA C CA 1
ATOM 6127 C C . ALA C 1 173 ? -15.048 10.729 9.354 1.00 23.56 170 ALA C C 1
ATOM 6128 O O . ALA C 1 173 ? -14.555 10.427 8.269 1.00 25.31 170 ALA C O 1
ATOM 6130 N N . ARG C 1 174 ? -16.327 11.055 9.512 1.00 21.08 171 ARG C N 1
ATOM 6131 C CA . ARG C 1 174 ? -17.253 11.142 8.396 1.00 23.11 171 ARG C CA 1
ATOM 6132 C C . ARG C 1 174 ? -17.923 12.516 8.377 1.00 25.99 171 ARG C C 1
ATOM 6133 O O . ARG C 1 174 ? -19.128 12.631 8.146 1.00 27.65 171 ARG C O 1
ATOM 6141 N N . LEU C 1 175 ? -17.120 13.550 8.623 1.00 19.33 172 LEU C N 1
ATOM 6142 C CA . LEU C 1 175 ? -17.596 14.931 8.702 1.00 26.60 172 LEU C CA 1
ATOM 6143 C C . LEU C 1 175 ? -18.222 15.438 7.405 1.00 28.31 172 LEU C C 1
ATOM 6144 O O . LEU C 1 175 ? -19.223 16.158 7.421 1.00 24.80 172 LEU C O 1
ATOM 6149 N N . PHE C 1 176 ? -17.613 15.082 6.283 1.00 23.50 173 PHE C N 1
ATOM 6150 C CA . PHE C 1 176 ? -18.061 15.592 4.999 1.00 20.61 173 PHE C CA 1
ATOM 6151 C C . PHE C 1 176 ? -19.369 14.934 4.574 1.00 25.95 173 PHE C C 1
ATOM 6152 O O . PHE C 1 176 ? -20.102 15.475 3.748 1.00 26.89 173 PHE C O 1
ATOM 6160 N N . ASN C 1 177 ? -19.665 13.776 5.157 1.00 27.50 174 ASN C N 1
ATOM 6161 C CA . ASN C 1 177 ? -20.978 13.163 4.999 1.00 27.33 174 ASN C CA 1
ATOM 6162 C C . ASN C 1 177 ? -22.040 14.047 5.650 1.00 28.04 174 ASN C C 1
ATOM 6163 O O . ASN C 1 177 ? -23.138 14.210 5.122 1.00 33.84 174 ASN C O 1
ATOM 6168 N N . ALA C 1 178 ? -21.707 14.612 6.806 1.00 28.57 175 ALA C N 1
ATOM 6169 C CA . ALA C 1 178 ? -22.611 15.528 7.496 1.00 36.26 175 ALA C CA 1
ATOM 6170 C C . ALA C 1 178 ? -22.732 16.844 6.732 1.00 26.24 175 ALA C C 1
ATOM 6171 O O . ALA C 1 178 ? -23.797 17.454 6.695 1.00 29.37 175 ALA C O 1
ATOM 6173 N N . VAL C 1 179 ? -21.636 17.265 6.111 1.00 26.56 176 VAL C N 1
ATOM 6174 C CA . VAL C 1 179 ? -21.623 18.484 5.313 1.00 26.90 176 VAL C CA 1
ATOM 6175 C C . VAL C 1 179 ? -22.597 18.375 4.145 1.00 35.51 176 VAL C C 1
ATOM 6176 O O . VAL C 1 179 ? -23.500 19.198 3.999 1.00 36.89 176 VAL C O 1
ATOM 6180 N N . VAL C 1 180 ? -22.411 17.341 3.331 1.00 34.91 177 VAL C N 1
ATOM 6181 C CA . VAL C 1 180 ? -23.239 17.111 2.156 1.00 27.61 177 VAL C CA 1
ATOM 6182 C C . VAL C 1 180 ? -24.710 16.899 2.508 1.00 32.29 177 VAL C C 1
ATOM 6183 O O . VAL C 1 180 ? -25.597 17.443 1.851 1.00 42.44 177 VAL C O 1
ATOM 6187 N N . ALA C 1 181 ? -24.963 16.131 3.561 1.00 27.16 178 ALA C N 1
ATOM 6188 C CA . ALA C 1 181 ? -26.329 15.758 3.918 1.00 31.00 178 ALA C CA 1
ATOM 6189 C C . ALA C 1 181 ? -27.128 16.909 4.524 1.00 35.96 178 ALA C C 1
ATOM 6190 O O . ALA C 1 181 ? -28.310 17.071 4.226 1.00 38.56 178 ALA C O 1
ATOM 6192 N N . SER C 1 182 ? -26.484 17.709 5.367 1.00 32.94 179 SER C N 1
ATOM 6193 C CA . SER C 1 182 ? -27.179 18.767 6.092 1.00 33.43 179 SER C CA 1
ATOM 6194 C C . SER C 1 182 ? -27.295 20.042 5.262 1.00 41.40 179 SER C C 1
ATOM 6195 O O . SER C 1 182 ? -28.233 20.819 5.435 1.00 45.16 179 SER C O 1
ATOM 6198 N N . GLY C 1 183 ? -26.333 20.257 4.370 1.00 35.64 180 GLY C N 1
ATOM 6199 C CA . GLY C 1 183 ? -26.327 21.434 3.523 1.00 36.84 180 GLY C CA 1
ATOM 6200 C C . GLY C 1 183 ? -25.585 22.614 4.120 1.00 41.38 180 GLY C C 1
ATOM 6201 O O . GLY C 1 183 ? -25.636 23.723 3.585 1.00 40.46 180 GLY C O 1
ATOM 6202 N N . HIS C 1 184 ? -24.890 22.378 5.227 1.00 39.98 181 HIS C N 1
ATOM 6203 C CA . HIS C 1 184 ? -24.044 23.401 5.827 1.00 37.38 181 HIS C CA 1
ATOM 6204 C C . HIS C 1 184 ? -22.593 23.194 5.419 1.00 35.01 181 HIS C C 1
ATOM 6205 O O . HIS C 1 184 ? -22.155 22.065 5.214 1.00 36.62 181 HIS C O 1
ATOM 6212 N N . THR C 1 185 ? -21.853 24.292 5.295 1.00 32.23 182 THR C N 1
ATOM 6213 C CA . THR C 1 185 ? -20.452 24.229 4.900 1.00 31.15 182 THR C CA 1
ATOM 6214 C C . THR C 1 185 ? -19.604 23.532 5.955 1.00 33.22 182 THR C C 1
ATOM 6215 O O . THR C 1 185 ? -20.040 23.337 7.089 1.00 32.14 182 THR C O 1
ATOM 6219 N N . VAL C 1 186 ? -18.393 23.144 5.572 1.00 34.62 183 VAL C N 1
ATOM 6220 C CA . VAL C 1 186 ? -17.479 22.507 6.506 1.00 32.58 183 VAL C CA 1
ATOM 6221 C C . VAL C 1 186 ? -17.045 23.513 7.577 1.00 32.55 183 VAL C C 1
ATOM 6222 O O . VAL C 1 186 ? -16.825 23.150 8.730 1.00 28.65 183 VAL C O 1
ATOM 6226 N N . ARG C 1 187 ? -16.956 24.784 7.193 1.00 39.45 184 ARG C N 1
ATOM 6227 C CA . ARG C 1 187 ? -16.562 25.846 8.111 1.00 33.54 184 ARG C CA 1
ATOM 6228 C C . ARG C 1 187 ? -17.575 25.980 9.238 1.00 30.32 184 ARG C C 1
ATOM 6229 O O . ARG C 1 187 ? -17.208 26.117 10.403 1.00 33.89 184 ARG C O 1
ATOM 6237 N N . GLU C 1 188 ? -18.853 25.929 8.879 1.00 30.37 185 GLU C N 1
ATOM 6238 C CA . GLU C 1 188 ? -19.933 26.075 9.847 1.00 33.86 185 GLU C CA 1
ATOM 6239 C C . GLU C 1 188 ? -19.981 24.911 10.835 1.00 30.89 185 GLU C C 1
ATOM 6240 O O . GLU C 1 188 ? -20.354 25.087 11.996 1.00 32.60 185 GLU C O 1
ATOM 6242 N N . LEU C 1 189 ? -19.601 23.723 10.376 1.00 28.33 186 LEU C N 1
ATOM 6243 C CA . LEU C 1 189 ? -19.695 22.530 11.207 1.00 27.78 186 LEU C CA 1
ATOM 6244 C C . LEU C 1 189 ? -18.495 22.344 12.130 1.00 31.35 186 LEU C C 1
ATOM 6245 O O . LEU C 1 189 ? -18.588 21.637 13.134 1.00 27.76 186 LEU C O 1
ATOM 6250 N N . VAL C 1 190 ? -17.383 23.001 11.816 1.00 24.31 187 VAL C N 1
ATOM 6251 C CA . VAL C 1 190 ? -16.185 22.861 12.636 1.00 27.58 187 VAL C CA 1
ATOM 6252 C C . VAL C 1 190 ? -15.826 24.137 13.389 1.00 27.44 187 VAL C C 1
ATOM 6253 O O . VAL C 1 190 ? -14.872 24.153 14.163 1.00 27.12 187 VAL C O 1
ATOM 6257 N N . ALA C 1 191 ? -16.579 25.205 13.150 1.00 29.32 188 ALA C N 1
ATOM 6258 C CA . ALA C 1 191 ? -16.327 26.476 13.826 1.00 32.10 188 ALA C CA 1
ATOM 6259 C C . ALA C 1 191 ? -16.376 26.378 15.357 1.00 25.19 188 ALA C C 1
ATOM 6260 O O . ALA C 1 191 ? -15.519 26.951 16.028 1.00 25.90 188 ALA C O 1
ATOM 6262 N N . PRO C 1 192 ? -17.366 25.659 15.924 1.00 28.04 189 PRO C N 1
ATOM 6263 C CA . PRO C 1 192 ? -17.345 25.612 17.391 1.00 29.96 189 PRO C CA 1
ATOM 6264 C C . PRO C 1 192 ? -16.241 24.729 17.971 1.00 27.56 189 PRO C C 1
ATOM 6265 O O . PRO C 1 192 ? -16.028 24.759 19.178 1.00 25.97 189 PRO C O 1
ATOM 6269 N N . PHE C 1 193 ? -15.538 23.972 17.136 1.00 25.18 190 PHE C N 1
ATOM 6270 C CA . PHE C 1 193 ? -14.544 23.037 17.647 1.00 20.40 190 PHE C CA 1
ATOM 6271 C C . PHE C 1 193 ? -13.145 23.624 17.681 1.00 22.10 190 PHE C C 1
ATOM 6272 O O . PHE C 1 193 ? -12.764 24.408 16.815 1.00 26.34 190 PHE C O 1
ATOM 6280 N N . ASP C 1 194 ? -12.390 23.244 18.706 1.00 19.60 191 ASP C N 1
ATOM 6281 C CA . ASP C 1 194 ? -11.000 23.655 18.845 1.00 22.98 191 ASP C CA 1
ATOM 6282 C C . ASP C 1 194 ? -10.109 22.764 17.998 1.00 24.40 191 ASP C C 1
ATOM 6283 O O . ASP C 1 194 ? -9.078 23.198 17.485 1.00 23.91 191 ASP C O 1
ATOM 6288 N N . SER C 1 195 ? -10.519 21.507 17.864 1.00 21.38 192 SER C N 1
ATOM 6289 C CA . SER C 1 195 ? -9.768 20.537 17.086 1.00 22.32 192 SER C CA 1
ATOM 6290 C C . SER C 1 195 ? -10.715 19.587 16.369 1.00 23.30 192 SER C C 1
ATOM 6291 O O . SER C 1 195 ? -11.804 19.289 16.861 1.00 20.87 192 SER C O 1
ATOM 6294 N N . VAL C 1 196 ? -10.297 19.134 15.190 1.00 20.38 193 VAL C N 1
ATOM 6295 C CA . VAL C 1 196 ? -11.107 18.247 14.366 1.00 19.90 193 VAL C CA 1
ATOM 6296 C C . VAL C 1 196 ? -10.270 17.120 13.773 1.00 22.82 193 VAL C C 1
ATOM 6297 O O . VAL C 1 196 ? -9.207 17.363 13.202 1.00 21.34 193 VAL C O 1
ATOM 6301 N N . SER C 1 197 ? -10.755 15.890 13.906 1.00 21.10 194 SER C N 1
ATOM 6302 C CA . SER C 1 197 ? -10.173 14.760 13.192 1.00 23.69 194 SER C CA 1
ATOM 6303 C C . SER C 1 197 ? -11.022 14.436 11.974 1.00 25.87 194 SER C C 1
ATOM 6304 O O . SER C 1 197 ? -12.205 14.149 12.114 1.00 21.72 194 SER C O 1
ATOM 6307 N N . ILE C 1 198 ? -10.428 14.498 10.786 1.00 19.44 195 ILE C N 1
ATOM 6308 C CA . ILE C 1 198 ? -11.122 14.073 9.573 1.00 21.99 195 ILE C CA 1
ATOM 6309 C C . ILE C 1 198 ? -10.402 12.903 8.919 1.00 24.18 195 ILE C C 1
ATOM 6310 O O . ILE C 1 198 ? -9.185 12.926 8.731 1.00 25.18 195 ILE C O 1
ATOM 6315 N N . CYS C 1 199 ? -11.163 11.879 8.563 1.00 24.15 196 CYS C N 1
ATOM 6316 C CA A CYS C 1 199 ? -10.585 10.706 7.930 0.57 26.08 196 CYS C CA 1
ATOM 6317 C CA B CYS C 1 199 ? -10.602 10.693 7.934 0.43 26.07 196 CYS C CA 1
ATOM 6318 C C . CYS C 1 199 ? -10.654 10.806 6.415 1.00 28.15 196 CYS C C 1
ATOM 6319 O O . CYS C 1 199 ? -11.682 11.170 5.844 1.00 30.76 196 CYS C O 1
ATOM 6324 N N . LEU C 1 200 ? -9.542 10.491 5.769 1.00 26.90 197 LEU C N 1
ATOM 6325 C CA . LEU C 1 200 ? -9.465 10.554 4.323 1.00 27.64 197 LEU C CA 1
ATOM 6326 C C . LEU C 1 200 ? -9.656 9.163 3.724 1.00 25.54 197 LEU C C 1
ATOM 6327 O O . LEU C 1 200 ? -9.874 9.021 2.521 1.00 26.66 197 LEU C O 1
ATOM 6332 N N . SER C 1 201 ? -9.608 8.145 4.580 1.00 21.22 198 SER C N 1
ATOM 6333 C CA . SER C 1 201 ? -9.566 6.757 4.130 1.00 19.82 198 SER C CA 1
ATOM 6334 C C . SER C 1 201 ? -10.912 6.034 4.191 1.00 22.69 198 SER C C 1
ATOM 6335 O O . SER C 1 201 ? -10.965 4.803 4.204 1.00 25.22 198 SER C O 1
ATOM 6338 N N . LYS C 1 202 ? -11.999 6.791 4.199 1.00 21.16 199 LYS C N 1
ATOM 6339 C CA . LYS C 1 202 ? -13.324 6.191 4.128 1.00 23.47 199 LYS C CA 1
ATOM 6340 C C . LYS C 1 202 ? -14.027 6.609 2.845 1.00 22.92 199 LYS C C 1
ATOM 6341 O O . LYS C 1 202 ? -13.562 6.298 1.749 1.00 28.87 199 LYS C O 1
ATOM 6347 N N . GLY C 1 203 ? -15.146 7.310 2.990 1.00 24.73 200 GLY C N 1
ATOM 6348 C CA . GLY C 1 203 ? -15.920 7.783 1.856 1.00 30.05 200 GLY C CA 1
ATOM 6349 C C . GLY C 1 203 ? -15.122 8.582 0.843 1.00 26.81 200 GLY C C 1
ATOM 6350 O O . GLY C 1 203 ? -15.417 8.545 -0.350 1.00 33.42 200 GLY C O 1
ATOM 6351 N N . LEU C 1 204 ? -14.109 9.302 1.317 1.00 25.72 201 LEU C N 1
ATOM 6352 C CA . LEU C 1 204 ? -13.285 10.133 0.445 1.00 23.29 201 LEU C CA 1
ATOM 6353 C C . LEU C 1 204 ? -12.388 9.280 -0.452 1.00 28.30 201 LEU C C 1
ATOM 6354 O O . LEU C 1 204 ? -11.899 9.748 -1.478 1.00 30.39 201 LEU C O 1
ATOM 6359 N N . GLY C 1 205 ? -12.170 8.030 -0.057 1.00 25.90 202 GLY C N 1
ATOM 6360 C CA . GLY C 1 205 ? -11.547 7.053 -0.934 1.00 25.78 202 GLY C CA 1
ATOM 6361 C C . GLY C 1 205 ? -10.031 6.991 -0.967 1.00 24.37 202 GLY C C 1
ATOM 6362 O O . GLY C 1 205 ? -9.471 6.159 -1.678 1.00 24.20 202 GLY C O 1
ATOM 6363 N N . ALA C 1 206 ? -9.359 7.850 -0.207 1.00 23.04 203 ALA C N 1
ATOM 6364 C CA . ALA C 1 206 ? -7.905 7.757 -0.101 1.00 21.52 203 ALA C CA 1
ATOM 6365 C C . ALA C 1 206 ? -7.535 6.448 0.593 1.00 24.96 203 ALA C C 1
ATOM 6366 O O . ALA C 1 206 ? -8.291 5.955 1.428 1.00 23.22 203 ALA C O 1
ATOM 6368 N N . PRO C 1 207 ? -6.380 5.868 0.235 1.00 26.09 204 PRO C N 1
ATOM 6369 C CA . PRO C 1 207 ? -6.030 4.544 0.765 1.00 24.57 204 PRO C CA 1
ATOM 6370 C C . PRO C 1 207 ? -5.570 4.543 2.225 1.00 29.60 204 PRO C C 1
ATOM 6371 O O . PRO C 1 207 ? -5.817 3.568 2.942 1.00 22.83 204 PRO C O 1
ATOM 6375 N N . VAL C 1 208 ? -4.916 5.614 2.664 1.00 25.92 205 VAL C N 1
ATOM 6376 C CA . VAL C 1 208 ? -4.337 5.642 4.005 1.00 24.55 205 VAL C CA 1
ATOM 6377 C C . VAL C 1 208 ? -4.451 7.004 4.687 1.00 27.43 205 VAL C C 1
ATOM 6378 O O . VAL C 1 208 ? -4.136 8.039 4.096 1.00 28.37 205 VAL C O 1
ATOM 6382 N N . GLY C 1 209 ? -4.919 6.999 5.931 1.00 28.09 206 GLY C N 1
ATOM 6383 C CA . GLY C 1 209 ? -4.688 8.126 6.815 1.00 23.98 206 GLY C CA 1
ATOM 6384 C C . GLY C 1 209 ? -5.818 9.092 7.100 1.00 21.31 206 GLY C C 1
ATOM 6385 O O . GLY C 1 209 ? -6.885 9.060 6.486 1.00 21.34 206 GLY C O 1
ATOM 6386 N N . SER C 1 210 ? -5.555 9.978 8.051 1.00 21.55 207 SER C N 1
ATOM 6387 C CA . SER C 1 210 ? -6.508 10.991 8.457 1.00 20.59 207 SER C CA 1
ATOM 6388 C C . SER C 1 210 ? -5.768 12.297 8.671 1.00 18.73 207 SER C C 1
ATOM 6389 O O . SER C 1 210 ? -4.539 12.338 8.602 1.00 17.43 207 SER C O 1
ATOM 6392 N N . LEU C 1 211 ? -6.516 13.364 8.920 1.00 22.39 208 LEU C N 1
ATOM 6393 C CA . LEU C 1 211 ? -5.916 14.660 9.203 1.00 20.08 208 LEU C CA 1
ATOM 6394 C C . LEU C 1 211 ? -6.417 15.205 10.538 1.00 22.62 208 LEU C C 1
ATOM 6395 O O . LEU C 1 211 ? -7.618 15.216 10.807 1.00 23.54 208 LEU C O 1
ATOM 6400 N N . LEU C 1 212 ? -5.483 15.624 11.384 1.00 22.46 209 LEU C N 1
ATOM 6401 C CA . LEU C 1 212 ? -5.816 16.281 12.641 1.00 21.05 209 LEU C CA 1
ATOM 6402 C C . LEU C 1 212 ? -5.614 17.781 12.490 1.00 22.54 209 LEU C C 1
ATOM 6403 O O . LEU C 1 212 ? -4.537 18.234 12.106 1.00 25.75 209 LEU C O 1
ATOM 6408 N N . VAL C 1 213 ? -6.662 18.549 12.766 1.00 21.58 210 VAL C N 1
ATOM 6409 C CA . VAL C 1 213 ? -6.637 19.987 12.529 1.00 25.06 210 VAL C CA 1
ATOM 6410 C C . VAL C 1 213 ? -6.931 20.760 13.815 1.00 27.70 210 VAL C C 1
ATOM 6411 O O . VAL C 1 213 ? -7.769 20.349 14.619 1.00 22.14 210 VAL C O 1
ATOM 6415 N N . GLY C 1 214 ? -6.225 21.868 14.017 1.00 30.70 211 GLY C N 1
ATOM 6416 C CA . GLY C 1 214 ? -6.439 22.699 15.189 1.00 25.18 211 GLY C CA 1
ATOM 6417 C C . GLY C 1 214 ? -5.493 23.883 15.237 1.00 25.86 211 GLY C C 1
ATOM 6418 O O . GLY C 1 214 ? -4.978 24.311 14.207 1.00 25.70 211 GLY C O 1
ATOM 6419 N N . SER C 1 215 ? -5.259 24.407 16.437 1.00 26.24 212 SER C N 1
ATOM 6420 C CA . SER C 1 215 ? -4.370 25.551 16.611 1.00 27.93 212 SER C CA 1
ATOM 6421 C C . SER C 1 215 ? -2.916 25.142 16.404 1.00 27.51 212 SER C C 1
ATOM 6422 O O . SER C 1 215 ? -2.598 23.955 16.397 1.00 29.41 212 SER C O 1
ATOM 6425 N N . HIS C 1 216 ? -2.038 26.128 16.237 1.00 26.85 213 HIS C N 1
ATOM 6426 C CA . HIS C 1 216 ? -0.612 25.861 16.077 1.00 27.24 213 HIS C CA 1
ATOM 6427 C C . HIS C 1 216 ? -0.057 25.095 17.269 1.00 27.08 213 HIS C C 1
ATOM 6428 O O . HIS C 1 216 ? 0.598 24.067 17.102 1.00 27.80 213 HIS C O 1
ATOM 6435 N N . ALA C 1 217 ? -0.337 25.601 18.467 1.00 22.51 214 ALA C N 1
ATOM 6436 C CA . ALA C 1 217 ? 0.157 25.010 19.707 1.00 22.65 214 ALA C CA 1
ATOM 6437 C C . ALA C 1 217 ? -0.359 23.590 19.901 1.00 27.84 214 ALA C C 1
ATOM 6438 O O . ALA C 1 217 ? 0.391 22.700 20.304 1.00 28.45 214 ALA C O 1
ATOM 6440 N N . PHE C 1 218 ? -1.646 23.388 19.629 1.00 23.79 215 PHE C N 1
ATOM 6441 C CA . PHE C 1 218 ? -2.256 22.069 19.743 1.00 27.24 215 PHE C CA 1
ATOM 6442 C C . PHE C 1 218 ? -1.598 21.072 18.791 1.00 26.34 215 PHE C C 1
ATOM 6443 O O . PHE C 1 218 ? -1.270 19.953 19.185 1.00 27.25 215 PHE C O 1
ATOM 6451 N N . ILE C 1 219 ? -1.406 21.485 17.541 1.00 20.74 216 ILE C N 1
ATOM 6452 C CA . ILE C 1 219 ? -0.804 20.619 16.531 1.00 25.49 216 ILE C CA 1
ATOM 6453 C C . ILE C 1 219 ? 0.676 20.385 16.848 1.00 22.17 216 ILE C C 1
ATOM 6454 O O . ILE C 1 219 ? 1.207 19.301 16.606 1.00 22.81 216 ILE C O 1
ATOM 6459 N N . ALA C 1 220 ? 1.336 21.398 17.401 1.00 20.66 217 ALA C N 1
ATOM 6460 C CA . ALA C 1 220 ? 2.734 21.261 17.808 1.00 27.65 217 ALA C CA 1
ATOM 6461 C C . ALA C 1 220 ? 2.907 20.152 18.849 1.00 27.83 217 ALA C C 1
ATOM 6462 O O . ALA C 1 220 ? 3.850 19.362 18.779 1.00 23.85 217 ALA C O 1
ATOM 6464 N N . ARG C 1 221 ? 1.986 20.090 19.806 1.00 20.98 218 ARG C N 1
ATOM 6465 C CA . ARG C 1 221 ? 2.008 19.036 20.813 1.00 28.71 218 ARG C CA 1
ATOM 6466 C C . ARG C 1 221 ? 1.688 17.680 20.190 1.00 28.23 218 ARG C C 1
ATOM 6467 O O . ARG C 1 221 ? 2.324 16.676 20.511 1.00 25.32 218 ARG C O 1
ATOM 6475 N N . ALA C 1 222 ? 0.710 17.658 19.290 1.00 24.29 219 ALA C N 1
ATOM 6476 C CA . ALA C 1 222 ? 0.326 16.425 18.614 1.00 25.02 219 ALA C CA 1
ATOM 6477 C C . ALA C 1 222 ? 1.462 15.880 17.739 1.00 21.17 219 ALA C C 1
ATOM 6478 O O . ALA C 1 222 ? 1.653 14.669 17.650 1.00 23.67 219 ALA C O 1
ATOM 6480 N N . ARG C 1 223 ? 2.218 16.773 17.108 1.00 20.57 220 ARG C N 1
ATOM 6481 C CA . ARG C 1 223 ? 3.315 16.362 16.235 1.00 20.98 220 ARG C CA 1
ATOM 6482 C C . ARG C 1 223 ? 4.444 15.711 17.017 1.00 20.47 220 ARG C C 1
ATOM 6483 O O . ARG C 1 223 ? 5.063 14.758 16.551 1.00 30.48 220 ARG C O 1
ATOM 6491 N N . ARG C 1 224 ? 4.712 16.221 18.213 1.00 26.84 221 ARG C N 1
ATOM 6492 C CA . ARG C 1 224 ? 5.755 15.644 19.050 1.00 30.40 221 ARG C CA 1
ATOM 6493 C C . ARG C 1 224 ? 5.292 14.286 19.592 1.00 26.10 221 ARG C C 1
ATOM 6494 O O . ARG C 1 224 ? 6.077 13.339 19.687 1.00 21.90 221 ARG C O 1
ATOM 6502 N N . LEU C 1 225 ? 4.013 14.198 19.944 1.00 21.85 222 LEU C N 1
ATOM 6503 C CA . LEU C 1 225 ? 3.439 12.944 20.420 1.00 19.76 222 LEU C CA 1
ATOM 6504 C C . LEU C 1 225 ? 3.313 11.928 19.288 1.00 25.59 222 LEU C C 1
ATOM 6505 O O . LEU C 1 225 ? 3.361 10.721 19.525 1.00 24.50 222 LEU C O 1
ATOM 6510 N N . ARG C 1 226 ? 3.157 12.419 18.060 1.00 23.92 223 ARG C N 1
ATOM 6511 C CA . ARG C 1 226 ? 3.057 11.548 16.894 1.00 19.62 223 ARG C CA 1
ATOM 6512 C C . ARG C 1 226 ? 4.351 10.755 16.720 1.00 22.39 223 ARG C C 1
ATOM 6513 O O . ARG C 1 226 ? 4.331 9.578 16.358 1.00 24.87 223 ARG C O 1
ATOM 6521 N N . LYS C 1 227 ? 5.474 11.414 16.982 1.00 18.24 224 LYS C N 1
ATOM 6522 C CA . LYS C 1 227 ? 6.780 10.773 16.912 1.00 16.40 224 LYS C CA 1
ATOM 6523 C C . LYS C 1 227 ? 6.888 9.633 17.923 1.00 28.75 224 LYS C C 1
ATOM 6524 O O . LYS C 1 227 ? 7.402 8.561 17.603 1.00 26.93 224 LYS C O 1
ATOM 6530 N N . MET C 1 228 ? 6.391 9.866 19.137 1.00 21.65 225 MET C N 1
ATOM 6531 C CA . MET C 1 228 ? 6.469 8.879 20.209 1.00 18.09 225 MET C CA 1
ATOM 6532 C C . MET C 1 228 ? 5.617 7.639 19.915 1.00 20.35 225 MET C C 1
ATOM 6533 O O . MET C 1 228 ? 6.043 6.513 20.173 1.00 16.36 225 MET C O 1
ATOM 6538 N N . VAL C 1 229 ? 4.420 7.845 19.370 1.00 19.94 226 VAL C N 1
ATOM 6539 C CA . VAL C 1 229 ? 3.504 6.735 19.109 1.00 19.91 226 VAL C CA 1
ATOM 6540 C C . VAL C 1 229 ? 3.857 5.975 17.831 1.00 19.11 226 VAL C C 1
ATOM 6541 O O . VAL C 1 229 ? 3.338 4.887 17.587 1.00 15.97 226 VAL C O 1
ATOM 6545 N N . GLY C 1 230 ? 4.732 6.554 17.015 1.00 20.53 227 GLY C N 1
ATOM 6546 C CA . GLY C 1 230 ? 5.203 5.884 15.815 1.00 25.62 227 GLY C CA 1
ATOM 6547 C C . GLY C 1 230 ? 4.553 6.369 14.529 1.00 24.43 227 GLY C C 1
ATOM 6548 O O . GLY C 1 230 ? 4.615 5.696 13.498 1.00 19.83 227 GLY C O 1
ATOM 6549 N N . GLY C 1 231 ? 3.929 7.541 14.585 1.00 20.77 228 GLY C N 1
ATOM 6550 C CA . GLY C 1 231 ? 3.254 8.090 13.427 1.00 21.59 228 GLY C CA 1
ATOM 6551 C C . GLY C 1 231 ? 4.133 8.947 12.534 1.00 23.61 228 GLY C C 1
ATOM 6552 O O . GLY C 1 231 ? 3.660 9.482 11.532 1.00 22.86 228 GLY C O 1
ATOM 6553 N N . GLY C 1 232 ? 5.407 9.087 12.894 1.00 23.02 229 GLY C N 1
ATOM 6554 C CA . GLY C 1 232 ? 6.326 9.920 12.135 1.00 22.69 229 GLY C CA 1
ATOM 6555 C C . GLY C 1 232 ? 6.914 9.225 10.920 1.00 23.21 229 GLY C C 1
ATOM 6556 O O . GLY C 1 232 ? 7.920 8.523 11.023 1.00 20.89 229 GLY C O 1
ATOM 6557 N N . MET C 1 233 ? 6.296 9.440 9.762 1.00 25.16 230 MET C N 1
ATOM 6558 C CA . MET C 1 233 ? 6.717 8.791 8.523 1.00 20.19 230 MET C CA 1
ATOM 6559 C C . MET C 1 233 ? 7.701 9.632 7.716 1.00 23.71 230 MET C C 1
ATOM 6560 O O . MET C 1 233 ? 7.923 10.809 8.007 1.00 22.62 230 MET C O 1
ATOM 6565 N N . ARG C 1 234 ? 8.274 9.017 6.687 1.00 20.83 231 ARG C N 1
ATOM 6566 C CA . ARG C 1 234 ? 9.252 9.680 5.831 1.00 24.23 231 ARG C CA 1
ATOM 6567 C C . ARG C 1 234 ? 8.581 10.281 4.593 1.00 25.34 231 ARG C C 1
ATOM 6568 O O . ARG C 1 234 ? 8.015 11.370 4.663 1.00 28.81 231 ARG C O 1
ATOM 6576 N N . GLN C 1 235 ? 8.619 9.570 3.469 1.00 23.48 232 GLN C N 1
ATOM 6577 C CA . GLN C 1 235 ? 8.036 10.096 2.234 1.00 26.12 232 GLN C CA 1
ATOM 6578 C C . GLN C 1 235 ? 6.555 9.746 2.102 1.00 21.37 232 GLN C C 1
ATOM 6579 O O . GLN C 1 235 ? 6.163 8.986 1.218 1.00 19.91 232 GLN C O 1
ATOM 6585 N N . ALA C 1 236 ? 5.737 10.319 2.977 1.00 21.36 233 ALA C N 1
ATOM 6586 C CA . ALA C 1 236 ? 4.309 10.019 3.005 1.00 24.74 233 ALA C CA 1
ATOM 6587 C C . ALA C 1 236 ? 3.509 10.887 2.031 1.00 25.24 233 ALA C C 1
ATOM 6588 O O . ALA C 1 236 ? 2.283 10.783 1.959 1.00 24.06 233 ALA C O 1
ATOM 6590 N N . GLY C 1 237 ? 4.203 11.736 1.281 1.00 24.10 234 GLY C N 1
ATOM 6591 C CA . GLY C 1 237 ? 3.551 12.628 0.340 1.00 27.84 234 GLY C CA 1
ATOM 6592 C C . GLY C 1 237 ? 2.715 11.940 -0.721 1.00 28.65 234 GLY C C 1
ATOM 6593 O O . GLY C 1 237 ? 1.748 12.513 -1.221 1.00 30.84 234 GLY C O 1
ATOM 6594 N N . ILE C 1 238 ? 3.084 10.712 -1.066 1.00 22.50 235 ILE C N 1
ATOM 6595 C CA . ILE C 1 238 ? 2.303 9.931 -2.015 1.00 27.60 235 ILE C CA 1
ATOM 6596 C C . ILE C 1 238 ? 0.939 9.637 -1.398 1.00 24.25 235 ILE C C 1
ATOM 6597 O O . ILE C 1 238 ? -0.091 9.741 -2.065 1.00 25.29 235 ILE C O 1
ATOM 6602 N N . LEU C 1 239 ? 0.939 9.291 -0.114 1.00 28.29 236 LEU C N 1
ATOM 6603 C CA . LEU C 1 239 ? -0.302 9.088 0.629 1.00 23.18 236 LEU C CA 1
ATOM 6604 C C . LEU C 1 239 ? -1.056 10.404 0.795 1.00 24.93 236 LEU C C 1
ATOM 6605 O O . LEU C 1 239 ? -2.271 10.472 0.591 1.00 23.82 236 LEU C O 1
ATOM 6610 N N . ALA C 1 240 ? -0.322 11.447 1.168 1.00 21.23 237 ALA C N 1
ATOM 6611 C CA . ALA C 1 240 ? -0.912 12.758 1.414 1.00 27.11 237 ALA C CA 1
ATOM 6612 C C . ALA C 1 240 ? -1.550 13.342 0.156 1.00 27.15 237 ALA C C 1
ATOM 6613 O O . ALA C 1 240 ? -2.613 13.962 0.221 1.00 22.61 237 ALA C O 1
ATOM 6615 N N . GLN C 1 241 ? -0.896 13.140 -0.985 1.00 27.02 238 GLN C N 1
ATOM 6616 C CA . GLN C 1 241 ? -1.393 13.662 -2.255 1.00 33.04 238 GLN C CA 1
ATOM 6617 C C . GLN C 1 241 ? -2.705 12.979 -2.627 1.00 26.35 238 GLN C C 1
ATOM 6618 O O . GLN C 1 241 ? -3.603 13.601 -3.190 1.00 27.00 238 GLN C O 1
ATOM 6624 N N . ALA C 1 242 ? -2.808 11.696 -2.303 1.00 27.31 239 ALA C N 1
ATOM 6625 C CA . ALA C 1 242 ? -4.046 10.957 -2.501 1.00 29.26 239 ALA C CA 1
ATOM 6626 C C . ALA C 1 242 ? -5.154 11.518 -1.620 1.00 27.81 239 ALA C C 1
ATOM 6627 O O . ALA C 1 242 ? -6.293 11.664 -2.062 1.00 26.73 239 ALA C O 1
ATOM 6629 N N . GLY C 1 243 ? -4.803 11.847 -0.380 1.00 22.26 240 GLY C N 1
ATOM 6630 C CA . GLY C 1 243 ? -5.749 12.419 0.560 1.00 24.13 240 GLY C CA 1
ATOM 6631 C C . GLY C 1 243 ? -6.206 13.796 0.128 1.00 28.88 240 GLY C C 1
ATOM 6632 O O . GLY C 1 243 ? -7.368 14.161 0.312 1.00 30.28 240 GLY C O 1
ATOM 6633 N N . LEU C 1 244 ? -5.279 14.562 -0.441 1.00 30.31 241 LEU C N 1
ATOM 6634 C CA . LEU C 1 244 ? -5.580 15.883 -0.983 1.00 27.82 241 LEU C CA 1
ATOM 6635 C C . LEU C 1 244 ? -6.529 15.775 -2.176 1.00 29.88 241 LEU C C 1
ATOM 6636 O O . LEU C 1 244 ? -7.473 16.555 -2.311 1.00 29.03 241 LEU C O 1
ATOM 6641 N N . PHE C 1 245 ? -6.260 14.799 -3.036 1.00 29.90 242 PHE C N 1
ATOM 6642 C CA . PHE C 1 245 ? -7.107 14.497 -4.182 1.00 25.65 242 PHE C CA 1
ATOM 6643 C C . PHE C 1 245 ? -8.529 14.187 -3.738 1.00 28.72 242 PHE C C 1
ATOM 6644 O O . PHE C 1 245 ? -9.495 14.664 -4.334 1.00 30.05 242 PHE C O 1
ATOM 6652 N N . ALA C 1 246 ? -8.643 13.381 -2.688 1.00 29.48 243 ALA C N 1
ATOM 6653 C CA . ALA C 1 246 ? -9.936 12.954 -2.170 1.00 28.68 243 ALA C CA 1
ATOM 6654 C C . ALA C 1 246 ? -10.785 14.141 -1.735 1.00 26.72 243 ALA C C 1
ATOM 6655 O O . ALA C 1 246 ? -11.971 14.217 -2.055 1.00 27.22 243 ALA C O 1
ATOM 6657 N N . LEU C 1 247 ? -10.166 15.076 -1.022 1.00 27.11 244 LEU C N 1
ATOM 6658 C CA . LEU C 1 247 ? -10.873 16.248 -0.520 1.00 24.07 244 LEU C CA 1
ATOM 6659 C C . LEU C 1 247 ? -11.342 17.158 -1.648 1.00 28.73 244 LEU C C 1
ATOM 6660 O O . LEU C 1 247 ? -12.403 17.775 -1.557 1.00 29.92 244 LEU C O 1
ATOM 6665 N N . GLN C 1 248 ? -10.559 17.223 -2.717 1.00 31.23 245 GLN C N 1
ATOM 6666 C CA . GLN C 1 248 ? -10.867 18.106 -3.836 1.00 30.73 245 GLN C CA 1
ATOM 6667 C C . GLN C 1 248 ? -11.841 17.483 -4.832 1.00 36.89 245 GLN C C 1
ATOM 6668 O O . GLN C 1 248 ? -12.564 18.200 -5.524 1.00 36.33 245 GLN C O 1
ATOM 6674 N N . GLN C 1 249 ? -11.876 16.154 -4.894 1.00 35.68 246 GLN C N 1
ATOM 6675 C CA . GLN C 1 249 ? -12.619 15.471 -5.951 1.00 30.60 246 GLN C CA 1
ATOM 6676 C C . GLN C 1 249 ? -13.714 14.519 -5.473 1.00 33.21 246 GLN C C 1
ATOM 6677 O O . GLN C 1 249 ? -14.584 14.139 -6.257 1.00 34.91 246 GLN C O 1
ATOM 6683 N N . HIS C 1 250 ? -13.675 14.118 -4.207 1.00 30.61 247 HIS C N 1
ATOM 6684 C CA . HIS C 1 250 ? -14.555 13.043 -3.759 1.00 31.15 247 HIS C CA 1
ATOM 6685 C C . HIS C 1 250 ? -15.561 13.451 -2.687 1.00 28.85 247 HIS C C 1
ATOM 6686 O O . HIS C 1 250 ? -16.225 12.596 -2.104 1.00 28.22 247 HIS C O 1
ATOM 6693 N N . VAL C 1 251 ? -15.694 14.750 -2.439 1.00 26.01 248 VAL C N 1
ATOM 6694 C CA . VAL C 1 251 ? -16.641 15.220 -1.434 1.00 28.11 248 VAL C CA 1
ATOM 6695 C C . VAL C 1 251 ? -18.056 15.318 -1.993 1.00 28.93 248 VAL C C 1
ATOM 6696 O O . VAL C 1 251 ? -18.999 14.807 -1.397 1.00 26.68 248 VAL C O 1
ATOM 6700 N N . VAL C 1 252 ? -18.200 15.970 -3.143 1.00 36.07 249 VAL C N 1
ATOM 6701 C CA . VAL C 1 252 ? -19.519 16.201 -3.725 1.00 32.19 249 VAL C CA 1
ATOM 6702 C C . VAL C 1 252 ? -20.239 14.891 -4.030 1.00 28.25 249 VAL C C 1
ATOM 6703 O O . VAL C 1 252 ? -21.429 14.744 -3.749 1.00 29.39 249 VAL C O 1
ATOM 6707 N N . ARG C 1 253 ? -19.503 13.927 -4.572 1.00 26.74 250 ARG C N 1
ATOM 6708 C CA . ARG C 1 253 ? -20.092 12.662 -4.995 1.00 32.79 250 ARG C CA 1
ATOM 6709 C C . ARG C 1 253 ? -20.549 11.783 -3.827 1.00 32.64 250 ARG C C 1
ATOM 6710 O O . ARG C 1 253 ? -21.125 10.716 -4.042 1.00 35.54 250 ARG C O 1
ATOM 6718 N N . LEU C 1 254 ? -20.289 12.221 -2.598 1.00 30.66 251 LEU C N 1
ATOM 6719 C CA . LEU C 1 254 ? -20.750 11.490 -1.419 1.00 29.81 251 LEU C CA 1
ATOM 6720 C C . LEU C 1 254 ? -22.274 11.431 -1.355 1.00 34.65 251 LEU C C 1
ATOM 6721 O O . LEU C 1 254 ? -22.842 10.529 -0.736 1.00 36.39 251 LEU C O 1
ATOM 6726 N N . ALA C 1 255 ? -22.926 12.391 -2.004 1.00 33.13 252 ALA C N 1
ATOM 6727 C CA . ALA C 1 255 ? -24.383 12.424 -2.084 1.00 37.07 252 ALA C CA 1
ATOM 6728 C C . ALA C 1 255 ? -24.940 11.148 -2.718 1.00 27.99 252 ALA C C 1
ATOM 6729 O O . ALA C 1 255 ? -26.031 10.698 -2.364 1.00 28.62 252 ALA C O 1
ATOM 6731 N N . ASP C 1 256 ? -24.186 10.566 -3.647 1.00 27.50 253 ASP C N 1
ATOM 6732 C CA . ASP C 1 256 ? -24.598 9.320 -4.290 1.00 32.29 253 ASP C CA 1
ATOM 6733 C C . ASP C 1 256 ? -24.596 8.163 -3.290 1.00 29.26 253 ASP C C 1
ATOM 6734 O O . ASP C 1 256 ? -25.504 7.333 -3.293 1.00 29.06 253 ASP C O 1
ATOM 6739 N N . ASP C 1 257 ? -23.575 8.117 -2.436 1.00 36.15 254 ASP C N 1
ATOM 6740 C CA . ASP C 1 257 ? -23.505 7.119 -1.370 1.00 27.97 254 ASP C CA 1
ATOM 6741 C C . ASP C 1 257 ? -24.718 7.245 -0.465 1.00 31.05 254 ASP C C 1
ATOM 6742 O O . ASP C 1 257 ? -25.260 6.249 0.011 1.00 28.74 254 ASP C O 1
ATOM 6747 N N . HIS C 1 258 ? -25.137 8.484 -0.237 1.00 30.57 255 HIS C N 1
ATOM 6748 C CA . HIS C 1 258 ? -26.312 8.758 0.576 1.00 33.29 255 HIS C CA 1
ATOM 6749 C C . HIS C 1 258 ? -27.570 8.296 -0.150 1.00 32.93 255 HIS C C 1
ATOM 6750 O O . HIS C 1 258 ? -28.469 7.714 0.455 1.00 31.95 255 HIS C O 1
ATOM 6757 N N . ARG C 1 259 ? -27.621 8.545 -1.455 1.00 28.36 256 ARG C N 1
ATOM 6758 C CA . ARG C 1 259 ? -28.773 8.154 -2.259 1.00 35.00 256 ARG C CA 1
ATOM 6759 C C . ARG C 1 259 ? -28.922 6.634 -2.334 1.00 39.98 256 ARG C C 1
ATOM 6760 O O . ARG C 1 259 ? -30.024 6.109 -2.177 1.00 41.55 256 ARG C O 1
ATOM 6762 N N . ARG C 1 260 ? -27.818 5.929 -2.571 1.00 35.84 257 ARG C N 1
ATOM 6763 C CA . ARG C 1 260 ? -27.868 4.473 -2.690 1.00 37.99 257 ARG C CA 1
ATOM 6764 C C . ARG C 1 260 ? -28.175 3.809 -1.354 1.00 40.46 257 ARG C C 1
ATOM 6765 O O . ARG C 1 260 ? -28.840 2.776 -1.308 1.00 45.48 257 ARG C O 1
ATOM 6773 N N . ALA C 1 261 ? -27.700 4.411 -0.269 1.00 40.05 258 ALA C N 1
ATOM 6774 C CA . ALA C 1 261 ? -27.998 3.911 1.068 1.00 39.69 258 ALA C CA 1
ATOM 6775 C C . ALA C 1 261 ? -29.476 4.132 1.360 1.00 41.57 258 ALA C C 1
ATOM 6776 O O . ALA C 1 261 ? -30.144 3.284 1.951 1.00 45.55 258 ALA C O 1
ATOM 6778 N N . ARG C 1 262 ? -29.971 5.289 0.937 1.00 42.04 259 ARG C N 1
ATOM 6779 C CA . ARG C 1 262 ? -31.371 5.651 1.107 1.00 50.45 259 ARG C CA 1
ATOM 6780 C C . ARG C 1 262 ? -32.217 4.701 0.269 1.00 49.42 259 ARG C C 1
ATOM 6781 O O . ARG C 1 262 ? -33.250 4.202 0.713 1.00 48.36 259 ARG C O 1
ATOM 6789 N N . GLN C 1 263 ? -31.733 4.425 -0.935 1.00 48.86 260 GLN C N 1
ATOM 6790 C CA . GLN C 1 263 ? -32.386 3.500 -1.850 1.00 50.82 260 GLN C CA 1
ATOM 6791 C C . GLN C 1 263 ? -32.311 2.062 -1.340 1.00 49.55 260 GLN C C 1
ATOM 6792 O O . GLN C 1 263 ? -33.223 1.264 -1.557 1.00 55.73 260 GLN C O 1
ATOM 6798 N N . LEU C 1 264 ? -31.225 1.742 -0.647 1.00 43.56 261 LEU C N 1
ATOM 6799 C CA . LEU C 1 264 ? -31.058 0.424 -0.051 1.00 39.91 261 LEU C CA 1
ATOM 6800 C C . LEU C 1 264 ? -31.993 0.207 1.134 1.00 47.12 261 LEU C C 1
ATOM 6801 O O . LEU C 1 264 ? -32.646 -0.832 1.240 1.00 45.91 261 LEU C O 1
ATOM 6806 N N . ALA C 1 265 ? -32.058 1.198 2.018 1.00 49.09 262 ALA C N 1
ATOM 6807 C CA . ALA C 1 265 ? -32.876 1.107 3.221 1.00 52.21 262 ALA C CA 1
ATOM 6808 C C . ALA C 1 265 ? -34.355 1.027 2.874 1.00 54.12 262 ALA C C 1
ATOM 6809 O O . ALA C 1 265 ? -35.118 0.299 3.512 1.00 54.94 262 ALA C O 1
ATOM 6811 N N . GLU C 1 266 ? -34.753 1.787 1.861 1.00 57.75 263 GLU C N 1
ATOM 6812 C CA . GLU C 1 266 ? -36.131 1.788 1.390 1.00 57.77 263 GLU C CA 1
ATOM 6813 C C . GLU C 1 266 ? -36.560 0.419 0.891 1.00 55.19 263 GLU C C 1
ATOM 6814 O O . GLU C 1 266 ? -37.661 -0.047 1.191 1.00 49.94 263 GLU C O 1
ATOM 6820 N N . GLY C 1 267 ? -35.680 -0.221 0.129 1.00 55.26 264 GLY C N 1
ATOM 6821 C CA . GLY C 1 267 ? -35.961 -1.534 -0.414 1.00 49.83 264 GLY C CA 1
ATOM 6822 C C . GLY C 1 267 ? -36.066 -2.600 0.658 1.00 52.73 264 GLY C C 1
ATOM 6823 O O . GLY C 1 267 ? -36.891 -3.505 0.558 1.00 57.96 264 GLY C O 1
ATOM 6824 N N . LEU C 1 268 ? -35.230 -2.494 1.688 1.00 57.29 265 LEU C N 1
ATOM 6825 C CA . LEU C 1 268 ? -35.219 -3.480 2.765 1.00 55.18 265 LEU C CA 1
ATOM 6826 C C . LEU C 1 268 ? -36.286 -3.203 3.819 1.00 50.27 265 LEU C C 1
ATOM 6827 O O . LEU C 1 268 ? -36.413 -3.942 4.795 1.00 56.51 265 LEU C O 1
ATOM 6832 N N . ALA C 1 269 ? -37.057 -2.141 3.619 1.00 57.09 266 ALA C N 1
ATOM 6833 C CA . ALA C 1 269 ? -38.102 -1.776 4.565 1.00 56.73 266 ALA C CA 1
ATOM 6834 C C . ALA C 1 269 ? -39.394 -2.528 4.269 1.00 54.80 266 ALA C C 1
ATOM 6835 O O . ALA C 1 269 ? -39.949 -3.193 5.143 1.00 63.56 266 ALA C O 1
ATOM 6837 N N . GLY C 1 273 ? -39.688 -9.149 7.408 1.00 54.05 270 GLY C N 1
ATOM 6838 C CA . GLY C 1 273 ? -39.012 -9.567 8.623 1.00 60.53 270 GLY C CA 1
ATOM 6839 C C . GLY C 1 273 ? -37.799 -8.718 8.954 1.00 70.34 270 GLY C C 1
ATOM 6840 O O . GLY C 1 273 ? -36.958 -9.113 9.764 1.00 63.44 270 GLY C O 1
ATOM 6841 N N . ILE C 1 274 ? -37.707 -7.547 8.330 1.00 70.44 271 ILE C N 1
ATOM 6842 C CA . ILE C 1 274 ? -36.586 -6.643 8.564 1.00 67.20 271 ILE C CA 1
ATOM 6843 C C . ILE C 1 274 ? -37.041 -5.338 9.213 1.00 67.26 271 ILE C C 1
ATOM 6844 O O . ILE C 1 274 ? -37.711 -4.521 8.582 1.00 71.84 271 ILE C O 1
ATOM 6846 N N . ARG C 1 275 ? -36.673 -5.154 10.479 1.00 69.19 272 ARG C N 1
ATOM 6847 C CA . ARG C 1 275 ? -36.965 -3.922 11.206 1.00 63.65 272 ARG C CA 1
ATOM 6848 C C . ARG C 1 275 ? -35.937 -2.849 10.867 1.00 62.34 272 ARG C C 1
ATOM 6849 O O . ARG C 1 275 ? -34.737 -3.047 11.058 1.00 64.52 272 ARG C O 1
ATOM 6851 N N . LEU C 1 276 ? -36.409 -1.711 10.371 1.00 60.00 273 LEU C N 1
ATOM 6852 C CA . LEU C 1 276 ? -35.513 -0.668 9.889 1.00 64.19 273 LEU C CA 1
ATOM 6853 C C . LEU C 1 276 ? -36.103 0.714 10.133 1.00 64.22 273 LEU C C 1
ATOM 6854 O O . LEU C 1 276 ? -37.232 0.997 9.735 1.00 69.41 273 LEU C O 1
ATOM 6859 N N . ASP C 1 277 ? -35.332 1.571 10.792 1.00 62.17 274 ASP C N 1
ATOM 6860 C CA . ASP C 1 277 ? -35.753 2.944 11.036 1.00 65.75 274 ASP C CA 1
ATOM 6861 C C . ASP C 1 277 ? -35.098 3.891 10.036 1.00 65.86 274 ASP C C 1
ATOM 6862 O O . ASP C 1 277 ? -33.905 4.181 10.120 1.00 68.11 274 ASP C O 1
ATOM 6867 N N . LEU C 1 278 ? -35.898 4.362 9.087 1.00 65.53 275 LEU C N 1
ATOM 6868 C CA . LEU C 1 278 ? -35.424 5.218 8.007 1.00 57.68 275 LEU C CA 1
ATOM 6869 C C . LEU C 1 278 ? -34.998 6.602 8.499 1.00 62.13 275 LEU C C 1
ATOM 6870 O O . LEU C 1 278 ? -34.381 7.367 7.755 1.00 57.81 275 LEU C O 1
ATOM 6875 N N . ALA C 1 279 ? -35.323 6.923 9.748 1.00 67.75 276 ALA C N 1
ATOM 6876 C CA . ALA C 1 279 ? -34.969 8.226 10.302 1.00 67.75 276 ALA C CA 1
ATOM 6877 C C . ALA C 1 279 ? -33.494 8.334 10.693 1.00 60.63 276 ALA C C 1
ATOM 6878 O O . ALA C 1 279 ? -32.970 9.439 10.839 1.00 65.64 276 ALA C O 1
ATOM 6880 N N . GLN C 1 280 ? -32.825 7.197 10.852 1.00 52.90 277 GLN C N 1
ATOM 6881 C CA . GLN C 1 280 ? -31.397 7.190 11.152 1.00 59.16 277 GLN C CA 1
ATOM 6882 C C . GLN C 1 280 ? -30.568 6.906 9.897 1.00 56.67 277 GLN C C 1
ATOM 6883 O O . GLN C 1 280 ? -29.348 6.751 9.965 1.00 58.41 277 GLN C O 1
ATOM 6889 N N . VAL C 1 281 ? -31.246 6.816 8.757 1.00 50.41 278 VAL C N 1
ATOM 6890 C CA . VAL C 1 281 ? -30.562 6.760 7.470 1.00 48.47 278 VAL C CA 1
ATOM 6891 C C . VAL C 1 281 ? -30.445 8.183 6.940 1.00 44.84 278 VAL C C 1
ATOM 6892 O O . VAL C 1 281 ? -31.310 8.650 6.204 1.00 44.08 278 VAL C O 1
ATOM 6896 N N . GLN C 1 282 ? -29.370 8.869 7.319 1.00 44.14 279 GLN C N 1
ATOM 6897 C CA . GLN C 1 282 ? -29.184 10.270 6.944 1.00 38.76 279 GLN C CA 1
ATOM 6898 C C . GLN C 1 282 ? -27.985 10.467 6.021 1.00 43.05 279 GLN C C 1
ATOM 6899 O O . GLN C 1 282 ? -27.882 11.482 5.328 1.00 41.83 279 GLN C O 1
ATOM 6905 N N . THR C 1 283 ? -27.074 9.499 6.021 1.00 38.41 280 THR C N 1
ATOM 6906 C CA . THR C 1 283 ? -25.931 9.529 5.114 1.00 34.01 280 THR C CA 1
ATOM 6907 C C . THR C 1 283 ? -25.769 8.173 4.428 1.00 37.43 280 THR C C 1
ATOM 6908 O O . THR C 1 283 ? -26.704 7.673 3.800 1.00 33.74 280 THR C O 1
ATOM 6912 N N . ASN C 1 284 ? -24.594 7.568 4.575 1.00 31.00 281 ASN C N 1
ATOM 6913 C CA . ASN C 1 284 ? -24.273 6.342 3.852 1.00 29.29 281 ASN C CA 1
ATOM 6914 C C . ASN C 1 284 ? -24.337 5.069 4.697 1.00 31.64 281 ASN C C 1
ATOM 6915 O O . ASN C 1 284 ? -23.625 4.107 4.419 1.00 38.01 281 ASN C O 1
ATOM 6920 N N . MET C 1 285 ? -25.186 5.052 5.718 1.00 31.39 282 MET C N 1
ATOM 6921 C CA . MET C 1 285 ? -25.306 3.869 6.567 1.00 29.06 282 MET C CA 1
ATOM 6922 C C . MET C 1 285 ? -26.743 3.390 6.716 1.00 30.73 282 MET C C 1
ATOM 6923 O O . MET C 1 285 ? -27.673 4.191 6.800 1.00 30.32 282 MET C O 1
ATOM 6928 N N . VAL C 1 286 ? -26.911 2.071 6.753 1.00 36.73 283 VAL C N 1
ATOM 6929 C CA . VAL C 1 286 ? -28.211 1.460 6.998 1.00 34.35 283 VAL C CA 1
ATOM 6930 C C . VAL C 1 286 ? -28.123 0.434 8.119 1.00 38.62 283 VAL C C 1
ATOM 6931 O O . VAL C 1 286 ? -27.469 -0.597 7.974 1.00 45.36 283 VAL C O 1
ATOM 6935 N N . PHE C 1 287 ? -28.792 0.715 9.232 1.00 36.73 284 PHE C N 1
ATOM 6936 C CA . PHE C 1 287 ? -28.816 -0.205 10.364 1.00 37.70 284 PHE C CA 1
ATOM 6937 C C . PHE C 1 287 ? -30.118 -0.995 10.374 1.00 44.77 284 PHE C C 1
ATOM 6938 O O . PHE C 1 287 ? -31.199 -0.436 10.188 1.00 43.63 284 PHE C O 1
ATOM 6946 N N . LEU C 1 288 ? -30.003 -2.301 10.597 1.00 52.96 285 LEU C N 1
ATOM 6947 C CA . LEU C 1 288 ? -31.129 -3.215 10.444 1.00 51.01 285 LEU C CA 1
ATOM 6948 C C . LEU C 1 288 ? -31.121 -4.254 11.552 1.00 52.79 285 LEU C C 1
ATOM 6949 O O . LEU C 1 288 ? -30.065 -4.620 12.065 1.00 50.64 285 LEU C O 1
ATOM 6954 N N . GLN C 1 289 ? -32.309 -4.724 11.918 1.00 63.10 286 GLN C N 1
ATOM 6955 C CA . GLN C 1 289 ? -32.440 -5.798 12.892 1.00 63.28 286 GLN C CA 1
ATOM 6956 C C . GLN C 1 289 ? -33.519 -6.787 12.458 1.00 61.74 286 GLN C C 1
ATOM 6957 O O . GLN C 1 289 ? -34.505 -6.402 11.829 1.00 66.18 286 GLN C O 1
ATOM 6963 N N . LEU C 1 290 ? -33.333 -8.059 12.796 1.00 56.93 287 LEU C N 1
ATOM 6964 C CA . LEU C 1 290 ? -34.306 -9.091 12.452 1.00 62.67 287 LEU C CA 1
ATOM 6965 C C . LEU C 1 290 ? -35.423 -9.171 13.489 1.00 64.83 287 LEU C C 1
ATOM 6966 O O . LEU C 1 290 ? -35.657 -10.222 14.088 1.00 72.70 287 LEU C O 1
ATOM 6971 N N . ARG C 1 295 ? -28.797 -14.649 13.238 1.00 57.36 292 ARG C N 1
ATOM 6972 C CA . ARG C 1 295 ? -27.975 -13.654 12.559 1.00 63.50 292 ARG C CA 1
ATOM 6973 C C . ARG C 1 295 ? -26.887 -14.318 11.717 1.00 65.03 292 ARG C C 1
ATOM 6974 O O . ARG C 1 295 ? -26.666 -13.946 10.563 1.00 61.72 292 ARG C O 1
ATOM 6976 N N . ALA C 1 296 ? -26.208 -15.299 12.304 1.00 64.89 293 ALA C N 1
ATOM 6977 C CA . ALA C 1 296 ? -25.118 -16.005 11.632 1.00 55.85 293 ALA C CA 1
ATOM 6978 C C . ALA C 1 296 ? -25.538 -16.677 10.313 1.00 58.68 293 ALA C C 1
ATOM 6979 O O . ALA C 1 296 ? -24.785 -16.624 9.339 1.00 62.79 293 ALA C O 1
ATOM 6981 N N . PRO C 1 297 ? -26.725 -17.323 10.269 1.00 57.97 294 PRO C N 1
ATOM 6982 C CA . PRO C 1 297 ? -27.121 -17.887 8.972 1.00 58.90 294 PRO C CA 1
ATOM 6983 C C . PRO C 1 297 ? -27.321 -16.833 7.883 1.00 59.37 294 PRO C C 1
ATOM 6984 O O . PRO C 1 297 ? -27.093 -17.125 6.708 1.00 55.98 294 PRO C O 1
ATOM 6988 N N . LEU C 1 298 ? -27.749 -15.634 8.265 1.00 58.57 295 LEU C N 1
ATOM 6989 C CA . LEU C 1 298 ? -27.931 -14.557 7.297 1.00 55.56 295 LEU C CA 1
ATOM 6990 C C . LEU C 1 298 ? -26.602 -14.125 6.685 1.00 54.53 295 LEU C C 1
ATOM 6991 O O . LEU C 1 298 ? -26.486 -13.995 5.465 1.00 50.51 295 LEU C O 1
ATOM 6996 N N . LEU C 1 299 ? -25.604 -13.906 7.535 1.00 54.52 296 LEU C N 1
ATOM 6997 C CA . LEU C 1 299 ? -24.284 -13.490 7.073 1.00 50.61 296 LEU C CA 1
ATOM 6998 C C . LEU C 1 299 ? -23.671 -14.559 6.182 1.00 52.10 296 LEU C C 1
ATOM 6999 O O . LEU C 1 299 ? -23.067 -14.251 5.156 1.00 56.39 296 LEU C O 1
ATOM 7004 N N . ALA C 1 300 ? -23.843 -15.818 6.573 1.00 54.76 297 ALA C N 1
ATOM 7005 C CA . ALA C 1 300 ? -23.333 -16.939 5.793 1.00 52.14 297 ALA C CA 1
ATOM 7006 C C . ALA C 1 300 ? -24.016 -16.996 4.434 1.00 49.49 297 ALA C C 1
ATOM 7007 O O . ALA C 1 300 ? -23.367 -17.205 3.408 1.00 51.06 297 ALA C O 1
ATOM 7009 N N . PHE C 1 301 ? -25.332 -16.807 4.438 1.00 44.63 298 PHE C N 1
ATOM 7010 C CA . PHE C 1 301 ? -26.117 -16.784 3.210 1.00 48.54 298 PHE C CA 1
ATOM 7011 C C . PHE C 1 301 ? -25.629 -15.680 2.279 1.00 46.43 298 PHE C C 1
ATOM 7012 O O . PHE C 1 301 ? -25.408 -15.906 1.092 1.00 45.26 298 PHE C O 1
ATOM 7020 N N . MET C 1 302 ? -25.455 -14.487 2.836 1.00 51.85 299 MET C N 1
ATOM 7021 C CA . MET C 1 302 ? -25.001 -13.330 2.074 1.00 45.74 299 MET C CA 1
ATOM 7022 C C . MET C 1 302 ? -23.570 -13.537 1.585 1.00 44.38 299 MET C C 1
ATOM 7023 O O . MET C 1 302 ? -23.244 -13.216 0.441 1.00 40.66 299 MET C O 1
ATOM 7028 N N . LYS C 1 303 ? -22.723 -14.064 2.467 1.00 48.32 300 LYS C N 1
ATOM 7029 C CA . LYS C 1 303 ? -21.336 -14.373 2.130 1.00 49.35 300 LYS C CA 1
ATOM 7030 C C . LYS C 1 303 ? -21.258 -15.280 0.908 1.00 50.02 300 LYS C C 1
ATOM 7031 O O . LYS C 1 303 ? -20.416 -15.090 0.030 1.00 42.21 300 LYS C O 1
ATOM 7037 N N . ALA C 1 304 ? -22.161 -16.252 0.852 1.00 50.50 301 ALA C N 1
ATOM 7038 C CA . ALA C 1 304 ? -22.215 -17.193 -0.258 1.00 53.19 301 ALA C CA 1
ATOM 7039 C C . ALA C 1 304 ? -22.609 -16.520 -1.571 1.00 49.03 301 ALA C C 1
ATOM 7040 O O . ALA C 1 304 ? -22.350 -17.055 -2.647 1.00 43.64 301 ALA C O 1
ATOM 7042 N N . ARG C 1 305 ? -23.230 -15.347 -1.484 1.00 53.07 302 ARG C N 1
ATOM 7043 C CA . ARG C 1 305 ? -23.638 -14.619 -2.681 1.00 45.04 302 ARG C CA 1
ATOM 7044 C C . ARG C 1 305 ? -22.739 -13.426 -2.972 1.00 50.14 302 ARG C C 1
ATOM 7045 O O . ARG C 1 305 ? -23.117 -12.529 -3.723 1.00 55.30 302 ARG C O 1
ATOM 7053 N N . GLY C 1 306 ? -21.550 -13.418 -2.380 1.00 51.20 303 GLY C N 1
ATOM 7054 C CA . GLY C 1 306 ? -20.606 -12.340 -2.606 1.00 52.30 303 GLY C CA 1
ATOM 7055 C C . GLY C 1 306 ? -21.080 -11.020 -2.023 1.00 51.21 303 GLY C C 1
ATOM 7056 O O . GLY C 1 306 ? -20.745 -9.951 -2.531 1.00 53.75 303 GLY C O 1
ATOM 7057 N N . ILE C 1 307 ? -21.858 -11.094 -0.948 1.00 45.84 304 ILE C N 1
ATOM 7058 C CA . ILE C 1 307 ? -22.387 -9.897 -0.306 1.00 45.25 304 ILE C CA 1
ATOM 7059 C C . ILE C 1 307 ? -21.858 -9.795 1.116 1.00 46.50 304 ILE C C 1
ATOM 7060 O O . ILE C 1 307 ? -22.046 -10.699 1.928 1.00 46.25 304 ILE C O 1
ATOM 7065 N N . LEU C 1 308 ? -21.201 -8.682 1.417 1.00 42.41 305 LEU C N 1
ATOM 7066 C CA . LEU C 1 308 ? -20.506 -8.547 2.686 1.00 37.54 305 LEU C CA 1
ATOM 7067 C C . LEU C 1 308 ? -21.030 -7.384 3.520 1.00 38.40 305 LEU C C 1
ATOM 7068 O O . LEU C 1 308 ? -21.093 -6.249 3.046 1.00 34.56 305 LEU C O 1
ATOM 7073 N N . PHE C 1 309 ? -21.412 -7.671 4.760 1.00 38.99 306 PHE C N 1
ATOM 7074 C CA . PHE C 1 309 ? -21.653 -6.614 5.737 1.00 40.30 306 PHE C CA 1
ATOM 7075 C C . PHE C 1 309 ? -21.452 -7.158 7.139 1.00 39.43 306 PHE C C 1
ATOM 7076 O O . PHE C 1 309 ? -21.040 -8.303 7.316 1.00 47.83 306 PHE C O 1
ATOM 7084 N N . SER C 1 310 ? -21.741 -6.329 8.134 1.00 44.82 307 SER C N 1
ATOM 7085 C CA . SER C 1 310 ? -21.518 -6.701 9.522 1.00 41.71 307 SER C CA 1
ATOM 7086 C C . SER C 1 310 ? -22.779 -6.478 10.348 1.00 40.38 307 SER C C 1
ATOM 7087 O O . SER C 1 310 ? -22.905 -5.471 11.044 1.00 44.09 307 SER C O 1
ATOM 7090 N N . GLU C 1 314 ? -26.398 -5.060 16.045 1.00 60.67 311 GLU C N 1
ATOM 7091 C CA . GLU C 1 314 ? -27.220 -4.582 14.939 1.00 49.56 311 GLU C CA 1
ATOM 7092 C C . GLU C 1 314 ? -26.457 -4.625 13.616 1.00 50.58 311 GLU C C 1
ATOM 7093 O O . GLU C 1 314 ? -25.293 -4.227 13.543 1.00 49.58 311 GLU C O 1
ATOM 7095 N N . LEU C 1 315 ? -27.124 -5.113 12.575 1.00 48.67 312 LEU C N 1
ATOM 7096 C CA . LEU C 1 315 ? -26.521 -5.236 11.252 1.00 45.96 312 LEU C CA 1
ATOM 7097 C C . LEU C 1 315 ? -26.270 -3.863 10.638 1.00 41.33 312 LEU C C 1
ATOM 7098 O O . LEU C 1 315 ? -27.165 -3.021 10.606 1.00 40.23 312 LEU C O 1
ATOM 7103 N N . ARG C 1 316 ? -25.051 -3.638 10.157 1.00 35.49 313 ARG C N 1
ATOM 7104 C CA . ARG C 1 316 ? -24.687 -2.340 9.601 1.00 31.18 313 ARG C CA 1
ATOM 7105 C C . ARG C 1 316 ? -24.264 -2.449 8.140 1.00 35.55 313 ARG C C 1
ATOM 7106 O O . ARG C 1 316 ? -23.369 -3.219 7.790 1.00 32.70 313 ARG C O 1
ATOM 7114 N N . LEU C 1 317 ? -24.918 -1.665 7.291 1.00 34.19 314 LEU C N 1
ATOM 7115 C CA . LEU C 1 317 ? -24.609 -1.645 5.872 1.00 25.77 314 LEU C CA 1
ATOM 7116 C C . LEU C 1 317 ? -24.131 -0.258 5.451 1.00 29.18 314 LEU C C 1
ATOM 7117 O O . LEU C 1 317 ? -24.819 0.736 5.675 1.00 29.42 314 LEU C O 1
ATOM 7122 N N . VAL C 1 318 ? -22.953 -0.195 4.838 1.00 28.62 315 VAL C N 1
ATOM 7123 C CA . VAL C 1 318 ? -22.348 1.083 4.476 1.00 28.18 315 VAL C CA 1
ATOM 7124 C C . VAL C 1 318 ? -22.059 1.167 2.974 1.00 30.98 315 VAL C C 1
ATOM 7125 O O . VAL C 1 318 ? -21.427 0.278 2.404 1.00 34.89 315 VAL C O 1
ATOM 7129 N N . THR C 1 319 ? -22.527 2.239 2.341 1.00 28.03 316 THR C N 1
ATOM 7130 C CA . THR C 1 319 ? -22.330 2.439 0.906 1.00 33.92 316 THR C CA 1
ATOM 7131 C C . THR C 1 319 ? -21.128 3.341 0.627 1.00 33.99 316 THR C C 1
ATOM 7132 O O . THR C 1 319 ? -20.732 4.145 1.470 1.00 31.68 316 THR C O 1
ATOM 7136 N N . HIS C 1 320 ? -20.555 3.199 -0.565 1.00 34.72 317 HIS C N 1
ATOM 7137 C CA . HIS C 1 320 ? -19.369 3.956 -0.955 1.00 31.34 317 HIS C CA 1
ATOM 7138 C C . HIS C 1 320 ? -19.225 3.987 -2.476 1.00 30.98 317 HIS C C 1
ATOM 7139 O O . HIS C 1 320 ? -20.088 3.479 -3.191 1.00 35.62 317 HIS C O 1
ATOM 7146 N N . LEU C 1 321 ? -18.145 4.588 -2.970 1.00 28.74 318 LEU C N 1
ATOM 7147 C CA . LEU C 1 321 ? -18.000 4.837 -4.407 1.00 31.66 318 LEU C CA 1
ATOM 7148 C C . LEU C 1 321 ? -17.851 3.560 -5.235 1.00 34.55 318 LEU C C 1
ATOM 7149 O O . LEU C 1 321 ? -17.959 3.597 -6.459 1.00 40.93 318 LEU C O 1
ATOM 7154 N N . GLN C 1 322 ? -17.602 2.437 -4.571 1.00 34.57 319 GLN C N 1
ATOM 7155 C CA . GLN C 1 322 ? -17.515 1.157 -5.264 1.00 31.57 319 GLN C CA 1
ATOM 7156 C C . GLN C 1 322 ? -18.771 0.334 -5.036 1.00 35.34 319 GLN C C 1
ATOM 7157 O O . GLN C 1 322 ? -18.780 -0.882 -5.225 1.00 43.55 319 GLN C O 1
ATOM 7163 N N . ILE C 1 323 ? -19.831 1.014 -4.618 1.00 35.41 320 ILE C N 1
ATOM 7164 C CA . ILE C 1 323 ? -21.162 0.428 -4.598 1.00 33.38 320 ILE C CA 1
ATOM 7165 C C . ILE C 1 323 ? -21.982 1.079 -5.702 1.00 37.38 320 ILE C C 1
ATOM 7166 O O . ILE C 1 323 ? -22.091 2.303 -5.766 1.00 39.12 320 ILE C O 1
ATOM 7171 N N . HIS C 1 324 ? -22.546 0.259 -6.581 1.00 33.31 321 HIS C N 1
ATOM 7172 C CA . HIS C 1 324 ? -23.287 0.780 -7.718 1.00 34.03 321 HIS C CA 1
ATOM 7173 C C . HIS C 1 324 ? -24.766 0.426 -7.629 1.00 35.12 321 HIS C C 1
ATOM 7174 O O . HIS C 1 324 ? -25.182 -0.322 -6.746 1.00 39.27 321 HIS C O 1
ATOM 7181 N N . ASP C 1 325 ? -25.549 0.980 -8.548 1.00 35.98 322 ASP C N 1
ATOM 7182 C CA . ASP C 1 325 ? -27.001 0.839 -8.536 1.00 32.07 322 ASP C CA 1
ATOM 7183 C C . ASP C 1 325 ? -27.457 -0.617 -8.586 1.00 37.28 322 ASP C C 1
ATOM 7184 O O . ASP C 1 325 ? -28.375 -1.014 -7.869 1.00 35.94 322 ASP C O 1
ATOM 7189 N N . ASP C 1 326 ? -26.814 -1.409 -9.437 1.00 40.80 323 ASP C N 1
ATOM 7190 C CA . ASP C 1 326 ? -27.170 -2.817 -9.575 1.00 41.08 323 ASP C CA 1
ATOM 7191 C C . ASP C 1 326 ? -26.803 -3.625 -8.333 1.00 40.38 323 ASP C C 1
ATOM 7192 O O . ASP C 1 326 ? -27.512 -4.567 -7.969 1.00 39.33 323 ASP C O 1
ATOM 7197 N N . ASP C 1 327 ? -25.705 -3.249 -7.681 1.00 42.47 324 ASP C N 1
ATOM 7198 C CA . ASP C 1 327 ? -25.308 -3.885 -6.428 1.00 33.03 324 ASP C CA 1
ATOM 7199 C C . ASP C 1 327 ? -26.420 -3.767 -5.392 1.00 34.12 324 ASP C C 1
ATOM 7200 O O . ASP C 1 327 ? -26.771 -4.748 -4.736 1.00 35.27 324 ASP C O 1
ATOM 7205 N N . ILE C 1 328 ? -26.980 -2.567 -5.267 1.00 30.76 325 ILE C N 1
ATOM 7206 C CA . ILE C 1 328 ? -28.071 -2.316 -4.333 1.00 35.04 325 ILE C CA 1
ATOM 7207 C C . ILE C 1 328 ? -29.263 -3.218 -4.629 1.00 37.35 325 ILE C C 1
ATOM 7208 O O . ILE C 1 328 ? -29.849 -3.808 -3.719 1.00 41.37 325 ILE C O 1
ATOM 7213 N N . GLU C 1 329 ? -29.610 -3.333 -5.907 1.00 42.54 326 GLU C N 1
ATOM 7214 C CA . GLU C 1 329 ? -30.746 -4.148 -6.317 1.00 42.74 326 GLU C CA 1
ATOM 7215 C C . GLU C 1 329 ? -30.479 -5.634 -6.101 1.00 48.38 326 GLU C C 1
ATOM 7216 O O . GLU C 1 329 ? -31.405 -6.404 -5.861 1.00 49.58 326 GLU C O 1
ATOM 7218 N N . GLU C 1 330 ? -29.212 -6.030 -6.175 1.00 49.35 327 GLU C N 1
ATOM 7219 C CA . GLU C 1 330 ? -28.838 -7.425 -5.958 1.00 45.95 327 GLU C CA 1
ATOM 7220 C C . GLU C 1 330 ? -28.980 -7.829 -4.492 1.00 44.15 327 GLU C C 1
ATOM 7221 O O . GLU C 1 330 ? -29.402 -8.947 -4.190 1.00 47.93 327 GLU C O 1
ATOM 7223 N N . VAL C 1 331 ? -28.629 -6.924 -3.581 1.00 41.84 328 VAL C N 1
ATOM 7224 C CA . VAL C 1 331 ? -28.717 -7.228 -2.154 1.00 47.85 328 VAL C CA 1
ATOM 7225 C C . VAL C 1 331 ? -30.149 -7.073 -1.638 1.00 43.23 328 VAL C C 1
ATOM 7226 O O . VAL C 1 331 ? -30.520 -7.693 -0.645 1.00 42.26 328 VAL C O 1
ATOM 7230 N N . ILE C 1 332 ? -30.948 -6.247 -2.309 1.00 44.25 329 ILE C N 1
ATOM 7231 C CA . ILE C 1 332 ? -32.373 -6.171 -2.006 1.00 46.89 329 ILE C CA 1
ATOM 7232 C C . ILE C 1 332 ? -33.027 -7.485 -2.422 1.00 51.97 329 ILE C C 1
ATOM 7233 O O . ILE C 1 332 ? -33.860 -8.036 -1.697 1.00 48.12 329 ILE C O 1
ATOM 7238 N N . ASP C 1 333 ? -32.627 -7.984 -3.590 1.00 46.82 330 ASP C N 1
ATOM 7239 C CA . ASP C 1 333 ? -33.079 -9.282 -4.081 1.00 45.01 330 ASP C CA 1
ATOM 7240 C C . ASP C 1 333 ? -32.654 -10.400 -3.142 1.00 47.97 330 ASP C C 1
ATOM 7241 O O . ASP C 1 333 ? -33.424 -11.321 -2.871 1.00 53.81 330 ASP C O 1
ATOM 7246 N N . ALA C 1 334 ? -31.421 -10.312 -2.653 1.00 50.76 331 ALA C N 1
ATOM 7247 C CA . ALA C 1 334 ? -30.874 -11.327 -1.760 1.00 51.22 331 ALA C CA 1
ATOM 7248 C C . ALA C 1 334 ? -31.668 -11.421 -0.463 1.00 47.32 331 ALA C C 1
ATOM 7249 O O . ALA C 1 334 ? -31.964 -12.518 0.011 1.00 48.86 331 ALA C O 1
ATOM 7251 N N . PHE C 1 335 ? -32.013 -10.269 0.104 1.00 48.74 332 PHE C N 1
ATOM 7252 C CA . PHE C 1 335 ? -32.821 -10.222 1.320 1.00 49.23 332 PHE C CA 1
ATOM 7253 C C . PHE C 1 335 ? -34.231 -10.761 1.089 1.00 51.19 332 PHE C C 1
ATOM 7254 O O . PHE C 1 335 ? -34.753 -11.519 1.906 1.00 53.64 332 PHE C O 1
ATOM 7262 N N . THR C 1 336 ? -34.848 -10.349 -0.015 1.00 53.25 333 THR C N 1
ATOM 7263 C CA . THR C 1 336 ? -36.172 -10.839 -0.392 1.00 57.39 333 THR C CA 1
ATOM 7264 C C . THR C 1 336 ? -36.153 -12.357 -0.512 1.00 56.03 333 THR C C 1
ATOM 7265 O O . THR C 1 336 ? -37.022 -13.052 0.015 1.00 57.63 333 THR C O 1
ATOM 7269 N N . GLU C 1 337 ? -35.140 -12.852 -1.213 1.00 58.45 334 GLU C N 1
ATOM 7270 C CA . GLU C 1 337 ? -34.920 -14.278 -1.408 1.00 53.27 334 GLU C CA 1
ATOM 7271 C C . GLU C 1 337 ? -34.738 -14.998 -0.078 1.00 50.43 334 GLU C C 1
ATOM 7272 O O . GLU C 1 337 ? -35.157 -16.143 0.088 1.00 56.66 334 GLU C O 1
ATOM 7278 N N . TYR C 1 338 ? -34.120 -14.308 0.874 1.00 51.96 335 TYR C N 1
ATOM 7279 C CA . TYR C 1 338 ? -33.836 -14.884 2.180 1.00 56.88 335 TYR C CA 1
ATOM 7280 C C . TYR C 1 338 ? -35.127 -15.036 2.980 1.00 55.22 335 TYR C C 1
ATOM 7281 O O . TYR C 1 338 ? -35.192 -15.811 3.933 1.00 48.92 335 TYR C O 1
ATOM 7290 N N . LEU C 1 339 ? -36.153 -14.286 2.596 1.00 61.75 336 LEU C N 1
ATOM 7291 C CA . LEU C 1 339 ? -37.414 -14.316 3.320 1.00 60.28 336 LEU C CA 1
ATOM 7292 C C . LEU C 1 339 ? -38.509 -14.935 2.451 1.00 60.79 336 LEU C C 1
ATOM 7293 O O . LEU C 1 339 ? -39.678 -14.559 2.533 1.00 65.21 336 LEU C O 1
ATOM 7298 N N . ARG D 1 5 ? 16.392 -11.946 70.466 1.00 45.96 2 ARG D N 1
ATOM 7299 C CA . ARG D 1 5 ? 17.732 -11.445 70.751 1.00 50.14 2 ARG D CA 1
ATOM 7300 C C . ARG D 1 5 ? 18.616 -11.474 69.504 1.00 41.70 2 ARG D C 1
ATOM 7301 O O . ARG D 1 5 ? 19.461 -12.355 69.354 1.00 40.02 2 ARG D O 1
ATOM 7303 N N . TYR D 1 6 ? 18.414 -10.511 68.611 1.00 37.39 3 TYR D N 1
ATOM 7304 C CA . TYR D 1 6 ? 19.221 -10.408 67.400 1.00 39.18 3 TYR D CA 1
ATOM 7305 C C . TYR D 1 6 ? 20.014 -9.099 67.334 1.00 36.19 3 TYR D C 1
ATOM 7306 O O . TYR D 1 6 ? 19.531 -8.048 67.758 1.00 37.31 3 TYR D O 1
ATOM 7315 N N . ILE D 1 7 ? 21.228 -9.164 66.796 1.00 25.72 4 ILE D N 1
ATOM 7316 C CA . ILE D 1 7 ? 21.972 -7.955 66.467 1.00 27.51 4 ILE D CA 1
ATOM 7317 C C . ILE D 1 7 ? 21.680 -7.621 65.005 1.00 28.13 4 ILE D C 1
ATOM 7318 O O . ILE D 1 7 ? 22.229 -8.242 64.095 1.00 26.93 4 ILE D O 1
ATOM 7323 N N . ASP D 1 8 ? 20.794 -6.654 64.787 1.00 26.45 5 ASP D N 1
ATOM 7324 C CA . ASP D 1 8 ? 20.269 -6.386 63.453 1.00 26.31 5 ASP D CA 1
ATOM 7325 C C . ASP D 1 8 ? 21.019 -5.246 62.783 1.00 23.72 5 ASP D C 1
ATOM 7326 O O . ASP D 1 8 ? 20.751 -4.071 63.036 1.00 26.57 5 ASP D O 1
ATOM 7331 N N . LEU D 1 9 ? 21.957 -5.613 61.918 1.00 27.30 6 LEU D N 1
ATOM 7332 C CA . LEU D 1 9 ? 22.755 -4.646 61.184 1.00 23.99 6 LEU D CA 1
ATOM 7333 C C . LEU D 1 9 ? 22.327 -4.596 59.723 1.00 23.10 6 LEU D C 1
ATOM 7334 O O . LEU D 1 9 ? 23.048 -4.070 58.877 1.00 27.87 6 LEU D O 1
ATOM 7339 N N . ARG D 1 10 ? 21.144 -5.136 59.437 1.00 21.99 7 ARG D N 1
ATOM 7340 C CA . ARG D 1 10 ? 20.617 -5.167 58.073 1.00 27.70 7 ARG D CA 1
ATOM 7341 C C . ARG D 1 10 ? 20.317 -3.771 57.545 1.00 24.94 7 ARG D C 1
ATOM 7342 O O . ARG D 1 10 ? 20.622 -3.455 56.397 1.00 26.89 7 ARG D O 1
ATOM 7350 N N . SER D 1 11 ? 19.715 -2.945 58.394 1.00 22.82 8 SER D N 1
ATOM 7351 C CA . SER D 1 11 ? 19.307 -1.601 58.009 1.00 21.15 8 SER D CA 1
ATOM 7352 C C . SER D 1 11 ? 18.958 -0.772 59.230 1.00 23.91 8 SER D C 1
ATOM 7353 O O . SER D 1 11 ? 18.725 -1.313 60.313 1.00 29.57 8 SER D O 1
ATOM 7356 N N . ASP D 1 12 ? 18.928 0.545 59.061 1.00 22.07 9 ASP D N 1
ATOM 7357 C CA . ASP D 1 12 ? 18.488 1.421 60.139 1.00 23.93 9 ASP D CA 1
ATOM 7358 C C . ASP D 1 12 ? 16.963 1.529 60.151 1.00 27.25 9 ASP D C 1
ATOM 7359 O O . ASP D 1 12 ? 16.390 2.255 60.963 1.00 21.12 9 ASP D O 1
ATOM 7364 N N . THR D 1 13 ? 16.315 0.787 59.255 1.00 21.76 10 THR D N 1
ATOM 7365 C CA . THR D 1 13 ? 14.857 0.766 59.169 1.00 24.24 10 THR D CA 1
ATOM 7366 C C . THR D 1 13 ? 14.223 -0.120 60.236 1.00 22.68 10 THR D C 1
ATOM 7367 O O . THR D 1 13 ? 13.016 -0.062 60.460 1.00 22.13 10 THR D O 1
ATOM 7371 N N . VAL D 1 14 ? 15.037 -0.958 60.870 1.00 21.17 11 VAL D N 1
ATOM 7372 C CA . VAL D 1 14 ? 14.547 -1.896 61.873 1.00 18.60 11 VAL D CA 1
ATOM 7373 C C . VAL D 1 14 ? 14.452 -1.230 63.239 1.00 23.56 11 VAL D C 1
ATOM 7374 O O . VAL D 1 14 ? 14.171 -1.885 64.244 1.00 23.37 11 VAL D O 1
ATOM 7378 N N . THR D 1 15 ? 14.709 0.074 63.271 1.00 23.48 12 THR D N 1
ATOM 7379 C CA . THR D 1 15 ? 14.609 0.849 64.499 1.00 24.05 12 THR D CA 1
ATOM 7380 C C . THR D 1 15 ? 13.214 0.760 65.096 1.00 25.43 12 THR D C 1
ATOM 7381 O O . THR D 1 15 ? 12.218 0.894 64.392 1.00 25.94 12 THR D O 1
ATOM 7385 N N . GLN D 1 16 ? 13.151 0.514 66.399 1.00 24.75 13 GLN D N 1
ATOM 7386 C CA . GLN D 1 16 ? 11.878 0.433 67.096 1.00 28.82 13 GLN D CA 1
ATOM 7387 C C . GLN D 1 16 ? 11.609 1.744 67.826 1.00 28.01 13 GLN D C 1
ATOM 7388 O O . GLN D 1 16 ? 12.545 2.458 68.185 1.00 28.47 13 GLN D O 1
ATOM 7394 N N . PRO D 1 17 ? 10.326 2.078 68.029 1.00 21.33 14 PRO D N 1
ATOM 7395 C CA . PRO D 1 17 ? 10.007 3.294 68.781 1.00 23.74 14 PRO D CA 1
ATOM 7396 C C . PRO D 1 17 ? 10.375 3.169 70.259 1.00 21.07 14 PRO D C 1
ATOM 7397 O O . PRO D 1 17 ? 10.042 2.172 70.901 1.00 19.55 14 PRO D O 1
ATOM 7401 N N . THR D 1 18 ? 11.066 4.174 70.786 1.00 19.83 15 THR D N 1
ATOM 7402 C CA . THR D 1 18 ? 11.412 4.204 72.202 1.00 22.89 15 THR D CA 1
ATOM 7403 C C . THR D 1 18 ? 10.153 4.398 73.039 1.00 25.70 15 THR D C 1
ATOM 7404 O O . THR D 1 18 ? 9.107 4.797 72.517 1.00 24.10 15 THR D O 1
ATOM 7408 N N . ASP D 1 19 ? 10.249 4.095 74.332 1.00 21.17 16 ASP D N 1
ATOM 7409 C CA . ASP D 1 19 ? 9.120 4.265 75.239 1.00 23.10 16 ASP D CA 1
ATOM 7410 C C . ASP D 1 19 ? 8.662 5.720 75.274 1.00 22.24 16 ASP D C 1
ATOM 7411 O O . ASP D 1 19 ? 7.465 6.000 75.318 1.00 26.71 16 ASP D O 1
ATOM 7413 N N . ALA D 1 20 ? 9.619 6.640 75.253 1.00 18.77 17 ALA D N 1
ATOM 7414 C CA . ALA D 1 20 ? 9.314 8.066 75.216 1.00 21.58 17 ALA D CA 1
ATOM 7415 C C . ALA D 1 20 ? 8.533 8.418 73.957 1.00 25.97 17 ALA D C 1
ATOM 7416 O O . ALA D 1 20 ? 7.594 9.213 73.996 1.00 28.75 17 ALA D O 1
ATOM 7418 N N . MET D 1 21 ? 8.936 7.829 72.837 1.00 24.09 18 MET D N 1
ATOM 7419 C CA . MET D 1 21 ? 8.240 8.046 71.576 1.00 28.79 18 MET D CA 1
ATOM 7420 C C . MET D 1 21 ? 6.834 7.459 71.616 1.00 25.55 18 MET D C 1
ATOM 7421 O O . MET D 1 21 ? 5.881 8.076 71.137 1.00 25.44 18 MET D O 1
ATOM 7426 N N . ARG D 1 22 ? 6.713 6.260 72.182 1.00 27.02 19 ARG D N 1
ATOM 7427 C CA . ARG D 1 22 ? 5.413 5.614 72.339 1.00 25.32 19 ARG D CA 1
ATOM 7428 C C . ARG D 1 22 ? 4.471 6.456 73.194 1.00 28.73 19 ARG D C 1
ATOM 7429 O O . ARG D 1 22 ? 3.286 6.581 72.882 1.00 27.00 19 ARG D O 1
ATOM 7437 N N . GLN D 1 23 ? 5.007 7.028 74.270 1.00 27.29 20 GLN D N 1
ATOM 7438 C CA . GLN D 1 23 ? 4.231 7.903 75.142 1.00 30.42 20 GLN D CA 1
ATOM 7439 C C . GLN D 1 23 ? 3.728 9.118 74.379 1.00 30.05 20 GLN D C 1
ATOM 7440 O O . GLN D 1 23 ? 2.593 9.556 74.563 1.00 32.16 20 GLN D O 1
ATOM 7446 N N . CYS D 1 24 ? 4.588 9.659 73.526 1.00 26.52 21 CYS D N 1
ATOM 7447 C CA . CYS D 1 24 ? 4.240 10.810 72.708 1.00 22.42 21 CYS D CA 1
ATOM 7448 C C . CYS D 1 24 ? 3.119 10.454 71.725 1.00 30.86 21 CYS D C 1
ATOM 7449 O O . CYS D 1 24 ? 2.233 11.266 71.464 1.00 36.48 21 CYS D O 1
ATOM 7452 N N . MET D 1 25 ? 3.157 9.236 71.190 1.00 29.53 22 MET D N 1
ATOM 7453 C CA . MET D 1 25 ? 2.111 8.761 70.285 1.00 28.27 22 MET D CA 1
ATOM 7454 C C . MET D 1 25 ? 0.790 8.568 71.018 1.00 29.92 22 MET D C 1
ATOM 7455 O O . MET D 1 25 ? -0.279 8.870 70.487 1.00 31.62 22 MET D O 1
ATOM 7460 N N . LEU D 1 26 ? 0.876 8.046 72.237 1.00 27.32 23 LEU D N 1
ATOM 7461 C CA . LEU D 1 26 ? -0.298 7.783 73.060 1.00 35.51 23 LEU D CA 1
ATOM 7462 C C . LEU D 1 26 ? -1.143 9.035 73.274 1.00 32.62 23 LEU D C 1
ATOM 7463 O O . LEU D 1 26 ? -2.372 8.968 73.277 1.00 27.85 23 LEU D O 1
ATOM 7468 N N . HIS D 1 27 ? -0.478 10.174 73.446 1.00 33.51 24 HIS D N 1
ATOM 7469 C CA . HIS D 1 27 ? -1.157 11.426 73.771 1.00 32.54 24 HIS D CA 1
ATOM 7470 C C . HIS D 1 27 ? -1.315 12.327 72.556 1.00 32.47 24 HIS D C 1
ATOM 7471 O O . HIS D 1 27 ? -1.670 13.498 72.684 1.00 34.11 24 HIS D O 1
ATOM 7478 N N . ALA D 1 28 ? -1.047 11.779 71.377 1.00 27.55 25 ALA D N 1
ATOM 7479 C CA . ALA D 1 28 ? -1.145 12.548 70.145 1.00 27.16 25 ALA D CA 1
ATOM 7480 C C . ALA D 1 28 ? -2.585 12.948 69.838 1.00 26.70 25 ALA D C 1
ATOM 7481 O O . ALA D 1 28 ? -3.497 12.121 69.889 1.00 25.66 25 ALA D O 1
ATOM 7483 N N . GLU D 1 29 ? -2.778 14.228 69.537 1.00 21.98 26 GLU D N 1
ATOM 7484 C CA . GLU D 1 29 ? -4.071 14.731 69.096 1.00 22.35 26 GLU D CA 1
ATOM 7485 C C . GLU D 1 29 ? -4.243 14.455 67.598 1.00 27.25 26 GLU D C 1
ATOM 7486 O O . GLU D 1 29 ? -3.329 14.697 66.806 1.00 23.03 26 GLU D O 1
ATOM 7492 N N . VAL D 1 30 ? -5.406 13.938 67.210 1.00 23.73 27 VAL D N 1
ATOM 7493 C CA . VAL D 1 30 ? -5.625 13.536 65.823 1.00 20.14 27 VAL D CA 1
ATOM 7494 C C . VAL D 1 30 ? -6.913 14.097 65.215 1.00 23.38 27 VAL D C 1
ATOM 7495 O O . VAL D 1 30 ? -7.766 14.645 65.914 1.00 22.01 27 VAL D O 1
ATOM 7499 N N . GLY D 1 31 ? -7.034 13.950 63.899 1.00 22.81 28 GLY D N 1
ATOM 7500 C CA . GLY D 1 31 ? -8.211 14.366 63.157 1.00 19.07 28 GLY D CA 1
ATOM 7501 C C . GLY D 1 31 ? -8.174 13.733 61.776 1.00 23.37 28 GLY D C 1
ATOM 7502 O O . GLY D 1 31 ? -7.335 12.873 61.515 1.00 19.76 28 GLY D O 1
ATOM 7503 N N . ASP D 1 32 ? -9.077 14.149 60.893 1.00 22.58 29 ASP D N 1
ATOM 7504 C CA . ASP D 1 32 ? -9.099 13.634 59.526 1.00 21.28 29 ASP D CA 1
ATOM 7505 C C . ASP D 1 32 ? -8.139 14.436 58.643 1.00 24.53 29 ASP D C 1
ATOM 7506 O O . ASP D 1 32 ? -8.413 15.589 58.303 1.00 25.77 29 ASP D O 1
ATOM 7511 N N . ASP D 1 33 ? -7.012 13.823 58.282 1.00 20.32 30 ASP D N 1
ATOM 7512 C CA . ASP D 1 33 ? -5.977 14.505 57.508 1.00 22.69 30 ASP D CA 1
ATOM 7513 C C . ASP D 1 33 ? -6.432 14.871 56.101 1.00 26.18 30 ASP D C 1
ATOM 7514 O O . ASP D 1 33 ? -5.960 15.850 55.524 1.00 31.31 30 ASP D O 1
ATOM 7519 N N . VAL D 1 34 ? -7.342 14.079 55.548 1.00 26.68 31 VAL D N 1
ATOM 7520 C CA . VAL D 1 34 ? -7.912 14.368 54.238 1.00 22.16 31 VAL D CA 1
ATOM 7521 C C . VAL D 1 34 ? -8.614 15.723 54.258 1.00 23.18 31 VAL D C 1
ATOM 7522 O O . VAL D 1 34 ? -8.580 16.464 53.280 1.00 25.05 31 VAL D O 1
ATOM 7526 N N . TYR D 1 35 ? -9.228 16.047 55.391 1.00 24.63 32 TYR D N 1
ATOM 7527 C CA . TYR D 1 35 ? -9.849 17.353 55.586 1.00 23.89 32 TYR D CA 1
ATOM 7528 C C . TYR D 1 35 ? -8.828 18.381 56.076 1.00 26.03 32 TYR D C 1
ATOM 7529 O O . TYR D 1 35 ? -9.158 19.548 56.296 1.00 24.64 32 TYR D O 1
ATOM 7538 N N . GLY D 1 36 ? -7.585 17.941 56.240 1.00 23.64 33 GLY D N 1
ATOM 7539 C CA . GLY D 1 36 ? -6.528 18.802 56.735 1.00 18.56 33 GLY D CA 1
ATOM 7540 C C . GLY D 1 36 ? -6.735 19.160 58.195 1.00 25.80 33 GLY D C 1
ATOM 7541 O O . GLY D 1 36 ? -6.281 20.207 58.653 1.00 29.05 33 GLY D O 1
ATOM 7542 N N . GLU D 1 37 ? -7.414 18.282 58.929 1.00 23.06 34 GLU D N 1
ATOM 7543 C CA . GLU D 1 37 ? -7.831 18.589 60.293 1.00 20.34 34 GLU D CA 1
ATOM 7544 C C . GLU D 1 37 ? -7.106 17.760 61.359 1.00 22.93 34 GLU D C 1
ATOM 7545 O O . GLU D 1 37 ? -7.545 17.696 62.506 1.00 23.85 34 GLU D O 1
ATOM 7551 N N . ASP D 1 38 ? -6.000 17.125 60.985 1.00 24.92 35 ASP D N 1
ATOM 7552 C CA . ASP D 1 38 ? -5.188 16.399 61.956 1.00 19.78 35 ASP D CA 1
ATOM 7553 C C . ASP D 1 38 ? -4.072 17.303 62.469 1.00 23.13 35 ASP D C 1
ATOM 7554 O O . ASP D 1 38 ? -3.138 17.623 61.733 1.00 24.37 35 ASP D O 1
ATOM 7559 N N . PRO D 1 39 ? -4.164 17.710 63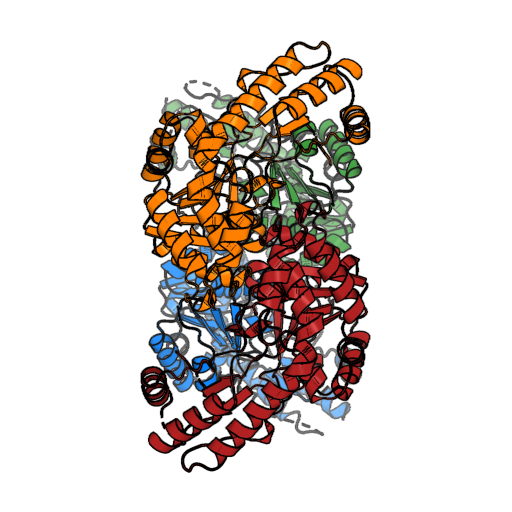.743 1.00 22.79 36 PRO D N 1
ATOM 7560 C CA . PRO D 1 39 ? -3.198 18.643 64.328 1.00 21.53 36 PRO D CA 1
ATOM 7561 C C . PRO D 1 39 ? -1.795 18.053 64.393 1.00 22.80 36 PRO D C 1
ATOM 7562 O O . PRO D 1 39 ? -0.816 18.790 64.304 1.00 20.61 36 PRO D O 1
ATOM 7566 N N . GLY D 1 40 ? -1.708 16.735 64.535 1.00 23.44 37 GLY D N 1
ATOM 7567 C CA . GLY D 1 40 ? -0.427 16.055 64.604 1.00 24.56 37 GLY D CA 1
ATOM 7568 C C . GLY D 1 40 ? 0.307 16.074 63.278 1.00 24.97 37 GLY D C 1
ATOM 7569 O O . GLY D 1 40 ? 1.515 16.314 63.228 1.00 23.28 37 GLY D O 1
ATOM 7570 N N . VAL D 1 41 ? -0.422 15.814 62.198 1.00 22.29 38 VAL D N 1
ATOM 7571 C CA . VAL D 1 41 ? 0.169 15.846 60.868 1.00 25.58 38 VAL D CA 1
ATOM 7572 C C . VAL D 1 41 ? 0.558 17.273 60.493 1.00 21.01 38 VAL D C 1
ATOM 7573 O O . VAL D 1 41 ? 1.673 17.521 60.033 1.00 18.30 38 VAL D O 1
ATOM 7577 N N . ASN D 1 42 ? -0.355 18.209 60.728 1.00 25.27 39 ASN D N 1
ATOM 7578 C CA . ASN D 1 42 ? -0.112 19.616 60.431 1.00 22.99 39 ASN D CA 1
ATOM 7579 C C . ASN D 1 42 ? 1.095 20.161 61.181 1.00 22.85 39 ASN D C 1
ATOM 7580 O O . ASN D 1 42 ? 1.885 20.924 60.624 1.00 25.07 39 ASN D O 1
ATOM 7585 N N . ALA D 1 43 ? 1.239 19.753 62.440 1.00 16.50 40 ALA D N 1
ATOM 7586 C CA . ALA D 1 43 ? 2.362 20.186 63.264 1.00 19.06 40 ALA D CA 1
ATOM 7587 C C . ALA D 1 43 ? 3.679 19.652 62.709 1.00 25.58 40 ALA D C 1
ATOM 7588 O O . ALA D 1 43 ? 4.648 20.398 62.574 1.00 26.11 40 ALA D O 1
ATOM 7590 N N . LEU D 1 44 ? 3.709 18.360 62.394 1.00 25.60 41 LEU D N 1
ATOM 7591 C CA . LEU D 1 44 ? 4.892 17.746 61.800 1.00 23.05 41 LEU D CA 1
ATOM 7592 C C . LEU D 1 44 ? 5.256 18.427 60.485 1.00 21.53 41 LEU D C 1
ATOM 7593 O O . LEU D 1 44 ? 6.424 18.717 60.228 1.00 23.50 41 LEU D O 1
ATOM 7598 N N . GLU D 1 45 ? 4.251 18.671 59.654 1.00 17.33 42 GLU D N 1
ATOM 7599 C CA . GLU D 1 45 ? 4.469 19.302 58.358 1.00 25.39 42 GLU D CA 1
ATOM 7600 C C . GLU D 1 45 ? 4.929 20.756 58.478 1.00 25.70 42 GLU D C 1
ATOM 7601 O O . GLU D 1 45 ? 5.818 21.189 57.747 1.00 25.09 42 GLU D O 1
ATOM 7607 N N . ALA D 1 46 ? 4.327 21.505 59.398 1.00 22.07 43 ALA D N 1
ATOM 7608 C CA . ALA D 1 46 ? 4.726 22.891 59.622 1.00 20.17 43 ALA D CA 1
ATOM 7609 C C . ALA D 1 46 ? 6.166 22.953 60.121 1.00 24.60 43 ALA D C 1
ATOM 7610 O O . ALA D 1 46 ? 6.966 23.755 59.642 1.00 24.35 43 ALA D O 1
ATOM 7612 N N . TYR D 1 47 ? 6.487 22.097 61.085 1.00 25.05 44 TYR D N 1
ATOM 7613 C CA . TYR D 1 47 ? 7.834 22.033 61.641 1.00 24.72 44 TYR D CA 1
ATOM 7614 C C . TYR D 1 47 ? 8.839 21.578 60.588 1.00 25.78 44 TYR D C 1
ATOM 7615 O O . TYR D 1 47 ? 9.928 22.139 60.470 1.00 22.36 44 TYR D O 1
ATOM 7624 N N . GLY D 1 48 ? 8.455 20.565 59.817 1.00 26.45 45 GLY D N 1
ATOM 7625 C CA . GLY D 1 48 ? 9.327 19.995 58.809 1.00 23.44 45 GLY D CA 1
ATOM 7626 C C . GLY D 1 48 ? 9.649 20.974 57.700 1.00 19.96 45 GLY D C 1
ATOM 7627 O O . GLY D 1 48 ? 10.803 21.100 57.288 1.00 20.40 45 GLY D O 1
ATOM 7628 N N . ALA D 1 49 ? 8.623 21.666 57.217 1.00 19.62 46 ALA D N 1
ATOM 7629 C CA . ALA D 1 49 ? 8.795 22.669 56.173 1.00 24.75 46 ALA D CA 1
ATOM 7630 C C . ALA D 1 49 ? 9.739 23.765 56.646 1.00 24.75 46 ALA D C 1
ATOM 7631 O O . ALA D 1 49 ? 10.601 24.228 55.895 1.00 26.30 46 ALA D O 1
ATOM 7633 N N . ASP D 1 50 ? 9.569 24.177 57.897 1.00 22.39 47 ASP D N 1
ATOM 7634 C CA . ASP D 1 50 ? 10.393 25.232 58.467 1.00 22.01 47 ASP D CA 1
ATOM 7635 C C . ASP D 1 50 ? 11.829 24.779 58.705 1.00 27.12 47 ASP D C 1
ATOM 7636 O O . ASP D 1 50 ? 12.773 25.543 58.497 1.00 25.61 47 ASP D O 1
ATOM 7641 N N . LEU D 1 51 ? 11.984 23.538 59.155 1.00 22.09 48 LEU D N 1
ATOM 7642 C CA . LEU D 1 51 ? 13.302 22.968 59.404 1.00 22.05 48 LEU D CA 1
ATOM 7643 C C . LEU D 1 51 ? 14.165 22.986 58.144 1.00 23.51 48 LEU D C 1
ATOM 7644 O O . LEU D 1 51 ? 15.372 23.214 58.210 1.00 24.05 48 LEU D O 1
ATOM 7649 N N . LEU D 1 52 ? 13.536 22.750 56.996 1.00 21.88 49 LEU D N 1
ATOM 7650 C CA . LEU D 1 52 ? 14.255 22.708 55.726 1.00 25.81 49 LEU D CA 1
ATOM 7651 C C . LEU D 1 52 ? 14.148 24.029 54.967 1.00 25.07 49 LEU D C 1
ATOM 7652 O O . LEU D 1 52 ? 14.704 24.176 53.882 1.00 28.69 49 LEU D O 1
ATOM 7657 N N . GLY D 1 53 ? 13.432 24.986 55.546 1.00 25.32 50 GLY D N 1
ATOM 7658 C CA . GLY D 1 53 ? 13.309 26.309 54.963 1.00 25.18 50 GLY D CA 1
ATOM 7659 C C . GLY D 1 53 ? 12.537 26.357 53.663 1.00 27.15 50 GLY D C 1
ATOM 7660 O O . GLY D 1 53 ? 12.856 27.143 52.771 1.00 29.96 50 GLY D O 1
ATOM 7661 N N . LYS D 1 54 ? 11.515 25.519 53.554 1.00 24.08 51 LYS D N 1
ATOM 7662 C CA . LYS D 1 54 ? 10.664 25.528 52.376 1.00 24.55 51 LYS D CA 1
ATOM 7663 C C . LYS D 1 54 ? 9.265 25.949 52.786 1.00 21.02 51 LYS D C 1
ATOM 7664 O O . LYS D 1 54 ? 8.977 26.088 53.971 1.00 29.47 51 LYS D O 1
ATOM 7670 N N . GLU D 1 55 ? 8.393 26.135 51.804 1.00 26.12 52 GLU D N 1
ATOM 7671 C CA . GLU D 1 55 ? 7.069 26.691 52.050 1.00 25.28 52 GLU D CA 1
ATOM 7672 C C . GLU D 1 55 ? 6.090 25.682 52.645 1.00 21.99 52 GLU D C 1
ATOM 7673 O O . GLU D 1 55 ? 5.294 26.024 53.514 1.00 23.26 52 GLU D O 1
ATOM 7679 N N . ALA D 1 56 ? 6.154 24.439 52.184 1.00 23.69 53 ALA D N 1
ATOM 7680 C CA . ALA D 1 56 ? 5.162 23.450 52.583 1.00 25.19 53 ALA D CA 1
ATOM 7681 C C . ALA D 1 56 ? 5.757 22.049 52.690 1.00 24.19 53 ALA D C 1
ATOM 7682 O O . ALA D 1 56 ? 6.833 21.774 52.161 1.00 26.41 53 ALA D O 1
ATOM 7684 N N . ALA D 1 57 ? 5.050 21.169 53.389 1.00 20.32 54 ALA D N 1
ATOM 7685 C CA . ALA D 1 57 ? 5.497 19.793 53.564 1.00 22.62 54 ALA D CA 1
ATOM 7686 C C . ALA D 1 57 ? 4.329 18.809 53.512 1.00 23.54 54 ALA D C 1
ATOM 7687 O O . ALA D 1 57 ? 3.178 19.176 53.752 1.00 22.35 54 ALA D O 1
ATOM 7689 N N . LEU D 1 58 ? 4.632 17.554 53.203 1.00 23.81 55 LEU D N 1
ATOM 7690 C CA . LEU D 1 58 ? 3.595 16.543 53.057 1.00 23.42 55 LEU D CA 1
ATOM 7691 C C . LEU D 1 58 ? 4.012 15.220 53.688 1.00 22.21 55 LEU D C 1
ATOM 7692 O O . LEU D 1 58 ? 5.047 14.654 53.331 1.00 20.99 55 LEU D O 1
ATOM 7697 N N . PHE D 1 59 ? 3.198 14.727 54.616 1.00 22.48 56 PHE D N 1
ATOM 7698 C CA . PHE D 1 59 ? 3.494 13.470 55.296 1.00 23.63 56 PHE D CA 1
ATOM 7699 C C . PHE D 1 59 ? 2.984 12.286 54.480 1.00 20.23 56 PHE D C 1
ATOM 7700 O O . PHE D 1 59 ? 1.831 12.260 54.051 1.00 21.06 56 PHE D O 1
ATOM 7708 N N . VAL D 1 60 ? 3.862 11.311 54.266 1.00 16.58 57 VAL D N 1
ATOM 7709 C CA . VAL D 1 60 ? 3.557 10.152 53.433 1.00 23.43 57 VAL D CA 1
ATOM 7710 C C . VAL D 1 60 ? 3.977 8.848 54.119 1.00 20.09 57 VAL D C 1
ATOM 7711 O O . VAL D 1 60 ? 4.879 8.853 54.953 1.00 18.93 57 VAL D O 1
ATOM 7715 N N . PRO D 1 61 ? 3.325 7.724 53.765 1.00 23.00 58 PRO D N 1
ATOM 7716 C CA . PRO D 1 61 ? 3.616 6.428 54.399 1.00 18.39 58 PRO D CA 1
ATOM 7717 C C . PRO D 1 61 ? 5.036 5.906 54.172 1.00 24.25 58 PRO D C 1
ATOM 7718 O O . PRO D 1 61 ? 5.493 5.059 54.940 1.00 23.92 58 PRO D O 1
ATOM 7722 N N . SER D 1 62 ? 5.719 6.384 53.137 1.00 19.43 59 SER D N 1
ATOM 7723 C CA . SER D 1 62 ? 7.064 5.896 52.856 1.00 19.35 59 SER D CA 1
ATOM 7724 C C . SER D 1 62 ? 7.915 6.908 52.095 1.00 21.77 59 SER D C 1
ATOM 7725 O O . SER D 1 62 ? 7.400 7.877 51.540 1.00 22.38 59 SER D O 1
ATOM 7728 N N . GLY D 1 63 ? 9.226 6.688 52.103 1.00 20.72 60 GLY D N 1
ATOM 7729 C CA . GLY D 1 63 ? 10.143 7.500 51.326 1.00 20.93 60 GLY D CA 1
ATOM 7730 C C . GLY D 1 63 ? 9.972 7.224 49.844 1.00 24.06 60 GLY D C 1
ATOM 7731 O O . GLY D 1 63 ? 10.190 8.097 49.003 1.00 23.18 60 GLY D O 1
ATOM 7732 N N . THR D 1 64 ? 9.587 5.992 49.527 1.00 19.79 61 THR D N 1
ATOM 7733 C CA . THR D 1 64 ? 9.316 5.607 48.153 1.00 20.81 61 THR D CA 1
ATOM 7734 C C . THR D 1 64 ? 8.186 6.449 47.576 1.00 22.72 61 THR D C 1
ATOM 7735 O O . THR D 1 64 ? 8.287 6.938 46.453 1.00 20.99 61 THR D O 1
ATOM 7739 N N . MET D 1 65 ? 7.117 6.624 48.348 1.00 22.00 62 MET D N 1
ATOM 7740 C CA . MET D 1 65 ? 6.001 7.442 47.891 1.00 22.43 62 MET D CA 1
ATOM 7741 C C . MET D 1 65 ? 6.432 8.898 47.847 1.00 23.37 62 MET D C 1
ATOM 7742 O O . MET D 1 65 ? 6.026 9.649 46.962 1.00 23.27 62 MET D O 1
ATOM 7747 N N . SER D 1 66 ? 7.268 9.283 48.806 1.00 25.01 63 SER D N 1
ATOM 7748 C CA . SER D 1 66 ? 7.797 10.638 48.874 1.00 27.17 63 SER D CA 1
ATOM 7749 C C . SER D 1 66 ? 8.531 10.999 47.584 1.00 21.62 63 SER D C 1
ATOM 7750 O O . SER D 1 66 ? 8.301 12.062 47.013 1.00 23.02 63 SER D O 1
ATOM 7753 N N . ASN D 1 67 ? 9.408 10.109 47.129 1.00 20.71 64 ASN D N 1
ATOM 7754 C CA . ASN D 1 67 ? 10.115 10.316 45.867 1.00 22.64 64 ASN D CA 1
ATOM 7755 C C . ASN D 1 67 ? 9.189 10.170 44.664 1.00 23.03 64 ASN D C 1
ATOM 7756 O O . ASN D 1 67 ? 9.233 10.980 43.744 1.00 25.43 64 ASN D O 1
ATOM 7761 N N . LEU D 1 68 ? 8.347 9.139 44.687 1.00 24.08 65 LEU D N 1
ATOM 7762 C CA . LEU D 1 68 ? 7.380 8.890 43.619 1.00 25.60 65 LEU D CA 1
ATOM 7763 C C . LEU D 1 68 ? 6.511 10.119 43.360 1.00 27.49 65 LEU D C 1
ATOM 7764 O O . LEU D 1 68 ? 6.346 10.547 42.215 1.00 21.50 65 LEU D O 1
ATOM 7769 N N . LEU D 1 69 ? 5.971 10.687 44.434 1.00 24.03 66 LEU D N 1
ATOM 7770 C CA . LEU D 1 69 ? 5.163 11.900 44.349 1.00 21.75 66 LEU D CA 1
ATOM 7771 C C . LEU D 1 69 ? 5.998 13.095 43.893 1.00 21.60 66 LEU D C 1
ATOM 7772 O O . LEU D 1 69 ? 5.501 13.984 43.205 1.00 20.11 66 LEU D O 1
ATOM 7777 N N . ALA D 1 70 ? 7.264 13.115 44.301 1.00 24.21 67 ALA D N 1
ATOM 7778 C CA . ALA D 1 70 ? 8.163 14.225 43.998 1.00 21.30 67 ALA D CA 1
ATOM 7779 C C . ALA D 1 70 ? 8.444 14.394 42.502 1.00 18.24 67 ALA D C 1
ATOM 7780 O O . ALA D 1 70 ? 8.288 15.491 41.962 1.00 15.81 67 ALA D O 1
ATOM 7782 N N . VAL D 1 71 ? 8.867 13.325 41.833 1.00 16.34 68 VAL D N 1
ATOM 7783 C CA . VAL D 1 71 ? 9.201 13.439 40.415 1.00 22.82 68 VAL D CA 1
ATOM 7784 C C . VAL D 1 71 ? 7.934 13.632 39.572 1.00 22.63 68 VAL D C 1
ATOM 7785 O O . VAL D 1 71 ? 7.966 14.328 38.562 1.00 22.78 68 VAL D O 1
ATOM 7789 N N . MET D 1 72 ? 6.821 13.031 39.990 1.00 23.05 69 MET D N 1
ATOM 7790 C CA . MET D 1 72 ? 5.570 13.166 39.250 1.00 19.70 69 MET D CA 1
ATOM 7791 C C . MET D 1 72 ? 4.996 14.570 39.390 1.00 17.89 69 MET D C 1
ATOM 7792 O O . MET D 1 72 ? 4.250 15.032 38.529 1.00 16.66 69 MET D O 1
ATOM 7797 N N . SER D 1 73 ? 5.342 15.240 40.484 1.00 20.34 70 SER D N 1
ATOM 7798 C CA . SER D 1 73 ? 4.911 16.615 40.711 1.00 21.45 70 SER D CA 1
ATOM 7799 C C . SER D 1 73 ? 5.837 17.576 39.975 1.00 18.50 70 SER D C 1
ATOM 7800 O O . SER D 1 73 ? 5.471 18.714 39.690 1.00 19.84 70 SER D O 1
ATOM 7803 N N . HIS D 1 74 ? 7.047 17.109 39.689 1.00 19.03 71 HIS D N 1
ATOM 7804 C CA . HIS D 1 74 ? 7.995 17.863 38.881 1.00 18.38 71 HIS D CA 1
ATOM 7805 C C . HIS D 1 74 ? 7.813 17.532 37.401 1.00 22.25 71 HIS D C 1
ATOM 7806 O O . HIS D 1 74 ? 7.959 18.394 36.535 1.00 26.58 71 HIS D O 1
ATOM 7813 N N . CYS D 1 75 ? 7.506 16.271 37.115 1.00 21.33 72 CYS D N 1
ATOM 7814 C CA . CYS D 1 75 ? 7.466 15.799 35.736 1.00 26.38 72 CYS D CA 1
ATOM 7815 C C . CYS D 1 75 ? 6.097 15.264 35.330 1.00 27.57 72 CYS D C 1
ATOM 7816 O O . CYS D 1 75 ? 5.568 14.335 35.942 1.00 22.66 72 CYS D O 1
ATOM 7819 N N . GLN D 1 76 ? 5.534 15.857 34.286 1.00 19.06 73 GLN D N 1
ATOM 7820 C CA . GLN D 1 76 ? 4.274 15.391 33.733 1.00 28.71 73 GLN D CA 1
ATOM 7821 C C . GLN D 1 76 ? 4.567 14.275 32.741 1.00 26.89 73 GLN D C 1
ATOM 7822 O O . GLN D 1 76 ? 5.721 13.864 32.594 1.00 25.48 73 GLN D O 1
ATOM 7828 N N . ARG D 1 77 ? 3.524 13.776 32.087 1.00 23.49 74 ARG D N 1
ATOM 7829 C CA . ARG D 1 77 ? 3.668 12.709 31.102 1.00 20.02 74 ARG D CA 1
ATOM 7830 C C . ARG D 1 77 ? 4.784 12.995 30.105 1.00 19.88 74 ARG D C 1
ATOM 7831 O O . ARG D 1 77 ? 4.821 14.061 29.495 1.00 26.32 74 ARG D O 1
ATOM 7839 N N . GLY D 1 78 ? 5.715 12.056 29.975 1.00 20.92 75 GLY D N 1
ATOM 7840 C CA . GLY D 1 78 ? 6.751 12.152 28.964 1.00 22.98 75 GLY D CA 1
ATOM 7841 C C . GLY D 1 78 ? 7.946 13.011 29.317 1.00 27.13 75 GLY D C 1
ATOM 7842 O O . GLY D 1 78 ? 8.973 12.960 28.640 1.00 28.21 75 GLY D O 1
ATOM 7843 N N . GLU D 1 79 ? 7.825 13.802 30.374 1.00 22.97 76 GLU D N 1
ATOM 7844 C CA . GLU D 1 79 ? 8.917 14.681 30.759 1.00 22.31 76 GLU D CA 1
ATOM 7845 C C . GLU D 1 79 ? 10.004 13.896 31.487 1.00 23.69 76 GLU D C 1
ATOM 7846 O O . GLU D 1 79 ? 9.745 12.839 32.064 1.00 23.14 76 GLU D O 1
ATOM 7852 N N . GLY D 1 80 ? 11.223 14.421 31.451 1.00 17.40 77 GLY D N 1
ATOM 7853 C CA . GLY D 1 80 ? 12.380 13.673 31.894 1.00 15.67 77 GLY D CA 1
ATOM 7854 C C . GLY D 1 80 ? 12.918 14.050 33.257 1.00 23.80 77 GLY D C 1
ATOM 7855 O O . GLY D 1 80 ? 12.871 15.210 33.669 1.00 23.08 77 GLY D O 1
ATOM 7856 N N . ALA D 1 81 ? 13.414 13.044 33.967 1.00 21.31 78 ALA D N 1
ATOM 7857 C CA . ALA D 1 81 ? 14.086 13.247 35.240 1.00 21.80 78 ALA D CA 1
ATOM 7858 C C . ALA D 1 81 ? 15.446 12.565 35.208 1.00 19.96 78 ALA D C 1
ATOM 7859 O O . ALA D 1 81 ? 15.535 11.348 35.050 1.00 17.04 78 ALA D O 1
ATOM 7861 N N . VAL D 1 82 ? 16.501 13.361 35.342 1.00 21.77 79 VAL D N 1
ATOM 7862 C CA . VAL D 1 82 ? 17.864 12.847 35.348 1.00 21.99 79 VAL D CA 1
ATOM 7863 C C . VAL D 1 82 ? 18.255 12.442 36.761 1.00 22.64 79 VAL D C 1
ATOM 7864 O O . VAL D 1 82 ? 18.059 13.199 37.711 1.00 25.48 79 VAL D O 1
ATOM 7868 N N . LEU D 1 83 ? 18.805 11.240 36.890 1.00 24.59 80 LEU D N 1
ATOM 7869 C CA . LEU D 1 83 ? 19.163 10.682 38.186 1.00 28.46 80 LEU D CA 1
ATOM 7870 C C . LEU D 1 83 ? 20.392 9.787 38.083 1.00 23.78 80 LEU D C 1
ATOM 7871 O O . LEU D 1 83 ? 20.867 9.497 36.988 1.00 29.03 80 LEU D O 1
ATOM 7876 N N . GLY D 1 84 ? 20.910 9.364 39.229 1.00 23.66 81 GLY D N 1
ATOM 7877 C CA . GLY D 1 84 ? 22.010 8.422 39.258 1.00 26.68 81 GLY D CA 1
ATOM 7878 C C . GLY D 1 84 ? 21.518 7.017 38.980 1.00 27.65 81 GLY D C 1
ATOM 7879 O O . GLY D 1 84 ? 20.420 6.644 39.393 1.00 23.33 81 GLY D O 1
ATOM 7880 N N . SER D 1 85 ? 22.335 6.229 38.289 1.00 26.52 82 SER D N 1
ATOM 7881 C CA . SER D 1 85 ? 21.973 4.853 37.978 1.00 24.33 82 SER D CA 1
ATOM 7882 C C . SER D 1 85 ? 21.949 4.013 39.250 1.00 23.83 82 SER D C 1
ATOM 7883 O O . SER D 1 85 ? 21.296 2.972 39.308 1.00 30.04 82 SER D O 1
ATOM 7886 N N . ALA D 1 86 ? 22.655 4.486 40.272 1.00 25.32 83 ALA D N 1
ATOM 7887 C CA . ALA D 1 86 ? 22.690 3.814 41.565 1.00 33.21 83 ALA D CA 1
ATOM 7888 C C . ALA D 1 86 ? 21.745 4.478 42.568 1.00 28.49 83 ALA D C 1
ATOM 7889 O O . ALA D 1 86 ? 21.713 4.102 43.738 1.00 26.70 83 ALA D O 1
ATOM 7891 N N . ALA D 1 87 ? 20.981 5.465 42.109 1.00 24.48 84 ALA D N 1
ATOM 7892 C CA . ALA D 1 87 ? 20.032 6.155 42.975 1.00 26.57 84 ALA D CA 1
ATOM 7893 C C . ALA D 1 87 ? 18.865 5.243 43.329 1.00 22.43 84 ALA D C 1
ATOM 7894 O O . ALA D 1 87 ? 18.476 4.387 42.540 1.00 26.06 84 ALA D O 1
ATOM 7896 N N . HIS D 1 88 ? 18.310 5.435 44.521 1.00 23.44 85 HIS D N 1
ATOM 7897 C CA . HIS D 1 88 ? 17.221 4.599 45.009 1.00 19.47 85 HIS D CA 1
ATOM 7898 C C . HIS D 1 88 ? 15.974 4.726 44.131 1.00 22.85 85 HIS D C 1
ATOM 7899 O O . HIS D 1 88 ? 15.272 3.743 43.890 1.00 22.84 85 HIS D O 1
ATOM 7906 N N . ILE D 1 89 ? 15.706 5.945 43.667 1.00 22.29 86 ILE D N 1
ATOM 7907 C CA . ILE D 1 89 ? 14.564 6.232 42.804 1.00 20.94 86 ILE D CA 1
ATOM 7908 C C . ILE D 1 89 ? 14.626 5.414 41.511 1.00 22.20 86 ILE D C 1
ATOM 7909 O O . ILE D 1 89 ? 13.605 5.007 40.956 1.00 19.03 86 ILE D O 1
ATOM 7914 N N . TYR D 1 90 ? 15.838 5.181 41.031 1.00 18.63 87 TYR D N 1
ATOM 7915 C CA . TYR D 1 90 ? 16.017 4.401 39.822 1.00 22.06 87 TYR D CA 1
ATOM 7916 C C . TYR D 1 90 ? 16.114 2.905 40.129 1.00 24.19 87 TYR D C 1
ATOM 7917 O O . TYR D 1 90 ? 15.463 2.081 39.491 1.00 23.97 87 TYR D O 1
ATOM 7926 N N . ARG D 1 91 ? 16.924 2.568 41.123 1.00 21.34 88 ARG D N 1
ATOM 7927 C CA . ARG D 1 91 ? 17.320 1.190 41.367 1.00 24.73 88 ARG D CA 1
ATOM 7928 C C . ARG D 1 91 ? 16.368 0.400 42.275 1.00 29.60 88 ARG D C 1
ATOM 7929 O O . ARG D 1 91 ? 16.197 -0.806 42.092 1.00 26.14 88 ARG D O 1
ATOM 7937 N N . TYR D 1 92 ? 15.749 1.065 43.247 1.00 22.89 89 TYR D N 1
ATOM 7938 C CA . TYR D 1 92 ? 15.021 0.331 44.283 1.00 24.86 89 TYR D CA 1
ATOM 7939 C C . TYR D 1 92 ? 13.569 0.761 44.512 1.00 20.19 89 TYR D C 1
ATOM 7940 O O . TYR D 1 92 ? 12.991 0.449 45.552 1.00 17.83 89 TYR D O 1
ATOM 7949 N N . GLU D 1 93 ? 12.966 1.444 43.546 1.00 25.89 90 GLU D N 1
ATOM 7950 C CA . GLU D 1 93 ? 11.562 1.832 43.687 1.00 20.34 90 GLU D CA 1
ATOM 7951 C C . GLU D 1 93 ? 10.736 1.365 42.489 1.00 17.41 90 GLU D C 1
ATOM 7952 O O . GLU D 1 93 ? 9.735 1.986 42.131 1.00 20.02 90 GLU D O 1
ATOM 7958 N N . ALA D 1 94 ? 11.177 0.262 41.886 1.00 19.68 91 ALA D N 1
ATOM 7959 C CA . ALA D 1 94 ? 10.474 -0.412 40.789 1.00 19.78 91 ALA D CA 1
ATOM 7960 C C . ALA D 1 94 ? 10.185 0.488 39.582 1.00 21.16 91 ALA D C 1
ATOM 7961 O O . ALA D 1 94 ? 9.319 0.173 38.758 1.00 15.85 91 ALA D O 1
ATOM 7963 N N . GLN D 1 95 ? 10.934 1.584 39.470 1.00 17.92 92 GLN D N 1
ATOM 7964 C CA . GLN D 1 95 ? 10.713 2.594 38.433 1.00 24.10 92 GLN D CA 1
ATOM 7965 C C . GLN D 1 95 ? 9.250 3.033 38.370 1.00 20.32 92 GLN D C 1
ATOM 7966 O O . GLN D 1 95 ? 8.691 3.202 37.288 1.00 22.51 92 GLN D O 1
ATOM 7972 N N . GLY D 1 96 ? 8.638 3.206 39.538 1.00 19.30 93 GLY D N 1
ATOM 7973 C CA . GLY D 1 96 ? 7.247 3.615 39.627 1.00 17.81 93 GLY D CA 1
ATOM 7974 C C . GLY D 1 96 ? 6.974 4.931 38.927 1.00 21.11 93 GLY D C 1
ATOM 7975 O O . GLY D 1 96 ? 5.895 5.137 38.372 1.00 19.94 93 GLY D O 1
ATOM 7976 N N . SER D 1 97 ? 7.966 5.816 38.942 1.00 20.89 94 SER D N 1
ATOM 7977 C CA . SER D 1 97 ? 7.865 7.110 38.274 1.00 20.34 94 SER D CA 1
ATOM 7978 C C . SER D 1 97 ? 7.569 6.958 36.787 1.00 22.39 94 SER D C 1
ATOM 7979 O O . SER D 1 97 ? 6.854 7.766 36.196 1.00 23.19 94 SER D O 1
ATOM 7982 N N . ALA D 1 98 ? 8.125 5.914 36.188 1.00 16.46 95 ALA D N 1
ATOM 7983 C CA . ALA D 1 98 ? 7.923 5.659 34.773 1.00 17.47 95 ALA D CA 1
ATOM 7984 C C . ALA D 1 98 ? 6.663 4.831 34.548 1.00 20.37 95 ALA D C 1
ATOM 7985 O O . ALA D 1 98 ? 5.781 5.217 33.785 1.00 22.70 95 ALA D O 1
ATOM 7987 N N . VAL D 1 99 ? 6.587 3.698 35.235 1.00 20.93 96 VAL D N 1
ATOM 7988 C CA . VAL D 1 99 ? 5.477 2.764 35.091 1.00 19.38 96 VAL D CA 1
ATOM 7989 C C . VAL D 1 99 ? 4.135 3.396 35.455 1.00 19.68 96 VAL D C 1
ATOM 7990 O O . VAL D 1 99 ? 3.166 3.289 34.707 1.00 20.70 96 VAL D O 1
ATOM 7994 N N . LEU D 1 100 ? 4.088 4.059 36.605 1.00 23.25 97 LEU D N 1
ATOM 7995 C CA . LEU D 1 100 ? 2.853 4.670 37.076 1.00 22.70 97 LEU D CA 1
ATOM 7996 C C . LEU D 1 100 ? 2.698 6.100 36.566 1.00 16.21 97 LEU D C 1
ATOM 7997 O O . LEU D 1 100 ? 1.613 6.503 36.158 1.00 16.52 97 LEU D O 1
ATOM 8002 N N . GLY D 1 101 ? 3.790 6.858 36.573 1.00 17.90 98 GLY D N 1
ATOM 8003 C CA . GLY D 1 101 ? 3.721 8.285 36.299 1.00 20.41 98 GLY D CA 1
ATOM 8004 C C . GLY D 1 101 ? 4.056 8.715 34.883 1.00 23.44 98 GLY D C 1
ATOM 8005 O O . GLY D 1 101 ? 3.945 9.897 34.558 1.00 26.68 98 GLY D O 1
ATOM 8006 N N . SER D 1 102 ? 4.460 7.762 34.046 1.00 17.84 99 SER D N 1
ATOM 8007 C CA . SER D 1 102 ? 4.818 8.035 32.654 1.00 23.17 99 SER D CA 1
ATOM 8008 C C . SER D 1 102 ? 5.947 9.057 32.534 1.00 23.04 99 SER D C 1
ATOM 8009 O O . SER D 1 102 ? 6.046 9.786 31.543 1.00 21.27 99 SER D O 1
ATOM 8012 N N . VAL D 1 103 ? 6.800 9.090 33.551 1.00 19.42 100 VAL D N 1
ATOM 8013 C CA . VAL D 1 103 ? 7.963 9.961 33.568 1.00 18.49 100 VAL D CA 1
ATOM 8014 C C . VAL D 1 103 ? 9.137 9.248 32.915 1.00 18.57 100 VAL D C 1
ATOM 8015 O O . VAL D 1 103 ? 9.357 8.060 33.143 1.00 20.31 100 VAL D O 1
ATOM 8019 N N . ALA D 1 104 ? 9.869 9.964 32.069 1.00 21.16 101 ALA D N 1
ATOM 8020 C CA . ALA D 1 104 ? 11.051 9.398 31.439 1.00 22.06 101 ALA D CA 1
ATOM 8021 C C . ALA D 1 104 ? 12.249 9.494 32.375 1.00 21.05 101 ALA D C 1
ATOM 8022 O O . ALA D 1 104 ? 12.849 10.561 32.518 1.00 20.20 101 ALA D O 1
ATOM 8024 N N . LEU D 1 105 ? 12.600 8.379 33.008 1.00 24.10 102 LEU D N 1
ATOM 8025 C CA . LEU D 1 105 ? 13.772 8.339 33.877 1.00 19.88 102 LEU D CA 1
ATOM 8026 C C . LEU D 1 105 ? 15.039 8.358 33.027 1.00 22.18 102 LEU D C 1
ATOM 8027 O O . LEU D 1 105 ? 15.151 7.613 32.052 1.00 27.37 102 LEU D O 1
ATOM 8032 N N . GLN D 1 106 ? 15.980 9.226 33.385 1.00 22.16 103 GLN D N 1
ATOM 8033 C CA . GLN D 1 106 ? 17.209 9.388 32.613 1.00 20.41 103 GLN D CA 1
ATOM 8034 C C . GLN D 1 106 ? 18.470 9.173 33.443 1.00 17.88 103 GLN D C 1
ATOM 8035 O O . GLN D 1 106 ? 19.104 10.138 33.862 1.00 19.62 103 GLN D O 1
ATOM 8041 N N . PRO D 1 107 ? 18.839 7.905 33.683 1.00 21.64 104 PRO D N 1
ATOM 8042 C CA . PRO D 1 107 ? 20.022 7.579 34.487 1.00 20.54 104 PRO D CA 1
ATOM 8043 C C . PRO D 1 107 ? 21.359 7.990 33.877 1.00 26.14 104 PRO D C 1
ATOM 8044 O O . PRO D 1 107 ? 21.586 7.850 32.675 1.00 26.30 104 PRO D O 1
ATOM 8048 N N . VAL D 1 108 ? 22.233 8.499 34.740 1.00 26.87 105 VAL D N 1
ATOM 8049 C CA . VAL D 1 108 ? 23.610 8.826 34.396 1.00 26.21 105 VAL D CA 1
ATOM 8050 C C . VAL D 1 108 ? 24.500 8.145 35.436 1.00 33.47 105 VAL D C 1
ATOM 8051 O O . VAL D 1 108 ? 24.020 7.814 36.525 1.00 26.04 105 VAL D O 1
ATOM 8055 N N . PRO D 1 109 ? 25.789 7.922 35.113 1.00 29.96 106 PRO D N 1
ATOM 8056 C CA . PRO D 1 109 ? 26.662 7.236 36.076 1.00 28.14 106 PRO D CA 1
ATOM 8057 C C . PRO D 1 109 ? 26.749 7.955 37.417 1.00 28.64 106 PRO D C 1
ATOM 8058 O O . PRO D 1 109 ? 26.916 9.174 37.462 1.00 29.37 106 PRO D O 1
ATOM 8062 N N . MET D 1 110 ? 26.629 7.198 38.500 1.00 31.26 107 MET D N 1
ATOM 8063 C CA . MET D 1 110 ? 26.692 7.786 39.827 1.00 31.39 107 MET D CA 1
ATOM 8064 C C . MET D 1 110 ? 28.049 7.491 40.453 1.00 36.45 107 MET D C 1
ATOM 8065 O O . MET D 1 110 ? 28.514 6.346 40.457 1.00 38.60 107 MET D O 1
ATOM 8070 N N . GLN D 1 111 ? 28.678 8.535 40.983 1.00 34.05 108 GLN D N 1
ATOM 8071 C CA . GLN D 1 111 ? 30.017 8.421 41.548 1.00 43.79 108 GLN D CA 1
ATOM 8072 C C . GLN D 1 111 ? 29.995 7.969 43.003 1.00 37.62 108 GLN D C 1
ATOM 8073 O O . GLN D 1 111 ? 28.930 7.723 43.568 1.00 35.07 108 GLN D O 1
ATOM 8079 N N . ALA D 1 112 ? 31.177 7.854 43.601 1.00 42.14 109 ALA D N 1
ATOM 8080 C CA . ALA D 1 112 ? 31.300 7.334 44.961 1.00 42.78 109 ALA D CA 1
ATOM 8081 C C . ALA D 1 112 ? 30.576 8.204 45.983 1.00 41.85 109 ALA D C 1
ATOM 8082 O O . ALA D 1 112 ? 29.792 7.703 46.788 1.00 44.14 109 ALA D O 1
ATOM 8084 N N . ASP D 1 113 ? 30.829 9.507 45.943 1.00 36.99 110 ASP D N 1
ATOM 8085 C CA . ASP D 1 113 ? 30.216 10.428 46.896 1.00 40.26 110 ASP D CA 1
ATOM 8086 C C . ASP D 1 113 ? 28.749 10.712 46.564 1.00 36.94 110 ASP D C 1
ATOM 8087 O O . ASP D 1 113 ? 28.106 11.543 47.206 1.00 36.84 110 ASP D O 1
ATOM 8092 N N . GLY D 1 114 ? 28.227 10.020 45.556 1.00 32.93 111 GLY D N 1
ATOM 8093 C CA . GLY D 1 114 ? 26.836 10.158 45.173 1.00 28.56 111 GLY D CA 1
ATOM 8094 C C . GLY D 1 114 ? 26.608 11.258 44.156 1.00 25.31 111 GLY D C 1
ATOM 8095 O O . GLY D 1 114 ? 25.476 11.512 43.748 1.00 24.59 111 GLY D O 1
ATOM 8096 N N . SER D 1 115 ? 27.684 11.899 43.719 1.00 21.55 112 SER D N 1
ATOM 8097 C CA . SER D 1 115 ? 27.545 13.012 42.792 1.00 27.42 112 SER D CA 1
ATOM 8098 C C . SER D 1 115 ? 27.387 12.540 41.354 1.00 28.69 112 SER D C 1
ATOM 8099 O O . SER D 1 115 ? 27.854 11.463 40.976 1.00 31.84 112 SER D O 1
ATOM 8102 N N . LEU D 1 116 ? 26.718 13.361 40.555 1.00 22.19 113 LEU D N 1
ATOM 8103 C CA . LEU D 1 116 ? 26.579 13.104 39.132 1.00 26.92 113 LEU D CA 1
ATOM 8104 C C . LEU D 1 116 ? 27.471 14.067 38.361 1.00 30.69 113 LEU D C 1
ATOM 8105 O O . LEU D 1 116 ? 27.423 15.278 38.586 1.00 28.42 113 LEU D O 1
ATOM 8110 N N . ALA D 1 117 ? 28.310 13.525 37.483 1.00 26.49 114 ALA D N 1
ATOM 8111 C CA . ALA D 1 117 ? 29.202 14.352 36.680 1.00 25.95 114 ALA D CA 1
ATOM 8112 C C . ALA D 1 117 ? 28.394 15.347 35.856 1.00 27.15 114 ALA D C 1
ATOM 8113 O O . ALA D 1 117 ? 27.475 14.958 35.135 1.00 31.11 114 ALA D O 1
ATOM 8115 N N . LEU D 1 118 ? 28.723 16.629 35.993 1.00 26.94 115 LEU D N 1
ATOM 8116 C CA . LEU D 1 118 ? 28.000 17.696 35.303 1.00 30.74 115 LEU D CA 1
ATOM 8117 C C . LEU D 1 118 ? 27.985 17.495 33.792 1.00 28.76 115 LEU D C 1
ATOM 8118 O O . LEU D 1 118 ? 26.997 17.810 33.135 1.00 36.38 115 LEU D O 1
ATOM 8123 N N . ALA D 1 119 ? 29.082 16.978 33.247 1.00 31.69 116 ALA D N 1
ATOM 8124 C CA . ALA D 1 119 ? 29.161 16.700 31.815 1.00 29.72 116 ALA D CA 1
ATOM 8125 C C . ALA D 1 119 ? 28.176 15.602 31.420 1.00 31.49 116 ALA D C 1
ATOM 8126 O O . ALA D 1 119 ? 27.540 15.678 30.368 1.00 30.65 116 ALA D O 1
ATOM 8128 N N . ASP D 1 120 ? 28.055 14.583 32.267 1.00 28.25 117 ASP D N 1
ATOM 8129 C CA . ASP D 1 120 ? 27.117 13.491 32.022 1.00 28.45 117 ASP D CA 1
ATOM 8130 C C . ASP D 1 120 ? 25.678 13.991 32.094 1.00 30.78 117 ASP D C 1
ATOM 8131 O O . ASP D 1 120 ? 24.833 13.607 31.287 1.00 34.95 117 ASP D O 1
ATOM 8136 N N . VAL D 1 121 ? 25.408 14.845 33.075 1.00 27.72 118 VAL D N 1
ATOM 8137 C CA . VAL D 1 121 ? 24.075 15.400 33.262 1.00 31.92 118 VAL D CA 1
ATOM 8138 C C . VAL D 1 121 ? 23.710 16.324 32.108 1.00 30.38 118 VAL D C 1
ATOM 8139 O O . VAL D 1 121 ? 22.611 16.254 31.558 1.00 34.06 118 VAL D O 1
ATOM 8143 N N . ARG D 1 122 ? 24.660 17.170 31.733 1.00 31.63 119 ARG D N 1
ATOM 8144 C CA . ARG D 1 122 ? 24.483 18.132 30.650 1.00 38.57 119 ARG D CA 1
ATOM 8145 C C . ARG D 1 122 ? 24.220 17.440 29.310 1.00 31.88 119 ARG D C 1
ATOM 8146 O O . ARG D 1 122 ? 23.435 17.925 28.496 1.00 29.06 119 ARG D O 1
ATOM 8154 N N . ALA D 1 123 ? 24.882 16.309 29.089 1.00 31.51 120 ALA D N 1
ATOM 8155 C CA . ALA D 1 123 ? 24.699 15.537 27.865 1.00 26.05 120 ALA D CA 1
ATOM 8156 C C . ALA D 1 123 ? 23.352 14.817 27.848 1.00 32.39 120 ALA D C 1
ATOM 8157 O O . ALA D 1 123 ? 22.793 14.549 26.786 1.00 31.37 120 ALA D O 1
ATOM 8159 N N . ALA D 1 124 ? 22.830 14.514 29.032 1.00 30.81 121 ALA D N 1
ATOM 8160 C CA . ALA D 1 124 ? 21.590 13.756 29.149 1.00 27.70 121 ALA D CA 1
ATOM 8161 C C . ALA D 1 124 ? 20.354 14.631 28.965 1.00 29.22 121 ALA D C 1
ATOM 8162 O O . ALA D 1 124 ? 19.316 14.154 28.509 1.00 32.94 121 ALA D O 1
ATOM 8164 N N . ILE D 1 125 ? 20.472 15.907 29.316 1.00 29.69 122 ILE D N 1
ATOM 8165 C CA . ILE D 1 125 ? 19.336 16.824 29.290 1.00 34.10 122 ILE D CA 1
ATOM 8166 C C . ILE D 1 125 ? 18.772 17.025 27.890 1.00 31.76 122 ILE D C 1
ATOM 8167 O O . ILE D 1 125 ? 19.479 17.461 26.981 1.00 34.75 122 ILE D O 1
ATOM 8172 N N . ALA D 1 126 ? 17.497 16.691 27.723 1.00 35.05 123 ALA D N 1
ATOM 8173 C CA . ALA D 1 126 ? 16.806 16.931 26.462 1.00 44.26 123 ALA D CA 1
ATOM 8174 C C . ALA D 1 126 ? 16.058 18.257 26.529 1.00 38.15 123 ALA D C 1
ATOM 8175 O O . ALA D 1 126 ? 15.349 18.525 27.499 1.00 31.58 123 ALA D O 1
ATOM 8177 N N . PRO D 1 127 ? 16.222 19.097 25.496 1.00 42.95 124 PRO D N 1
ATOM 8178 C CA . PRO D 1 127 ? 15.575 20.413 25.456 1.00 41.78 124 PRO D CA 1
ATOM 8179 C C . PRO D 1 127 ? 14.093 20.329 25.103 1.00 44.32 124 PRO D C 1
ATOM 8180 O O . PRO D 1 127 ? 13.636 19.294 24.616 1.00 43.75 124 PRO D O 1
ATOM 8184 N N . ASP D 1 128 ? 13.351 21.403 25.355 1.00 37.72 125 ASP D N 1
ATOM 8185 C CA . ASP D 1 128 ? 11.970 21.484 24.898 1.00 44.34 125 ASP D CA 1
ATOM 8186 C C . ASP D 1 128 ? 11.971 21.823 23.408 1.00 46.20 125 ASP D C 1
ATOM 8187 O O . ASP D 1 128 ? 12.097 22.988 23.026 1.00 49.12 125 ASP D O 1
ATOM 8192 N N . ASP D 1 129 ? 11.834 20.802 22.570 1.00 47.05 126 ASP D N 1
ATOM 8193 C CA . ASP D 1 129 ? 12.006 20.973 21.133 1.00 49.38 126 ASP D CA 1
ATOM 8194 C C . ASP D 1 129 ? 10.801 20.448 20.363 1.00 55.07 126 ASP D C 1
ATOM 8195 O O . ASP D 1 129 ? 9.770 20.117 20.951 1.00 50.83 126 ASP D O 1
ATOM 8197 N N . VAL D 1 130 ? 10.941 20.373 19.044 1.00 54.03 127 VAL D N 1
ATOM 8198 C CA . VAL D 1 130 ? 9.861 19.905 18.186 1.00 49.61 127 VAL D CA 1
ATOM 8199 C C . VAL D 1 130 ? 9.603 18.412 18.382 1.00 55.11 127 VAL D C 1
ATOM 8200 O O . VAL D 1 130 ? 8.466 17.956 18.277 1.00 57.36 127 VAL D O 1
ATOM 8202 N N . TYR D 1 131 ? 10.659 17.656 18.671 1.00 51.72 128 TYR D N 1
ATOM 8203 C CA . TYR D 1 131 ? 10.536 16.211 18.856 1.00 55.41 128 TYR D CA 1
ATOM 8204 C C . TYR D 1 131 ? 11.071 15.734 20.203 1.00 53.93 128 TYR D C 1
ATOM 8205 O O . TYR D 1 131 ? 11.000 14.546 20.517 1.00 63.16 128 TYR D O 1
ATOM 8214 N N . PHE D 1 132 ? 11.604 16.656 20.996 1.00 51.26 129 PHE D N 1
ATOM 8215 C CA . PHE D 1 132 ? 12.112 16.304 22.316 1.00 44.84 129 PHE D CA 1
ATOM 8216 C C . PHE D 1 132 ? 11.208 16.843 23.417 1.00 38.21 129 PHE D C 1
ATOM 8217 O O . PHE D 1 132 ? 11.019 18.052 23.541 1.00 36.73 129 PHE D O 1
ATOM 8225 N N . THR D 1 133 ? 10.642 15.936 24.207 1.00 40.86 130 THR D N 1
ATOM 8226 C CA . THR D 1 133 ? 9.915 16.321 25.409 1.00 34.30 130 THR D CA 1
ATOM 8227 C C . THR D 1 133 ? 10.961 16.608 26.485 1.00 28.46 130 THR D C 1
ATOM 8228 O O . THR D 1 133 ? 11.788 15.750 26.795 1.00 28.06 130 THR D O 1
ATOM 8232 N N . PRO D 1 134 ? 10.932 17.822 27.053 1.00 32.82 131 PRO D N 1
ATOM 8233 C CA . PRO D 1 134 ? 12.048 18.324 27.862 1.00 32.24 131 PRO D CA 1
ATOM 8234 C C . PRO D 1 134 ? 12.303 17.567 29.156 1.00 26.68 131 PRO D C 1
ATOM 8235 O O . PRO D 1 134 ? 11.374 17.055 29.783 1.00 24.55 131 PRO D O 1
ATOM 8239 N N . THR D 1 135 ? 13.573 17.502 29.540 1.00 22.49 132 THR D N 1
ATOM 8240 C CA . THR D 1 135 ? 13.939 17.134 30.896 1.00 24.66 132 THR D CA 1
ATOM 8241 C C . THR D 1 135 ? 13.406 18.233 31.808 1.00 23.90 132 THR D C 1
ATOM 8242 O O . THR D 1 135 ? 13.424 19.407 31.440 1.00 32.52 132 THR D O 1
ATOM 8246 N N . ARG D 1 136 ? 12.915 17.866 32.983 1.00 20.11 133 ARG D N 1
ATOM 8247 C CA . ARG D 1 136 ? 12.341 18.855 33.885 1.00 19.26 133 ARG D CA 1
ATOM 8248 C C . ARG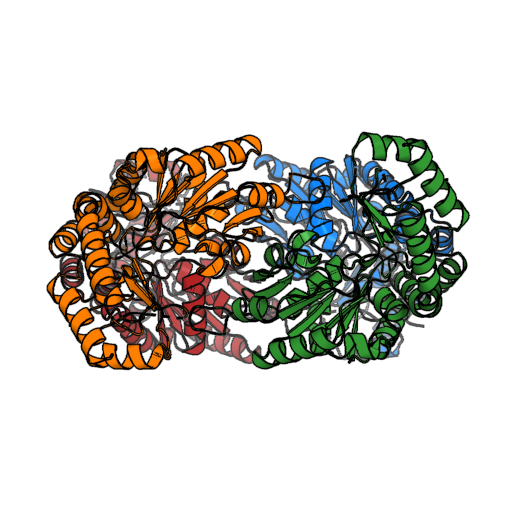 D 1 136 ? 13.027 18.817 35.242 1.00 24.10 133 ARG D C 1
ATOM 8249 O O . ARG D 1 136 ? 12.999 19.792 35.992 1.00 25.64 133 ARG D O 1
ATOM 8257 N N . LEU D 1 137 ? 13.661 17.689 35.544 1.00 20.83 134 LEU D N 1
ATOM 8258 C CA . LEU D 1 137 ? 14.147 17.436 36.890 1.00 20.11 134 LEU D CA 1
ATOM 8259 C C . LEU D 1 137 ? 15.513 16.754 36.924 1.00 22.82 134 LEU D C 1
ATOM 8260 O O . LEU D 1 137 ? 15.838 15.941 36.060 1.00 20.64 134 LEU D O 1
ATOM 8265 N N . VAL D 1 138 ? 16.313 17.108 37.926 1.00 23.09 135 VAL D N 1
ATOM 8266 C CA . VAL D 1 138 ? 17.520 16.360 38.256 1.00 24.84 135 VAL D CA 1
ATOM 8267 C C . VAL D 1 138 ? 17.406 15.892 39.708 1.00 27.26 135 VAL D C 1
ATOM 8268 O O . VAL D 1 138 ? 17.057 16.677 40.590 1.00 24.43 135 VAL D O 1
ATOM 8272 N N . CYS D 1 139 ? 17.687 14.616 39.954 1.00 25.29 136 CYS D N 1
ATOM 8273 C CA . CYS D 1 139 ? 17.572 14.058 41.297 1.00 17.71 136 CYS D CA 1
ATOM 8274 C C . CYS D 1 139 ? 18.936 13.709 41.886 1.00 27.47 136 CYS D C 1
ATOM 8275 O O . CYS D 1 139 ? 19.788 13.139 41.206 1.00 29.57 136 CYS D O 1
ATOM 8278 N N . LEU D 1 140 ? 19.132 14.061 43.155 1.00 26.59 137 LEU D N 1
ATOM 8279 C CA . LEU D 1 140 ? 20.349 13.717 43.880 1.00 20.04 137 LEU D CA 1
ATOM 8280 C C . LEU D 1 140 ? 20.005 12.952 45.156 1.00 24.54 137 LEU D C 1
ATOM 8281 O O . LEU D 1 140 ? 18.840 12.876 45.544 1.00 27.04 137 LEU D O 1
ATOM 8286 N N . GLU D 1 141 ? 21.022 12.400 45.812 1.00 23.90 138 GLU D N 1
ATOM 8287 C CA . GLU D 1 141 ? 20.811 11.542 46.975 1.00 23.21 138 GLU D CA 1
ATOM 8288 C C . GLU D 1 141 ? 21.835 11.817 48.078 1.00 20.15 138 GLU D C 1
ATOM 8289 O O . GLU D 1 141 ? 23.039 11.703 47.857 1.00 26.07 138 GLU D O 1
ATOM 8295 N N . ASN D 1 142 ? 21.355 12.177 49.264 1.00 23.63 139 ASN D N 1
ATOM 8296 C CA . ASN D 1 142 ? 22.236 12.489 50.389 1.00 22.38 139 ASN D CA 1
ATOM 8297 C C . ASN D 1 142 ? 21.628 12.037 51.711 1.00 21.47 139 ASN D C 1
ATOM 8298 O O . ASN D 1 142 ? 20.642 12.615 52.157 1.00 24.66 139 ASN D O 1
ATOM 8303 N N . THR D 1 143 ? 22.206 11.021 52.351 1.00 22.92 140 THR D N 1
ATOM 8304 C CA . THR D 1 143 ? 23.431 10.367 51.900 1.00 24.02 140 THR D CA 1
ATOM 8305 C C . THR D 1 143 ? 23.186 9.332 50.813 1.00 22.10 140 THR D C 1
ATOM 8306 O O . THR D 1 143 ? 22.055 8.916 50.575 1.00 23.06 140 THR D O 1
ATOM 8310 N N . HIS D 1 144 ? 24.267 8.915 50.167 1.00 21.97 141 HIS D N 1
ATOM 8311 C CA . HIS D 1 144 ? 24.215 7.853 49.176 1.00 28.64 141 HIS D CA 1
ATOM 8312 C C . HIS D 1 144 ? 25.107 6.703 49.619 1.00 26.82 141 HIS D C 1
ATOM 8313 O O . HIS D 1 144 ? 26.332 6.830 49.628 1.00 31.47 141 HIS D O 1
ATOM 8320 N N . ASN D 1 145 ? 24.483 5.583 49.977 1.00 26.42 142 ASN D N 1
ATOM 8321 C CA . ASN D 1 145 ? 25.184 4.451 50.580 1.00 28.21 142 ASN D CA 1
ATOM 8322 C C . ASN D 1 145 ? 26.025 4.878 51.782 1.00 26.73 142 ASN D C 1
ATOM 8323 O O . ASN D 1 145 ? 27.147 4.405 51.968 1.00 27.41 142 ASN D O 1
ATOM 8328 N N . GLY D 1 146 ? 25.476 5.783 52.587 1.00 26.02 143 GLY D N 1
ATOM 8329 C CA . GLY D 1 146 ? 26.134 6.242 53.797 1.00 28.23 143 GLY D CA 1
ATOM 8330 C C . GLY D 1 146 ? 27.215 7.278 53.555 1.00 32.87 143 GLY D C 1
ATOM 8331 O O . GLY D 1 146 ? 27.854 7.755 54.497 1.00 25.89 143 GLY D O 1
ATOM 8332 N N . LYS D 1 147 ? 27.427 7.622 52.288 1.00 26.31 144 LYS D N 1
ATOM 8333 C CA . LYS D 1 147 ? 28.436 8.609 51.917 1.00 26.65 144 LYS D CA 1
ATOM 8334 C C . LYS D 1 147 ? 27.827 9.995 51.742 1.00 27.19 144 LYS D C 1
ATOM 8335 O O . LYS D 1 147 ? 26.704 10.134 51.261 1.00 27.66 144 LYS D O 1
ATOM 8341 N N . VAL D 1 148 ? 28.582 11.018 52.130 1.00 24.75 145 VAL D N 1
ATOM 8342 C CA . VAL D 1 148 ? 28.090 12.391 52.113 1.00 26.04 145 VAL D CA 1
ATOM 8343 C C . VAL D 1 148 ? 28.330 13.108 50.783 1.00 29.47 145 VAL D C 1
ATOM 8344 O O . VAL D 1 148 ? 29.439 13.106 50.250 1.00 35.99 145 VAL D O 1
ATOM 8348 N N . LEU D 1 149 ? 27.271 13.712 50.254 1.00 27.40 146 LEU D N 1
ATOM 8349 C CA . LEU D 1 149 ? 27.356 14.528 49.049 1.00 28.44 146 LEU D CA 1
ATOM 8350 C C . LEU D 1 149 ? 28.071 15.841 49.350 1.00 30.61 146 LEU D C 1
ATOM 8351 O O . LEU D 1 149 ? 27.669 16.579 50.249 1.00 29.63 146 LEU D O 1
ATOM 8356 N N . PRO D 1 150 ? 29.143 16.134 48.600 1.00 30.81 147 PRO D N 1
ATOM 8357 C CA . PRO D 1 150 ? 29.925 17.358 48.806 1.00 31.03 147 PRO D CA 1
ATOM 8358 C C . PRO D 1 150 ? 29.129 18.627 48.518 1.00 30.81 147 PRO D C 1
ATOM 8359 O O . PRO D 1 150 ? 28.502 18.742 47.467 1.00 32.41 147 PRO D O 1
ATOM 8363 N N . LEU D 1 151 ? 29.158 19.561 49.462 1.00 29.93 148 LEU D N 1
ATOM 8364 C CA . LEU D 1 151 ? 28.413 20.815 49.359 1.00 30.80 148 LEU D CA 1
ATOM 8365 C C . LEU D 1 151 ? 28.860 21.733 48.202 1.00 31.89 148 LEU D C 1
ATOM 8366 O O . LEU D 1 151 ? 28.013 22.351 47.559 1.00 36.09 148 LEU D O 1
ATOM 8371 N N . PRO D 1 152 ? 30.182 21.846 47.939 1.00 32.34 149 PRO D N 1
ATOM 8372 C CA . PRO D 1 152 ? 30.592 22.650 46.778 1.00 30.73 149 PRO D CA 1
ATOM 8373 C C . PRO D 1 152 ? 30.013 22.146 45.456 1.00 35.95 149 PRO D C 1
ATOM 8374 O O . PRO D 1 152 ? 29.732 22.938 44.554 1.00 37.16 149 PRO D O 1
ATOM 8378 N N . TYR D 1 153 ? 29.856 20.832 45.348 1.00 34.38 150 TYR D N 1
ATOM 8379 C CA . TYR D 1 153 ? 29.247 20.214 44.177 1.00 34.41 150 TYR D CA 1
ATOM 8380 C C . TYR D 1 153 ? 27.820 20.718 43.949 1.00 33.19 150 TYR D C 1
ATOM 8381 O O . TYR D 1 153 ? 27.420 20.967 42.814 1.00 36.34 150 TYR D O 1
ATOM 8390 N N . LEU D 1 154 ? 27.058 20.860 45.030 1.00 34.73 151 LEU D N 1
ATOM 8391 C CA . LEU D 1 154 ? 25.666 21.306 44.947 1.00 35.60 151 LEU D CA 1
ATOM 8392 C C . LEU D 1 154 ? 25.504 22.660 44.280 1.00 35.94 151 LEU D C 1
ATOM 8393 O O . LEU D 1 154 ? 24.626 22.841 43.435 1.00 36.07 151 LEU D O 1
ATOM 8398 N N . ARG D 1 155 ? 26.337 23.612 44.682 1.00 37.36 152 ARG D N 1
ATOM 8399 C CA . ARG D 1 155 ? 26.303 24.944 44.097 1.00 40.04 152 ARG D CA 1
ATOM 8400 C C . ARG D 1 155 ? 26.527 24.889 42.588 1.00 33.61 152 ARG D C 1
ATOM 8401 O O . ARG D 1 155 ? 25.886 25.617 41.832 1.00 32.94 152 ARG D O 1
ATOM 8403 N N . GLU D 1 156 ? 27.427 24.010 42.157 1.00 33.49 153 GLU D N 1
ATOM 8404 C CA . GLU D 1 156 ? 27.732 23.868 40.736 1.00 37.38 153 GLU D CA 1
ATOM 8405 C C . GLU D 1 156 ? 26.576 23.209 39.983 1.00 33.96 153 GLU D C 1
ATOM 8406 O O . GLU D 1 156 ? 26.254 23.597 38.859 1.00 33.58 153 GLU D O 1
ATOM 8412 N N . MET D 1 157 ? 25.956 22.211 40.603 1.00 34.22 154 MET D N 1
ATOM 8413 C CA . MET D 1 157 ? 24.785 21.567 40.020 1.00 30.29 154 MET D CA 1
ATOM 8414 C C . MET D 1 157 ? 23.615 22.548 39.988 1.00 28.73 154 MET D C 1
ATOM 8415 O O . MET D 1 157 ? 22.837 22.575 39.032 1.00 24.78 154 MET D O 1
ATOM 8420 N N . ARG D 1 158 ? 23.505 23.358 41.038 1.00 25.90 155 ARG D N 1
ATOM 8421 C CA . ARG D 1 158 ? 22.486 24.396 41.100 1.00 31.61 155 ARG D CA 1
ATOM 8422 C C . ARG D 1 158 ? 22.683 25.358 39.933 1.00 26.08 155 ARG D C 1
ATOM 8423 O O . ARG D 1 158 ? 21.717 25.802 39.314 1.00 26.88 155 ARG D O 1
ATOM 8431 N N . GLU D 1 159 ? 23.943 25.669 39.637 1.00 26.68 156 GLU D N 1
ATOM 8432 C CA . GLU D 1 159 ? 24.271 26.519 38.500 1.00 32.19 156 GLU D CA 1
ATOM 8433 C C . GLU D 1 159 ? 23.775 25.916 37.199 1.00 25.69 156 GLU D C 1
ATOM 8434 O O . GLU D 1 159 ? 23.136 26.595 36.398 1.00 25.44 156 GLU D O 1
ATOM 8440 N N . LEU D 1 160 ? 24.028 24.622 37.030 1.00 22.93 157 LEU D N 1
ATOM 8441 C CA . LEU D 1 160 ? 23.660 23.902 35.820 1.00 27.17 157 LEU D CA 1
ATOM 8442 C C . LEU D 1 160 ? 22.146 23.827 35.669 1.00 28.69 157 LEU D C 1
ATOM 8443 O O . LEU D 1 160 ? 21.612 23.970 34.570 1.00 31.44 157 LEU D O 1
ATOM 8448 N N . VAL D 1 161 ? 21.458 23.615 36.784 1.00 26.88 158 VAL D N 1
ATOM 8449 C CA . VAL D 1 161 ? 20.017 23.438 36.760 1.00 24.45 158 VAL D CA 1
ATOM 8450 C C . VAL D 1 161 ? 19.302 24.750 36.445 1.00 27.41 158 VAL D C 1
ATOM 8451 O O . VAL D 1 161 ? 18.303 24.759 35.722 1.00 27.93 158 VAL D O 1
ATOM 8455 N N . ASP D 1 162 ? 19.842 25.859 36.941 1.00 28.36 159 ASP D N 1
ATOM 8456 C CA . ASP D 1 162 ? 19.296 27.173 36.617 1.00 25.31 159 ASP D CA 1
ATOM 8457 C C . ASP D 1 162 ? 19.522 27.511 35.146 1.00 27.71 159 ASP D C 1
ATOM 8458 O O . ASP D 1 162 ? 18.654 28.088 34.493 1.00 30.59 159 ASP D O 1
ATOM 8463 N N . GLU D 1 163 ? 20.689 27.132 34.633 1.00 28.37 160 GLU D N 1
ATOM 8464 C CA . GLU D 1 163 ? 21.053 27.385 33.243 1.00 28.07 160 GLU D CA 1
ATOM 8465 C C . GLU D 1 163 ? 20.100 26.712 32.259 1.00 27.02 160 GLU D C 1
ATOM 8466 O O . GLU D 1 163 ? 19.891 27.204 31.152 1.00 25.92 160 GLU D O 1
ATOM 8468 N N . HIS D 1 164 ? 19.522 25.587 32.664 1.00 30.16 161 HIS D N 1
ATOM 8469 C CA . HIS D 1 164 ? 18.642 24.837 31.774 1.00 27.53 161 HIS D CA 1
ATOM 8470 C C . HIS D 1 164 ? 17.181 24.903 32.211 1.00 24.32 161 HIS D C 1
ATOM 8471 O O . HIS D 1 164 ? 16.329 24.220 31.643 1.00 23.13 161 HIS D O 1
ATOM 8478 N N . GLY D 1 165 ? 16.898 25.735 33.211 1.00 22.95 162 GLY D N 1
ATOM 8479 C CA . GLY D 1 165 ? 15.538 25.936 33.675 1.00 24.21 162 GLY D CA 1
ATOM 8480 C C . GLY D 1 165 ? 14.887 24.712 34.293 1.00 22.63 162 GLY D C 1
ATOM 8481 O O . GLY D 1 165 ? 13.677 24.536 34.197 1.00 21.29 162 GLY D O 1
ATOM 8482 N N . LEU D 1 166 ? 15.692 23.857 34.915 1.00 23.36 163 LEU D N 1
ATOM 8483 C CA . LEU D 1 166 ? 15.187 22.627 35.519 1.00 23.42 163 LEU D CA 1
ATOM 8484 C C . LEU D 1 166 ? 14.846 22.802 36.995 1.00 25.63 163 LEU D C 1
ATOM 8485 O O . LEU D 1 166 ? 15.036 23.877 37.564 1.00 27.80 163 LEU D O 1
ATOM 8490 N N . GLN D 1 167 ? 14.326 21.736 37.599 1.00 28.83 164 GLN D N 1
ATOM 8491 C CA . GLN D 1 167 ? 14.100 21.670 39.043 1.00 20.69 164 GLN D CA 1
ATOM 8492 C C . GLN D 1 167 ? 15.137 20.744 39.675 1.00 24.53 164 GLN D C 1
ATOM 8493 O O . GLN D 1 167 ? 15.763 19.950 38.976 1.00 22.74 164 GLN D O 1
ATOM 8499 N N . LEU D 1 168 ? 15.324 20.842 40.989 1.00 26.36 165 LEU D N 1
ATOM 8500 C CA . LEU D 1 168 ? 16.291 19.990 41.680 1.00 21.03 165 LEU D CA 1
ATOM 8501 C C . LEU D 1 168 ? 15.687 19.327 42.917 1.00 28.13 165 LEU D C 1
ATOM 8502 O O . LEU D 1 168 ? 15.220 20.005 43.835 1.00 25.62 165 LEU D O 1
ATOM 8507 N N . HIS D 1 169 ? 15.707 17.997 42.936 1.00 21.87 166 HIS D N 1
ATOM 8508 C CA . HIS D 1 169 ? 15.134 17.242 44.044 1.00 21.97 166 HIS D CA 1
ATOM 8509 C C . HIS D 1 169 ? 16.182 16.419 44.792 1.00 23.10 166 HIS D C 1
ATOM 8510 O O . HIS D 1 169 ? 17.036 15.772 44.181 1.00 21.79 166 HIS D O 1
ATOM 8517 N N . LEU D 1 170 ? 16.106 16.444 46.120 1.00 18.53 167 LEU D N 1
ATOM 8518 C CA . LEU D 1 170 ? 17.024 15.676 46.949 1.00 17.26 167 LEU D CA 1
ATOM 8519 C C . LEU D 1 170 ? 16.333 14.506 47.640 1.00 19.55 167 LEU D C 1
ATOM 8520 O O . LEU D 1 170 ? 15.366 14.693 48.381 1.00 22.59 167 LEU D O 1
ATOM 8525 N N . ASP D 1 171 ? 16.834 13.300 47.395 1.00 17.68 168 ASP D N 1
ATOM 8526 C CA . ASP D 1 171 ? 16.462 12.147 48.200 1.00 17.57 168 ASP D CA 1
ATOM 8527 C C . ASP D 1 171 ? 17.303 12.166 49.471 1.00 23.67 168 ASP D C 1
ATOM 8528 O O . ASP D 1 171 ? 18.416 11.635 49.502 1.00 17.72 168 ASP D O 1
ATOM 8533 N N . GLY D 1 172 ? 16.780 12.808 50.508 1.00 22.42 169 GLY D N 1
ATOM 8534 C CA . GLY D 1 172 ? 17.498 12.919 51.762 1.00 22.27 169 GLY D CA 1
ATOM 8535 C C . GLY D 1 172 ? 16.970 11.940 52.787 1.00 21.00 169 GLY D C 1
ATOM 8536 O O . GLY D 1 172 ? 16.771 12.299 53.947 1.00 28.81 169 GLY D O 1
ATOM 8537 N N . ALA D 1 173 ? 16.742 10.702 52.356 1.00 21.18 170 ALA D N 1
ATOM 8538 C CA . ALA D 1 173 ? 16.283 9.641 53.251 1.00 28.00 170 ALA D CA 1
ATOM 8539 C C . ALA D 1 173 ? 17.167 9.526 54.489 1.00 22.04 170 ALA D C 1
ATOM 8540 O O . ALA D 1 173 ? 16.681 9.244 55.582 1.00 26.99 170 ALA D O 1
ATOM 8542 N N . ARG D 1 174 ? 18.463 9.758 54.308 1.00 24.56 171 ARG D N 1
ATOM 8543 C CA . ARG D 1 174 ? 19.413 9.763 55.415 1.00 18.40 171 ARG D CA 1
ATOM 8544 C C . ARG D 1 174 ? 20.179 11.083 55.463 1.00 21.00 171 ARG D C 1
ATOM 8545 O O . ARG D 1 174 ? 21.386 11.110 55.706 1.00 21.47 171 ARG D O 1
ATOM 8553 N N . LEU D 1 175 ? 19.454 12.174 55.241 1.00 16.53 172 LEU D N 1
ATOM 8554 C CA . LEU D 1 175 ? 20.027 13.514 55.206 1.00 17.62 172 LEU D CA 1
ATOM 8555 C C . LEU D 1 175 ? 20.661 13.928 56.528 1.00 21.61 172 LEU D C 1
ATOM 8556 O O . LEU D 1 175 ? 21.713 14.566 56.548 1.00 24.12 172 LEU D O 1
ATOM 8561 N N . PHE D 1 176 ? 20.019 13.571 57.633 1.00 23.66 173 PHE D N 1
ATOM 8562 C CA . PHE D 1 176 ? 20.473 14.023 58.940 1.00 22.21 173 PHE D CA 1
ATOM 8563 C C . PHE D 1 176 ? 21.755 13.318 59.359 1.00 24.58 173 PHE D C 1
ATOM 8564 O O . PHE D 1 176 ? 22.500 13.820 60.201 1.00 23.12 173 PHE D O 1
ATOM 8572 N N . ASN D 1 177 ? 22.024 12.167 58.753 1.00 19.86 174 ASN D N 1
ATOM 8573 C CA . ASN D 1 177 ? 23.319 11.528 58.916 1.00 21.44 174 ASN D CA 1
ATOM 8574 C C . ASN D 1 177 ? 24.402 12.407 58.293 1.00 27.24 174 ASN D C 1
ATOM 8575 O O . ASN D 1 177 ? 25.478 12.581 58.865 1.00 23.61 174 ASN D O 1
ATOM 8580 N N . ALA D 1 178 ? 24.088 12.985 57.134 1.00 22.73 175 ALA D N 1
ATOM 8581 C CA . ALA D 1 178 ? 25.011 13.872 56.431 1.00 26.61 175 ALA D CA 1
ATOM 8582 C C . ALA D 1 178 ? 25.210 15.166 57.202 1.00 26.46 175 ALA D C 1
ATOM 8583 O O . ALA D 1 178 ? 26.296 15.744 57.188 1.00 25.90 175 ALA D O 1
ATOM 8585 N N . VAL D 1 179 ? 24.154 15.617 57.869 1.00 24.45 176 VAL D N 1
ATOM 8586 C CA . VAL D 1 179 ? 24.224 16.813 58.697 1.00 24.17 176 VAL D CA 1
ATOM 8587 C C . VAL D 1 179 ? 25.218 16.620 59.839 1.00 27.28 176 VAL D C 1
ATOM 8588 O O . VAL D 1 179 ? 26.165 17.393 59.987 1.00 26.97 176 VAL D O 1
ATOM 8592 N N . VAL D 1 180 ? 25.002 15.574 60.630 1.00 25.31 177 VAL D N 1
ATOM 8593 C CA . VAL D 1 180 ? 25.851 15.280 61.779 1.00 27.40 177 VAL D CA 1
ATOM 8594 C C . VAL D 1 180 ? 27.297 15.026 61.352 1.00 30.31 177 VAL D C 1
ATOM 8595 O O . VAL D 1 180 ? 28.236 15.483 62.003 1.00 42.00 177 VAL D O 1
ATOM 8599 N N . ALA D 1 181 ? 27.471 14.308 60.249 1.00 26.46 178 ALA D N 1
ATOM 8600 C CA . ALA D 1 181 ? 28.803 13.922 59.796 1.00 28.79 178 ALA D CA 1
ATOM 8601 C C . ALA D 1 181 ? 29.592 15.095 59.219 1.00 29.15 178 ALA D C 1
ATOM 8602 O O . ALA D 1 181 ? 30.794 15.214 59.455 1.00 35.44 178 ALA D O 1
ATOM 8604 N N . SER D 1 182 ? 28.919 15.959 58.465 1.00 29.02 179 SER D N 1
ATOM 8605 C CA . SER D 1 182 ? 29.602 17.042 57.759 1.00 31.02 179 SER D CA 1
ATOM 8606 C C . SER D 1 182 ? 29.800 18.285 58.616 1.00 29.58 179 SER D C 1
ATOM 8607 O O . SER D 1 182 ? 30.760 19.032 58.429 1.00 31.70 179 SER D O 1
ATOM 8610 N N . GLY D 1 183 ? 28.884 18.513 59.547 1.00 28.54 180 GLY D N 1
ATOM 8611 C CA . GLY D 1 183 ? 28.965 19.676 60.406 1.00 27.88 180 GLY D CA 1
ATOM 8612 C C . GLY D 1 183 ? 28.257 20.871 59.797 1.00 28.54 180 GLY D C 1
ATOM 8613 O O . GLY D 1 183 ? 28.360 21.989 60.297 1.00 31.98 180 GLY D O 1
ATOM 8614 N N . HIS D 1 184 ? 27.547 20.639 58.700 1.00 33.97 181 HIS D N 1
ATOM 8615 C CA . HIS D 1 184 ? 26.720 21.676 58.102 1.00 25.53 181 HIS D CA 1
ATOM 8616 C C . HIS D 1 184 ? 25.271 21.469 58.519 1.00 29.96 181 HIS D C 1
ATOM 8617 O O . HIS D 1 184 ? 24.817 20.334 58.664 1.00 33.99 181 HIS D O 1
ATOM 8624 N N . THR D 1 185 ? 24.543 22.565 58.705 1.00 28.25 182 THR D N 1
ATOM 8625 C CA . THR D 1 185 ? 23.147 22.487 59.116 1.00 25.16 182 THR D CA 1
ATOM 8626 C C . THR D 1 185 ? 22.270 21.878 58.025 1.00 28.23 182 THR D C 1
ATOM 8627 O O . THR D 1 185 ? 22.683 21.773 56.869 1.00 30.24 182 THR D O 1
ATOM 8631 N N . VAL D 1 186 ? 21.062 21.467 58.402 1.00 32.43 183 VAL D N 1
ATOM 8632 C CA . VAL D 1 186 ? 20.123 20.889 57.449 1.00 24.30 183 VAL D CA 1
ATOM 8633 C C . VAL D 1 186 ? 19.670 21.950 56.442 1.00 27.30 183 VAL D C 1
ATOM 8634 O O . VAL D 1 186 ? 19.414 21.641 55.277 1.00 27.65 183 VAL D O 1
ATOM 8638 N N . ARG D 1 187 ? 19.591 23.201 56.889 1.00 21.87 184 ARG D N 1
ATOM 8639 C CA . ARG D 1 187 ? 19.192 24.298 56.015 1.00 25.06 184 ARG D CA 1
ATOM 8640 C C . ARG D 1 187 ? 20.182 24.512 54.878 1.00 28.10 184 ARG D C 1
ATOM 8641 O O . ARG D 1 187 ? 19.783 24.721 53.734 1.00 28.85 184 ARG D O 1
ATOM 8649 N N . GLU D 1 188 ? 21.471 24.473 55.203 1.00 26.45 185 GLU D N 1
ATOM 8650 C CA . GLU D 1 188 ? 22.522 24.690 54.214 1.00 28.44 185 GLU D CA 1
ATOM 8651 C C . GLU D 1 188 ? 22.561 23.555 53.187 1.00 28.63 185 GLU D C 1
ATOM 8652 O O . GLU D 1 188 ? 22.929 23.764 52.031 1.00 28.95 185 GLU D O 1
ATOM 8658 N N . LEU D 1 189 ? 22.184 22.354 53.616 1.00 20.56 186 LEU D N 1
ATOM 8659 C CA . LEU D 1 189 ? 22.267 21.175 52.759 1.00 27.47 186 LEU D CA 1
ATOM 8660 C C . LEU D 1 189 ? 21.072 21.015 51.823 1.00 24.03 186 LEU D C 1
ATOM 8661 O O . LEU D 1 189 ? 21.157 20.291 50.835 1.00 22.87 186 LEU D O 1
ATOM 8666 N N . VAL D 1 190 ? 19.968 21.692 52.128 1.00 23.91 187 VAL D N 1
ATOM 8667 C CA . VAL D 1 190 ? 18.775 21.602 51.291 1.00 27.85 187 VAL D CA 1
ATOM 8668 C C . VAL D 1 190 ? 18.477 22.916 50.580 1.00 28.41 187 VAL D C 1
ATOM 8669 O O . VAL D 1 190 ? 17.545 22.997 49.780 1.00 25.32 187 VAL D O 1
ATOM 8673 N N . ALA D 1 191 ? 19.271 23.941 50.871 1.00 22.01 188 ALA D N 1
ATOM 8674 C CA . ALA D 1 191 ? 19.079 25.252 50.256 1.00 24.66 188 ALA D CA 1
ATOM 8675 C C . ALA D 1 191 ? 19.106 25.232 48.715 1.00 26.33 188 ALA D C 1
ATOM 8676 O O . ALA D 1 191 ? 18.273 25.885 48.090 1.00 25.29 188 ALA D O 1
ATOM 8678 N N . PRO D 1 192 ? 20.049 24.490 48.094 1.00 26.50 189 PRO D N 1
ATOM 8679 C CA . PRO D 1 192 ? 20.030 24.496 46.624 1.00 26.35 189 PRO D CA 1
ATOM 8680 C C . PRO D 1 192 ? 18.883 23.701 46.006 1.00 26.21 189 PRO D C 1
ATOM 8681 O O . PRO D 1 192 ? 18.689 23.767 44.794 1.00 33.22 189 PRO D O 1
ATOM 8685 N N . PHE D 1 193 ? 18.135 22.966 46.819 1.00 23.02 190 PHE D N 1
ATOM 8686 C C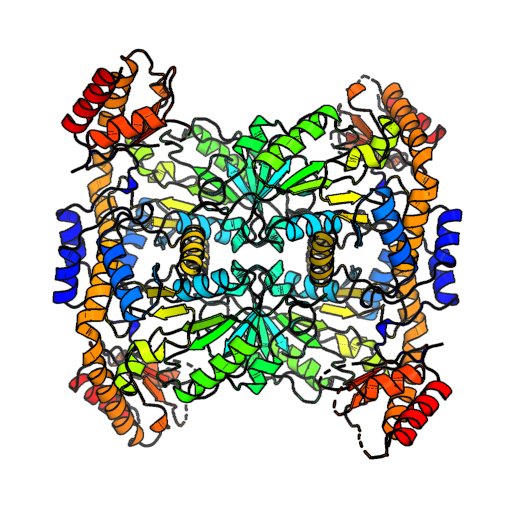A . PHE D 1 193 ? 17.104 22.080 46.294 1.00 22.26 190 PHE D CA 1
ATOM 8687 C C . PHE D 1 193 ? 15.720 22.714 46.268 1.00 25.41 190 PHE D C 1
ATOM 8688 O O . PHE D 1 193 ? 15.359 23.481 47.159 1.00 29.98 190 PHE D O 1
ATOM 8696 N N . ASP D 1 194 ? 14.945 22.375 45.242 1.00 21.48 191 ASP D N 1
ATOM 8697 C CA . ASP D 1 194 ? 13.564 22.826 45.139 1.00 22.48 191 ASP D CA 1
ATOM 8698 C C . ASP D 1 194 ? 12.658 21.949 45.989 1.00 27.35 191 ASP D C 1
ATOM 8699 O O . ASP D 1 194 ? 11.657 22.414 46.535 1.00 26.46 191 ASP D O 1
ATOM 8704 N N . SER D 1 195 ? 13.022 20.675 46.097 1.00 23.05 192 SER D N 1
ATOM 8705 C CA . SER D 1 195 ? 12.242 19.717 46.867 1.00 20.45 192 SER D CA 1
ATOM 8706 C C . SER D 1 195 ? 13.144 18.706 47.562 1.00 23.81 192 SER D C 1
ATOM 8707 O O . SER D 1 195 ? 14.220 18.371 47.065 1.00 22.51 192 SER D O 1
ATOM 8710 N N . VAL D 1 196 ? 12.711 18.243 48.731 1.00 21.88 193 VAL D N 1
ATOM 8711 C CA . VAL D 1 196 ? 13.493 17.295 49.513 1.00 24.09 193 VAL D CA 1
ATOM 8712 C C . VAL D 1 196 ? 12.615 16.186 50.090 1.00 25.06 193 VAL D C 1
ATOM 8713 O O . VAL D 1 196 ? 11.563 16.457 50.666 1.00 24.90 193 VAL D O 1
ATOM 8717 N N . SER D 1 197 ? 13.044 14.939 49.923 1.00 21.99 194 SER D N 1
ATOM 8718 C CA . SER D 1 197 ? 12.425 13.819 50.629 1.00 25.91 194 SER D CA 1
ATOM 8719 C C . SER D 1 197 ? 13.289 13.422 51.823 1.00 23.98 194 SER D C 1
ATOM 8720 O O . SER D 1 197 ? 14.458 13.089 51.654 1.00 25.98 194 SER D O 1
ATOM 8723 N N . ILE D 1 198 ? 12.726 13.478 53.027 1.00 18.78 195 ILE D N 1
ATOM 8724 C CA . ILE D 1 198 ? 13.428 13.002 54.219 1.00 19.11 195 ILE D CA 1
ATOM 8725 C C . ILE D 1 198 ? 12.675 11.845 54.858 1.00 19.78 195 ILE D C 1
ATOM 8726 O O . ILE D 1 198 ? 11.459 11.900 55.017 1.00 20.95 195 ILE D O 1
ATOM 8731 N N . CYS D 1 199 ? 13.398 10.788 55.206 1.00 25.04 196 CYS D N 1
ATOM 8732 C CA A CYS D 1 199 ? 12.788 9.622 55.836 0.38 23.27 196 CYS D CA 1
ATOM 8733 C CA C CYS D 1 199 ? 12.790 9.618 55.830 0.62 23.70 196 CYS D CA 1
ATOM 8734 C C . CYS D 1 199 ? 12.870 9.696 57.354 1.00 24.59 196 CYS D C 1
ATOM 8735 O O . CYS D 1 199 ? 13.930 9.968 57.920 1.00 25.89 196 CYS D O 1
ATOM 8740 N N . LEU D 1 200 ? 11.744 9.447 58.009 1.00 21.27 197 LEU D N 1
ATOM 8741 C CA . LEU D 1 200 ? 11.670 9.501 59.460 1.00 19.23 197 LEU D CA 1
ATOM 8742 C C . LEU D 1 200 ? 11.788 8.108 60.059 1.00 22.06 197 LEU D C 1
ATOM 8743 O O . LEU D 1 200 ? 12.005 7.950 61.261 1.00 21.28 197 LEU D O 1
ATOM 8748 N N . SER D 1 201 ? 11.674 7.104 59.197 1.00 21.46 198 SER D N 1
ATOM 8749 C CA . SER D 1 201 ? 11.550 5.717 59.621 1.00 18.28 198 SER D CA 1
ATOM 8750 C C . SER D 1 201 ? 12.857 4.939 59.529 1.00 17.49 198 SER D C 1
ATOM 8751 O O . SER D 1 201 ? 12.856 3.713 59.424 1.00 21.56 198 SER D O 1
ATOM 8754 N N . LYS D 1 202 ? 13.972 5.654 59.549 1.00 20.53 199 LYS D N 1
ATOM 8755 C CA . LYS D 1 202 ? 15.276 5.006 59.592 1.00 24.11 199 LYS D CA 1
ATOM 8756 C C . LYS D 1 202 ? 16.006 5.366 60.874 1.00 20.22 199 LYS D C 1
ATOM 8757 O O . LYS D 1 202 ? 15.535 5.056 61.967 1.00 25.14 199 LYS D O 1
ATOM 8763 N N . GLY D 1 203 ? 17.152 6.023 60.730 1.00 16.80 200 GLY D N 1
ATOM 8764 C CA . GLY D 1 203 ? 17.957 6.445 61.862 1.00 23.66 200 GLY D CA 1
ATOM 8765 C C . GLY D 1 203 ? 17.218 7.264 62.910 1.00 24.27 200 GLY D C 1
ATOM 8766 O O . GLY D 1 203 ? 17.540 7.194 64.096 1.00 19.06 200 GLY D O 1
ATOM 8767 N N . LEU D 1 204 ? 16.230 8.043 62.475 1.00 24.61 201 LEU D N 1
ATOM 8768 C CA . LEU D 1 204 ? 15.478 8.903 63.386 1.00 21.32 201 LEU D CA 1
ATOM 8769 C C . LEU D 1 204 ? 14.555 8.107 64.303 1.00 24.31 201 LEU D C 1
ATOM 8770 O O . LEU D 1 204 ? 14.141 8.597 65.350 1.00 27.48 201 LEU D O 1
ATOM 8775 N N . GLY D 1 205 ? 14.238 6.877 63.916 1.00 21.32 202 GLY D N 1
ATOM 8776 C CA . GLY D 1 205 ? 13.552 5.972 64.820 1.00 25.12 202 GLY D CA 1
ATOM 8777 C C . GLY D 1 205 ? 12.033 6.021 64.855 1.00 23.96 202 GLY D C 1
ATOM 8778 O O . GLY D 1 205 ? 11.414 5.287 65.625 1.00 27.04 202 GLY D O 1
ATOM 8779 N N . ALA D 1 206 ? 11.422 6.890 64.056 1.00 22.43 203 ALA D N 1
ATOM 8780 C CA . ALA D 1 206 ? 9.968 6.871 63.924 1.00 27.04 203 ALA D CA 1
ATOM 8781 C C . ALA D 1 206 ? 9.551 5.567 63.244 1.00 23.30 203 ALA D C 1
ATOM 8782 O O . ALA D 1 206 ? 10.290 5.041 62.412 1.00 22.82 203 ALA D O 1
ATOM 8784 N N . PRO D 1 207 ? 8.369 5.038 63.597 1.00 23.13 204 PRO D N 1
ATOM 8785 C CA . PRO D 1 207 ? 7.944 3.725 63.094 1.00 20.05 204 PRO D CA 1
ATOM 8786 C C . PRO D 1 207 ? 7.483 3.742 61.638 1.00 24.88 204 PRO D C 1
ATOM 8787 O O . PRO D 1 207 ? 7.635 2.737 60.943 1.00 23.67 204 PRO D O 1
ATOM 8791 N N . VAL D 1 208 ? 6.902 4.855 61.197 1.00 21.64 205 VAL D N 1
ATOM 8792 C CA . VAL D 1 208 ? 6.323 4.941 59.861 1.00 21.99 205 VAL D CA 1
ATOM 8793 C C . VAL D 1 208 ? 6.502 6.311 59.203 1.00 26.10 205 VAL D C 1
ATOM 8794 O O . VAL D 1 208 ? 6.246 7.345 59.823 1.00 23.53 205 VAL D O 1
ATOM 8798 N N . GLY D 1 209 ? 6.952 6.310 57.950 1.00 20.32 206 GLY D N 1
ATOM 8799 C CA . GLY D 1 209 ? 6.777 7.463 57.084 1.00 23.97 206 GLY D CA 1
ATOM 8800 C C . GLY D 1 209 ? 7.946 8.377 56.761 1.00 23.33 206 GLY D C 1
ATOM 8801 O O . GLY D 1 209 ? 9.031 8.284 57.334 1.00 22.03 206 GLY D O 1
ATOM 8802 N N . SER D 1 210 ? 7.694 9.278 55.818 1.00 21.80 207 SER D N 1
ATOM 8803 C CA . SER D 1 210 ? 8.674 10.256 55.370 1.00 20.89 207 SER D CA 1
ATOM 8804 C C . SER D 1 210 ? 8.000 11.611 55.170 1.00 18.55 207 SER D C 1
ATOM 8805 O O . SER D 1 210 ? 6.781 11.734 55.277 1.00 19.81 207 SER D O 1
ATOM 8808 N N . LEU D 1 211 ? 8.796 12.629 54.884 1.00 21.70 208 LEU D N 1
ATOM 8809 C CA . LEU D 1 211 ? 8.251 13.952 54.625 1.00 24.19 208 LEU D CA 1
ATOM 8810 C C . LEU D 1 211 ? 8.727 14.485 53.278 1.00 24.90 208 LEU D C 1
ATOM 8811 O O . LEU D 1 211 ? 9.921 14.447 52.976 1.00 25.12 208 LEU D O 1
ATOM 8816 N N . LEU D 1 212 ? 7.790 14.949 52.457 1.00 26.59 209 LEU D N 1
ATOM 8817 C CA . LEU D 1 212 ? 8.137 15.606 51.197 1.00 20.93 209 LEU D CA 1
ATOM 8818 C C . LEU D 1 212 ? 7.995 17.113 51.367 1.00 21.25 209 LEU D C 1
ATOM 8819 O O . LEU D 1 212 ? 6.938 17.603 51.758 1.00 24.83 209 LEU D O 1
ATOM 8824 N N . VAL D 1 213 ? 9.069 17.842 51.086 1.00 22.67 210 VAL D N 1
ATOM 8825 C CA . VAL D 1 213 ? 9.118 19.276 51.350 1.00 21.07 210 VAL D CA 1
ATOM 8826 C C . VAL D 1 213 ? 9.402 20.067 50.072 1.00 28.70 210 VAL D C 1
ATOM 8827 O O . VAL D 1 213 ? 10.201 19.642 49.238 1.00 23.22 210 VAL D O 1
ATOM 8831 N N . GLY D 1 214 ? 8.740 21.211 49.918 1.00 25.35 211 GLY D N 1
ATOM 8832 C CA . GLY D 1 214 ? 8.954 22.065 48.762 1.00 23.65 211 GLY D CA 1
ATOM 8833 C C . GLY D 1 214 ? 8.068 23.298 48.768 1.00 24.02 211 GLY D C 1
ATOM 8834 O O . GLY D 1 214 ? 7.596 23.727 49.822 1.00 20.59 211 GLY D O 1
ATOM 8835 N N . SER D 1 215 ? 7.833 23.864 47.587 1.00 21.53 212 SER D N 1
ATOM 8836 C CA . SER D 1 215 ? 7.004 25.059 47.466 1.00 21.93 212 SER D CA 1
ATOM 8837 C C . SER D 1 215 ? 5.539 24.717 47.698 1.00 22.83 212 SER D C 1
ATOM 8838 O O . SER D 1 215 ? 5.158 23.547 47.660 1.00 23.21 212 SER D O 1
ATOM 8841 N N . HIS D 1 216 ? 4.722 25.740 47.928 1.00 20.80 213 HIS D N 1
ATOM 8842 C CA . HIS D 1 216 ? 3.289 25.547 48.122 1.00 22.31 213 HIS D CA 1
ATOM 8843 C C . HIS D 1 216 ? 2.647 24.867 46.920 1.00 25.19 213 HIS D C 1
ATOM 8844 O O . HIS D 1 216 ? 1.886 23.912 47.074 1.00 29.76 213 HIS D O 1
ATOM 8851 N N . ALA D 1 217 ? 2.954 25.371 45.728 1.00 21.07 214 ALA D N 1
ATOM 8852 C CA . ALA D 1 217 ? 2.392 24.836 44.493 1.00 25.47 214 ALA D CA 1
ATOM 8853 C C . ALA D 1 217 ? 2.817 23.388 44.263 1.00 24.70 214 ALA D C 1
ATOM 8854 O O . ALA D 1 217 ? 1.998 22.544 43.903 1.00 27.27 214 ALA D O 1
ATOM 8856 N N . PHE D 1 218 ? 4.099 23.110 44.480 1.00 21.54 215 PHE D N 1
ATOM 8857 C CA . PHE D 1 218 ? 4.638 21.768 44.300 1.00 21.86 215 PHE D CA 1
ATOM 8858 C C . PHE D 1 218 ? 3.958 20.763 45.233 1.00 27.59 215 PHE D C 1
ATOM 8859 O O . PHE D 1 218 ? 3.583 19.668 44.808 1.00 24.70 215 PHE D O 1
ATOM 8867 N N . ILE D 1 219 ? 3.804 21.141 46.500 1.00 22.18 216 ILE D N 1
ATOM 8868 C CA . ILE D 1 219 ? 3.180 20.275 47.498 1.00 22.77 216 ILE D CA 1
ATOM 8869 C C . ILE D 1 219 ? 1.689 20.090 47.195 1.00 22.75 216 ILE D C 1
ATOM 8870 O O . ILE D 1 219 ? 1.137 19.006 47.389 1.00 19.95 216 ILE D O 1
ATOM 8875 N N . ALA D 1 220 ? 1.047 21.139 46.689 1.00 24.11 217 ALA D N 1
ATOM 8876 C CA . ALA D 1 220 ? -0.359 21.056 46.304 1.00 24.73 217 ALA D CA 1
ATOM 8877 C C . ALA D 1 220 ? -0.565 19.978 45.244 1.00 25.69 217 ALA D C 1
ATOM 8878 O O . ALA D 1 220 ? -1.536 19.220 45.300 1.00 23.79 217 ALA D O 1
ATOM 8880 N N . ARG D 1 221 ? 0.356 19.904 44.287 1.00 16.21 218 ARG D N 1
ATOM 8881 C CA . ARG D 1 221 ? 0.297 18.865 43.267 1.00 25.30 218 ARG D CA 1
ATOM 8882 C C . ARG D 1 221 ? 0.570 17.510 43.908 1.00 23.48 218 ARG D C 1
ATOM 8883 O O . ARG D 1 221 ? -0.122 16.529 43.634 1.00 21.70 218 ARG D O 1
ATOM 8891 N N . ALA D 1 222 ? 1.567 17.477 44.788 1.00 20.31 219 ALA D N 1
ATOM 8892 C CA . ALA D 1 222 ? 1.954 16.247 45.469 1.00 25.25 219 ALA D CA 1
ATOM 8893 C C . ALA D 1 222 ? 0.827 15.731 46.355 1.00 17.32 219 ALA D C 1
ATOM 8894 O O . ALA D 1 222 ? 0.631 14.525 46.476 1.00 19.64 219 ALA D O 1
ATOM 8896 N N . ARG D 1 223 ? 0.091 16.648 46.973 1.00 21.80 220 ARG D N 1
ATOM 8897 C CA . ARG D 1 223 ? -1.012 16.271 47.851 1.00 24.89 220 ARG D CA 1
ATOM 8898 C C . ARG D 1 223 ? -2.166 15.647 47.066 1.00 21.23 220 ARG D C 1
ATOM 8899 O O . ARG D 1 223 ? -2.811 14.709 47.535 1.00 30.04 220 ARG D O 1
ATOM 8907 N N . ARG D 1 224 ? -2.418 16.165 45.869 1.00 24.77 221 ARG D N 1
ATOM 8908 C CA . ARG D 1 224 ? -3.465 15.620 45.013 1.00 23.92 221 ARG D CA 1
ATOM 8909 C C . ARG D 1 224 ? -3.048 14.262 44.441 1.00 27.13 221 ARG D C 1
ATOM 8910 O O . ARG D 1 224 ? -3.871 13.356 44.315 1.00 25.97 221 ARG D O 1
ATOM 8918 N N . LEU D 1 225 ? -1.773 14.125 44.090 1.00 25.03 222 LEU D N 1
ATOM 8919 C CA . LEU D 1 225 ? -1.260 12.852 43.589 1.00 26.60 222 LEU D CA 1
ATOM 8920 C C . LEU D 1 225 ? -1.193 11.803 44.707 1.00 24.40 222 LEU D C 1
ATOM 8921 O O . LEU D 1 225 ? -1.302 10.604 44.450 1.00 26.07 222 LEU D O 1
ATOM 8926 N N . ARG D 1 226 ? -1.014 12.257 45.944 1.00 23.80 223 ARG D N 1
ATOM 8927 C CA . ARG D 1 226 ? -0.979 11.356 47.093 1.00 22.52 223 ARG D CA 1
ATOM 8928 C C . ARG D 1 226 ? -2.319 10.652 47.250 1.00 22.62 223 ARG D C 1
ATOM 8929 O O . ARG D 1 226 ? -2.383 9.475 47.614 1.00 21.81 223 ARG D O 1
ATOM 8937 N N . LYS D 1 227 ? -3.387 11.396 46.989 1.00 21.74 224 LYS D N 1
ATOM 8938 C CA . LYS D 1 227 ? -4.735 10.853 47.043 1.00 24.79 224 LYS D CA 1
ATOM 8939 C C . LYS D 1 227 ? -4.915 9.746 46.004 1.00 22.98 224 LYS D C 1
ATOM 8940 O O . LYS D 1 227 ? -5.495 8.700 46.292 1.00 23.56 224 LYS D O 1
ATOM 8946 N N . MET D 1 228 ? -4.401 9.978 44.801 1.00 21.59 225 MET D N 1
ATOM 8947 C CA . MET D 1 228 ? -4.546 9.025 43.706 1.00 20.61 225 MET D CA 1
ATOM 8948 C C . MET D 1 228 ? -3.777 7.726 43.954 1.00 23.49 225 MET D C 1
ATOM 8949 O O . MET D 1 228 ? -4.278 6.641 43.664 1.00 23.55 225 MET D O 1
ATOM 8954 N N . VAL D 1 229 ? -2.565 7.836 44.492 1.00 23.37 226 VAL D N 1
ATOM 8955 C CA . VAL D 1 229 ? -1.731 6.657 44.723 1.00 20.93 226 VAL D CA 1
ATOM 8956 C C . VAL D 1 229 ? -2.140 5.906 45.988 1.00 18.65 226 VAL D C 1
ATOM 8957 O O . VAL D 1 229 ? -1.702 4.780 46.214 1.00 21.18 226 VAL D O 1
ATOM 8961 N N . GLY D 1 230 ? -2.963 6.537 46.820 1.00 20.11 227 GLY D N 1
ATOM 8962 C CA . GLY D 1 230 ? -3.489 5.878 48.003 1.00 19.48 227 GLY D CA 1
ATOM 8963 C C . GLY D 1 230 ? -2.792 6.258 49.294 1.00 22.53 227 GLY D C 1
ATOM 8964 O O . GLY D 1 230 ? -2.918 5.562 50.299 1.00 25.22 227 GLY D O 1
ATOM 8965 N N . GLY D 1 231 ? -2.062 7.367 49.276 1.00 23.17 228 GLY D N 1
ATOM 8966 C CA . GLY D 1 231 ? -1.330 7.804 50.450 1.00 20.28 228 GLY D CA 1
ATOM 8967 C C . GLY D 1 231 ? -2.125 8.693 51.390 1.00 16.58 228 GLY D C 1
ATOM 8968 O O . GLY D 1 231 ? -1.602 9.143 52.407 1.00 19.50 228 GLY D O 1
ATOM 8969 N N . GLY D 1 232 ? -3.387 8.944 51.057 1.00 16.52 229 GLY D N 1
ATOM 8970 C CA . GLY D 1 232 ? -4.231 9.823 51.851 1.00 21.09 229 GLY D CA 1
ATOM 8971 C C . GLY D 1 232 ? -4.849 9.158 53.069 1.00 21.40 229 GLY D C 1
ATOM 8972 O O . GLY D 1 232 ? -5.891 8.511 52.972 1.00 24.85 229 GLY D O 1
ATOM 8973 N N . MET D 1 233 ? -4.211 9.328 54.223 1.00 20.28 230 MET D N 1
ATOM 8974 C CA . MET D 1 233 ? -4.667 8.696 55.458 1.00 18.67 230 MET D CA 1
ATOM 8975 C C . MET D 1 233 ? -5.601 9.586 56.277 1.00 21.70 230 MET D C 1
ATOM 8976 O O . MET D 1 233 ? -5.750 10.778 55.998 1.00 18.02 230 MET D O 1
ATOM 8981 N N . ARG D 1 234 ? -6.212 8.996 57.301 1.00 14.97 231 ARG D N 1
ATOM 8982 C CA . ARG D 1 234 ? -7.150 9.707 58.165 1.00 17.85 231 ARG D CA 1
ATOM 8983 C C . ARG D 1 234 ? -6.457 10.268 59.407 1.00 21.13 231 ARG D C 1
ATOM 8984 O O . ARG D 1 234 ? -5.826 11.320 59.345 1.00 21.15 231 ARG D O 1
ATOM 8992 N N . GLN D 1 235 ? -6.547 9.557 60.527 1.00 21.26 232 GLN D N 1
ATOM 8993 C CA . GLN D 1 235 ? -5.951 10.038 61.769 1.00 15.46 232 GLN D CA 1
ATOM 8994 C C . GLN D 1 235 ? -4.493 9.609 61.898 1.00 19.16 232 GLN D C 1
ATOM 8995 O O . GLN D 1 235 ? -4.142 8.816 62.770 1.00 18.10 232 GLN D O 1
ATOM 9001 N N . ALA D 1 236 ? -3.641 10.157 61.036 1.00 22.80 233 ALA D N 1
ATOM 9002 C CA . ALA D 1 236 ? -2.230 9.779 61.002 1.00 18.47 233 ALA D CA 1
ATOM 9003 C C . ALA D 1 236 ? -1.390 10.563 62.007 1.00 16.02 233 ALA D C 1
ATOM 9004 O O . ALA D 1 236 ? -0.173 10.385 62.083 1.00 17.64 233 ALA D O 1
ATOM 9006 N N . GLY D 1 237 ? -2.045 11.418 62.784 1.00 14.06 234 GLY D N 1
ATOM 9007 C CA . GLY D 1 237 ? -1.362 12.252 63.757 1.00 21.83 234 GLY D CA 1
ATOM 9008 C C . GLY D 1 237 ? -0.553 11.471 64.771 1.00 20.30 234 GLY D C 1
ATOM 9009 O O . GLY D 1 237 ? 0.425 11.977 65.317 1.00 20.83 234 GLY D O 1
ATOM 9010 N N . ILE D 1 238 ? -0.966 10.234 65.022 1.00 17.79 235 ILE D N 1
ATOM 9011 C CA . ILE D 1 238 ? -0.228 9.346 65.907 1.00 21.34 235 ILE D CA 1
ATOM 9012 C C . ILE D 1 238 ? 1.145 9.033 65.312 1.00 21.42 235 ILE D C 1
ATOM 9013 O O . ILE D 1 238 ? 2.160 9.086 66.009 1.00 22.14 235 ILE D O 1
ATOM 9018 N N . LEU D 1 239 ? 1.173 8.740 64.014 1.00 20.74 236 LEU D N 1
ATOM 9019 C CA . LEU D 1 239 ? 2.425 8.524 63.290 1.00 19.69 236 LEU D CA 1
ATOM 9020 C C . LEU D 1 239 ? 3.223 9.813 63.156 1.00 21.09 236 LEU D C 1
ATOM 9021 O O . LEU D 1 239 ? 4.445 9.824 63.323 1.00 22.02 236 LEU D O 1
ATOM 9026 N N . ALA D 1 240 ? 2.523 10.891 62.819 1.00 18.85 237 ALA D N 1
ATOM 9027 C CA . ALA D 1 240 ? 3.153 12.189 62.608 1.00 20.44 237 ALA D CA 1
ATOM 9028 C C . ALA D 1 240 ? 3.834 12.719 63.867 1.00 21.45 237 ALA D C 1
ATOM 9029 O O . ALA D 1 240 ? 4.909 13.309 63.792 1.00 23.54 237 ALA D O 1
ATOM 9031 N N . GLN D 1 241 ? 3.199 12.517 65.018 1.00 25.56 238 GLN D N 1
ATOM 9032 C CA . GLN D 1 241 ? 3.743 12.998 66.286 1.00 22.05 238 GLN D CA 1
ATOM 9033 C C . GLN D 1 241 ? 5.033 12.263 66.636 1.00 22.24 238 GLN D C 1
ATOM 9034 O O . GLN D 1 241 ? 5.959 12.846 67.204 1.00 19.79 238 GLN D O 1
ATOM 9040 N N . ALA D 1 242 ? 5.089 10.980 66.289 1.00 18.81 239 ALA D N 1
ATOM 9041 C CA . ALA D 1 242 ? 6.305 10.195 66.464 1.00 15.85 239 ALA D CA 1
ATOM 9042 C C . ALA D 1 242 ? 7.428 10.752 65.595 1.00 19.17 239 ALA D C 1
ATOM 9043 O O . ALA D 1 242 ? 8.581 10.819 66.021 1.00 21.89 239 ALA D O 1
ATOM 9045 N N . GLY D 1 243 ? 7.080 11.160 64.378 1.00 18.55 240 GLY D N 1
ATOM 9046 C CA . GLY D 1 243 ? 8.045 11.740 63.461 1.00 21.78 240 GLY D CA 1
ATOM 9047 C C . GLY D 1 243 ? 8.580 13.067 63.960 1.00 20.78 240 GLY D C 1
ATOM 9048 O O . GLY D 1 243 ? 9.760 13.376 63.784 1.00 19.97 240 GLY D O 1
ATOM 9049 N N . LEU D 1 244 ? 7.707 13.852 64.585 1.00 23.05 241 LEU D N 1
ATOM 9050 C CA . LEU D 1 244 ? 8.105 15.117 65.194 1.00 23.06 241 LEU D CA 1
ATOM 9051 C C . LEU D 1 244 ? 9.062 14.875 66.346 1.00 20.32 241 LEU D C 1
ATOM 9052 O O . LEU D 1 244 ? 10.059 15.581 66.500 1.00 19.80 241 LEU D O 1
ATOM 9057 N N . PHE D 1 245 ? 8.739 13.873 67.156 1.00 21.15 242 PHE D N 1
ATOM 9058 C CA . PHE D 1 245 ? 9.582 13.471 68.271 1.00 23.91 242 PHE D CA 1
ATOM 9059 C C . PHE D 1 245 ? 10.971 13.100 67.782 1.00 28.41 242 PHE D C 1
ATOM 9060 O O . PHE D 1 245 ? 11.978 13.525 68.353 1.00 26.79 242 PHE D O 1
ATOM 9068 N N . ALA D 1 246 ? 11.006 12.310 66.713 1.00 23.92 243 ALA D N 1
ATOM 9069 C CA . ALA D 1 246 ? 12.250 11.823 66.136 1.00 22.88 243 ALA D CA 1
ATOM 9070 C C . ALA D 1 246 ? 13.132 12.976 65.677 1.00 23.42 243 ALA D C 1
ATOM 9071 O O . ALA D 1 246 ? 14.338 12.982 65.912 1.00 26.23 243 ALA D O 1
ATOM 9073 N N . LEU D 1 247 ? 12.519 13.949 65.015 1.00 21.10 244 LEU D N 1
ATOM 9074 C CA . LEU D 1 247 ? 13.248 15.102 64.504 1.00 24.45 244 LEU D CA 1
ATOM 9075 C C . LEU D 1 247 ? 13.784 15.978 65.637 1.00 21.42 244 LEU D C 1
ATOM 9076 O O . LEU D 1 247 ? 14.851 16.574 65.519 1.00 25.97 244 LEU D O 1
ATOM 9081 N N . GLN D 1 248 ? 13.041 16.049 66.734 1.00 25.31 245 GLN D N 1
ATOM 9082 C CA . GLN D 1 248 ? 13.417 16.901 67.859 1.00 26.07 245 GLN D CA 1
ATOM 9083 C C . GLN D 1 248 ? 14.387 16.234 68.838 1.00 27.19 245 GLN D C 1
ATOM 9084 O O . GLN D 1 248 ? 15.125 16.920 69.541 1.00 33.00 245 GLN D O 1
ATOM 9090 N N . GLN D 1 249 ? 14.391 14.906 68.888 1.00 31.14 246 GLN D N 1
ATOM 9091 C CA . GLN D 1 249 ? 15.139 14.204 69.930 1.00 27.87 246 GLN D CA 1
ATOM 9092 C C . GLN D 1 249 ? 16.201 13.233 69.417 1.00 29.30 246 GLN D C 1
ATOM 9093 O O . GLN D 1 249 ? 17.090 12.837 70.170 1.00 27.08 246 GLN D O 1
ATOM 9099 N N . HIS D 1 250 ? 16.119 12.847 68.148 1.00 30.29 247 HIS D N 1
ATOM 9100 C CA . HIS D 1 250 ? 16.946 11.743 67.662 1.00 25.74 247 HIS D CA 1
ATOM 9101 C C . HIS D 1 250 ? 17.956 12.108 66.576 1.00 24.11 247 HIS D C 1
ATOM 9102 O O . HIS D 1 250 ? 18.536 11.223 65.947 1.00 25.83 247 HIS D O 1
ATOM 9109 N N . VAL D 1 251 ? 18.176 13.398 66.356 1.00 23.65 248 VAL D N 1
ATOM 9110 C CA . VAL D 1 251 ? 19.128 13.822 65.333 1.00 23.89 248 VAL D CA 1
ATOM 9111 C C . VAL D 1 251 ? 20.573 13.804 65.830 1.00 29.85 248 VAL D C 1
ATOM 9112 O O . VAL D 1 251 ? 21.456 13.238 65.185 1.00 30.02 248 VAL D O 1
ATOM 9116 N N . VAL D 1 252 ? 20.802 14.421 66.983 1.00 33.65 249 VAL D N 1
ATOM 9117 C CA . VAL D 1 252 ? 22.146 14.569 67.532 1.00 28.27 249 VAL D CA 1
ATOM 9118 C C . VAL D 1 252 ? 22.824 13.225 67.800 1.00 25.43 249 VAL D C 1
ATOM 9119 O O . VAL D 1 252 ? 24.008 13.046 67.511 1.00 23.75 249 VAL D O 1
ATOM 9123 N N . ARG D 1 253 ? 22.067 12.277 68.337 1.00 28.48 250 ARG D N 1
ATOM 9124 C CA . ARG D 1 253 ? 22.626 10.987 68.731 1.00 29.42 250 ARG D CA 1
ATOM 9125 C C . ARG D 1 253 ? 23.044 10.117 67.538 1.00 24.18 250 ARG D C 1
ATOM 9126 O O . ARG D 1 253 ? 23.590 9.032 67.726 1.00 28.24 250 ARG D O 1
ATOM 9134 N N . LEU D 1 254 ? 22.793 10.588 66.319 1.00 23.47 251 LEU D N 1
ATOM 9135 C CA . LEU D 1 254 ? 23.235 9.867 65.126 1.00 23.79 251 LEU D CA 1
ATOM 9136 C C . LEU D 1 254 ? 24.759 9.765 65.073 1.00 25.89 251 LEU D C 1
ATOM 9137 O O . LEU D 1 254 ? 25.312 8.863 64.435 1.00 25.15 251 LEU D O 1
ATOM 9142 N N . ALA D 1 255 ? 25.430 10.691 65.755 1.00 24.68 252 ALA D N 1
ATOM 9143 C CA . ALA D 1 255 ? 26.886 10.681 65.860 1.00 26.17 252 ALA D CA 1
ATOM 9144 C C . ALA D 1 255 ? 27.393 9.374 66.468 1.00 24.92 252 ALA D C 1
ATOM 9145 O O . ALA D 1 255 ? 28.482 8.907 66.134 1.00 24.79 252 ALA D O 1
ATOM 9147 N N . ASP D 1 256 ? 26.610 8.793 67.371 1.00 22.08 253 ASP D N 1
ATOM 9148 C CA . ASP D 1 256 ? 26.967 7.512 67.967 1.00 25.97 253 ASP D CA 1
ATOM 9149 C C . ASP D 1 256 ? 26.889 6.379 66.941 1.00 26.90 253 ASP D C 1
ATOM 9150 O O . ASP D 1 256 ? 27.759 5.509 66.902 1.00 28.28 253 ASP D O 1
ATOM 9155 N N . ASP D 1 257 ? 25.856 6.400 66.103 1.00 26.18 254 ASP D N 1
ATOM 9156 C CA . ASP D 1 257 ? 25.722 5.411 65.036 1.00 25.06 254 ASP D CA 1
ATOM 9157 C C . ASP D 1 257 ? 26.927 5.459 64.117 1.00 22.56 254 ASP D C 1
ATOM 9158 O O . ASP D 1 257 ? 27.409 4.430 63.653 1.00 28.56 254 ASP D O 1
ATOM 9163 N N . HIS D 1 258 ? 27.416 6.667 63.869 1.00 23.85 255 HIS D N 1
ATOM 9164 C CA . HIS D 1 258 ? 28.583 6.858 63.021 1.00 24.13 255 HIS D CA 1
ATOM 9165 C C . HIS D 1 258 ? 29.842 6.333 63.696 1.00 23.29 255 HIS D C 1
ATOM 9166 O O . HIS D 1 258 ? 30.678 5.687 63.059 1.00 20.56 255 HIS D O 1
ATOM 9173 N N . ARG D 1 259 ? 29.959 6.592 64.994 1.00 23.76 256 ARG D N 1
ATOM 9174 C CA . ARG D 1 259 ? 31.124 6.162 65.752 1.00 24.63 256 ARG D CA 1
ATOM 9175 C C . ARG D 1 259 ? 31.211 4.643 65.819 1.00 30.65 256 ARG D C 1
ATOM 9176 O O . ARG D 1 259 ? 32.277 4.060 65.620 1.00 35.24 256 ARG D O 1
ATOM 9184 N N . ARG D 1 260 ? 30.082 4.005 66.108 1.00 21.85 257 ARG D N 1
ATOM 9185 C CA . ARG D 1 260 ? 30.051 2.556 66.237 1.00 28.43 257 ARG D CA 1
ATOM 9186 C C . ARG D 1 260 ? 30.285 1.883 64.889 1.00 33.04 257 ARG D C 1
ATOM 9187 O O . ARG D 1 260 ? 30.880 0.808 64.824 1.00 29.67 257 ARG D O 1
ATOM 9195 N N . ALA D 1 261 ? 29.832 2.526 63.817 1.00 30.51 258 ALA D N 1
ATOM 9196 C CA . ALA D 1 261 ? 30.064 2.008 62.474 1.00 27.16 258 ALA D CA 1
ATOM 9197 C C . ALA D 1 261 ? 31.547 2.103 62.128 1.00 31.04 258 ALA D C 1
ATOM 9198 O O . ALA D 1 261 ? 32.116 1.181 61.545 1.00 32.03 258 ALA D O 1
ATOM 9200 N N . ARG D 1 262 ? 32.170 3.218 62.497 1.00 30.81 259 ARG D N 1
ATOM 9201 C CA . ARG D 1 262 ? 33.592 3.412 62.237 1.00 35.93 259 ARG D CA 1
ATOM 9202 C C . ARG D 1 262 ? 34.461 2.448 63.036 1.00 32.42 259 ARG D C 1
ATOM 9203 O O . ARG D 1 262 ? 35.425 1.894 62.508 1.00 32.88 259 ARG D O 1
ATOM 9211 N N . GLN D 1 263 ? 34.107 2.237 64.300 1.00 26.78 260 GLN D N 1
ATOM 9212 C CA . GLN D 1 263 ? 34.841 1.302 65.149 1.00 36.65 260 GLN D CA 1
ATOM 9213 C C . GLN D 1 263 ? 34.635 -0.127 64.670 1.00 33.87 260 GLN D C 1
ATOM 9214 O O . GLN D 1 263 ? 35.519 -0.974 64.802 1.00 34.53 260 GLN D O 1
ATOM 9220 N N . LEU D 1 264 ? 33.467 -0.379 64.091 1.00 27.47 261 LEU D N 1
ATOM 9221 C CA . LEU D 1 264 ? 33.161 -1.682 63.525 1.00 32.44 261 LEU D CA 1
ATOM 9222 C C . LEU D 1 264 ? 34.041 -1.942 62.309 1.00 33.90 261 LEU D C 1
ATOM 9223 O O . LEU D 1 264 ? 34.604 -3.025 62.160 1.00 35.77 261 LEU D O 1
ATOM 9228 N N . ALA D 1 265 ? 34.155 -0.940 61.446 1.00 29.05 262 ALA D N 1
ATOM 9229 C CA . ALA D 1 265 ? 34.950 -1.060 60.233 1.00 34.14 262 ALA D CA 1
ATOM 9230 C C . ALA D 1 265 ? 36.426 -1.221 60.584 1.00 35.56 262 ALA D C 1
ATOM 9231 O O . ALA D 1 265 ? 37.148 -1.973 59.933 1.00 28.95 262 ALA D O 1
ATOM 9233 N N . GLU D 1 266 ? 36.868 -0.503 61.611 1.00 36.95 263 GLU D N 1
ATOM 9234 C CA . GLU D 1 266 ? 38.245 -0.605 62.075 1.00 38.03 263 GLU D CA 1
ATOM 9235 C C . GLU D 1 266 ? 38.557 -2.020 62.542 1.00 34.58 263 GLU D C 1
ATOM 9236 O O . GLU D 1 266 ? 39.591 -2.587 62.189 1.00 33.17 263 GLU D O 1
ATOM 9242 N N . GLY D 1 267 ? 37.639 -2.596 63.312 1.00 28.26 264 GLY D N 1
ATOM 9243 C CA . GLY D 1 267 ? 37.821 -3.934 63.839 1.00 28.98 264 GLY D CA 1
ATOM 9244 C C . GLY D 1 267 ? 37.831 -5.003 62.765 1.00 39.00 264 GLY D C 1
ATOM 9245 O O . GLY D 1 267 ? 38.595 -5.964 62.848 1.00 36.45 264 GLY D O 1
ATOM 9246 N N . LEU D 1 268 ? 36.992 -4.834 61.748 1.00 39.89 265 LEU D N 1
ATOM 9247 C CA . LEU D 1 268 ? 36.905 -5.823 60.683 1.00 37.37 265 LEU D CA 1
ATOM 9248 C C . LEU D 1 268 ? 37.987 -5.636 59.629 1.00 38.47 265 LEU D C 1
ATOM 9249 O O . LEU D 1 268 ? 38.327 -6.578 58.919 1.00 40.77 265 LEU D O 1
ATOM 9254 N N . ALA D 1 269 ? 38.559 -4.438 59.554 1.00 37.31 266 ALA D N 1
ATOM 9255 C CA . ALA D 1 269 ? 39.593 -4.170 58.558 1.00 40.11 266 ALA D CA 1
ATOM 9256 C C . ALA D 1 269 ? 40.957 -4.595 59.076 1.00 42.05 266 ALA D C 1
ATOM 9257 O O . ALA D 1 269 ? 41.963 -4.468 58.382 1.00 51.48 266 ALA D O 1
ATOM 9259 N N . ALA D 1 270 ? 40.979 -5.122 60.294 1.00 41.94 267 ALA D N 1
ATOM 9260 C CA . ALA D 1 270 ? 42.209 -5.632 60.872 1.00 45.57 267 ALA D CA 1
ATOM 9261 C C . ALA D 1 270 ? 42.309 -7.101 60.497 1.00 52.69 267 ALA D C 1
ATOM 9262 O O . ALA D 1 270 ? 43.363 -7.574 60.069 1.00 64.22 267 ALA D O 1
ATOM 9264 N N . LEU D 1 271 ? 41.211 -7.819 60.711 1.00 47.94 268 LEU D N 1
ATOM 9265 C CA . LEU D 1 271 ? 41.080 -9.218 60.321 1.00 46.22 268 LEU D CA 1
ATOM 9266 C C . LEU D 1 271 ? 41.585 -9.489 58.905 1.00 51.86 268 LEU D C 1
ATOM 9267 O O . LEU D 1 271 ? 41.255 -8.755 57.972 1.00 48.68 268 LEU D O 1
ATOM 9272 N N . PRO D 1 272 ? 42.385 -10.551 58.739 1.00 61.61 269 PRO D N 1
ATOM 9273 C CA . PRO D 1 272 ? 42.798 -11.017 57.411 1.00 56.89 269 PRO D CA 1
ATOM 9274 C C . PRO D 1 272 ? 41.636 -11.683 56.683 1.00 48.48 269 PRO D C 1
ATOM 9275 O O . PRO D 1 272 ? 40.817 -12.334 57.330 1.00 48.13 269 PRO D O 1
ATOM 9279 N N . GLY D 1 273 ? 41.562 -11.525 55.366 1.00 48.72 270 GLY D N 1
ATOM 9280 C CA . GLY D 1 273 ? 40.470 -12.101 54.602 1.00 43.40 270 GLY D CA 1
ATOM 9281 C C . GLY D 1 273 ? 39.335 -11.120 54.389 1.00 45.89 270 GLY D C 1
ATOM 9282 O O . GLY D 1 273 ? 38.379 -11.403 53.664 1.00 42.80 270 GLY D O 1
ATOM 9283 N N . ILE D 1 274 ? 39.445 -9.960 55.025 1.00 43.62 271 ILE D N 1
ATOM 9284 C CA . ILE D 1 274 ? 38.451 -8.905 54.882 1.00 41.29 271 ILE D CA 1
ATOM 9285 C C . ILE D 1 274 ? 38.953 -7.805 53.960 1.00 35.94 271 ILE D C 1
ATOM 9286 O O . ILE D 1 274 ? 40.075 -7.322 54.115 1.00 41.29 271 ILE D O 1
ATOM 9291 N N . ARG D 1 275 ? 38.124 -7.418 52.995 1.00 37.54 272 ARG D N 1
ATOM 9292 C CA . ARG D 1 275 ? 38.405 -6.243 52.181 1.00 34.02 272 ARG D CA 1
ATOM 9293 C C . ARG D 1 275 ? 37.444 -5.125 52.562 1.00 30.08 272 ARG D C 1
ATOM 9294 O O . ARG D 1 275 ? 36.230 -5.275 52.447 1.00 34.76 272 ARG D O 1
ATOM 9296 N N . LEU D 1 276 ? 37.993 -4.001 53.009 1.00 36.82 273 LEU D N 1
ATOM 9297 C CA . LEU D 1 276 ? 37.175 -2.912 53.531 1.00 34.77 273 LEU D CA 1
ATOM 9298 C C . LEU D 1 276 ? 37.832 -1.563 53.269 1.00 35.21 273 LEU D C 1
ATOM 9299 O O . LEU D 1 276 ? 38.992 -1.350 53.623 1.00 38.53 273 LEU D O 1
ATOM 9304 N N . ASP D 1 277 ? 37.080 -0.651 52.660 1.00 39.11 274 ASP D N 1
ATOM 9305 C CA . ASP D 1 277 ? 37.571 0.697 52.396 1.00 37.08 274 ASP D CA 1
ATOM 9306 C C . ASP D 1 277 ? 37.072 1.646 53.476 1.00 30.48 274 ASP D C 1
ATOM 9307 O O . ASP D 1 277 ? 35.912 2.049 53.474 1.00 33.40 274 ASP D O 1
ATOM 9312 N N . LEU D 1 278 ? 37.964 2.012 54.390 1.00 40.65 275 LEU D N 1
ATOM 9313 C CA . LEU D 1 278 ? 37.600 2.842 55.535 1.00 43.36 275 LEU D CA 1
ATOM 9314 C C . LEU D 1 278 ? 37.241 4.266 55.124 1.00 38.55 275 LEU D C 1
ATOM 9315 O O . LEU D 1 278 ? 36.706 5.034 55.921 1.00 41.58 275 LEU D O 1
ATOM 9320 N N . ALA D 1 279 ? 37.542 4.614 53.879 1.00 36.33 276 ALA D N 1
ATOM 9321 C CA . ALA D 1 279 ? 37.204 5.929 53.355 1.00 36.16 276 ALA D CA 1
ATOM 9322 C C . ALA D 1 279 ? 35.719 5.994 53.010 1.00 36.11 276 ALA D C 1
ATOM 9323 O O . ALA D 1 279 ? 35.166 7.075 52.793 1.00 25.84 276 ALA D O 1
ATOM 9325 N N . GLN D 1 280 ? 35.073 4.832 52.971 1.00 35.69 277 GLN D N 1
ATOM 9326 C CA . GLN D 1 280 ? 33.660 4.771 52.628 1.00 34.45 277 GLN D CA 1
ATOM 9327 C C . GLN D 1 280 ? 32.793 4.728 53.882 1.00 35.52 277 GLN D C 1
ATOM 9328 O O . GLN D 1 280 ? 31.565 4.718 53.799 1.00 39.60 277 GLN D O 1
ATOM 9334 N N . VAL D 1 281 ? 33.436 4.718 55.044 1.00 31.87 278 VAL D N 1
ATOM 9335 C CA . VAL D 1 281 ? 32.726 4.792 56.314 1.00 28.58 278 VAL D CA 1
ATOM 9336 C C . VAL D 1 281 ? 32.661 6.220 56.848 1.00 33.56 278 VAL D C 1
ATOM 9337 O O . VAL D 1 281 ? 33.526 6.645 57.616 1.00 39.97 278 VAL D O 1
ATOM 9341 N N . GLN D 1 282 ? 31.628 6.953 56.450 1.00 33.31 279 GLN D N 1
ATOM 9342 C CA . GLN D 1 282 ? 31.494 8.351 56.839 1.00 28.23 279 GLN D CA 1
ATOM 9343 C C . GLN D 1 282 ? 30.278 8.566 57.728 1.00 31.04 279 GLN D C 1
ATOM 9344 O O . GLN D 1 282 ? 30.189 9.569 58.437 1.00 35.41 279 GLN D O 1
ATOM 9350 N N . THR D 1 283 ? 29.333 7.632 57.683 1.00 21.73 280 THR D N 1
ATOM 9351 C CA . THR D 1 283 ? 28.168 7.708 58.558 1.00 25.90 280 THR D CA 1
ATOM 9352 C C . THR D 1 283 ? 27.896 6.373 59.239 1.00 30.03 280 THR D C 1
ATOM 9353 O O . THR D 1 283 ? 28.761 5.840 59.940 1.00 24.36 280 THR D O 1
ATOM 9357 N N . ASN D 1 284 ? 26.694 5.838 59.043 1.00 26.68 281 ASN D N 1
ATOM 9358 C CA . ASN D 1 284 ? 26.287 4.637 59.762 1.00 23.89 281 ASN D CA 1
ATOM 9359 C C . ASN D 1 284 ? 26.304 3.371 58.909 1.00 24.25 281 ASN D C 1
ATOM 9360 O O . ASN D 1 284 ? 25.565 2.429 59.184 1.00 30.63 281 ASN D O 1
ATOM 9365 N N . MET D 1 285 ? 27.162 3.332 57.895 1.00 20.96 282 MET D N 1
ATOM 9366 C CA . MET D 1 285 ? 27.240 2.155 57.031 1.00 26.68 282 MET D CA 1
ATOM 9367 C C . MET D 1 285 ? 28.657 1.610 56.882 1.00 25.98 282 MET D C 1
ATOM 9368 O O . MET D 1 285 ? 29.633 2.363 56.859 1.00 20.71 282 MET D O 1
ATOM 9373 N N . VAL D 1 286 ? 28.755 0.287 56.801 1.00 27.35 283 VAL D N 1
ATOM 9374 C CA . VAL D 1 286 ? 30.021 -0.379 56.527 1.00 21.88 283 VAL D CA 1
ATOM 9375 C C . VAL D 1 286 ? 29.855 -1.356 55.366 1.00 22.37 283 VAL D C 1
ATOM 9376 O O . VAL D 1 286 ? 29.131 -2.343 55.477 1.00 30.79 283 VAL D O 1
ATOM 9380 N N . PHE D 1 287 ? 30.520 -1.078 54.251 1.00 26.69 284 PHE D N 1
ATOM 9381 C CA . PHE D 1 287 ? 30.464 -1.976 53.107 1.00 25.91 284 PHE D CA 1
ATOM 9382 C C . PHE D 1 287 ? 31.734 -2.812 53.074 1.00 28.66 284 PHE D C 1
ATOM 9383 O O . PHE D 1 287 ? 32.839 -2.298 53.244 1.00 27.46 284 PHE D O 1
ATOM 9391 N N . LEU D 1 288 ? 31.560 -4.113 52.881 1.00 31.44 285 LEU D N 1
ATOM 9392 C CA . LEU D 1 288 ? 32.655 -5.055 53.038 1.00 32.35 285 LEU D CA 1
ATOM 9393 C C . LEU D 1 288 ? 32.551 -6.192 52.026 1.00 34.30 285 LEU D C 1
ATOM 9394 O O . LEU D 1 288 ? 31.455 -6.531 51.577 1.00 28.36 285 LEU D O 1
ATOM 9399 N N . GLN D 1 289 ? 33.690 -6.772 51.663 1.00 31.35 286 GLN D N 1
ATOM 9400 C CA . GLN D 1 289 ? 33.691 -7.948 50.803 1.00 37.16 286 GLN D CA 1
ATOM 9401 C C . GLN D 1 289 ? 34.683 -8.993 51.307 1.00 42.05 286 GLN D C 1
ATOM 9402 O O . GLN D 1 289 ? 35.724 -8.655 51.874 1.00 41.32 286 GLN D O 1
ATOM 9404 N N . LEU D 1 290 ? 34.337 -10.263 51.117 1.00 52.39 287 LEU D N 1
ATOM 9405 C CA . LEU D 1 290 ? 35.200 -11.377 51.500 1.00 47.41 287 LEU D CA 1
ATOM 9406 C C . LEU D 1 290 ? 36.180 -11.731 50.386 1.00 51.45 287 LEU D C 1
ATOM 9407 O O . LEU D 1 290 ? 35.827 -11.700 49.207 1.00 47.96 287 LEU D O 1
ATOM 9412 N N . THR D 1 291 ? 37.407 -12.081 50.759 1.00 57.51 288 THR D N 1
ATOM 9413 C CA . THR D 1 291 ? 38.420 -12.433 49.772 1.00 55.36 288 THR D CA 1
ATOM 9414 C C . THR D 1 291 ? 38.831 -13.896 49.914 1.00 63.66 288 THR D C 1
ATOM 9415 O O . THR D 1 291 ? 38.114 -14.799 49.477 1.00 60.74 288 THR D O 1
ATOM 9419 N N . GLU D 1 294 ? 32.831 -16.601 49.961 1.00 45.35 291 GLU D N 1
ATOM 9420 C CA . GLU D 1 294 ? 31.509 -16.275 49.439 1.00 50.49 291 GLU D CA 1
ATOM 9421 C C . GLU D 1 294 ? 30.648 -15.591 50.502 1.00 44.75 291 GLU D C 1
ATOM 9422 O O . GLU D 1 294 ? 30.849 -15.788 51.699 1.00 43.91 291 GLU D O 1
ATOM 9424 N N . ARG D 1 295 ? 29.684 -14.795 50.052 1.00 41.49 292 ARG D N 1
ATOM 9425 C CA . ARG D 1 295 ? 28.851 -13.999 50.949 1.00 42.27 292 ARG D CA 1
ATOM 9426 C C . ARG D 1 295 ? 27.785 -14.811 51.685 1.00 37.91 292 ARG D C 1
ATOM 9427 O O . ARG D 1 295 ? 27.606 -14.655 52.893 1.00 37.42 292 ARG D O 1
ATOM 9429 N N . ALA D 1 296 ? 27.074 -15.664 50.952 1.00 36.85 293 ALA D N 1
ATOM 9430 C CA . ALA D 1 296 ? 25.975 -16.449 51.522 1.00 28.84 293 ALA D CA 1
ATOM 9431 C C . ALA D 1 296 ? 26.366 -17.366 52.695 1.00 34.95 293 ALA D C 1
ATOM 9432 O O . ALA D 1 296 ? 25.618 -17.446 53.670 1.00 38.33 293 ALA D O 1
ATOM 9434 N N . PRO D 1 297 ? 27.518 -18.068 52.614 1.00 34.03 294 PRO D N 1
ATOM 9435 C CA . PRO D 1 297 ? 27.873 -18.879 53.787 1.00 34.88 294 PRO D CA 1
ATOM 9436 C C . PRO D 1 297 ? 28.117 -18.044 55.043 1.00 39.93 294 PRO D C 1
ATOM 9437 O O . PRO D 1 297 ? 27.836 -18.504 56.153 1.00 37.61 294 PRO D O 1
ATOM 9441 N N . LEU D 1 298 ? 28.628 -16.831 54.864 1.00 38.13 295 LEU D N 1
ATOM 9442 C CA . LEU D 1 298 ? 28.867 -15.933 55.987 1.00 40.32 295 LEU D CA 1
ATOM 9443 C C . LEU D 1 298 ? 27.556 -15.517 56.643 1.00 36.33 295 LEU D C 1
ATOM 9444 O O . LEU D 1 298 ? 27.427 -15.545 57.869 1.00 30.51 295 LEU D O 1
ATOM 9449 N N . LEU D 1 299 ? 26.586 -15.141 55.816 1.00 33.75 296 LEU D N 1
ATOM 9450 C CA . LEU D 1 299 ? 25.292 -14.683 56.306 1.00 32.35 296 LEU D CA 1
ATOM 9451 C C . LEU D 1 299 ? 24.577 -15.761 57.117 1.00 33.24 296 LEU D C 1
ATOM 9452 O O . LEU D 1 299 ? 24.009 -15.474 58.171 1.00 33.99 296 LEU D O 1
ATOM 9457 N N . ALA D 1 300 ? 24.624 -17.001 56.637 1.00 32.33 297 ALA D N 1
ATOM 9458 C CA . ALA D 1 300 ? 24.006 -18.118 57.344 1.00 27.69 297 ALA D CA 1
ATOM 9459 C C . ALA D 1 300 ? 24.698 -18.346 58.685 1.00 29.44 297 ALA D C 1
ATOM 9460 O O . ALA D 1 300 ? 24.045 -18.552 59.709 1.00 32.75 297 ALA D O 1
ATOM 9462 N N . PHE D 1 301 ? 26.027 -18.292 58.661 1.00 32.90 298 PHE D N 1
ATOM 9463 C CA . PHE D 1 301 ? 26.853 -18.440 59.855 1.00 33.87 298 PHE D CA 1
ATOM 9464 C C . PHE D 1 301 ? 26.498 -17.373 60.888 1.00 34.96 298 PHE D C 1
ATOM 9465 O O . PHE D 1 301 ? 26.318 -17.676 62.068 1.00 38.78 298 PHE D O 1
ATOM 9473 N N . MET D 1 302 ? 26.413 -16.126 60.435 1.00 32.14 299 MET D N 1
ATOM 9474 C CA . MET D 1 302 ? 26.080 -15.000 61.304 1.00 31.70 299 MET D CA 1
ATOM 9475 C C . MET D 1 302 ? 24.648 -15.071 61.828 1.00 34.00 299 MET D C 1
ATOM 9476 O O . MET D 1 302 ? 24.407 -14.841 63.014 1.00 38.54 299 MET D O 1
ATOM 9481 N N . LYS D 1 303 ? 23.704 -15.381 60.942 1.00 30.68 300 LYS D N 1
ATOM 9482 C CA . LYS D 1 303 ? 22.297 -15.510 61.325 1.00 33.06 300 LYS D CA 1
ATOM 9483 C C . LYS D 1 303 ? 22.085 -16.537 62.437 1.00 31.09 300 LYS D C 1
ATOM 9484 O O . LYS D 1 303 ? 21.282 -16.323 63.344 1.00 37.30 300 LYS D O 1
ATOM 9490 N N . ALA D 1 304 ? 22.809 -17.650 62.359 1.00 36.10 301 ALA D N 1
ATOM 9491 C CA . ALA D 1 304 ? 22.718 -18.702 63.369 1.00 34.40 301 ALA D CA 1
ATOM 9492 C C . ALA D 1 304 ? 23.240 -18.222 64.725 1.00 34.87 301 ALA D C 1
ATOM 9493 O O . ALA D 1 304 ? 22.936 -18.809 65.763 1.00 37.05 301 ALA D O 1
ATOM 9495 N N . ARG D 1 305 ? 24.032 -17.156 64.706 1.00 36.60 302 ARG D N 1
ATOM 9496 C CA . ARG D 1 305 ? 24.573 -16.577 65.929 1.00 39.68 302 ARG D CA 1
ATOM 9497 C C . ARG D 1 305 ? 23.851 -15.288 66.288 1.00 43.09 302 ARG D C 1
ATOM 9498 O O . ARG D 1 305 ? 24.351 -14.476 67.068 1.00 39.17 302 ARG D O 1
ATOM 9506 N N . GLY D 1 306 ? 22.664 -15.117 65.715 1.00 34.79 303 GLY D N 1
ATOM 9507 C CA . GLY D 1 306 ? 21.832 -13.962 65.992 1.00 37.42 303 GLY D CA 1
ATOM 9508 C C . GLY D 1 306 ? 22.385 -12.654 65.467 1.00 34.46 303 GLY D C 1
ATOM 9509 O O . GLY D 1 306 ? 22.118 -11.590 66.025 1.00 32.98 303 GLY D O 1
ATOM 9510 N N . ILE D 1 307 ? 23.151 -12.729 64.385 1.00 29.84 304 ILE D N 1
ATOM 9511 C CA . ILE D 1 307 ? 23.722 -11.535 63.782 1.00 29.80 304 ILE D CA 1
ATOM 9512 C C . ILE D 1 307 ? 23.195 -11.408 62.361 1.00 30.61 304 ILE D C 1
ATOM 9513 O O . ILE D 1 307 ? 23.365 -12.315 61.547 1.00 31.79 304 ILE D O 1
ATOM 9518 N N . LEU D 1 308 ? 22.553 -10.281 62.067 1.00 32.27 305 LEU D N 1
ATOM 9519 C CA . LEU D 1 308 ? 21.875 -10.104 60.787 1.00 26.20 305 LEU D CA 1
ATOM 9520 C C . LEU D 1 308 ? 22.416 -8.922 59.992 1.00 28.47 305 LEU D C 1
ATOM 9521 O O . LEU D 1 308 ? 22.495 -7.799 60.501 1.00 24.97 305 LEU D O 1
ATOM 9526 N N . PHE D 1 309 ? 22.803 -9.192 58.749 1.00 25.82 306 PHE D N 1
ATOM 9527 C CA . PHE D 1 309 ? 23.080 -8.146 57.771 1.00 29.43 306 PHE D CA 1
ATOM 9528 C C . PHE D 1 309 ? 22.876 -8.708 56.369 1.00 32.26 306 PHE D C 1
ATOM 9529 O O . PHE D 1 309 ? 22.398 -9.831 56.211 1.00 35.44 306 PHE D O 1
ATOM 9537 N N . SER D 1 310 ? 23.215 -7.917 55.356 1.00 29.44 307 SER D N 1
ATOM 9538 C CA . SER D 1 310 ? 23.013 -8.322 53.970 1.00 38.10 307 SER D CA 1
ATOM 9539 C C . SER D 1 310 ? 24.314 -8.173 53.194 1.00 38.01 307 SER D C 1
ATOM 9540 O O . SER D 1 310 ? 25.294 -7.646 53.718 1.00 34.95 307 SER D O 1
ATOM 9543 N N . GLY D 1 313 ? 25.114 -7.828 46.745 1.00 44.56 310 GLY D N 1
ATOM 9544 C CA . GLY D 1 313 ? 26.385 -7.985 46.060 1.00 46.98 310 GLY D CA 1
ATOM 9545 C C . GLY D 1 313 ? 27.552 -7.729 46.990 1.00 57.94 310 GLY D C 1
ATOM 9546 O O . GLY D 1 313 ? 28.454 -8.557 47.115 1.00 59.00 310 GLY D O 1
ATOM 9547 N N . GLU D 1 314 ? 27.540 -6.562 47.627 1.00 60.61 311 GLU D N 1
ATOM 9548 C CA . GLU D 1 314 ? 28.530 -6.209 48.639 1.00 49.46 311 GLU D CA 1
ATOM 9549 C C . GLU D 1 314 ? 27.888 -6.286 50.021 1.00 47.66 311 GLU D C 1
ATOM 9550 O O . GLU D 1 314 ? 26.757 -5.836 50.206 1.00 52.26 311 GLU D O 1
ATOM 9552 N N . LEU D 1 315 ? 28.598 -6.859 50.987 1.00 38.56 312 LEU D N 1
ATOM 9553 C CA . LEU D 1 315 ? 28.046 -7.002 52.329 1.00 35.66 312 LEU D CA 1
ATOM 9554 C C . LEU D 1 315 ? 27.881 -5.628 52.982 1.00 39.53 312 LEU D C 1
ATOM 9555 O O . LEU D 1 315 ? 28.824 -4.837 53.033 1.00 32.09 312 LEU D O 1
ATOM 9560 N N . ARG D 1 316 ? 26.678 -5.346 53.477 1.00 34.55 313 ARG D N 1
ATOM 9561 C CA . ARG D 1 316 ? 26.396 -4.039 54.061 1.00 29.68 313 ARG D CA 1
ATOM 9562 C C . ARG D 1 316 ? 25.937 -4.135 55.512 1.00 31.19 313 ARG D C 1
ATOM 9563 O O . ARG D 1 316 ? 24.987 -4.854 55.827 1.00 33.06 313 ARG D O 1
ATOM 9571 N N . LEU D 1 317 ? 26.616 -3.406 56.393 1.00 26.35 314 LEU D N 1
ATOM 9572 C CA . LEU D 1 317 ? 26.246 -3.368 57.805 1.00 25.10 314 LEU D CA 1
ATOM 9573 C C . LEU D 1 317 ? 25.853 -1.948 58.200 1.00 25.48 314 LEU D C 1
ATOM 9574 O O . LEU D 1 317 ? 26.601 -0.996 57.958 1.00 21.49 314 LEU D O 1
ATOM 9579 N N . VAL D 1 318 ? 24.664 -1.808 58.784 1.00 25.51 315 VAL D N 1
ATOM 9580 C CA . VAL D 1 318 ? 24.121 -0.495 59.117 1.00 21.29 315 VAL D CA 1
ATOM 9581 C C . VAL D 1 318 ? 23.807 -0.383 60.607 1.00 23.31 315 VAL D C 1
ATOM 9582 O O . VAL D 1 318 ? 23.093 -1.216 61.165 1.00 24.10 315 VAL D O 1
ATOM 9586 N N . THR D 1 319 ? 24.335 0.659 61.239 1.00 21.86 316 THR D N 1
ATOM 9587 C CA . THR D 1 319 ? 24.137 0.879 62.665 1.00 23.06 316 THR D CA 1
ATOM 9588 C C . THR D 1 319 ? 23.000 1.853 62.947 1.00 26.20 316 THR D C 1
ATOM 9589 O O . THR D 1 319 ? 22.669 2.699 62.118 1.00 26.85 316 THR D O 1
ATOM 9593 N N . HIS D 1 320 ? 22.420 1.725 64.135 1.00 26.39 317 HIS D N 1
ATOM 9594 C CA . HIS D 1 320 ? 21.285 2.536 64.558 1.00 27.44 317 HIS D CA 1
ATOM 9595 C C . HIS D 1 320 ? 21.177 2.500 66.084 1.00 30.74 317 HIS D C 1
ATOM 9596 O O . HIS D 1 320 ? 22.022 1.898 66.750 1.00 26.16 317 HIS D O 1
ATOM 9603 N N . LEU D 1 321 ? 20.144 3.134 66.637 1.00 30.19 318 LEU D N 1
ATOM 9604 C CA . LEU D 1 321 ? 20.055 3.316 68.089 1.00 29.75 318 LEU D CA 1
ATOM 9605 C C . LEU D 1 321 ? 19.876 2.006 68.854 1.00 31.29 318 LEU D C 1
ATOM 9606 O O . LEU D 1 321 ? 20.006 1.982 70.078 1.00 30.46 318 LEU D O 1
ATOM 9611 N N . GLN D 1 322 ? 19.595 0.919 68.144 1.00 29.94 319 GLN D N 1
ATOM 9612 C CA . GLN D 1 322 ? 19.464 -0.375 68.803 1.00 31.89 319 GLN D CA 1
ATOM 9613 C C . GLN D 1 322 ? 20.720 -1.201 68.620 1.00 31.32 319 GLN D C 1
ATOM 9614 O O . GLN D 1 322 ? 20.708 -2.420 68.783 1.00 45.01 319 GLN D O 1
ATOM 9620 N N . ILE D 1 323 ? 21.804 -0.520 68.274 1.00 32.84 320 ILE D N 1
ATOM 9621 C CA . ILE D 1 323 ? 23.127 -1.119 68.303 1.00 30.87 320 ILE D CA 1
ATOM 9622 C C . ILE D 1 323 ? 23.935 -0.516 69.449 1.00 31.14 320 ILE D C 1
ATOM 9623 O O . ILE D 1 323 ? 24.075 0.704 69.545 1.00 30.26 320 ILE D O 1
ATOM 9628 N N . HIS D 1 324 ? 24.452 -1.368 70.326 1.00 26.97 321 HIS D N 1
ATOM 9629 C CA . HIS D 1 324 ? 25.200 -0.885 71.477 1.00 30.69 321 HIS D CA 1
ATOM 9630 C C . HIS D 1 324 ? 26.656 -1.320 71.369 1.00 31.91 321 HIS D C 1
ATOM 9631 O O . HIS D 1 324 ? 27.009 -2.086 70.472 1.00 32.88 321 HIS D O 1
ATOM 9638 N N . ASP D 1 325 ? 27.496 -0.821 72.271 1.00 28.46 322 ASP D N 1
ATOM 9639 C CA . ASP D 1 325 ? 28.934 -1.078 72.212 1.00 29.29 322 ASP D CA 1
ATOM 9640 C C . ASP D 1 325 ? 29.262 -2.566 72.245 1.00 37.36 322 ASP D C 1
ATOM 9641 O O . ASP D 1 325 ? 30.122 -3.036 71.497 1.00 36.18 322 ASP D O 1
ATOM 9646 N N . ASP D 1 326 ? 28.560 -3.307 73.096 1.00 32.25 323 ASP D N 1
ATOM 9647 C CA . ASP D 1 326 ? 28.792 -4.740 73.229 1.00 34.79 323 ASP D CA 1
ATOM 9648 C C . ASP D 1 326 ? 28.394 -5.486 71.954 1.00 31.85 323 ASP D C 1
ATOM 9649 O O . ASP D 1 326 ? 29.023 -6.478 71.582 1.00 28.31 323 ASP D O 1
ATOM 9651 N N . ASP D 1 327 ? 27.352 -4.997 71.288 1.00 31.06 324 ASP D N 1
ATOM 9652 C CA . ASP D 1 327 ? 26.923 -5.550 70.006 1.00 29.70 324 ASP D CA 1
ATOM 9653 C C . ASP D 1 327 ? 28.050 -5.490 68.984 1.00 28.91 324 ASP D C 1
ATOM 9654 O O . ASP D 1 327 ? 28.309 -6.465 68.277 1.00 32.63 324 ASP D O 1
ATOM 9659 N N . ILE D 1 328 ? 28.715 -4.341 68.918 1.00 31.86 325 ILE D N 1
ATOM 9660 C CA . ILE D 1 328 ? 29.836 -4.139 68.006 1.00 38.32 325 ILE D CA 1
ATOM 9661 C C . ILE D 1 328 ? 30.953 -5.146 68.261 1.00 33.78 325 ILE D C 1
ATOM 9662 O O . ILE D 1 328 ? 31.498 -5.734 67.327 1.00 35.25 325 ILE D O 1
ATOM 9667 N N . GLU D 1 329 ? 31.279 -5.350 69.533 1.00 35.70 326 GLU D N 1
ATOM 9668 C CA . GLU D 1 329 ? 32.350 -6.265 69.904 1.00 44.12 326 GLU D CA 1
ATOM 9669 C C . GLU D 1 329 ? 31.997 -7.721 69.617 1.00 38.03 326 GLU D C 1
ATOM 9670 O O . GLU D 1 329 ? 32.876 -8.530 69.324 1.00 39.50 326 GLU D O 1
ATOM 9672 N N . GLU D 1 330 ? 30.711 -8.050 69.676 1.00 33.41 327 GLU D N 1
ATOM 9673 C CA . GLU D 1 330 ? 30.280 -9.419 69.414 1.00 39.59 327 GLU D CA 1
ATOM 9674 C C . GLU D 1 330 ? 30.408 -9.823 67.947 1.00 37.48 327 GLU D C 1
ATOM 9675 O O . GLU D 1 330 ? 30.786 -10.954 67.645 1.00 39.47 327 GLU D O 1
ATOM 9681 N N . VAL D 1 331 ? 30.107 -8.906 67.033 1.00 34.30 328 VAL D N 1
ATOM 9682 C CA . VAL D 1 331 ? 30.172 -9.241 65.616 1.00 40.54 328 VAL D CA 1
ATOM 9683 C C . VAL D 1 331 ? 31.618 -9.201 65.126 1.00 37.22 328 VAL D C 1
ATOM 9684 O O . VAL D 1 331 ? 31.966 -9.866 64.153 1.00 37.43 328 VAL D O 1
ATOM 9688 N N . ILE D 1 332 ? 32.462 -8.434 65.809 1.00 36.47 329 ILE D N 1
ATOM 9689 C CA . ILE D 1 332 ? 33.890 -8.452 65.527 1.00 34.95 329 ILE D CA 1
ATOM 9690 C C . ILE D 1 332 ? 34.456 -9.813 65.918 1.00 38.68 329 ILE D C 1
ATOM 9691 O O . ILE D 1 332 ? 35.242 -10.409 65.179 1.00 37.36 329 ILE D O 1
ATOM 9696 N N . ASP D 1 333 ? 34.030 -10.309 67.075 1.00 37.88 330 ASP D N 1
ATOM 9697 C CA . ASP D 1 333 ? 34.420 -11.637 67.532 1.00 39.92 330 ASP D CA 1
ATOM 9698 C C . ASP D 1 333 ? 33.926 -12.715 66.569 1.00 40.55 330 ASP D C 1
ATOM 9699 O O . ASP D 1 333 ? 34.654 -13.655 66.248 1.00 43.84 330 ASP D O 1
ATOM 9704 N N . ALA D 1 334 ? 32.688 -12.563 66.105 1.00 36.86 331 ALA D N 1
ATOM 9705 C CA . ALA D 1 334 ? 32.073 -13.529 65.198 1.00 38.20 331 ALA D CA 1
ATOM 9706 C C . ALA D 1 334 ? 32.819 -13.629 63.868 1.00 40.05 331 ALA D C 1
ATOM 9707 O O . ALA D 1 334 ? 33.036 -14.727 63.354 1.00 41.06 331 ALA D O 1
ATOM 9709 N N . PHE D 1 335 ? 33.210 -12.482 63.318 1.00 32.77 332 PHE D N 1
ATOM 9710 C CA . PHE D 1 335 ? 33.989 -12.449 62.086 1.00 38.12 332 PHE D CA 1
ATOM 9711 C C . PHE D 1 335 ? 35.340 -13.112 62.320 1.00 41.98 332 PHE D C 1
ATOM 9712 O O . PHE D 1 335 ? 35.819 -13.881 61.486 1.00 41.21 332 PHE D O 1
ATOM 9720 N N . THR D 1 336 ? 35.952 -12.789 63.455 1.00 41.54 333 THR D N 1
ATOM 9721 C CA . THR D 1 336 ? 37.207 -13.402 63.865 1.00 41.64 333 THR D CA 1
ATOM 9722 C C . THR D 1 336 ? 37.035 -14.915 63.937 1.00 44.60 333 THR D C 1
ATOM 9723 O O . THR D 1 336 ? 37.868 -15.671 63.436 1.00 43.96 333 THR D O 1
ATOM 9727 N N . GLU D 1 337 ? 35.951 -15.344 64.576 1.00 43.57 334 GLU D N 1
ATOM 9728 C CA . GLU D 1 337 ? 35.625 -16.762 64.686 1.00 46.17 334 GLU D CA 1
ATOM 9729 C C . GLU D 1 337 ? 35.430 -17.422 63.322 1.00 46.19 334 GLU D C 1
ATOM 9730 O O . GLU D 1 337 ? 35.844 -18.561 63.107 1.00 44.13 334 GLU D O 1
ATOM 9736 N N . TYR D 1 338 ? 34.817 -16.690 62.397 1.00 44.56 335 TYR D N 1
ATOM 9737 C CA . TYR D 1 338 ? 34.530 -17.215 61.067 1.00 41.38 335 TYR D CA 1
ATOM 9738 C C . TYR D 1 338 ? 35.762 -17.298 60.168 1.00 38.76 335 TYR D C 1
ATOM 9739 O O . TYR D 1 338 ? 35.798 -18.093 59.233 1.00 44.11 335 TYR D O 1
ATOM 9748 N N . LEU D 1 339 ? 36.777 -16.494 60.467 1.00 44.27 336 LEU D N 1
ATOM 9749 C CA . LEU D 1 339 ? 37.969 -16.419 59.627 1.00 38.59 336 LEU D CA 1
ATOM 9750 C C . LEU D 1 339 ? 39.182 -17.077 60.280 1.00 42.70 336 LEU D C 1
ATOM 9751 O O . LEU D 1 339 ? 39.097 -17.603 61.391 1.00 48.35 336 LEU D O 1
#

Organism: Aeromonas jandaei (NCBI:txid650)

InterPro domains:
  IPR001597 Aromatic amino acid beta-eliminating lyase/threonine aldolase [PF01212] (5-286)
  IPR015421 Pyridoxal phosphate-dependent transferase, major domain [G3DSA:3.40.640.10] (1-246)
  IPR015422 Pyridoxal phosphate-dependent transferase, small domain [G3DSA:3.90.1150.10] (247-338)
  IPR015424 Pyridoxal phosphate-dependent transferase [SSF53383] (3-336)
  IPR023603 Low specificity L-threonine aldolase-like [NF041359] (2-333)
  IPR023603 Low specificity L-threonine aldolase-like [PIRSF017617] (2-336)

B-factor: mean 29.66, std 10.24, range [10.54, 80.25]

Radius of gyration: 33.05 Å; Cα contacts (8 Å, |Δi|>4): 3240; chains: 4; bounding box: 85×47×87 Å